Protein AF-0000000067832860 (afdb_homodimer)

Secondary structure (DSSP, 8-state):
----S---HHHHHHHHTTS-HHHHHHHHHHH-TTSEEEEEE-TTS-EEEEEEHHHHHHHHHHHHHHHHTT--TT-EEEEE--SSSHHHHHHHHHHHTT-EEEEEPPP-GGGHHHHHHHHHHHT--EEEE-TTTHHHHHHHTTTSTTTT-EEEEGGGSPPPPSS--TT-------TTSEEEEEEE--SSSS-EEEEEEHHHHHHHHHHHHHHHT--TT-EEEE-S-TTSHHIIIIIIIHHHHHT-EEEE--HHHHHH-HHHHHHHHHHTT-SEEEESHHHHHHHHHT--GGGGTT---TT--EEEE-SS---HHHHHHHHHHHGGGT--GGGEEEEEE-GGGSSEEEE--TTSPPPEEEEEHHHHHHH-B----SSGGGEEEEEP--EEPTT-EEEEE-TTT-PBPPTTB-EEEEEESTTS--EETT-HHHHHHHHSB--SS-TTS-BEEEEEEEEE-TTT--EEEEEEGGG-EEETTEEE-HHHHHHHHHHHHHTTT--TT--EEEEEEEETTEEEEEEEEE--HHHHHHHHHHHHHHHHHHHHHHHHHH----SEEEEE-TT-S-B-TTS-B-HHHHHHHHHTT-------TTTT-/----S---HHHHHHHHTTS-HHHHHHHHHHH-TTSEEEEEE-TTS-EEEEEEHHHHHHHHHHHHHHHHTT--TT-EEEEE--SSSHHHHHHHHHHHTT-EEEEEPPP-GGGHHHHHHHHHHHT--EEEE-TTTHHHHHHHHTTSTTTT-EEEEGGGSPPPPSS--TT-------TTSEEEEEEE--SSSS-EEEEEEHHHHHHHHHHHHHHHT--TT-EEEE-S-TTSHHIIIIIIIHHHHHT-EEEE--HHHHHH-HHHHHHHHHHTT-SEEEESHHHHHHHHHT--GGGGTT---TT--EEEE-SS---HHHHHHHHHHHGGGT--GGGEEEEEE-GGGSSEEEE--TTSPPPEEEEEHHHHHHH-B----SSGGGEEEEEP--EEPTT-EEEEE-TTT-PBPPTTB-EEEEEESTTS--EETT-HHHHHHHHSB--SS-TTS-BEEEEEEEEE-TTT--EEEEEEGGG-EEETTEEE-HHHHHHHHHHHHHTTT--TT--EEEEEEEETTEEEEEEEEE--HHHHHHHHHHHHHHHHHHHHHHHHHHS---SEEEEE-TT-S-B-TTS-B-HHHHHHHHHTT-------TTTT-

InterPro domains:
  IPR000873 AMP-dependent synthetase/ligase domain [PF00501] (32-425)
  IPR020845 AMP-binding, conserved site [PS00455] (181-192)
  IPR025110 AMP-binding enzyme, C-terminal domain [PF23024] (471-589)
  IPR040097 Fatty acyl-AMP ligase /fatty acyl-CoA ligase [cd05931] (32-584)
  IPR042099 ANL, N-terminal domain [G3DSA:3.40.50.12780] (13-469)
  IPR045851 AMP-binding enzyme domain superfamily [G3DSA:3.30.300.30] (470-592)

Sequence (1194 aa):
MFAKSEMTDFELFSAAGSLPVHDVLAIRTWLTPDKTLFTFLDDEGEECNRLTYLDLWRRCRAVGASLAAVSDPGDRIMLFYPPGLDFISAFIGCLMVGRVAVPSNLPARRRVDRSVNIVTDCGAKVAMGPSDQVPEFRRSFEGTKAETLQWIATDTLPLEDGPPCLPEQPSSVDMGAVAYLQYTSGSTSNPKGVMITFGNVTTNCRMIRDTLRLNQDSTMVFWQPHHHDMGLICAVLLPVVIGNHTVLMTPATFVRQPMLWIQIISRYKAEVAGGPNFAFDMATERYAPAKMEGVDLSNWRLALNGSDIVRPSTLDRFAERFGPHGYRPETFLICYGMAEAVLFLSAGPVGKKPRYAAVDIEELEQHRRVQLPTDPSRSRLLVGCGEPSWEVEAIAVEPETRRKLPVGEVGEIWIHSATVGIGYWENPEESDRTFRAHTEEDAGKNYLRTGDLGFIHPEDRQVYICGRIKDLIISEGRNVHPEDIEYTISEALAARGESKTISSVVFNVEFNDRQLIVAAVEVDRSLKRALLEKGAEIERAIRQAVAADHGVTLHRLLFIPPSSMCKTTSGKVQRGLMRQIYVNGALSALEPVGAAAMFAKSEMTDFELFSAAGSLPVHDVLAIRTWLTPDKTLFTFLDDEGEECNRLTYLDLWRRCRAVGASLAAVSDPGDRIMLFYPPGLDFISAFIGCLMVGRVAVPSNLPARRRVDRSVNIVTDCGAKVAMGPSDQVPEFRRSFEGTKAETLQWIATDTLPLEDGPPCLPEQPSSVDMGAVAYLQYTSGSTSNPKGVMITFGNVTTNCRMIRDTLRLNQDSTMVFWQPHHHDMGLICAVLLPVVIGNHTVLMTPATFVRQPMLWIQIISRYKAEVAGGPNFAFDMATERYAPAKMEGVDLSNWRLALNGSDIVRPSTLDRFAERFGPHGYRPETFLICYGMAEAVLFLSAGPVGKKPRYAAVDIEELEQHRRVQLPTDPSRSRLLVGCGEPSWEVEAIAVEPETRRKLPVGEVGEIWIHSATVGIGYWENPEESDRTFRAHTEEDAGKNYLRTGDLGFIHPEDRQVYICGRIKDLIISEGRNVHPEDIEYTISEALAARGESKTISSVVFNVEFNDRQLIVAAVEVDRSLKRALLEKGAEIERAIRQAVAADHGVTLHRLLFIPPSSMCKTTSGKVQRGLMRQIYVNGALSALEPVGAAA

Structure (mmCIF, N/CA/C/O backbone):
data_AF-0000000067832860-model_v1
#
loop_
_entity.id
_entity.type
_entity.pdbx_description
1 polymer 'Fatty-acid--CoA ligase (Acyl-CoA synthetase)'
#
loop_
_atom_site.group_PDB
_atom_site.id
_atom_site.type_symbol
_atom_site.label_atom_id
_atom_site.label_alt_id
_atom_site.label_comp_id
_atom_site.label_asym_id
_atom_site.label_entity_id
_atom_site.label_seq_id
_atom_site.pdbx_PDB_ins_code
_atom_site.Cartn_x
_atom_site.Cartn_y
_atom_site.Cartn_z
_atom_site.occupancy
_atom_site.B_iso_or_equiv
_atom_site.auth_seq_id
_atom_site.auth_comp_id
_atom_site.auth_asym_id
_atom_site.auth_atom_id
_atom_site.pdbx_PDB_model_num
ATOM 1 N N . MET A 1 1 ? -17.109 1.405 4.82 1 46.06 1 MET A N 1
ATOM 2 C CA . MET A 1 1 ? -16.797 2.004 3.525 1 46.06 1 MET A CA 1
ATOM 3 C C . MET A 1 1 ? -16.484 3.488 3.672 1 46.06 1 MET A C 1
ATOM 5 O O . MET A 1 1 ? -16.812 4.098 4.691 1 46.06 1 MET A O 1
ATOM 9 N N . PHE A 1 2 ? -15.789 4.031 2.676 1 58.44 2 PHE A N 1
ATOM 10 C CA . PHE A 1 2 ? -15.023 5.273 2.732 1 58.44 2 PHE A CA 1
ATOM 11 C C . PHE A 1 2 ? -15.945 6.484 2.652 1 58.44 2 PHE A C 1
ATOM 13 O O . PHE A 1 2 ? -16.953 6.461 1.934 1 58.44 2 PHE A O 1
ATOM 20 N N . ALA A 1 3 ? -16.109 7.113 3.641 1 67.19 3 ALA A N 1
ATOM 21 C CA . ALA A 1 3 ? -16.875 8.359 3.674 1 67.19 3 ALA A CA 1
ATOM 22 C C . ALA A 1 3 ? -16.328 9.375 2.686 1 67.19 3 ALA A C 1
ATOM 24 O O . ALA A 1 3 ? -15.875 10.453 3.084 1 67.19 3 ALA A O 1
ATOM 25 N N . LYS A 1 4 ? -16.219 8.867 1.392 1 82.12 4 LYS A N 1
ATOM 26 C CA . LYS A 1 4 ? -15.711 9.773 0.368 1 82.12 4 LYS A CA 1
ATOM 27 C C . LYS A 1 4 ? -16.719 9.953 -0.766 1 82.12 4 LYS A C 1
ATOM 29 O O . LYS A 1 4 ? -17.422 9.008 -1.123 1 82.12 4 LYS A O 1
ATOM 34 N N . SER A 1 5 ? -16.828 11.094 -1.296 1 83 5 SER A N 1
ATOM 35 C CA . SER A 1 5 ? -17.672 11.359 -2.457 1 83 5 SER A CA 1
ATOM 36 C C . SER A 1 5 ? -16.953 11.016 -3.756 1 83 5 SER A C 1
ATOM 38 O O . SER A 1 5 ? -17.594 10.773 -4.781 1 83 5 SER A O 1
ATOM 40 N N . GLU A 1 6 ? -15.633 11.055 -3.697 1 84.38 6 GLU A N 1
ATOM 41 C CA . GLU A 1 6 ? -14.812 10.727 -4.852 1 84.38 6 GLU A CA 1
ATOM 42 C C . GLU A 1 6 ? -13.461 10.148 -4.426 1 84.38 6 GLU A C 1
ATOM 44 O O . GLU A 1 6 ? -13 10.406 -3.311 1 84.38 6 GLU A O 1
ATOM 49 N N . MET A 1 7 ? -12.93 9.32 -5.297 1 89.81 7 MET A N 1
ATOM 50 C CA . MET A 1 7 ? -11.609 8.742 -5.066 1 89.81 7 MET A CA 1
ATOM 51 C C . MET A 1 7 ? -10.688 9.016 -6.246 1 89.81 7 MET A C 1
ATOM 53 O O . MET A 1 7 ? -11.078 8.852 -7.402 1 89.81 7 MET A O 1
ATOM 57 N N . THR A 1 8 ? -9.461 9.531 -5.969 1 93.12 8 THR A N 1
ATOM 58 C CA . THR A 1 8 ? -8.484 9.695 -7.039 1 93.12 8 THR A CA 1
ATOM 59 C C . THR A 1 8 ? -7.98 8.336 -7.523 1 93.12 8 THR A C 1
ATOM 61 O O . THR A 1 8 ? -8.164 7.32 -6.848 1 93.12 8 THR A O 1
ATOM 64 N N . ASP A 1 9 ? -7.402 8.328 -8.719 1 94.12 9 ASP A N 1
ATOM 65 C CA . ASP A 1 9 ? -6.832 7.086 -9.234 1 94.12 9 ASP A CA 1
ATOM 66 C C . ASP A 1 9 ? -5.691 6.59 -8.344 1 94.12 9 ASP A C 1
ATOM 68 O O . ASP A 1 9 ? -5.461 5.387 -8.234 1 94.12 9 ASP A O 1
ATOM 72 N N . PHE A 1 10 ? -4.938 7.551 -7.633 1 96.12 10 PHE A N 1
ATOM 73 C CA . PHE A 1 10 ? -3.879 7.164 -6.707 1 96.12 10 PHE A CA 1
ATOM 74 C C . PHE A 1 10 ? -4.461 6.496 -5.465 1 96.12 10 PHE A C 1
ATOM 76 O O . PHE A 1 10 ? -3.939 5.48 -5 1 96.12 10 PHE A O 1
ATOM 83 N N . GLU A 1 11 ? -5.555 7.086 -4.926 1 95.19 11 GLU A N 1
ATOM 84 C CA . GLU A 1 11 ? -6.23 6.488 -3.775 1 95.19 11 GLU A CA 1
ATOM 85 C C . GLU A 1 11 ? -6.734 5.086 -4.098 1 95.19 11 GLU A C 1
ATOM 87 O O . GLU A 1 11 ? -6.559 4.16 -3.305 1 95.19 11 GLU A O 1
ATOM 92 N N . LEU A 1 12 ? -7.383 4.992 -5.258 1 94.88 12 LEU A N 1
ATOM 93 C CA . LEU A 1 12 ? -7.906 3.695 -5.68 1 94.88 12 LEU A CA 1
ATOM 94 C C . LEU A 1 12 ? -6.781 2.676 -5.828 1 94.88 12 LEU A C 1
ATOM 96 O O . LEU A 1 12 ? -6.934 1.518 -5.438 1 94.88 12 LEU A O 1
ATOM 100 N N . PHE A 1 13 ? -5.66 3.049 -6.41 1 96.88 13 PHE A N 1
ATOM 101 C CA . PHE A 1 13 ? -4.504 2.18 -6.59 1 96.88 13 PHE A CA 1
ATOM 102 C C . PHE A 1 13 ? -4.008 1.654 -5.25 1 96.88 13 PHE A C 1
ATOM 104 O O . PHE A 1 13 ? -3.789 0.451 -5.09 1 96.88 13 PHE A O 1
ATOM 111 N N . SER A 1 14 ? -3.818 2.57 -4.289 1 96.88 14 SER A N 1
ATOM 112 C CA . SER A 1 14 ? -3.336 2.182 -2.969 1 96.88 14 SER A CA 1
ATOM 113 C C . SER A 1 14 ? -4.359 1.319 -2.238 1 96.88 14 SER A C 1
ATOM 115 O O . SER A 1 14 ? -4 0.326 -1.602 1 96.88 14 SER A O 1
ATOM 117 N N . ALA A 1 15 ? -5.652 1.646 -2.314 1 94.62 15 ALA A N 1
ATOM 118 C CA . ALA A 1 15 ? -6.711 0.883 -1.654 1 94.62 15 ALA A CA 1
ATOM 119 C C . ALA A 1 15 ? -6.789 -0.537 -2.207 1 94.62 15 ALA A C 1
ATOM 121 O O . ALA A 1 15 ? -6.863 -1.504 -1.444 1 94.62 15 ALA A O 1
ATOM 122 N N . ALA A 1 16 ? -6.703 -0.641 -3.512 1 95.62 16 ALA A N 1
ATOM 123 C CA . ALA A 1 16 ? -6.82 -1.938 -4.172 1 95.62 16 ALA A CA 1
ATOM 124 C C . ALA A 1 16 ? -5.641 -2.84 -3.826 1 95.62 16 ALA A C 1
ATOM 126 O O . ALA A 1 16 ? -5.75 -4.066 -3.881 1 95.62 16 ALA A O 1
ATOM 127 N N . GLY A 1 17 ? -4.531 -2.281 -3.492 1 96.06 17 GLY A N 1
ATOM 128 C CA . GLY A 1 17 ? -3.352 -3.059 -3.139 1 96.06 17 GLY A CA 1
ATOM 129 C C . GLY A 1 17 ? -3.264 -3.369 -1.657 1 96.06 17 GLY A C 1
ATOM 130 O O . GLY A 1 17 ? -2.369 -4.098 -1.222 1 96.06 17 GLY A O 1
ATOM 131 N N . SER A 1 18 ? -4.234 -2.842 -0.868 1 95.25 18 SER A N 1
ATOM 132 C CA . SER A 1 18 ? -4.086 -2.986 0.577 1 95.25 18 SER A CA 1
ATOM 133 C C . SER A 1 18 ? -5.332 -3.604 1.201 1 95.25 18 SER A C 1
ATOM 135 O O . SER A 1 18 ? -5.277 -4.133 2.314 1 95.25 18 SER A O 1
ATOM 137 N N . LEU A 1 19 ? -6.492 -3.592 0.565 1 94.38 19 LEU A N 1
ATOM 138 C CA . LEU A 1 19 ? -7.754 -4.078 1.111 1 94.38 19 LEU A CA 1
ATOM 139 C C . LEU A 1 19 ? -8.047 -5.488 0.621 1 94.38 19 LEU A C 1
ATOM 141 O O . LEU A 1 19 ? -7.531 -5.914 -0.414 1 94.38 19 LEU A O 1
ATOM 145 N N . PRO A 1 20 ? -8.852 -6.238 1.404 1 95.56 20 PRO A N 1
ATOM 146 C CA . PRO A 1 20 ? -9.281 -7.547 0.897 1 95.56 20 PRO A CA 1
ATOM 147 C C . PRO A 1 20 ? -10.086 -7.438 -0.392 1 95.56 20 PRO A C 1
ATOM 149 O O . PRO A 1 20 ? -10.773 -6.438 -0.612 1 95.56 20 PRO A O 1
ATOM 152 N N . VAL A 1 21 ? -10.086 -8.43 -1.15 1 96.19 21 VAL A N 1
ATOM 153 C CA . VAL A 1 21 ? -10.617 -8.445 -2.51 1 96.19 21 VAL A CA 1
ATOM 154 C C . VAL A 1 21 ? -12.086 -8.039 -2.498 1 96.19 21 VAL A C 1
ATOM 156 O O . VAL A 1 21 ? -12.555 -7.352 -3.408 1 96.19 21 VAL A O 1
ATOM 159 N N . HIS A 1 22 ? -12.906 -8.5 -1.493 1 94.62 22 HIS A N 1
ATOM 160 C CA . HIS A 1 22 ? -14.328 -8.188 -1.476 1 94.62 22 HIS A CA 1
ATOM 161 C C . HIS A 1 22 ? -14.57 -6.711 -1.188 1 94.62 22 HIS A C 1
ATOM 163 O O . HIS A 1 22 ? -15.57 -6.141 -1.639 1 94.62 22 HIS A O 1
ATOM 169 N N . ASP A 1 23 ? -13.664 -6.051 -0.435 1 93.56 23 ASP A N 1
ATOM 170 C CA . ASP A 1 23 ? -13.766 -4.609 -0.237 1 93.56 23 ASP A CA 1
ATOM 171 C C . ASP A 1 23 ? -13.422 -3.852 -1.516 1 93.56 23 ASP A C 1
ATOM 173 O O . ASP A 1 23 ? -14.016 -2.812 -1.81 1 93.56 23 ASP A O 1
ATOM 177 N N . VAL A 1 24 ? -12.445 -4.355 -2.242 1 95.06 24 VAL A N 1
ATOM 178 C CA . VAL A 1 24 ? -12.094 -3.756 -3.525 1 95.06 24 VAL A CA 1
ATOM 179 C C . VAL A 1 24 ? -13.273 -3.871 -4.484 1 95.06 24 VAL A C 1
ATOM 181 O O . VAL A 1 24 ? -13.586 -2.93 -5.219 1 95.06 24 VAL A O 1
ATOM 184 N N . LEU A 1 25 ? -13.914 -5.051 -4.484 1 95.12 25 LEU A N 1
ATOM 185 C CA . LEU A 1 25 ? -15.109 -5.227 -5.305 1 95.12 25 LEU A CA 1
ATOM 186 C C . LEU A 1 25 ? -16.172 -4.184 -4.957 1 95.12 25 LEU A C 1
ATOM 188 O O . LEU A 1 25 ? -16.797 -3.617 -5.852 1 95.12 25 LEU A O 1
ATOM 192 N N . ALA A 1 26 ? -16.359 -3.961 -3.682 1 92.44 26 ALA A N 1
ATOM 193 C CA . ALA A 1 26 ? -17.328 -2.959 -3.242 1 92.44 26 ALA A CA 1
ATOM 194 C C . ALA A 1 26 ? -16.984 -1.584 -3.812 1 92.44 26 ALA A C 1
ATOM 196 O O . ALA A 1 26 ? -17.859 -0.88 -4.312 1 92.44 26 ALA A O 1
ATOM 197 N N . ILE A 1 27 ? -15.703 -1.188 -3.76 1 91.19 27 ILE A N 1
ATOM 198 C CA . ILE A 1 27 ? -15.258 0.107 -4.262 1 91.19 27 ILE A CA 1
ATOM 199 C C . ILE A 1 27 ? -15.492 0.186 -5.77 1 91.19 27 ILE A C 1
ATOM 201 O O . ILE A 1 27 ? -16.031 1.175 -6.27 1 91.19 27 ILE A O 1
ATOM 205 N N . ARG A 1 28 ? -15.109 -0.879 -6.461 1 92.75 28 ARG A N 1
ATOM 206 C CA . ARG A 1 28 ? -15.25 -0.904 -7.91 1 92.75 28 ARG A CA 1
ATOM 207 C C . ARG A 1 28 ? -16.719 -0.854 -8.312 1 92.75 28 ARG A C 1
ATOM 209 O O . ARG A 1 28 ? -17.078 -0.212 -9.305 1 92.75 28 ARG A O 1
ATOM 216 N N . THR A 1 29 ? -17.531 -1.56 -7.582 1 92.88 29 THR A N 1
ATOM 217 C CA . THR A 1 29 ? -18.969 -1.549 -7.848 1 92.88 29 THR A CA 1
ATOM 218 C C . THR A 1 29 ? -19.547 -0.146 -7.668 1 92.88 29 THR A C 1
ATOM 220 O O . THR A 1 29 ? -20.391 0.294 -8.461 1 92.88 29 THR A O 1
ATOM 223 N N . TRP A 1 30 ? -19.062 0.507 -6.668 1 88.5 30 TRP A N 1
ATOM 224 C CA . TRP A 1 30 ? -19.516 1.873 -6.41 1 88.5 30 TRP A CA 1
ATOM 225 C C . TRP A 1 30 ? -19.078 2.811 -7.531 1 88.5 30 TRP A C 1
ATOM 227 O O . TRP A 1 30 ? -19.844 3.678 -7.957 1 88.5 30 TRP A O 1
ATOM 237 N N . LEU A 1 31 ? -17.906 2.627 -8.062 1 88.06 31 LEU A N 1
ATOM 238 C CA . LEU A 1 31 ? -17.328 3.539 -9.039 1 88.06 31 LEU A CA 1
ATOM 239 C C . LEU A 1 31 ? -17.844 3.232 -10.445 1 88.06 31 LEU A C 1
ATOM 241 O O . LEU A 1 31 ? -18.125 4.148 -11.219 1 88.06 31 LEU A O 1
ATOM 245 N N . THR A 1 32 ? -17.875 1.937 -10.781 1 90.94 32 THR A N 1
ATOM 246 C CA . THR A 1 32 ? -18.219 1.534 -12.141 1 90.94 32 THR A CA 1
ATOM 247 C C . THR A 1 32 ? -19.109 0.295 -12.133 1 90.94 32 THR A C 1
ATOM 249 O O . THR A 1 32 ? -18.734 -0.746 -12.68 1 90.94 32 THR A O 1
ATOM 252 N N . PRO A 1 33 ? -20.281 0.422 -11.641 1 93.06 33 PRO A N 1
ATOM 253 C CA . PRO A 1 33 ? -21.172 -0.735 -11.453 1 93.06 33 PRO A CA 1
ATOM 254 C C . PRO A 1 33 ? -21.469 -1.461 -12.758 1 93.06 33 PRO A C 1
ATOM 256 O O . PRO A 1 33 ? -21.562 -2.691 -12.781 1 93.06 33 PRO A O 1
ATOM 259 N N . ASP A 1 34 ? -21.531 -0.773 -13.945 1 95.75 34 ASP A N 1
ATOM 260 C CA . ASP A 1 34 ? -22.016 -1.36 -15.188 1 95.75 34 ASP A CA 1
ATOM 261 C C . ASP A 1 34 ? -20.859 -1.831 -16.078 1 95.75 34 ASP A C 1
ATOM 263 O O . ASP A 1 34 ? -21.078 -2.42 -17.125 1 95.75 34 ASP A O 1
ATOM 267 N N . LYS A 1 35 ? -19.641 -1.561 -15.656 1 96.88 35 LYS A N 1
ATOM 268 C CA . LYS A 1 35 ? -18.484 -2.031 -16.406 1 96.88 35 LYS A CA 1
ATOM 269 C C . LYS A 1 35 ? -18.391 -3.555 -16.391 1 96.88 35 LYS A C 1
ATOM 271 O O . LYS A 1 35 ? -18.609 -4.176 -15.344 1 96.88 35 LYS A O 1
ATOM 276 N N . THR A 1 36 ? -18.156 -4.199 -17.547 1 98.19 36 THR A N 1
ATOM 277 C CA . THR A 1 36 ? -17.984 -5.648 -17.625 1 98.19 36 THR A CA 1
ATOM 278 C C . THR A 1 36 ? -16.672 -6.078 -17 1 98.19 36 THR A C 1
ATOM 280 O O . THR A 1 36 ? -15.609 -5.574 -17.359 1 98.19 36 THR A O 1
ATOM 283 N N . LEU A 1 37 ? -16.75 -6.988 -16.094 1 98.19 37 LEU A N 1
ATOM 284 C CA . LEU A 1 37 ? -15.578 -7.523 -15.414 1 98.19 37 LEU A CA 1
ATOM 285 C C . LEU A 1 37 ? -15.148 -8.852 -16.047 1 98.19 37 LEU A C 1
ATOM 287 O O . LEU A 1 37 ? -13.969 -9.047 -16.344 1 98.19 37 LEU A O 1
ATOM 291 N N . PHE A 1 38 ? -16.156 -9.719 -16.266 1 98.69 38 PHE A N 1
ATOM 292 C CA . PHE A 1 38 ? -15.859 -11.031 -16.812 1 98.69 38 PHE A CA 1
ATOM 293 C C . PHE A 1 38 ? -16.734 -11.328 -18.031 1 98.69 38 PHE A C 1
ATOM 295 O O . PHE A 1 38 ? -17.922 -10.984 -18.047 1 98.69 38 PHE A O 1
ATOM 302 N N . THR A 1 39 ? -16.188 -11.891 -19.031 1 98.69 39 THR A N 1
ATOM 303 C CA . THR A 1 39 ? -16.875 -12.523 -20.141 1 98.69 39 THR A CA 1
ATOM 304 C C . THR A 1 39 ? -16.5 -14.008 -20.234 1 98.69 39 THR A C 1
ATOM 306 O O . THR A 1 39 ? -15.328 -14.367 -20.125 1 98.69 39 THR A O 1
ATOM 309 N N . PHE A 1 40 ? -17.484 -14.852 -20.328 1 98.56 40 PHE A N 1
ATOM 310 C CA . PHE A 1 40 ? -17.25 -16.281 -20.469 1 98.56 40 PHE A CA 1
ATOM 311 C C . PHE A 1 40 ? -17.625 -16.766 -21.859 1 98.56 40 PHE A C 1
ATOM 313 O O . PHE A 1 40 ? -18.703 -16.438 -22.375 1 98.56 40 PHE A O 1
ATOM 320 N N . LEU A 1 41 ? -16.734 -17.484 -22.484 1 98.62 41 LEU A N 1
ATOM 321 C CA . LEU A 1 41 ? -16.938 -17.984 -23.844 1 98.62 41 LEU A CA 1
ATOM 322 C C . LEU A 1 41 ? -17.328 -19.453 -23.828 1 98.62 41 LEU A C 1
ATOM 324 O O . LEU A 1 41 ? -16.859 -20.219 -22.984 1 98.62 41 LEU A O 1
ATOM 328 N N . ASP A 1 42 ? -18.125 -19.891 -24.781 1 97.44 42 ASP A N 1
ATOM 329 C CA . ASP A 1 42 ? -18.484 -21.297 -24.922 1 97.44 42 ASP A CA 1
ATOM 330 C C . ASP A 1 42 ? -17.438 -22.062 -25.734 1 97.44 42 ASP A C 1
ATOM 332 O O . ASP A 1 42 ? -16.344 -21.531 -26 1 97.44 42 ASP A O 1
ATOM 336 N N . ASP A 1 43 ? -17.688 -23.312 -26.078 1 96.06 43 ASP A N 1
ATOM 337 C CA . ASP A 1 43 ? -16.719 -24.203 -26.703 1 96.06 43 ASP A CA 1
ATOM 338 C C . ASP A 1 43 ? -16.391 -23.734 -28.125 1 96.06 43 ASP A C 1
ATOM 340 O O . ASP A 1 43 ? -15.406 -24.172 -28.719 1 96.06 43 ASP A O 1
ATOM 344 N N . GLU A 1 44 ? -17.266 -22.844 -28.688 1 95.88 44 GLU A N 1
ATOM 345 C CA . GLU A 1 44 ? -17.031 -22.328 -30.031 1 95.88 44 GLU A CA 1
ATOM 346 C C . GLU A 1 44 ? -16.375 -20.953 -29.984 1 95.88 44 GLU A C 1
ATOM 348 O O . GLU A 1 44 ? -16.094 -20.359 -31.016 1 95.88 44 GLU A O 1
ATOM 353 N N . GLY A 1 45 ? -16.094 -20.453 -28.828 1 96.69 45 GLY A N 1
ATOM 354 C CA . GLY A 1 45 ? -15.445 -19.172 -28.672 1 96.69 45 GLY A CA 1
ATOM 355 C C . GLY A 1 45 ? -16.422 -18 -28.672 1 96.69 45 GLY A C 1
ATOM 356 O O . GLY A 1 45 ? -16.016 -16.844 -28.797 1 96.69 45 GLY A O 1
ATOM 357 N N . GLU A 1 46 ? -17.672 -18.297 -28.516 1 97.94 46 GLU A N 1
ATOM 358 C CA . GLU A 1 46 ? -18.688 -17.234 -28.484 1 97.94 46 GLU A CA 1
ATOM 359 C C . GLU A 1 46 ? -19.078 -16.891 -27.062 1 97.94 46 GLU A C 1
ATOM 361 O O . GLU A 1 46 ? -19.141 -17.766 -26.188 1 97.94 46 GLU A O 1
ATOM 366 N N . GLU A 1 47 ? -19.359 -15.609 -26.859 1 97.88 47 GLU A N 1
ATOM 367 C CA . GLU A 1 47 ? -19.781 -15.156 -25.531 1 97.88 47 GLU A CA 1
ATOM 368 C C . GLU A 1 47 ? -21.078 -15.828 -25.109 1 97.88 47 GLU A C 1
ATOM 370 O O . GLU A 1 47 ? -22.062 -15.789 -25.844 1 97.88 47 GLU A O 1
ATOM 375 N N . CYS A 1 48 ? -21.109 -16.438 -23.938 1 97.12 48 CYS A N 1
ATOM 376 C CA . CYS A 1 48 ? -22.328 -17.094 -23.484 1 97.12 48 CYS A CA 1
ATOM 377 C C . CYS A 1 48 ? -22.75 -16.547 -22.109 1 97.12 48 CYS A C 1
ATOM 379 O O . CYS A 1 48 ? -23.875 -16.766 -21.688 1 97.12 48 CYS A O 1
ATOM 381 N N . ASN A 1 49 ? -21.922 -15.875 -21.438 1 96.69 49 ASN A N 1
ATOM 382 C CA . ASN A 1 49 ? -22.234 -15.258 -20.156 1 96.69 49 ASN A CA 1
ATOM 383 C C . ASN A 1 49 ? -21.344 -14.055 -19.875 1 96.69 49 ASN A C 1
ATOM 385 O O . ASN A 1 49 ? -20.281 -13.914 -20.484 1 96.69 49 ASN A O 1
ATOM 389 N N . ARG A 1 50 ? -21.766 -13.203 -19.047 1 97.5 50 ARG A N 1
ATOM 390 C CA . ARG A 1 50 ? -21.016 -12 -18.672 1 97.5 50 ARG A CA 1
ATOM 391 C C . ARG A 1 50 ? -21.375 -11.547 -17.25 1 97.5 50 ARG A C 1
ATOM 393 O O . ARG A 1 50 ? -22.484 -11.789 -16.797 1 97.5 50 ARG A O 1
ATOM 400 N N . LEU A 1 51 ? -20.469 -10.875 -16.531 1 97.38 51 LEU A N 1
ATOM 401 C CA . LEU A 1 51 ? -20.672 -10.289 -15.219 1 97.38 51 LEU A CA 1
ATOM 402 C C . LEU A 1 51 ? -20.141 -8.859 -15.172 1 97.38 51 LEU A C 1
ATOM 404 O O . LEU A 1 51 ? -18.984 -8.609 -15.492 1 97.38 51 LEU A O 1
ATOM 408 N N . THR A 1 52 ? -21.031 -7.922 -14.867 1 97.44 52 THR A N 1
ATOM 409 C CA . THR A 1 52 ? -20.594 -6.59 -14.484 1 97.44 52 THR A CA 1
ATOM 410 C C . THR A 1 52 ? -20.188 -6.559 -13.016 1 97.44 52 THR A C 1
ATOM 412 O O . THR A 1 52 ? -20.406 -7.527 -12.281 1 97.44 52 THR A O 1
ATOM 415 N N . TYR A 1 53 ? -19.594 -5.504 -12.562 1 96.19 53 TYR A N 1
ATOM 416 C CA . TYR A 1 53 ? -19.266 -5.359 -11.148 1 96.19 53 TYR A CA 1
ATOM 417 C C . TYR A 1 53 ? -20.516 -5.426 -10.281 1 96.19 53 TYR A C 1
ATOM 419 O O . TYR A 1 53 ? -20.516 -6.078 -9.234 1 96.19 53 TYR A O 1
ATOM 427 N N . LEU A 1 54 ? -21.547 -4.793 -10.711 1 95.56 54 LEU A N 1
ATOM 428 C CA . LEU A 1 54 ? -22.781 -4.801 -9.953 1 95.56 54 LEU A CA 1
ATOM 429 C C . LEU A 1 54 ? -23.375 -6.207 -9.898 1 95.56 54 LEU A C 1
ATOM 431 O O . LEU A 1 54 ? -23.844 -6.645 -8.844 1 95.56 54 LEU A O 1
ATOM 435 N N . ASP A 1 55 ? -23.344 -6.91 -11.086 1 95.94 55 ASP A N 1
ATOM 436 C CA . ASP A 1 55 ? -23.828 -8.281 -11.109 1 95.94 55 ASP A CA 1
ATOM 437 C C . ASP A 1 55 ? -23.078 -9.148 -10.094 1 95.94 55 ASP A C 1
ATOM 439 O O . ASP A 1 55 ? -23.703 -9.875 -9.312 1 95.94 55 ASP A O 1
ATOM 443 N N . LEU A 1 56 ? -21.797 -9.07 -10.141 1 96.81 56 LEU A N 1
ATOM 444 C CA . LEU A 1 56 ? -20.984 -9.891 -9.25 1 96.81 56 LEU A CA 1
ATOM 445 C C . LEU A 1 56 ? -21.25 -9.531 -7.789 1 96.81 56 LEU A C 1
ATOM 447 O O . LEU A 1 56 ? -21.406 -10.414 -6.945 1 96.81 56 LEU A O 1
ATOM 451 N N . TRP A 1 57 ? -21.328 -8.234 -7.508 1 94.94 57 TRP A N 1
ATOM 452 C CA . TRP A 1 57 ? -21.578 -7.758 -6.152 1 94.94 57 TRP A CA 1
ATOM 453 C C . TRP A 1 57 ? -22.875 -8.328 -5.605 1 94.94 57 TRP A C 1
ATOM 455 O O . TRP A 1 57 ? -22.906 -8.883 -4.504 1 94.94 57 TRP A O 1
ATOM 465 N N . ARG A 1 58 ? -23.938 -8.258 -6.391 1 95.44 58 ARG A N 1
ATOM 466 C CA . ARG A 1 58 ? -25.25 -8.734 -5.969 1 95.44 58 ARG A CA 1
ATOM 467 C C . ARG A 1 58 ? -25.25 -10.234 -5.73 1 95.44 58 ARG A C 1
ATOM 469 O O . ARG A 1 58 ? -25.828 -10.719 -4.762 1 95.44 58 ARG A O 1
ATOM 476 N N . ARG A 1 59 ? -24.594 -10.969 -6.582 1 96.31 59 ARG A N 1
ATOM 477 C CA . ARG A 1 59 ? -24.516 -12.422 -6.449 1 96.31 59 ARG A CA 1
ATOM 478 C C . ARG A 1 59 ? -23.719 -12.812 -5.219 1 96.31 59 ARG A C 1
ATOM 480 O O . ARG A 1 59 ? -24.078 -13.75 -4.508 1 96.31 59 ARG A O 1
ATOM 487 N N . CYS A 1 60 ? -22.578 -12.125 -4.988 1 95.88 60 CYS A N 1
ATOM 488 C CA . CYS A 1 60 ? -21.766 -12.391 -3.814 1 95.88 60 CYS A CA 1
ATOM 489 C C . CYS A 1 60 ? -22.547 -12.148 -2.531 1 95.88 60 CYS A C 1
ATOM 491 O O . CYS A 1 60 ? -22.469 -12.938 -1.587 1 95.88 60 CYS A O 1
ATOM 493 N N . ARG A 1 61 ? -23.297 -11.07 -2.537 1 93.94 61 ARG A N 1
ATOM 494 C CA . ARG A 1 61 ? -24.109 -10.75 -1.367 1 93.94 61 ARG A CA 1
ATOM 495 C C . ARG A 1 61 ? -25.156 -11.828 -1.113 1 93.94 61 ARG A C 1
ATOM 497 O O . ARG A 1 61 ? -25.453 -12.156 0.037 1 93.94 61 ARG A O 1
ATOM 504 N N . ALA A 1 62 ? -25.734 -12.305 -2.178 1 95.19 62 ALA A N 1
ATOM 505 C CA . ALA A 1 62 ? -26.719 -13.375 -2.057 1 95.19 62 ALA A CA 1
ATOM 506 C C . ALA A 1 62 ? -26.094 -14.625 -1.44 1 95.19 62 ALA A C 1
ATOM 508 O O . ALA A 1 62 ? -26.703 -15.266 -0.576 1 95.19 62 ALA A O 1
ATOM 509 N N . VAL A 1 63 ? -24.938 -14.93 -1.901 1 96.31 63 VAL A N 1
ATOM 510 C CA . VAL A 1 63 ? -24.203 -16.078 -1.344 1 96.31 63 VAL A CA 1
ATOM 511 C C . VAL A 1 63 ? -23.938 -15.836 0.142 1 96.31 63 VAL A C 1
ATOM 513 O O . VAL A 1 63 ? -24.188 -16.719 0.97 1 96.31 63 VAL A O 1
ATOM 516 N N . GLY A 1 64 ? -23.391 -14.648 0.484 1 94.38 64 GLY A N 1
ATOM 517 C CA . GLY A 1 64 ? -23.125 -14.32 1.874 1 94.38 64 GLY A CA 1
ATOM 518 C C . GLY A 1 64 ? -24.344 -14.438 2.762 1 94.38 64 GLY A C 1
ATOM 519 O O . GLY A 1 64 ? -24.266 -14.977 3.865 1 94.38 64 GLY A O 1
ATOM 520 N N . ALA A 1 65 ? -25.469 -13.977 2.254 1 93.38 65 ALA A N 1
ATOM 521 C CA . ALA A 1 65 ? -26.719 -14.023 3.008 1 93.38 65 ALA A CA 1
ATOM 522 C C . ALA A 1 65 ? -27.156 -15.469 3.246 1 93.38 65 ALA A C 1
ATOM 524 O O . ALA A 1 65 ? -27.656 -15.805 4.328 1 93.38 65 ALA A O 1
ATOM 525 N N . SER A 1 66 ? -26.984 -16.266 2.264 1 95.5 66 SER A N 1
ATOM 526 C CA . SER A 1 66 ? -27.375 -17.656 2.379 1 95.5 66 SER A CA 1
ATOM 527 C C . SER A 1 66 ? -26.5 -18.391 3.4 1 95.5 66 SER A C 1
ATOM 529 O O . SER A 1 66 ? -26.969 -19.312 4.078 1 95.5 66 SER A O 1
ATOM 531 N N . LEU A 1 67 ? -25.281 -18.047 3.527 1 96.25 67 LEU A N 1
ATOM 532 C CA . LEU A 1 67 ? -24.328 -18.703 4.426 1 96.25 67 LEU A CA 1
ATOM 533 C C . LEU A 1 67 ? -24.578 -18.281 5.871 1 96.25 67 LEU A C 1
ATOM 535 O O . LEU A 1 67 ? -24.281 -19.031 6.797 1 96.25 67 LEU A O 1
ATOM 539 N N . ALA A 1 68 ? -25.047 -17.062 6.039 1 90.31 68 ALA A N 1
ATOM 540 C CA . ALA A 1 68 ? -25.266 -16.531 7.383 1 90.31 68 ALA A CA 1
ATOM 541 C C . ALA A 1 68 ? -26.203 -17.422 8.188 1 90.31 68 ALA A C 1
ATOM 543 O O . ALA A 1 68 ? -26.062 -17.547 9.406 1 90.31 68 ALA A O 1
ATOM 544 N N . ALA A 1 69 ? -27.031 -18.156 7.531 1 87.75 69 ALA A N 1
ATOM 545 C CA . ALA A 1 69 ? -28.047 -18.969 8.18 1 87.75 69 ALA A CA 1
ATOM 546 C C . ALA A 1 69 ? -27.516 -20.344 8.539 1 87.75 69 ALA A C 1
ATOM 548 O O . ALA A 1 69 ? -28.031 -21.016 9.438 1 87.75 69 ALA A O 1
ATOM 549 N N . VAL A 1 70 ? -26.469 -20.734 7.965 1 95.81 70 VAL A N 1
ATOM 550 C CA . VAL A 1 70 ? -26.141 -22.156 8.062 1 95.81 70 VAL A CA 1
ATOM 551 C C . VAL A 1 70 ? -24.688 -22.328 8.484 1 95.81 70 VAL A C 1
ATOM 553 O O . VAL A 1 70 ? -24.219 -23.453 8.672 1 95.81 70 VAL A O 1
ATOM 556 N N . SER A 1 71 ? -23.938 -21.266 8.656 1 97.25 71 SER A N 1
ATOM 557 C CA . SER A 1 71 ? -22.531 -21.359 9 1 97.25 71 SER A CA 1
ATOM 558 C C . SER A 1 71 ? -22.062 -20.156 9.805 1 97.25 71 SER A C 1
ATOM 560 O O . SER A 1 71 ? -22.766 -19.141 9.859 1 97.25 71 SER A O 1
ATOM 562 N N . ASP A 1 72 ? -20.984 -20.234 10.461 1 96.31 72 ASP A N 1
ATOM 563 C CA . ASP A 1 72 ? -20.359 -19.172 11.242 1 96.31 72 ASP A CA 1
ATOM 564 C C . ASP A 1 72 ? -19.031 -18.719 10.602 1 96.31 72 ASP A C 1
ATOM 566 O O . ASP A 1 72 ? -18.438 -19.453 9.812 1 96.31 72 ASP A O 1
ATOM 570 N N . PRO A 1 73 ? -18.609 -17.453 10.891 1 94.56 73 PRO A N 1
ATOM 571 C CA . PRO A 1 73 ? -17.281 -17.047 10.422 1 94.56 73 PRO A CA 1
ATOM 572 C C . PRO A 1 73 ? -16.188 -18.047 10.789 1 94.56 73 PRO A C 1
ATOM 574 O O . PRO A 1 73 ? -16.172 -18.562 11.914 1 94.56 73 PRO A O 1
ATOM 577 N N . GLY A 1 74 ? -15.352 -18.359 9.836 1 96.44 74 GLY A N 1
ATOM 578 C CA . GLY A 1 74 ? -14.297 -19.328 10.07 1 96.44 74 GLY A CA 1
ATOM 579 C C . GLY A 1 74 ? -14.648 -20.734 9.594 1 96.44 74 GLY A C 1
ATOM 580 O O . GLY A 1 74 ? -13.773 -21.578 9.438 1 96.44 74 GLY A O 1
ATOM 581 N N . ASP A 1 75 ? -15.961 -21 9.383 1 98.31 75 ASP A N 1
ATOM 582 C CA . ASP A 1 75 ? -16.359 -22.297 8.859 1 98.31 75 ASP A CA 1
ATOM 583 C C . ASP A 1 75 ? -15.867 -22.484 7.422 1 98.31 75 ASP A C 1
ATOM 585 O O . ASP A 1 75 ? -15.812 -21.531 6.652 1 98.31 75 ASP A O 1
ATOM 589 N N . ARG A 1 76 ? -15.477 -23.719 7.078 1 98.56 76 ARG A N 1
ATOM 590 C CA . ARG A 1 76 ? -15.031 -24.062 5.734 1 98.56 76 ARG A CA 1
ATOM 591 C C . ARG A 1 76 ? -16.219 -24.391 4.828 1 98.56 76 ARG A C 1
ATOM 593 O O . ARG A 1 76 ? -17.109 -25.156 5.215 1 98.56 76 ARG A O 1
ATOM 600 N N . ILE A 1 77 ? -16.234 -23.844 3.65 1 98.81 77 ILE A N 1
ATOM 601 C CA . ILE A 1 77 ? -17.266 -24.078 2.658 1 98.81 77 ILE A CA 1
ATOM 602 C C . ILE A 1 77 ? -16.672 -24.719 1.417 1 98.81 77 ILE A C 1
ATOM 604 O O . ILE A 1 77 ? -15.812 -24.141 0.752 1 98.81 77 ILE A O 1
ATOM 608 N N . MET A 1 78 ? -17.109 -25.938 1.055 1 98.44 78 MET A N 1
ATOM 609 C CA . MET A 1 78 ? -16.641 -26.594 -0.158 1 98.44 78 MET A CA 1
ATOM 610 C C . MET A 1 78 ? -17.266 -25.969 -1.399 1 98.44 78 MET A C 1
ATOM 612 O O . MET A 1 78 ? -18.469 -25.703 -1.436 1 98.44 78 MET A O 1
ATOM 616 N N . LEU A 1 79 ? -16.5 -25.703 -2.381 1 98.5 79 LEU A N 1
ATOM 617 C CA . LEU A 1 79 ? -16.984 -25.156 -3.643 1 98.5 79 LEU A CA 1
ATOM 618 C C . LEU A 1 79 ? -16.781 -26.156 -4.781 1 98.5 79 LEU A C 1
ATOM 620 O O . LEU A 1 79 ? -15.641 -26.391 -5.207 1 98.5 79 LEU A O 1
ATOM 624 N N . PHE A 1 80 ? -17.828 -26.734 -5.215 1 97.06 80 PHE A N 1
ATOM 625 C CA . PHE A 1 80 ? -17.828 -27.641 -6.359 1 97.06 80 PHE A CA 1
ATOM 626 C C . PHE A 1 80 ? -18.516 -27 -7.559 1 97.06 80 PHE A C 1
ATOM 628 O O . PHE A 1 80 ? -19.734 -26.969 -7.637 1 97.06 80 PHE A O 1
ATOM 635 N N . TYR A 1 81 ? -17.688 -26.516 -8.508 1 97.12 81 TYR A N 1
ATOM 636 C CA . TYR A 1 81 ? -18.234 -25.828 -9.664 1 97.12 81 TYR A CA 1
ATOM 637 C C . TYR A 1 81 ? -17.531 -26.266 -10.945 1 97.12 81 TYR A C 1
ATOM 639 O O . TYR A 1 81 ? -16.312 -26.453 -10.953 1 97.12 81 TYR A O 1
ATOM 647 N N . PRO A 1 82 ? -18.281 -26.453 -12.031 1 94.44 82 PRO A N 1
ATOM 648 C CA . PRO A 1 82 ? -17.625 -26.5 -13.336 1 94.44 82 PRO A CA 1
ATOM 649 C C . PRO A 1 82 ? -17.047 -25.141 -13.75 1 94.44 82 PRO A C 1
ATOM 651 O O . PRO A 1 82 ? -17.344 -24.125 -13.117 1 94.44 82 PRO A O 1
ATOM 654 N N . PRO A 1 83 ? -16.172 -25.156 -14.789 1 92.56 83 PRO A N 1
ATOM 655 C CA . PRO A 1 83 ? -15.695 -23.859 -15.273 1 92.56 83 PRO A CA 1
ATOM 656 C C . PRO A 1 83 ? -16.828 -22.906 -15.625 1 92.56 83 PRO A C 1
ATOM 658 O O . PRO A 1 83 ? -17.828 -23.328 -16.203 1 92.56 83 PRO A O 1
ATOM 661 N N . GLY A 1 84 ? -16.734 -21.688 -15.258 1 92 84 GLY A N 1
ATOM 662 C CA . GLY A 1 84 ? -17.781 -20.688 -15.469 1 92 84 GLY A CA 1
ATOM 663 C C . GLY A 1 84 ? -17.734 -19.562 -14.445 1 92 84 GLY A C 1
ATOM 664 O O . GLY A 1 84 ? -16.781 -19.438 -13.688 1 92 84 GLY A O 1
ATOM 665 N N . LEU A 1 85 ? -18.797 -18.734 -14.469 1 95.69 85 LEU A N 1
ATOM 666 C CA . LEU A 1 85 ? -18.75 -17.5 -13.695 1 95.69 85 LEU A CA 1
ATOM 667 C C . LEU A 1 85 ? -19.359 -17.703 -12.305 1 95.69 85 LEU A C 1
ATOM 669 O O . LEU A 1 85 ? -19.125 -16.906 -11.398 1 95.69 85 LEU A O 1
ATOM 673 N N . ASP A 1 86 ? -20.094 -18.812 -12.055 1 96.12 86 ASP A N 1
ATOM 674 C CA . ASP A 1 86 ? -20.766 -19.062 -10.789 1 96.12 86 ASP A CA 1
ATOM 675 C C . ASP A 1 86 ? -19.766 -19.25 -9.656 1 96.12 86 ASP A C 1
ATOM 677 O O . ASP A 1 86 ? -20 -18.828 -8.523 1 96.12 86 ASP A O 1
ATOM 681 N N . PHE A 1 87 ? -18.719 -19.891 -9.914 1 97.69 87 PHE A N 1
ATOM 682 C CA . PHE A 1 87 ? -17.672 -20.125 -8.922 1 97.69 87 PHE A CA 1
ATOM 683 C C . PHE A 1 87 ? -17.203 -18.812 -8.312 1 97.69 87 PHE A C 1
ATOM 685 O O . PHE A 1 87 ? -16.984 -18.719 -7.102 1 97.69 87 PHE A O 1
ATOM 692 N N . ILE A 1 88 ? -17.078 -17.766 -9.164 1 98.44 88 ILE A N 1
ATOM 693 C CA . ILE A 1 88 ? -16.5 -16.484 -8.773 1 98.44 88 ILE A CA 1
ATOM 694 C C . ILE A 1 88 ? -17.359 -15.844 -7.684 1 98.44 88 ILE A C 1
ATOM 696 O O . ILE A 1 88 ? -16.844 -15.406 -6.652 1 98.44 88 ILE A O 1
ATOM 700 N N . SER A 1 89 ? -18.703 -15.875 -7.859 1 97.25 89 SER A N 1
ATOM 701 C CA . SER A 1 89 ? -19.625 -15.297 -6.883 1 97.25 89 SER A CA 1
ATOM 702 C C . SER A 1 89 ? -19.609 -16.078 -5.578 1 97.25 89 SER A C 1
ATOM 704 O O . SER A 1 89 ? -19.672 -15.5 -4.496 1 97.25 89 SER A O 1
ATOM 706 N N . ALA A 1 90 ? -19.484 -17.375 -5.742 1 98.31 90 ALA A N 1
ATOM 707 C CA . ALA A 1 90 ? -19.469 -18.234 -4.551 1 98.31 90 ALA A CA 1
ATOM 708 C C . ALA A 1 90 ? -18.219 -18 -3.725 1 98.31 90 ALA A C 1
ATOM 710 O O . ALA A 1 90 ? -18.281 -17.859 -2.5 1 98.31 90 ALA A O 1
ATOM 711 N N . PHE A 1 91 ? -17.109 -17.984 -4.367 1 98.5 91 PHE A N 1
ATOM 712 C CA . PHE A 1 91 ? -15.828 -17.812 -3.699 1 98.5 91 PHE A CA 1
ATOM 713 C C . PHE A 1 91 ? -15.773 -16.469 -2.971 1 98.5 91 PHE A C 1
ATOM 715 O O . PHE A 1 91 ? -15.531 -16.438 -1.763 1 98.5 91 PHE A O 1
ATOM 722 N N . ILE A 1 92 ? -16.062 -15.367 -3.662 1 97.75 92 ILE A N 1
ATOM 723 C CA . ILE A 1 92 ? -15.961 -14.031 -3.088 1 97.75 92 ILE A CA 1
ATOM 724 C C . ILE A 1 92 ? -17.078 -13.828 -2.059 1 97.75 92 ILE A C 1
ATOM 726 O O . ILE A 1 92 ? -16.859 -13.172 -1.037 1 97.75 92 ILE A O 1
ATOM 730 N N . GLY A 1 93 ? -18.25 -14.453 -2.301 1 96.44 93 GLY A N 1
ATOM 731 C CA . GLY A 1 93 ? -19.312 -14.406 -1.315 1 96.44 93 GLY A CA 1
ATOM 732 C C . GLY A 1 93 ? -18.922 -15.008 0.02 1 96.44 93 GLY A C 1
ATOM 733 O O . GLY A 1 93 ? -19.281 -14.484 1.075 1 96.44 93 GLY A O 1
ATOM 734 N N . CYS A 1 94 ? -18.172 -16.109 -0.019 1 97.75 94 CYS A N 1
ATOM 735 C CA . CYS A 1 94 ? -17.641 -16.703 1.201 1 97.75 94 CYS A CA 1
ATOM 736 C C . CYS A 1 94 ? -16.734 -15.727 1.938 1 97.75 94 CYS A C 1
ATOM 738 O O . CYS A 1 94 ? -16.875 -15.531 3.145 1 97.75 94 CYS A O 1
ATOM 740 N N . LEU A 1 95 ? -15.852 -15.109 1.209 1 96.88 95 LEU A N 1
ATOM 741 C CA . LEU A 1 95 ? -14.898 -14.172 1.794 1 96.88 95 LEU A CA 1
ATOM 742 C C . LEU A 1 95 ? -15.617 -12.992 2.443 1 96.88 95 LEU A C 1
ATOM 744 O O . LEU A 1 95 ? -15.227 -12.539 3.521 1 96.88 95 LEU A O 1
ATOM 748 N N . MET A 1 96 ? -16.688 -12.539 1.82 1 92.81 96 MET A N 1
ATOM 749 C CA . MET A 1 96 ? -17.422 -11.367 2.273 1 92.81 96 MET A CA 1
ATOM 750 C C . MET A 1 96 ? -17.969 -11.57 3.684 1 92.81 96 MET A C 1
ATOM 752 O O . MET A 1 96 ? -18.078 -10.617 4.457 1 92.81 96 MET A O 1
ATOM 756 N N . VAL A 1 97 ? -18.234 -12.781 4.008 1 93.88 97 VAL A N 1
ATOM 757 C CA . VAL A 1 97 ? -18.875 -13.023 5.293 1 93.88 97 VAL A CA 1
ATOM 758 C C . VAL A 1 97 ? -17.922 -13.789 6.211 1 93.88 97 VAL A C 1
ATOM 760 O O . VAL A 1 97 ? -18.344 -14.352 7.219 1 93.88 97 VAL A O 1
ATOM 763 N N . GLY A 1 98 ? -16.641 -13.859 5.848 1 95.12 98 GLY A N 1
ATOM 764 C CA . GLY A 1 98 ? -15.602 -14.391 6.711 1 95.12 98 GLY A CA 1
ATOM 765 C C . GLY A 1 98 ? -15.578 -15.914 6.762 1 95.12 98 GLY A C 1
ATOM 766 O O . GLY A 1 98 ? -15.094 -16.5 7.727 1 95.12 98 GLY A O 1
ATOM 767 N N . ARG A 1 99 ? -16.266 -16.578 5.824 1 97.75 99 ARG A N 1
ATOM 768 C CA . ARG A 1 99 ? -16.141 -18.016 5.715 1 97.75 99 ARG A CA 1
ATOM 769 C C . ARG A 1 99 ? -14.883 -18.422 4.953 1 97.75 99 ARG A C 1
ATOM 771 O O . ARG A 1 99 ? -14.375 -17.641 4.148 1 97.75 99 ARG A O 1
ATOM 778 N N . VAL A 1 100 ? -14.344 -19.547 5.238 1 98.62 100 VAL A N 1
ATOM 779 C CA . VAL A 1 100 ? -13.141 -20.047 4.586 1 98.62 100 VAL A CA 1
ATOM 780 C C . VAL A 1 100 ? -13.516 -20.844 3.342 1 98.62 100 VAL A C 1
ATOM 782 O O . VAL A 1 100 ? -14.086 -21.938 3.445 1 98.62 100 VAL A O 1
ATOM 785 N N . ALA A 1 101 ? -13.242 -20.312 2.168 1 98.81 101 ALA A N 1
ATOM 786 C CA . ALA A 1 101 ? -13.57 -21 0.918 1 98.81 101 ALA A CA 1
ATOM 787 C C . ALA A 1 101 ? -12.602 -22.156 0.661 1 98.81 101 ALA A C 1
ATOM 789 O O . ALA A 1 101 ? -11.406 -22.047 0.924 1 98.81 101 ALA A O 1
ATOM 790 N N . VAL A 1 102 ? -13.117 -23.266 0.119 1 98.5 102 VAL A N 1
ATOM 791 C CA . VAL A 1 102 ? -12.305 -24.422 -0.245 1 98.5 102 VAL A CA 1
ATOM 792 C C . VAL A 1 102 ? -12.609 -24.844 -1.685 1 98.5 102 VAL A C 1
ATOM 794 O O . VAL A 1 102 ? -13.414 -25.734 -1.925 1 98.5 102 VAL A O 1
ATOM 797 N N . PRO A 1 103 ? -11.922 -24.234 -2.629 1 97.19 103 PRO A N 1
ATOM 798 C CA . PRO A 1 103 ? -12.102 -24.641 -4.023 1 97.19 103 PRO A CA 1
ATOM 799 C C . PRO A 1 103 ? -11.672 -26.078 -4.273 1 97.19 103 PRO A C 1
ATOM 801 O O . PRO A 1 103 ? -10.633 -26.516 -3.773 1 97.19 103 PRO A O 1
ATOM 804 N N . SER A 1 104 ? -12.477 -26.797 -5.012 1 92.81 104 SER A N 1
ATOM 805 C CA . SER A 1 104 ? -12.172 -28.203 -5.258 1 92.81 104 SER A CA 1
ATOM 806 C C . SER A 1 104 ? -12.609 -28.625 -6.656 1 92.81 104 SER A C 1
ATOM 808 O O . SER A 1 104 ? -13.516 -28.031 -7.238 1 92.81 104 SER A O 1
ATOM 810 N N . ASN A 1 105 ? -11.883 -29.625 -7.145 1 89.44 105 ASN A N 1
ATOM 811 C CA . ASN A 1 105 ? -12.344 -30.25 -8.375 1 89.44 105 ASN A CA 1
ATOM 812 C C . ASN A 1 105 ? -13.688 -30.938 -8.188 1 89.44 105 ASN A C 1
ATOM 814 O O . ASN A 1 105 ? -14.094 -31.219 -7.059 1 89.44 105 ASN A O 1
ATOM 818 N N . LEU A 1 106 ? -14.359 -31.234 -9.305 1 91.19 106 LEU A N 1
ATOM 819 C CA . LEU A 1 106 ? -15.688 -31.828 -9.242 1 91.19 106 LEU A CA 1
ATOM 820 C C . LEU A 1 106 ? -15.617 -33.281 -8.781 1 91.19 106 LEU A C 1
ATOM 822 O O . LEU A 1 106 ? -14.711 -34.031 -9.172 1 91.19 106 LEU A O 1
ATOM 826 N N . PRO A 1 107 ? -16.516 -33.594 -7.855 1 87.56 107 PRO A N 1
ATOM 827 C CA . PRO A 1 107 ? -16.594 -35 -7.457 1 87.56 107 PRO A CA 1
ATOM 828 C C . PRO A 1 107 ? -17.203 -35.875 -8.539 1 87.56 107 PRO A C 1
ATOM 830 O O . PRO A 1 107 ? -18.125 -35.438 -9.242 1 87.56 107 PRO A O 1
ATOM 833 N N . ALA A 1 108 ? -16.531 -36.938 -8.82 1 77.38 108 ALA A N 1
ATOM 834 C CA . ALA A 1 108 ? -17.094 -37.969 -9.664 1 77.38 108 ALA A CA 1
ATOM 835 C C . ALA A 1 108 ? -17.047 -39.344 -8.961 1 77.38 108 ALA A C 1
ATOM 837 O O . ALA A 1 108 ? -16.203 -39.562 -8.102 1 77.38 108 ALA A O 1
ATOM 838 N N . ARG A 1 109 ? -18.016 -40.094 -9.281 1 61.72 109 ARG A N 1
ATOM 839 C CA . ARG A 1 109 ? -18.172 -41.375 -8.586 1 61.72 109 ARG A CA 1
ATOM 840 C C . ARG A 1 109 ? -16.859 -42.156 -8.594 1 61.72 109 ARG A C 1
ATOM 842 O O . ARG A 1 109 ? -16.469 -42.75 -7.586 1 61.72 109 ARG A O 1
ATOM 849 N N . ARG A 1 110 ? -16.188 -42.094 -9.672 1 59.56 110 ARG A N 1
ATOM 850 C CA . ARG A 1 110 ? -14.984 -42.906 -9.797 1 59.56 110 ARG A CA 1
ATOM 851 C C . ARG A 1 110 ? -13.797 -42.219 -9.125 1 59.56 110 ARG A C 1
ATOM 853 O O . ARG A 1 110 ? -12.766 -42.844 -8.875 1 59.56 110 ARG A O 1
ATOM 860 N N . ARG A 1 111 ? -13.938 -41 -8.719 1 72.75 111 ARG A N 1
ATOM 861 C CA . ARG A 1 111 ? -12.812 -40.25 -8.164 1 72.75 111 ARG A CA 1
ATOM 862 C C . ARG A 1 111 ? -13.25 -39.375 -6.988 1 72.75 111 ARG A C 1
ATOM 864 O O . ARG A 1 111 ? -12.781 -38.25 -6.828 1 72.75 111 ARG A O 1
ATOM 871 N N . VAL A 1 112 ? -14.164 -39.969 -6.207 1 85 112 VAL A N 1
ATOM 872 C CA . VAL A 1 112 ? -14.773 -39.156 -5.152 1 85 112 VAL A CA 1
ATOM 873 C C . VAL A 1 112 ? -13.875 -39.188 -3.916 1 85 112 VAL A C 1
ATOM 875 O O . VAL A 1 112 ? -13.977 -38.281 -3.062 1 85 112 VAL A O 1
ATOM 878 N N . ASP A 1 113 ? -12.938 -40.094 -3.838 1 83.31 113 ASP A N 1
ATOM 879 C CA . ASP A 1 113 ? -12.109 -40.312 -2.652 1 83.31 113 ASP A CA 1
ATOM 880 C C . ASP A 1 113 ? -11.305 -39.062 -2.328 1 83.31 113 ASP A C 1
ATOM 882 O O . ASP A 1 113 ? -11.188 -38.656 -1.163 1 83.31 113 ASP A O 1
ATOM 886 N N . ARG A 1 114 ? -10.797 -38.5 -3.344 1 84.25 114 ARG A N 1
ATOM 887 C CA . ARG A 1 114 ? -10.016 -37.281 -3.125 1 84.25 114 ARG A CA 1
ATOM 888 C C . ARG A 1 114 ? -10.867 -36.188 -2.49 1 84.25 114 ARG A C 1
ATOM 890 O O . ARG A 1 114 ? -10.438 -35.531 -1.541 1 84.25 114 ARG A O 1
ATOM 897 N N . SER A 1 115 ? -12.055 -36.031 -2.99 1 91.25 115 SER A N 1
ATOM 898 C CA . SER A 1 115 ? -12.961 -35 -2.457 1 91.25 115 SER A CA 1
ATOM 899 C C . SER A 1 115 ? -13.359 -35.312 -1.019 1 91.25 115 SER A C 1
ATOM 901 O O . SER A 1 115 ? -13.453 -34.438 -0.181 1 91.25 115 SER A O 1
ATOM 903 N N . VAL A 1 116 ? -13.594 -36.625 -0.761 1 92.81 116 VAL A N 1
ATOM 904 C CA . VAL A 1 116 ? -13.961 -37.031 0.583 1 92.81 116 VAL A CA 1
ATOM 905 C C . VAL A 1 116 ? -12.828 -36.719 1.558 1 92.81 116 VAL A C 1
ATOM 907 O O . VAL A 1 116 ? -13.07 -36.25 2.67 1 92.81 116 VAL A O 1
ATOM 910 N N . ASN A 1 117 ? -11.617 -37 1.098 1 90.5 117 ASN A N 1
ATOM 911 C CA . ASN A 1 117 ? -10.453 -36.719 1.941 1 90.5 117 ASN A CA 1
ATOM 912 C C . ASN A 1 117 ? -10.328 -35.25 2.264 1 90.5 117 ASN A C 1
ATOM 914 O O . ASN A 1 117 ? -9.984 -34.875 3.389 1 90.5 117 ASN A O 1
ATOM 918 N N . ILE A 1 118 ? -10.586 -34.375 1.326 1 93.81 118 ILE A N 1
ATOM 919 C CA . ILE A 1 118 ? -10.5 -32.938 1.524 1 93.81 118 ILE A CA 1
ATOM 920 C C . ILE A 1 118 ? -11.586 -32.5 2.502 1 93.81 118 ILE A C 1
ATOM 922 O O . ILE A 1 118 ? -11.305 -31.766 3.453 1 93.81 118 ILE A O 1
ATOM 926 N N . VAL A 1 119 ? -12.812 -32.938 2.332 1 96.06 119 VAL A N 1
ATOM 927 C CA . VAL A 1 119 ? -13.938 -32.594 3.188 1 96.06 119 VAL A CA 1
ATOM 928 C C . VAL A 1 119 ? -13.648 -33.031 4.625 1 96.06 119 VAL A C 1
ATOM 930 O O . VAL A 1 119 ? -13.883 -32.25 5.566 1 96.06 119 VAL A O 1
ATOM 933 N N . THR A 1 120 ? -13.133 -34.219 4.746 1 94.81 120 THR A N 1
ATOM 934 C CA . THR A 1 120 ? -12.844 -34.75 6.07 1 94.81 120 THR A CA 1
ATOM 935 C C . THR A 1 120 ? -11.711 -34 6.734 1 94.81 120 THR A C 1
ATOM 937 O O . THR A 1 120 ? -11.781 -33.688 7.926 1 94.81 120 THR A O 1
ATOM 940 N N . ASP A 1 121 ? -10.727 -33.719 5.961 1 94.62 121 ASP A N 1
ATOM 941 C CA . ASP A 1 121 ? -9.57 -33.031 6.5 1 94.62 121 ASP A CA 1
ATOM 942 C C . ASP A 1 121 ? -9.945 -31.625 6.984 1 94.62 121 ASP A C 1
ATOM 944 O O . ASP A 1 121 ? -9.562 -31.219 8.086 1 94.62 121 ASP A O 1
ATOM 948 N N . CYS A 1 122 ? -10.711 -30.859 6.199 1 97.06 122 CYS A N 1
ATOM 949 C CA . CYS A 1 122 ? -10.992 -29.469 6.547 1 97.06 122 CYS A CA 1
ATOM 950 C C . CYS A 1 122 ? -12.219 -29.375 7.449 1 97.06 122 CYS A C 1
ATOM 952 O O . CYS A 1 122 ? -12.477 -28.312 8.039 1 97.06 122 CYS A O 1
ATOM 954 N N . GLY A 1 123 ? -12.953 -30.422 7.543 1 97.38 123 GLY A N 1
ATOM 955 C CA . GLY A 1 123 ? -14.094 -30.453 8.438 1 97.38 123 GLY A CA 1
ATOM 956 C C . GLY A 1 123 ? -15.273 -29.641 7.922 1 97.38 123 GLY A C 1
ATOM 957 O O . GLY A 1 123 ? -16.062 -29.109 8.703 1 97.38 123 GLY A O 1
ATOM 958 N N . ALA A 1 124 ? -15.414 -29.516 6.637 1 98 124 ALA A N 1
ATOM 959 C CA . ALA A 1 124 ? -16.5 -28.75 6.043 1 98 124 ALA A CA 1
ATOM 960 C C . ALA A 1 124 ? -17.844 -29.453 6.266 1 98 124 ALA A C 1
ATOM 962 O O . ALA A 1 124 ? -17.938 -30.672 6.188 1 98 124 ALA A O 1
ATOM 963 N N . LYS A 1 125 ? -18.859 -28.625 6.496 1 97.75 125 LYS A N 1
ATOM 964 C CA . LYS A 1 125 ? -20.203 -29.156 6.688 1 97.75 125 LYS A CA 1
ATOM 965 C C . LYS A 1 125 ? -21.156 -28.641 5.602 1 97.75 125 LYS A C 1
ATOM 967 O O . LYS A 1 125 ? -22.266 -29.141 5.445 1 97.75 125 LYS A O 1
ATOM 972 N N . VAL A 1 126 ? -20.734 -27.656 4.898 1 98.31 126 VAL A N 1
ATOM 973 C CA . VAL A 1 126 ? -21.547 -27.031 3.857 1 98.31 126 VAL A CA 1
ATOM 974 C C . VAL A 1 126 ? -20.797 -27.062 2.527 1 98.31 126 VAL A C 1
ATOM 976 O O . VAL A 1 126 ? -19.578 -26.922 2.492 1 98.31 126 VAL A O 1
ATOM 979 N N . ALA A 1 127 ? -21.484 -27.359 1.449 1 98.25 127 ALA A N 1
ATOM 980 C CA . ALA A 1 127 ? -20.953 -27.344 0.089 1 98.25 127 ALA A CA 1
ATOM 981 C C . ALA A 1 127 ? -21.875 -26.547 -0.84 1 98.25 127 ALA A C 1
ATOM 983 O O . ALA A 1 127 ? -23.078 -26.453 -0.607 1 98.25 127 ALA A O 1
ATOM 984 N N . MET A 1 128 ? -21.281 -25.938 -1.832 1 98.19 128 MET A N 1
ATOM 985 C CA . MET A 1 128 ? -22.031 -25.156 -2.812 1 98.19 128 MET A CA 1
ATOM 986 C C . MET A 1 128 ? -21.781 -25.672 -4.227 1 98.19 128 MET A C 1
ATOM 988 O O . MET A 1 128 ? -20.719 -26.234 -4.508 1 98.19 128 MET A O 1
ATOM 992 N N . GLY A 1 129 ? -22.688 -25.469 -5.109 1 97.5 129 GLY A N 1
ATOM 993 C CA . GLY A 1 129 ? -22.625 -25.812 -6.523 1 97.5 129 GLY A CA 1
ATOM 994 C C . GLY A 1 129 ? -23.844 -25.359 -7.297 1 97.5 129 GLY A C 1
ATOM 995 O O . GLY A 1 129 ? -24.766 -24.75 -6.727 1 97.5 129 GLY A O 1
ATOM 996 N N . PRO A 1 130 ? -23.781 -25.5 -8.57 1 96.94 130 PRO A N 1
ATOM 997 C CA . PRO A 1 130 ? -24.969 -25.156 -9.367 1 96.94 130 PRO A CA 1
ATOM 998 C C . PRO A 1 130 ? -26.125 -26.125 -9.141 1 96.94 130 PRO A C 1
ATOM 1000 O O . PRO A 1 130 ? -25.906 -27.328 -8.984 1 96.94 130 PRO A O 1
ATOM 1003 N N . SER A 1 131 ? -27.359 -25.625 -9.234 1 96.94 131 SER A N 1
ATOM 1004 C CA . SER A 1 131 ? -28.562 -26.375 -8.898 1 96.94 131 SER A CA 1
ATOM 1005 C C . SER A 1 131 ? -28.672 -27.625 -9.766 1 96.94 131 SER A C 1
ATOM 1007 O O . SER A 1 131 ? -29.125 -28.672 -9.297 1 96.94 131 SER A O 1
ATOM 1009 N N . ASP A 1 132 ? -28.266 -27.547 -10.969 1 95.81 132 ASP A N 1
ATOM 1010 C CA . ASP A 1 132 ? -28.453 -28.641 -11.906 1 95.81 132 ASP A CA 1
ATOM 1011 C C . ASP A 1 132 ? -27.469 -29.781 -11.641 1 95.81 132 ASP A C 1
ATOM 1013 O O . ASP A 1 132 ? -27.672 -30.906 -12.086 1 95.81 132 ASP A O 1
ATOM 1017 N N . GLN A 1 133 ? -26.422 -29.547 -10.844 1 95.75 133 GLN A N 1
ATOM 1018 C CA . GLN A 1 133 ? -25.391 -30.562 -10.641 1 95.75 133 GLN A CA 1
ATOM 1019 C C . GLN A 1 133 ? -25.359 -31.047 -9.195 1 95.75 133 GLN A C 1
ATOM 1021 O O . GLN A 1 133 ? -24.797 -32.094 -8.898 1 95.75 133 GLN A O 1
ATOM 1026 N N . VAL A 1 134 ? -25.891 -30.328 -8.305 1 95.94 134 VAL A N 1
ATOM 1027 C CA . VAL A 1 134 ? -25.844 -30.578 -6.875 1 95.94 134 VAL A CA 1
ATOM 1028 C C . VAL A 1 134 ? -26.375 -31.984 -6.582 1 95.94 134 VAL A C 1
ATOM 1030 O O . VAL A 1 134 ? -25.781 -32.719 -5.793 1 95.94 134 VAL A O 1
ATOM 1033 N N . PRO A 1 135 ? -27.547 -32.469 -7.262 1 95.12 135 PRO A N 1
ATOM 1034 C CA . PRO A 1 135 ? -28.031 -33.812 -6.98 1 95.12 135 PRO A CA 1
ATOM 1035 C C . PRO A 1 135 ? -27 -34.906 -7.312 1 95.12 135 PRO A C 1
ATOM 1037 O O . PRO A 1 135 ? -26.828 -35.844 -6.551 1 95.12 135 PRO A O 1
ATOM 1040 N N . GLU A 1 136 ? -26.281 -34.688 -8.375 1 94.31 136 GLU A N 1
ATOM 1041 C CA . GLU A 1 136 ? -25.25 -35.656 -8.758 1 94.31 136 GLU A CA 1
ATOM 1042 C C . GLU A 1 136 ? -24.078 -35.625 -7.793 1 94.31 136 GLU A C 1
ATOM 1044 O O . GLU A 1 136 ? -23.531 -36.656 -7.441 1 94.31 136 GLU A O 1
ATOM 1049 N N . PHE A 1 137 ? -23.672 -34.406 -7.395 1 95.19 137 PHE A N 1
ATOM 1050 C CA . PHE A 1 137 ? -22.594 -34.281 -6.426 1 95.19 137 PHE A CA 1
ATOM 1051 C C . PHE A 1 137 ? -22.969 -34.969 -5.109 1 95.19 137 PHE A C 1
ATOM 1053 O O . PHE A 1 137 ? -22.156 -35.719 -4.555 1 95.19 137 PHE A O 1
ATOM 1060 N N . ARG A 1 138 ? -24.156 -34.688 -4.684 1 94.38 138 ARG A N 1
ATOM 1061 C CA . ARG A 1 138 ? -24.641 -35.281 -3.441 1 94.38 138 ARG A CA 1
ATOM 1062 C C . ARG A 1 138 ? -24.594 -36.812 -3.504 1 94.38 138 ARG A C 1
ATOM 1064 O O . ARG A 1 138 ? -24.172 -37.469 -2.551 1 94.38 138 ARG A O 1
ATOM 1071 N N . ARG A 1 139 ? -25 -37.344 -4.57 1 93.88 139 ARG A N 1
ATOM 1072 C CA . ARG A 1 139 ? -25.016 -38.781 -4.77 1 93.88 139 ARG A CA 1
ATOM 1073 C C . ARG A 1 139 ? -23.609 -39.375 -4.707 1 93.88 139 ARG A C 1
ATOM 1075 O O . ARG A 1 139 ? -23.406 -40.469 -4.215 1 93.88 139 ARG A O 1
ATOM 1082 N N . SER A 1 140 ? -22.672 -38.625 -5.258 1 93.38 140 SER A N 1
ATOM 1083 C CA . SER A 1 140 ? -21.297 -39.094 -5.285 1 93.38 140 SER A CA 1
ATOM 1084 C C . SER A 1 140 ? -20.734 -39.25 -3.875 1 93.38 140 SER A C 1
ATOM 1086 O O . SER A 1 140 ? -19.812 -40.031 -3.656 1 93.38 140 SER A O 1
ATOM 1088 N N . PHE A 1 141 ? -21.281 -38.562 -2.887 1 94.69 141 PHE A N 1
ATOM 1089 C CA . PHE A 1 141 ? -20.766 -38.594 -1.524 1 94.69 141 PHE A CA 1
ATOM 1090 C C . PHE A 1 141 ? -21.547 -39.594 -0.673 1 94.69 141 PHE A C 1
ATOM 1092 O O . PHE A 1 141 ? -21.203 -39.844 0.482 1 94.69 141 PHE A O 1
ATOM 1099 N N . GLU A 1 142 ? -22.641 -40.188 -1.24 1 93.5 142 GLU A N 1
ATOM 1100 C CA . GLU A 1 142 ? -23.453 -41.125 -0.478 1 93.5 142 GLU A CA 1
ATOM 1101 C C . GLU A 1 142 ? -22.625 -42.312 -0.018 1 93.5 142 GLU A C 1
ATOM 1103 O O . GLU A 1 142 ? -21.906 -42.906 -0.813 1 93.5 142 GLU A O 1
ATOM 1108 N N . GLY A 1 143 ? -22.719 -42.625 1.248 1 93 143 GLY A N 1
ATOM 1109 C CA . GLY A 1 143 ? -22 -43.781 1.795 1 93 143 GLY A CA 1
ATOM 1110 C C . GLY A 1 143 ? -20.594 -43.469 2.2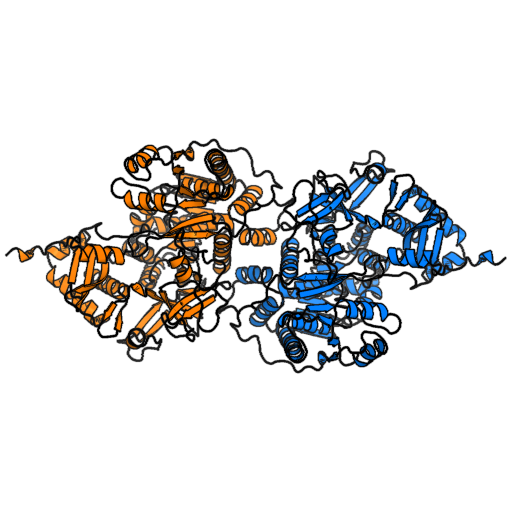38 1 93 143 GLY A C 1
ATOM 1111 O O . GLY A 1 143 ? -19.875 -44.344 2.727 1 93 143 GLY A O 1
ATOM 1112 N N . THR A 1 144 ? -20.203 -42.219 1.97 1 93.94 144 THR A N 1
ATOM 1113 C CA . THR A 1 144 ? -18.875 -41.844 2.383 1 93.94 144 THR A CA 1
ATOM 1114 C C . THR A 1 144 ? -18.922 -41.031 3.689 1 93.94 144 THR A C 1
ATOM 1116 O O . THR A 1 144 ? -20 -40.812 4.234 1 93.94 144 THR A O 1
ATOM 1119 N N . LYS A 1 145 ? -17.797 -40.625 4.215 1 93.12 145 LYS A N 1
ATOM 1120 C CA . LYS A 1 145 ? -17.688 -39.812 5.43 1 93.12 145 LYS A CA 1
ATOM 1121 C C . LYS A 1 145 ? -18.234 -38.406 5.207 1 93.12 145 LYS A C 1
ATOM 1123 O O . LYS A 1 145 ? -18.484 -37.688 6.168 1 93.12 145 LYS A O 1
ATOM 1128 N N . ALA A 1 146 ? -18.484 -38.062 3.965 1 93.81 146 ALA A N 1
ATOM 1129 C CA . ALA A 1 146 ? -18.922 -36.719 3.635 1 93.81 146 ALA A CA 1
ATOM 1130 C C . ALA A 1 146 ? -20.391 -36.688 3.207 1 93.81 146 ALA A C 1
ATOM 1132 O O . ALA A 1 146 ? -20.844 -35.719 2.574 1 93.81 146 ALA A O 1
ATOM 1133 N N . GLU A 1 147 ? -21.078 -37.688 3.525 1 94 147 GLU A N 1
ATOM 1134 C CA . GLU A 1 147 ? -22.453 -37.844 3.059 1 94 147 GLU A CA 1
ATOM 1135 C C . GLU A 1 147 ? -23.375 -36.812 3.697 1 94 147 GLU A C 1
ATOM 1137 O O . GLU A 1 147 ? -24.438 -36.5 3.166 1 94 147 GLU A O 1
ATOM 1142 N N . THR A 1 148 ? -23.016 -36.156 4.828 1 94 148 THR A N 1
ATOM 1143 C CA . THR A 1 148 ? -23.891 -35.281 5.586 1 94 148 THR A CA 1
ATOM 1144 C C . THR A 1 148 ? -23.703 -33.844 5.141 1 94 148 THR A C 1
ATOM 1146 O O . THR A 1 148 ? -24.25 -32.906 5.758 1 94 148 THR A O 1
ATOM 1149 N N . LEU A 1 149 ? -22.938 -33.594 4.105 1 95.75 149 LEU A N 1
ATOM 1150 C CA . LEU A 1 149 ? -22.75 -32.25 3.6 1 95.75 149 LEU A CA 1
ATOM 1151 C C . LEU A 1 149 ? -24.078 -31.578 3.283 1 95.75 149 LEU A C 1
ATOM 1153 O O . LEU A 1 149 ? -24.938 -32.188 2.619 1 95.75 149 LEU A O 1
ATOM 1157 N N . GLN A 1 150 ? -24.281 -30.391 3.834 1 97.19 150 GLN A N 1
ATOM 1158 C CA . GLN A 1 150 ? -25.422 -29.562 3.422 1 97.19 150 GLN A CA 1
ATOM 1159 C C . GLN A 1 150 ? -25.109 -28.812 2.135 1 97.19 150 GLN A C 1
ATOM 1161 O O . GLN A 1 150 ? -24.047 -28.188 2.014 1 97.19 150 GLN A O 1
ATOM 1166 N N . TRP A 1 151 ? -26.016 -28.859 1.194 1 97.25 151 TRP A N 1
ATOM 1167 C CA . TRP A 1 151 ? -25.75 -28.297 -0.127 1 97.25 151 TRP A CA 1
ATOM 1168 C C . TRP A 1 151 ? -26.562 -27.031 -0.361 1 97.25 151 TRP A C 1
ATOM 1170 O O . TRP A 1 151 ? -27.734 -26.953 0.004 1 97.25 151 TRP A O 1
ATOM 1180 N N . ILE A 1 152 ? -25.938 -26.016 -0.882 1 96.94 152 ILE A N 1
ATOM 1181 C CA . ILE A 1 152 ? -26.562 -24.766 -1.302 1 96.94 152 ILE A CA 1
ATOM 1182 C C . ILE A 1 152 ? -26.406 -24.594 -2.809 1 96.94 152 ILE A C 1
ATOM 1184 O O . ILE A 1 152 ? -25.281 -24.609 -3.324 1 96.94 152 ILE A O 1
ATOM 1188 N N . ALA A 1 153 ? -27.484 -24.422 -3.521 1 97 153 ALA A N 1
ATOM 1189 C CA . ALA A 1 153 ? -27.453 -24.078 -4.941 1 97 153 ALA A CA 1
ATOM 1190 C C . ALA A 1 153 ? -27.391 -22.578 -5.148 1 97 153 ALA A C 1
ATOM 1192 O O . ALA A 1 153 ? -28.406 -21.875 -5.012 1 97 153 ALA A O 1
ATOM 1193 N N . THR A 1 154 ? -26.25 -22.125 -5.633 1 95.06 154 THR A N 1
ATOM 1194 C CA . THR A 1 154 ? -26.016 -20.688 -5.594 1 95.06 154 THR A CA 1
ATOM 1195 C C . THR A 1 154 ? -26.781 -19.984 -6.711 1 95.06 154 THR A C 1
ATOM 1197 O O . THR A 1 154 ? -27.109 -18.812 -6.586 1 95.06 154 THR A O 1
ATOM 1200 N N . ASP A 1 155 ? -27.016 -20.656 -7.871 1 93.69 155 ASP A N 1
ATOM 1201 C CA . ASP A 1 155 ? -27.672 -20.031 -9.023 1 93.69 155 ASP A CA 1
ATOM 1202 C C . ASP A 1 155 ? -29.156 -19.844 -8.766 1 93.69 155 ASP A C 1
ATOM 1204 O O . ASP A 1 155 ? -29.859 -19.219 -9.57 1 93.69 155 ASP A O 1
ATOM 1208 N N . THR A 1 156 ? -29.672 -20.328 -7.617 1 94 156 THR A N 1
ATOM 1209 C CA . THR A 1 156 ? -31.094 -20.203 -7.297 1 94 156 THR A CA 1
ATOM 1210 C C . THR A 1 156 ? -31.297 -19.156 -6.207 1 94 156 THR A C 1
ATOM 1212 O O . THR A 1 156 ? -32.438 -18.844 -5.844 1 94 156 THR A O 1
ATOM 1215 N N . LEU A 1 157 ? -30.25 -18.641 -5.734 1 94 157 LEU A N 1
ATOM 1216 C CA . LEU A 1 157 ? -30.359 -17.672 -4.652 1 94 157 LEU A CA 1
ATOM 1217 C C . LEU A 1 157 ? -30.938 -16.359 -5.164 1 94 157 LEU A C 1
ATOM 1219 O O . LEU A 1 157 ? -30.594 -15.906 -6.258 1 94 157 LEU A O 1
ATOM 1223 N N . PRO A 1 158 ? -31.844 -15.734 -4.402 1 90.06 158 PRO A N 1
ATOM 1224 C CA . PRO A 1 158 ? -32.344 -14.414 -4.789 1 90.06 158 PRO A CA 1
ATOM 1225 C C . PRO A 1 158 ? -31.266 -13.336 -4.727 1 90.06 158 PRO A C 1
ATOM 1227 O O . PRO A 1 158 ? -30.531 -13.25 -3.742 1 90.06 158 PRO A O 1
ATOM 1230 N N . LEU A 1 159 ? -31.234 -12.586 -5.801 1 87.06 159 LEU A N 1
ATOM 1231 C CA . LEU A 1 159 ? -30.234 -11.523 -5.855 1 87.06 159 LEU A CA 1
ATOM 1232 C C . LEU A 1 159 ? -30.578 -10.406 -4.879 1 87.06 159 LEU A C 1
ATOM 1234 O O . LEU A 1 159 ? -31.75 -10.07 -4.703 1 87.06 159 LEU A O 1
ATOM 1238 N N . GLU A 1 160 ? -29.594 -9.969 -4.207 1 77.81 160 GLU A N 1
ATOM 1239 C CA . GLU A 1 160 ? -29.781 -8.828 -3.305 1 77.81 160 GLU A CA 1
ATOM 1240 C C . GLU A 1 160 ? -29.844 -7.516 -4.078 1 77.81 160 GLU A C 1
ATOM 1242 O O . GLU A 1 160 ? -29.234 -7.391 -5.148 1 77.81 160 GLU A O 1
ATOM 1247 N N . ASP A 1 161 ? -30.672 -6.598 -3.529 1 73.31 161 ASP A N 1
ATOM 1248 C CA . ASP A 1 161 ? -30.891 -5.352 -4.262 1 73.31 161 ASP A CA 1
ATOM 1249 C C . ASP A 1 161 ? -29.797 -4.336 -3.955 1 73.31 161 ASP A C 1
ATOM 1251 O O . ASP A 1 161 ? -29.281 -4.289 -2.836 1 73.31 161 ASP A O 1
ATOM 1255 N N . GLY A 1 162 ? -29.484 -3.586 -5.016 1 71.5 162 GLY A N 1
ATOM 1256 C CA . GLY A 1 162 ? -28.859 -2.271 -4.992 1 71.5 162 GLY A CA 1
ATOM 1257 C C . GLY A 1 162 ? -27.359 -2.324 -4.805 1 71.5 162 GLY A C 1
ATOM 1258 O O . GLY A 1 162 ? -26.797 -3.389 -4.535 1 71.5 162 GLY A O 1
ATOM 1259 N N . PRO A 1 163 ? -26.609 -1.271 -5.27 1 72.94 163 PRO A N 1
ATOM 1260 C CA . PRO A 1 163 ? -25.188 -1.069 -5.043 1 72.94 163 PRO A CA 1
ATOM 1261 C C . PRO A 1 163 ? -24.828 -0.911 -3.566 1 72.94 163 PRO A C 1
ATOM 1263 O O . PRO A 1 163 ? -25.719 -0.745 -2.73 1 72.94 163 PRO A O 1
ATOM 1266 N N . PRO A 1 164 ? -23.609 -1.337 -3.381 1 70.25 164 PRO A N 1
ATOM 1267 C CA . PRO A 1 164 ? -23.219 -1.117 -1.988 1 70.25 164 PRO A CA 1
ATOM 1268 C C . PRO A 1 16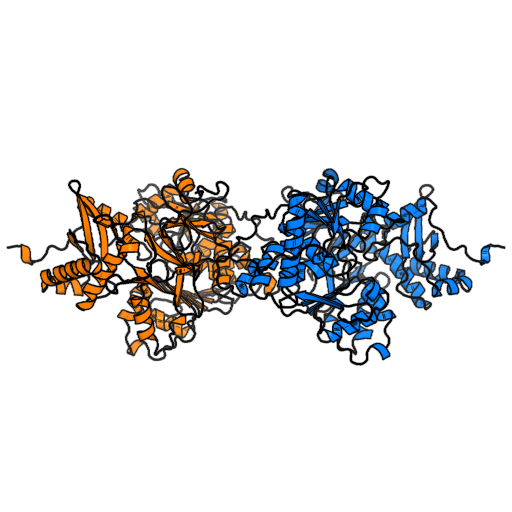4 ? -23.578 0.279 -1.485 1 70.25 164 PRO A C 1
ATOM 1270 O O . PRO A 1 164 ? -23.547 1.244 -2.252 1 70.25 164 PRO A O 1
ATOM 1273 N N . CYS A 1 165 ? -24.484 0.268 -0.48 1 59.75 165 CYS A N 1
ATOM 1274 C CA . CYS A 1 165 ? -24.766 1.568 0.119 1 59.75 165 CYS A CA 1
ATOM 1275 C C . CYS A 1 165 ? -23.5 2.168 0.727 1 59.75 165 CYS A C 1
ATOM 1277 O O . CYS A 1 165 ? -22.781 1.495 1.468 1 59.75 165 CYS A O 1
ATOM 1279 N N . LEU A 1 166 ? -22.969 3.018 0.022 1 53.38 166 LEU A N 1
ATOM 1280 C CA . LEU A 1 166 ? -21.891 3.805 0.629 1 53.38 166 LEU A CA 1
ATOM 1281 C C . LEU A 1 166 ? -22.266 4.211 2.053 1 53.38 166 LEU A C 1
ATOM 1283 O O . LEU A 1 166 ? -23.453 4.336 2.381 1 53.38 166 LEU A O 1
ATOM 1287 N N . PRO A 1 167 ? -21.359 4.52 3.141 1 47.97 167 PRO A N 1
ATOM 1288 C CA . PRO A 1 167 ? -20.047 4.348 3.762 1 47.97 167 PRO A CA 1
ATOM 1289 C C . PRO A 1 167 ? -19.906 3.025 4.512 1 47.97 167 PRO A C 1
ATOM 1291 O O . PRO A 1 167 ? -19.938 3.006 5.746 1 47.97 167 PRO A O 1
ATOM 1294 N N . GLU A 1 168 ? -20.484 1.991 3.895 1 52.12 168 GLU A N 1
ATOM 1295 C CA . GLU A 1 168 ? -20.172 0.896 4.805 1 52.12 168 GLU A CA 1
ATOM 1296 C C . GLU A 1 168 ? -18.656 0.719 4.949 1 52.12 168 GLU A C 1
ATOM 1298 O O . GLU A 1 168 ? -17.906 0.908 3.988 1 52.12 168 GLU A O 1
ATOM 1303 N N . GLN A 1 169 ? -18.047 1.02 6.156 1 53.38 169 GLN A N 1
ATOM 1304 C CA . GLN A 1 169 ? -16.656 0.835 6.555 1 53.38 169 GLN A CA 1
ATOM 1305 C C . GLN A 1 169 ? -16.094 -0.464 5.988 1 53.38 169 GLN A C 1
ATOM 1307 O O . GLN A 1 169 ? -16.828 -1.436 5.797 1 53.38 169 GLN A O 1
ATOM 1312 N N . PRO A 1 170 ? -14.875 -0.243 5.371 1 55.62 170 PRO A N 1
ATOM 1313 C CA . PRO A 1 170 ? -14.227 -1.517 5.062 1 55.62 170 PRO A CA 1
ATOM 1314 C C . PRO A 1 170 ? -14.445 -2.57 6.145 1 55.62 170 PRO A C 1
ATOM 1316 O O . PRO A 1 170 ? -14.625 -2.23 7.316 1 55.62 170 PRO A O 1
ATOM 1319 N N . SER A 1 171 ? -14.633 -3.746 5.617 1 60.5 171 SER A N 1
ATOM 1320 C CA . SER A 1 171 ? -14.852 -4.871 6.52 1 60.5 171 SER A CA 1
ATOM 1321 C C . SER A 1 171 ? -13.781 -4.926 7.602 1 60.5 171 SER A C 1
ATOM 1323 O O . SER A 1 171 ? -12.633 -4.527 7.371 1 60.5 171 SER A O 1
ATOM 1325 N N . SER A 1 172 ? -14.055 -4.918 8.742 1 68.31 172 SER A N 1
ATOM 1326 C CA . SER A 1 172 ? -13.203 -5.133 9.906 1 68.31 172 SER A CA 1
ATOM 1327 C C . SER A 1 172 ? -12.531 -6.504 9.859 1 68.31 172 SER A C 1
ATOM 1329 O O . SER A 1 172 ? -12.289 -7.117 10.898 1 68.31 172 SER A O 1
ATOM 1331 N N . VAL A 1 173 ? -12.289 -6.875 8.562 1 82.12 173 VAL A N 1
ATOM 1332 C CA . VAL A 1 173 ? -11.758 -8.234 8.484 1 82.12 173 VAL A CA 1
ATOM 1333 C C . VAL A 1 173 ? -10.312 -8.25 8.984 1 82.12 173 VAL A C 1
ATOM 1335 O O . VAL A 1 173 ? -9.531 -7.348 8.68 1 82.12 173 VAL A O 1
ATOM 1338 N N . ASP A 1 174 ? -10.031 -9.211 9.781 1 90.94 174 ASP A N 1
ATOM 1339 C CA . ASP A 1 174 ? -8.664 -9.484 10.195 1 90.94 174 ASP A CA 1
ATOM 1340 C C . ASP A 1 174 ? -7.828 -10 9.031 1 90.94 174 ASP A C 1
ATOM 1342 O O . ASP A 1 174 ? -8.055 -11.109 8.531 1 90.94 174 ASP A O 1
ATOM 1346 N N . MET A 1 175 ? -6.895 -9.211 8.555 1 95.19 175 MET A N 1
ATOM 1347 C CA . MET A 1 175 ? -6.066 -9.57 7.406 1 95.19 175 MET A CA 1
ATOM 1348 C C . MET A 1 175 ? -5.273 -10.844 7.684 1 95.19 175 MET A C 1
ATOM 1350 O O . MET A 1 175 ? -4.777 -11.484 6.754 1 95.19 175 MET A O 1
ATOM 1354 N N . GLY A 1 176 ? -5.137 -11.203 8.961 1 96.69 176 GLY A N 1
ATOM 1355 C CA . GLY A 1 176 ? -4.434 -12.422 9.344 1 96.69 176 GLY A CA 1
ATOM 1356 C C . GLY A 1 176 ? -5.336 -13.641 9.383 1 96.69 176 GLY A C 1
ATOM 1357 O O . GLY A 1 176 ? -4.859 -14.766 9.555 1 96.69 176 GLY A O 1
ATOM 1358 N N . ALA A 1 177 ? -6.66 -13.43 9.148 1 97.44 177 ALA A N 1
ATOM 1359 C CA . ALA A 1 177 ? -7.598 -14.555 9.141 1 97.44 177 ALA A CA 1
ATOM 1360 C C . ALA A 1 177 ? -7.496 -15.344 7.844 1 97.44 177 ALA A C 1
ATOM 1362 O O . ALA A 1 177 ? -7.207 -14.781 6.785 1 97.44 177 ALA A O 1
ATOM 1363 N N . VAL A 1 178 ? -7.742 -16.641 7.914 1 98.5 178 VAL A N 1
ATOM 1364 C CA . VAL A 1 178 ? -7.68 -17.516 6.742 1 98.5 178 VAL A CA 1
ATOM 1365 C C . VAL A 1 178 ? -8.828 -17.188 5.797 1 98.5 178 VAL A C 1
ATOM 1367 O O . VAL A 1 178 ? -9.992 -17.156 6.207 1 98.5 178 VAL A O 1
ATOM 1370 N N . ALA A 1 179 ? -8.531 -16.859 4.594 1 98.5 179 ALA A N 1
ATOM 1371 C CA . ALA A 1 179 ? -9.516 -16.562 3.564 1 98.5 179 ALA A CA 1
ATOM 1372 C C . ALA A 1 179 ? -9.984 -17.828 2.855 1 98.5 179 ALA A C 1
ATOM 1374 O O . ALA A 1 179 ? -11.172 -18.016 2.604 1 98.5 179 ALA A O 1
ATOM 1375 N N . TYR A 1 180 ? -9.023 -18.688 2.545 1 98.69 180 TYR A N 1
ATOM 1376 C CA . TYR A 1 180 ? -9.359 -19.922 1.856 1 98.69 180 TYR A CA 1
ATOM 1377 C C . TYR A 1 180 ? -8.281 -20.969 2.068 1 98.69 180 TYR A C 1
ATOM 1379 O O . TYR A 1 180 ? -7.168 -20.656 2.492 1 98.69 180 TYR A O 1
ATOM 1387 N N . LEU A 1 181 ? -8.648 -22.234 1.856 1 98.5 181 LEU A N 1
ATOM 1388 C CA . LEU A 1 181 ? -7.723 -23.359 1.834 1 98.5 181 LEU A CA 1
ATOM 1389 C C . LEU A 1 181 ? -7.453 -23.812 0.403 1 98.5 181 LEU A C 1
ATOM 1391 O O . LEU A 1 181 ? -8.391 -24.109 -0.345 1 98.5 181 LEU A O 1
ATOM 1395 N N . GLN A 1 182 ? -6.215 -23.797 0.024 1 96.81 182 GLN A N 1
ATOM 1396 C CA . GLN A 1 182 ? -5.793 -24.297 -1.28 1 96.81 182 GLN A CA 1
ATOM 1397 C C . GLN A 1 182 ? -5.203 -25.703 -1.165 1 96.81 182 GLN A C 1
ATOM 1399 O O . GLN A 1 182 ? -4.055 -25.859 -0.745 1 96.81 182 GLN A O 1
ATOM 1404 N N . TYR A 1 183 ? -5.984 -26.656 -1.538 1 93.06 183 TYR A N 1
ATOM 1405 C CA . TYR A 1 183 ? -5.477 -28.031 -1.454 1 93.06 183 TYR A CA 1
ATOM 1406 C 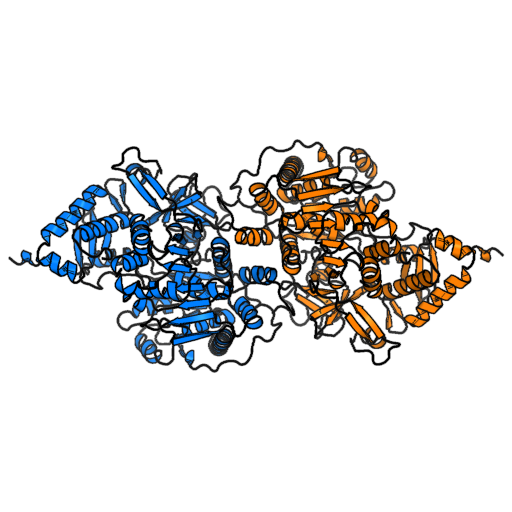C . TYR A 1 183 ? -4.582 -28.344 -2.643 1 93.06 183 TYR A C 1
ATOM 1408 O O . TYR A 1 183 ? -4.949 -28.094 -3.793 1 93.06 183 TYR A O 1
ATOM 1416 N N . THR A 1 184 ? -3.396 -28.766 -2.379 1 82.56 184 THR A N 1
ATOM 1417 C CA . THR A 1 184 ? -2.4 -29.078 -3.396 1 82.56 184 THR A CA 1
ATOM 1418 C C . THR A 1 184 ? -2.197 -30.594 -3.502 1 82.56 184 THR A C 1
ATOM 1420 O O . THR A 1 184 ? -2.402 -31.328 -2.529 1 82.56 184 THR A O 1
ATOM 1423 N N . SER A 1 185 ? -2.127 -31.078 -4.773 1 66.06 185 SER A N 1
ATOM 1424 C CA . SER A 1 185 ? -1.941 -32.5 -5.008 1 66.06 185 SER A CA 1
ATOM 1425 C C . SER A 1 185 ? -0.5 -32.906 -4.742 1 66.06 185 SER A C 1
ATOM 1427 O O . SER A 1 185 ? 0.401 -32.594 -5.516 1 66.06 185 SER A O 1
ATOM 1429 N N . GLY A 1 186 ? 0.036 -32.656 -3.578 1 54.97 186 GLY A N 1
ATOM 1430 C CA . GLY A 1 186 ? 1.413 -33.062 -3.354 1 54.97 186 GLY A CA 1
ATOM 1431 C C . GLY A 1 186 ? 1.73 -34.438 -3.914 1 54.97 186 GLY A C 1
ATOM 1432 O O . GLY A 1 186 ? 0.879 -35.062 -4.547 1 54.97 186 GLY A O 1
ATOM 1433 N N . SER A 1 187 ? 3.062 -34.781 -4.113 1 48.59 187 SER A N 1
ATOM 1434 C CA . SER A 1 187 ? 3.623 -36.031 -4.602 1 48.59 187 SER A CA 1
ATOM 1435 C C . SER A 1 187 ? 3.039 -37.219 -3.855 1 48.59 187 SER A C 1
ATOM 1437 O O . SER A 1 187 ? 3.051 -38.344 -4.363 1 48.59 187 SER A O 1
ATOM 1439 N N . THR A 1 188 ? 2.59 -36.844 -2.658 1 51.16 188 THR A N 1
ATOM 1440 C CA . THR A 1 188 ? 2.068 -37.969 -1.859 1 51.16 188 THR A CA 1
ATOM 1441 C C . THR A 1 188 ? 0.544 -38 -1.906 1 51.16 188 THR A C 1
ATOM 1443 O O . THR A 1 188 ? -0.084 -37.062 -2.445 1 51.16 188 THR A O 1
ATOM 1446 N N . SER A 1 189 ? -0.112 -39.031 -1.422 1 57.12 189 SER A N 1
ATOM 1447 C CA . SER A 1 189 ? -1.507 -39.438 -1.586 1 57.12 189 SER A CA 1
ATOM 1448 C C . SER A 1 189 ? -2.443 -38.438 -0.881 1 57.12 189 SER A C 1
ATOM 1450 O O . SER A 1 189 ? -3.551 -38.188 -1.357 1 57.12 189 SER A O 1
ATOM 1452 N N . ASN A 1 190 ? -2.025 -37.719 0.126 1 71.19 190 ASN A N 1
ATOM 1453 C CA . ASN A 1 190 ? -3.092 -36.969 0.777 1 71.19 190 ASN A CA 1
ATOM 1454 C C . ASN A 1 190 ? -2.941 -35.469 0.542 1 71.19 190 ASN A C 1
ATOM 1456 O O . ASN A 1 190 ? -1.916 -34.875 0.889 1 71.19 190 ASN A O 1
ATOM 1460 N N . PRO A 1 191 ? -3.869 -34.875 -0.06 1 81.5 191 PRO A N 1
ATOM 1461 C CA . PRO A 1 191 ? -3.805 -33.438 -0.322 1 81.5 191 PRO A CA 1
ATOM 1462 C C . PRO A 1 191 ? -3.67 -32.625 0.955 1 81.5 191 PRO A C 1
ATOM 1464 O O . PRO A 1 191 ? -4.195 -33 2.002 1 81.5 191 PRO A O 1
ATOM 1467 N N . LYS A 1 192 ? -2.803 -31.609 1.006 1 90.75 192 LYS A N 1
ATOM 1468 C CA . LYS A 1 192 ? -2.635 -30.672 2.107 1 90.75 192 LYS A CA 1
ATOM 1469 C C . LYS A 1 192 ? -3.264 -29.328 1.776 1 90.75 192 LYS A C 1
ATOM 1471 O O . LYS A 1 192 ? -3.105 -28.812 0.665 1 90.75 192 LYS A O 1
ATOM 1476 N N . GLY A 1 193 ? -4.051 -28.828 2.74 1 96.62 193 GLY A N 1
ATOM 1477 C CA . GLY A 1 193 ? -4.684 -27.531 2.537 1 96.62 193 GLY A CA 1
ATOM 1478 C C . GLY A 1 193 ? -3.824 -26.375 3.006 1 96.62 193 GLY A C 1
ATOM 1479 O O . GLY A 1 193 ? -3.688 -26.141 4.211 1 96.62 193 GLY A O 1
ATOM 1480 N N . VAL A 1 194 ? -3.266 -25.625 2.115 1 98.06 194 VAL A N 1
ATOM 1481 C CA . VAL A 1 194 ? -2.486 -24.438 2.469 1 98.06 194 VAL A CA 1
ATOM 1482 C C . VAL A 1 194 ? -3.412 -23.359 3.027 1 98.06 194 VAL A C 1
ATOM 1484 O O . VAL A 1 194 ? -4.418 -23.016 2.406 1 98.06 194 VAL A O 1
ATOM 1487 N N . MET A 1 195 ? -3.123 -22.859 4.211 1 98.75 195 MET A N 1
ATOM 1488 C CA . MET A 1 195 ? -3.9 -21.781 4.82 1 98.75 195 MET A CA 1
ATOM 1489 C C . MET A 1 195 ? -3.463 -20.422 4.281 1 98.75 195 MET A C 1
ATOM 1491 O O . MET A 1 195 ? -2.385 -19.938 4.621 1 98.75 195 MET A O 1
ATOM 1495 N N . ILE A 1 196 ? -4.301 -19.844 3.412 1 98.75 196 ILE A N 1
ATOM 1496 C CA . ILE A 1 196 ? -4.016 -18.547 2.822 1 98.75 196 ILE A CA 1
ATOM 1497 C C . ILE A 1 196 ? -4.883 -17.469 3.484 1 98.75 196 ILE A C 1
ATOM 1499 O O . ILE A 1 196 ? -6.109 -17.594 3.518 1 98.75 196 ILE A O 1
ATOM 1503 N N . THR A 1 197 ? -4.281 -16.484 4.027 1 98.69 197 THR A N 1
ATOM 1504 C CA . THR A 1 197 ? -5.008 -15.43 4.727 1 98.69 197 THR A CA 1
ATOM 1505 C C . THR A 1 197 ? -5.441 -14.336 3.754 1 98.69 197 THR A C 1
ATOM 1507 O O . THR A 1 197 ? -5.02 -14.32 2.596 1 98.69 197 THR A O 1
ATOM 1510 N N . PHE A 1 198 ? -6.332 -13.43 4.23 1 98.06 198 PHE A N 1
ATOM 1511 C CA . PHE A 1 198 ? -6.719 -12.258 3.453 1 98.06 198 PHE A CA 1
ATOM 1512 C C . PHE A 1 198 ? -5.5 -11.414 3.1 1 98.06 198 PHE A C 1
ATOM 1514 O O . PHE A 1 198 ? -5.371 -10.938 1.969 1 98.06 198 PHE A O 1
ATOM 1521 N N . GLY A 1 199 ? -4.602 -11.297 4.074 1 98.06 199 GLY A N 1
ATOM 1522 C CA . GLY A 1 199 ? -3.396 -10.516 3.855 1 98.06 199 GLY A CA 1
ATOM 1523 C C . GLY A 1 199 ? -2.477 -11.117 2.812 1 98.06 199 GLY A C 1
ATOM 1524 O O . GLY A 1 199 ? -1.866 -10.398 2.021 1 98.06 199 GLY A O 1
ATOM 1525 N N . ASN A 1 200 ? -2.369 -12.461 2.771 1 98.56 200 ASN A N 1
ATOM 1526 C CA . ASN A 1 200 ? -1.541 -13.133 1.775 1 98.56 200 ASN A CA 1
ATOM 1527 C C . ASN A 1 200 ? -2.023 -12.844 0.357 1 98.56 200 ASN A C 1
ATOM 1529 O O . ASN A 1 200 ? -1.226 -12.492 -0.514 1 98.56 200 ASN A O 1
ATOM 1533 N N . VAL A 1 201 ? -3.301 -12.961 0.16 1 98.25 201 VAL A N 1
ATOM 1534 C CA . VAL A 1 201 ? -3.895 -12.789 -1.162 1 98.25 201 VAL A CA 1
ATOM 1535 C C . VAL A 1 201 ? -3.756 -11.336 -1.61 1 98.25 201 VAL A C 1
ATOM 1537 O O . VAL A 1 201 ? -3.396 -11.07 -2.76 1 98.25 201 VAL A O 1
ATOM 1540 N N . THR A 1 202 ? -4.035 -10.461 -0.705 1 98 202 THR A N 1
ATOM 1541 C CA . THR A 1 202 ? -3.93 -9.039 -1.007 1 98 202 THR A CA 1
ATOM 1542 C C . THR A 1 202 ? -2.508 -8.68 -1.436 1 98 202 THR A C 1
ATOM 1544 O O . THR A 1 202 ? -2.311 -8.008 -2.447 1 98 202 THR A O 1
ATOM 1547 N N . THR A 1 203 ? -1.564 -9.133 -0.692 1 98.19 203 THR A N 1
ATOM 1548 C CA . THR A 1 203 ? -0.159 -8.883 -0.988 1 98.19 203 THR A CA 1
ATOM 1549 C C . THR A 1 203 ? 0.215 -9.438 -2.359 1 98.19 203 THR A C 1
ATOM 1551 O O . THR A 1 203 ? 0.822 -8.742 -3.174 1 98.19 203 THR A O 1
ATOM 1554 N N . ASN A 1 204 ? -0.16 -10.633 -2.613 1 98.75 204 ASN A N 1
ATOM 1555 C CA . ASN A 1 204 ? 0.248 -11.281 -3.854 1 98.75 204 ASN A CA 1
ATOM 1556 C C . ASN A 1 204 ? -0.389 -10.617 -5.07 1 98.75 204 ASN A C 1
ATOM 1558 O O . ASN A 1 204 ? 0.267 -10.43 -6.098 1 98.75 204 ASN A O 1
ATOM 1562 N N . CYS A 1 205 ? -1.686 -10.305 -4.992 1 98.69 205 CYS A N 1
ATOM 1563 C CA . CYS A 1 205 ? -2.34 -9.594 -6.086 1 98.69 205 CYS A CA 1
ATOM 1564 C C . CYS A 1 205 ? -1.652 -8.266 -6.367 1 98.69 205 CYS A C 1
ATOM 1566 O O . CYS A 1 205 ? -1.445 -7.898 -7.523 1 98.69 205 CYS A O 1
ATOM 1568 N N . ARG A 1 206 ? -1.293 -7.566 -5.297 1 98.38 206 ARG A N 1
ATOM 1569 C CA . ARG A 1 206 ? -0.563 -6.312 -5.457 1 98.38 206 ARG A CA 1
ATOM 1570 C C . ARG A 1 206 ? 0.782 -6.547 -6.137 1 98.38 206 ARG A C 1
ATOM 1572 O O . ARG A 1 206 ? 1.166 -5.797 -7.039 1 98.38 206 ARG A O 1
ATOM 1579 N N . MET A 1 207 ? 1.522 -7.566 -5.703 1 97.94 207 MET A N 1
ATOM 1580 C CA . MET A 1 207 ? 2.814 -7.898 -6.297 1 97.94 207 MET A CA 1
ATOM 1581 C C . MET A 1 207 ? 2.682 -8.125 -7.797 1 97.94 207 MET A C 1
ATOM 1583 O O . MET A 1 207 ? 3.475 -7.598 -8.578 1 97.94 207 MET A O 1
ATOM 1587 N N . ILE A 1 208 ? 1.677 -8.891 -8.211 1 98.62 208 ILE A N 1
ATOM 1588 C CA . ILE A 1 208 ? 1.479 -9.203 -9.617 1 98.62 208 ILE A CA 1
ATOM 1589 C C . ILE A 1 208 ? 1.146 -7.926 -10.391 1 98.62 208 ILE A C 1
ATOM 1591 O O . ILE A 1 208 ? 1.759 -7.637 -11.422 1 98.62 208 ILE A O 1
ATOM 1595 N N . ARG A 1 209 ? 0.169 -7.164 -9.875 1 98.5 209 ARG A N 1
ATOM 1596 C CA . ARG A 1 209 ? -0.232 -5.906 -10.5 1 98.5 209 ARG A CA 1
ATOM 1597 C C . ARG A 1 209 ? 0.977 -5.012 -10.758 1 98.5 209 ARG A C 1
ATOM 1599 O O . ARG A 1 209 ? 1.153 -4.496 -11.867 1 98.5 209 ARG A O 1
ATOM 1606 N N . ASP A 1 210 ? 1.777 -4.887 -9.703 1 97.88 210 ASP A N 1
ATOM 1607 C CA . ASP A 1 210 ? 2.885 -3.936 -9.742 1 97.88 210 ASP A CA 1
ATOM 1608 C C . ASP A 1 210 ? 3.996 -4.43 -10.664 1 97.88 210 ASP A C 1
ATOM 1610 O O . ASP A 1 210 ? 4.516 -3.666 -11.484 1 97.88 210 ASP A O 1
ATOM 1614 N N . THR A 1 211 ? 4.352 -5.68 -10.555 1 97.12 211 THR A N 1
ATOM 1615 C CA . THR A 1 211 ? 5.457 -6.238 -11.32 1 97.12 211 THR A CA 1
ATOM 1616 C C . THR A 1 211 ? 5.129 -6.258 -12.812 1 97.12 211 THR A C 1
ATOM 1618 O O . THR A 1 211 ? 5.996 -5.996 -13.648 1 97.12 211 THR A O 1
ATOM 1621 N N . LEU A 1 212 ? 3.863 -6.535 -13.141 1 97.81 212 LEU A N 1
ATOM 1622 C CA . LEU A 1 212 ? 3.473 -6.703 -14.539 1 97.81 212 LEU A CA 1
ATOM 1623 C C . LEU A 1 212 ? 2.893 -5.406 -15.094 1 97.81 212 LEU A C 1
ATOM 1625 O O . LEU A 1 212 ? 2.521 -5.344 -16.266 1 97.81 212 LEU A O 1
ATOM 1629 N N . ARG A 1 213 ? 2.793 -4.375 -14.32 1 96.75 213 ARG A N 1
ATOM 1630 C CA . ARG A 1 213 ? 2.275 -3.07 -14.711 1 96.75 213 ARG A CA 1
ATOM 1631 C C . ARG A 1 213 ? 0.87 -3.189 -15.289 1 96.75 213 ARG A C 1
ATOM 1633 O O . ARG A 1 213 ? 0.604 -2.699 -16.391 1 96.75 213 ARG A O 1
ATOM 1640 N N . LEU A 1 214 ? 0.053 -3.875 -14.57 1 97.94 214 LEU A N 1
ATOM 1641 C CA . LEU A 1 214 ? -1.321 -4.07 -15.016 1 97.94 214 LEU A CA 1
ATOM 1642 C C . LEU A 1 214 ? -2.229 -2.965 -14.484 1 97.94 214 LEU A C 1
ATOM 1644 O O . LEU A 1 214 ? -2.01 -2.449 -13.391 1 97.94 214 LEU A O 1
ATOM 1648 N N . ASN A 1 215 ? -3.201 -2.615 -15.258 1 96.44 215 ASN A N 1
ATOM 1649 C CA . ASN A 1 215 ? -4.16 -1.589 -14.859 1 96.44 215 ASN A CA 1
ATOM 1650 C C . ASN A 1 215 ? -5.547 -1.868 -15.43 1 96.44 215 ASN A C 1
ATOM 1652 O O . ASN A 1 215 ? -5.789 -2.938 -15.992 1 96.44 215 ASN A O 1
ATOM 1656 N N . GLN A 1 216 ? -6.496 -0.994 -15.242 1 95.62 216 GLN A N 1
ATOM 1657 C CA . GLN A 1 216 ? -7.906 -1.206 -15.555 1 95.62 216 GLN A CA 1
ATOM 1658 C C . GLN A 1 216 ? -8.125 -1.328 -17.062 1 95.62 216 GLN A C 1
ATOM 1660 O O . GLN A 1 216 ? -9.172 -1.812 -17.5 1 95.62 216 GLN A O 1
ATOM 1665 N N . ASP A 1 217 ? -7.152 -0.926 -17.859 1 96 217 ASP A N 1
ATOM 1666 C CA . ASP A 1 217 ? -7.281 -0.984 -19.312 1 96 217 ASP A CA 1
ATOM 1667 C C . ASP A 1 217 ? -6.742 -2.303 -19.859 1 96 217 ASP A C 1
ATOM 1669 O O . ASP A 1 217 ? -6.945 -2.625 -21.031 1 96 217 ASP A O 1
ATOM 1673 N N . SER A 1 218 ? -6.082 -3.051 -19 1 97.19 218 SER A N 1
ATOM 1674 C CA . SER A 1 218 ? -5.543 -4.34 -19.422 1 97.19 218 SER A CA 1
ATOM 1675 C C . SER A 1 218 ? -6.656 -5.336 -19.719 1 97.19 218 SER A C 1
ATOM 1677 O O . SER A 1 218 ? -7.664 -5.379 -19.016 1 97.19 218 SER A O 1
ATOM 1679 N N . THR A 1 219 ? -6.531 -6.051 -20.797 1 98.38 219 THR A N 1
ATOM 1680 C CA . THR A 1 219 ? -7.441 -7.148 -21.109 1 98.38 219 THR A CA 1
ATOM 1681 C C . THR A 1 219 ? -6.742 -8.492 -20.953 1 98.38 219 THR A C 1
ATOM 1683 O O . THR A 1 219 ? -5.625 -8.68 -21.438 1 98.38 219 THR A O 1
ATOM 1686 N N . MET A 1 220 ? -7.457 -9.453 -20.359 1 98.75 220 MET A N 1
ATOM 1687 C CA . MET A 1 220 ? -6.84 -10.734 -20.047 1 98.75 220 MET A CA 1
ATOM 1688 C C . MET A 1 220 ? -7.68 -11.891 -20.594 1 98.75 220 MET A C 1
ATOM 1690 O O . MET A 1 220 ? -8.906 -11.781 -20.672 1 98.75 220 MET A O 1
ATOM 1694 N N . VAL A 1 221 ? -7.035 -12.93 -21 1 98.81 221 VAL A N 1
ATOM 1695 C CA . VAL A 1 221 ? -7.676 -14.172 -21.438 1 98.81 221 VAL A CA 1
ATOM 1696 C C . VAL A 1 221 ? -7.094 -15.352 -20.656 1 98.81 221 VAL A C 1
ATOM 1698 O O . VAL A 1 221 ? -5.887 -15.586 -20.688 1 98.81 221 VAL A O 1
ATOM 1701 N N . PHE A 1 222 ? -7.965 -16.094 -19.984 1 98.19 222 PHE A N 1
ATOM 1702 C CA . PHE A 1 222 ? -7.492 -17.234 -19.203 1 98.19 222 PHE A CA 1
ATOM 1703 C C . PHE A 1 222 ? -8.383 -18.453 -19.438 1 98.19 222 PHE A C 1
ATOM 1705 O O . PHE A 1 222 ? -9.547 -18.312 -19.828 1 98.19 222 PHE A O 1
ATOM 1712 N N . TRP A 1 223 ? -7.809 -19.625 -19.25 1 96.56 223 TRP A N 1
ATOM 1713 C CA . TRP A 1 223 ? -8.531 -20.891 -19.391 1 96.56 223 TRP A CA 1
ATOM 1714 C C . TRP A 1 223 ? -8.227 -21.828 -18.219 1 96.56 223 TRP A C 1
ATOM 1716 O O . TRP A 1 223 ? -8.828 -22.891 -18.109 1 96.56 223 TRP A O 1
ATOM 1726 N N . GLN A 1 224 ? -7.293 -21.406 -17.328 1 93.69 224 GLN A N 1
ATOM 1727 C CA . GLN A 1 224 ? -6.828 -22.266 -16.25 1 93.69 224 GLN A CA 1
ATOM 1728 C C . GLN A 1 224 ? -7.961 -22.594 -15.281 1 93.69 224 GLN A C 1
ATOM 1730 O O . GLN A 1 224 ? -8.836 -21.766 -15.039 1 93.69 224 GLN A O 1
ATOM 1735 N N . PRO A 1 225 ? -7.891 -23.781 -14.727 1 93.31 225 PRO A N 1
ATOM 1736 C CA . PRO A 1 225 ? -8.922 -24.141 -13.75 1 93.31 225 PRO A CA 1
ATOM 1737 C C . PRO A 1 225 ? -8.953 -23.203 -12.555 1 93.31 225 PRO A C 1
ATOM 1739 O O . PRO A 1 225 ? -7.902 -22.828 -12.016 1 93.31 225 PRO A O 1
ATOM 1742 N N . HIS A 1 226 ? -10.172 -22.859 -12.133 1 94.62 226 HIS A N 1
ATOM 1743 C CA . HIS A 1 226 ? -10.352 -21.891 -11.062 1 94.62 226 HIS A CA 1
ATOM 1744 C C . HIS A 1 226 ? -9.977 -22.469 -9.711 1 94.62 226 HIS A C 1
ATOM 1746 O O . HIS A 1 226 ? -9.789 -21.734 -8.742 1 94.62 226 HIS A O 1
ATOM 1752 N N . HIS A 1 227 ? -9.93 -23.812 -9.547 1 91.88 227 HIS A N 1
ATOM 1753 C CA . HIS A 1 227 ? -9.594 -24.406 -8.258 1 91.88 227 HIS A CA 1
ATOM 1754 C C . HIS A 1 227 ? -8.078 -24.562 -8.102 1 91.88 227 HIS A C 1
ATOM 1756 O O . HIS A 1 227 ? -7.605 -25 -7.051 1 91.88 227 HIS A O 1
ATOM 1762 N N . HIS A 1 228 ? -7.297 -24.219 -9.156 1 91.56 228 HIS A N 1
ATOM 1763 C CA . HIS A 1 228 ? -5.844 -24.094 -9.086 1 91.56 228 HIS A CA 1
ATOM 1764 C C . HIS A 1 228 ? -5.426 -22.641 -8.852 1 91.56 228 HIS A C 1
ATOM 1766 O O . HIS A 1 228 ? -6.145 -21.719 -9.234 1 91.56 228 HIS A O 1
ATOM 1772 N N . ASP A 1 229 ? -4.254 -22.531 -8.312 1 94 229 ASP A N 1
ATOM 1773 C CA . ASP A 1 229 ? -3.832 -21.219 -7.848 1 94 229 ASP A CA 1
ATOM 1774 C C . ASP A 1 229 ? -3.709 -20.234 -9.016 1 94 229 ASP A C 1
ATOM 1776 O O . ASP A 1 229 ? -4.109 -19.078 -8.906 1 94 229 ASP A O 1
ATOM 1780 N N . MET A 1 230 ? -3.203 -20.641 -10.164 1 94.19 230 MET A N 1
ATOM 1781 C CA . MET A 1 230 ? -3.053 -19.719 -11.281 1 94.19 230 MET A CA 1
ATOM 1782 C C . MET A 1 230 ? -4.41 -19.203 -11.75 1 94.19 230 MET A C 1
ATOM 1784 O O . MET A 1 230 ? -4.586 -18 -11.961 1 94.19 230 MET A O 1
ATOM 1788 N N . GLY A 1 231 ? -5.336 -20.125 -11.977 1 95.75 231 GLY A N 1
ATOM 1789 C CA . GLY A 1 231 ? -6.676 -19.703 -12.375 1 95.75 231 GLY A CA 1
ATOM 1790 C C . GLY A 1 231 ? -7.379 -18.875 -11.32 1 95.75 231 GLY A C 1
ATOM 1791 O O . GLY A 1 231 ? -8.023 -17.875 -11.633 1 95.75 231 GLY A O 1
ATOM 1792 N N . LEU A 1 232 ? -7.273 -19.281 -10.062 1 97.56 232 LEU A N 1
ATOM 1793 C CA . LEU A 1 232 ? -7.957 -18.594 -8.969 1 97.56 232 LEU A CA 1
ATOM 1794 C C . LEU A 1 232 ? -7.438 -17.172 -8.812 1 97.56 232 LEU A C 1
ATOM 1796 O O . LEU A 1 232 ? -8.227 -16.234 -8.688 1 97.56 232 LEU A O 1
ATOM 1800 N N . ILE A 1 233 ? -6.113 -17.031 -8.859 1 98.31 233 ILE A N 1
ATOM 1801 C CA . ILE A 1 233 ? -5.512 -15.734 -8.57 1 98.31 233 ILE A CA 1
ATOM 1802 C C . ILE A 1 233 ? -5.527 -14.859 -9.82 1 98.31 233 ILE A C 1
ATOM 1804 O O . ILE A 1 233 ? -6.066 -13.75 -9.805 1 98.31 233 ILE A O 1
ATOM 1808 N N . CYS A 1 234 ? -5.066 -15.328 -10.961 1 97.94 234 CYS A N 1
ATOM 1809 C CA . CYS A 1 234 ? -4.879 -14.508 -12.148 1 97.94 234 CYS A CA 1
ATOM 1810 C C . CYS A 1 234 ? -6.203 -14.281 -12.867 1 97.94 234 CYS A C 1
ATOM 1812 O O . CYS A 1 234 ? -6.434 -13.211 -13.43 1 97.94 234 CYS A O 1
ATOM 1814 N N . ALA A 1 235 ? -7.066 -15.273 -12.82 1 97.69 235 ALA A N 1
ATOM 1815 C CA . ALA A 1 235 ? -8.273 -15.188 -13.648 1 97.69 235 ALA A CA 1
ATOM 1816 C C . ALA A 1 235 ? -9.469 -14.719 -12.82 1 97.69 235 ALA A C 1
ATOM 1818 O O . ALA A 1 235 ? -10.445 -14.211 -13.375 1 97.69 235 ALA A O 1
ATOM 1819 N N . VAL A 1 236 ? -9.367 -14.891 -11.516 1 98.06 236 VAL A N 1
ATOM 1820 C CA . VAL A 1 236 ? -10.562 -14.633 -10.727 1 98.06 236 VAL A CA 1
ATOM 1821 C C . VAL A 1 236 ? -10.328 -13.438 -9.805 1 98.06 236 VAL A C 1
ATOM 1823 O O . VAL A 1 236 ? -11.023 -12.43 -9.891 1 98.06 236 VAL A O 1
ATOM 1826 N N . LEU A 1 237 ? -9.336 -13.445 -8.992 1 98.62 237 LEU A N 1
ATOM 1827 C CA . LEU A 1 237 ? -9.18 -12.461 -7.93 1 98.62 237 LEU A CA 1
ATOM 1828 C C . LEU A 1 237 ? -8.445 -11.227 -8.445 1 98.62 237 LEU A C 1
ATOM 1830 O O . LEU A 1 237 ? -8.828 -10.094 -8.125 1 98.62 237 LEU A O 1
ATOM 1834 N N . LEU A 1 238 ? -7.371 -11.414 -9.242 1 98.69 238 LEU A N 1
ATOM 1835 C CA . LEU A 1 238 ? -6.555 -10.312 -9.734 1 98.69 238 LEU A CA 1
ATOM 1836 C C . LEU A 1 238 ? -7.395 -9.336 -10.555 1 98.69 238 LEU A C 1
ATOM 1838 O O . LEU A 1 238 ? -7.25 -8.117 -10.422 1 98.69 238 LEU A O 1
ATOM 1842 N N . PRO A 1 239 ? -8.32 -9.789 -11.43 1 98.38 239 PRO A N 1
ATOM 1843 C CA . PRO A 1 239 ? -9.148 -8.859 -12.203 1 98.38 239 PRO A CA 1
ATOM 1844 C C . PRO A 1 239 ? -9.977 -7.926 -11.32 1 98.38 239 PRO A C 1
ATOM 1846 O O . PRO A 1 239 ? -10.141 -6.75 -11.648 1 98.38 239 PRO A O 1
ATOM 1849 N N . VAL A 1 240 ? -10.469 -8.453 -10.195 1 97.69 240 VAL A N 1
ATOM 1850 C CA . VAL A 1 240 ? -11.242 -7.629 -9.266 1 97.69 240 VAL A CA 1
ATOM 1851 C C . VAL A 1 240 ? -10.352 -6.523 -8.703 1 97.69 240 VAL A C 1
ATOM 1853 O O . VAL A 1 240 ? -10.773 -5.367 -8.609 1 97.69 240 VAL A O 1
ATOM 1856 N N . VAL A 1 241 ? -9.141 -6.828 -8.367 1 97.44 241 VAL A N 1
ATOM 1857 C CA . VAL A 1 241 ? -8.188 -5.902 -7.777 1 97.44 241 VAL A CA 1
ATOM 1858 C C . VAL A 1 241 ? -7.797 -4.836 -8.797 1 97.44 241 VAL A C 1
ATOM 1860 O O . VAL A 1 241 ? -7.773 -3.643 -8.484 1 97.44 241 VAL A O 1
ATOM 1863 N N . ILE A 1 242 ? -7.562 -5.25 -10.039 1 97.12 242 ILE A N 1
ATOM 1864 C CA . ILE A 1 242 ? -7.062 -4.371 -11.094 1 97.12 242 ILE A CA 1
ATOM 1865 C C . ILE A 1 242 ? -8.211 -3.541 -11.656 1 97.12 242 ILE A C 1
ATOM 1867 O O . ILE A 1 242 ? -8.008 -2.4 -12.086 1 97.12 242 ILE A O 1
ATOM 1871 N N . GLY A 1 243 ? -9.414 -4.117 -11.75 1 96.06 243 GLY A N 1
ATOM 1872 C CA . GLY A 1 243 ? -10.562 -3.461 -12.359 1 96.06 243 GLY A CA 1
ATOM 1873 C C . GLY A 1 243 ? -10.602 -3.615 -13.867 1 96.06 243 GLY A C 1
ATOM 1874 O O . GLY A 1 243 ? -11.172 -2.775 -14.57 1 96.06 243 GLY A O 1
ATOM 1875 N N . ASN A 1 244 ? -10.039 -4.605 -14.414 1 95.12 244 ASN A N 1
ATOM 1876 C CA . ASN A 1 244 ? -9.922 -4.805 -15.852 1 95.12 244 ASN A CA 1
ATOM 1877 C C . ASN A 1 244 ? -10.977 -5.789 -16.359 1 95.12 244 ASN A C 1
ATOM 1879 O O . ASN A 1 244 ? -11.758 -6.328 -15.586 1 95.12 244 ASN A O 1
ATOM 1883 N N . HIS A 1 245 ? -11.023 -5.914 -17.703 1 98 245 HIS A N 1
ATOM 1884 C CA . HIS A 1 245 ? -11.867 -6.906 -18.359 1 98 245 HIS A CA 1
ATOM 1885 C C . HIS A 1 245 ? -11.109 -8.219 -18.562 1 98 245 HIS A C 1
ATOM 1887 O O . HIS A 1 245 ? -9.992 -8.219 -19.094 1 98 245 HIS A O 1
ATOM 1893 N N . THR A 1 246 ? -11.727 -9.336 -18.172 1 98.69 246 THR A N 1
ATOM 1894 C CA . THR A 1 246 ? -11.109 -10.656 -18.312 1 98.69 246 THR A CA 1
ATOM 1895 C C . THR A 1 246 ? -12.047 -11.609 -19.047 1 98.69 246 THR A C 1
ATOM 1897 O O . THR A 1 246 ? -13.219 -11.742 -18.688 1 98.69 246 THR A O 1
ATOM 1900 N N . V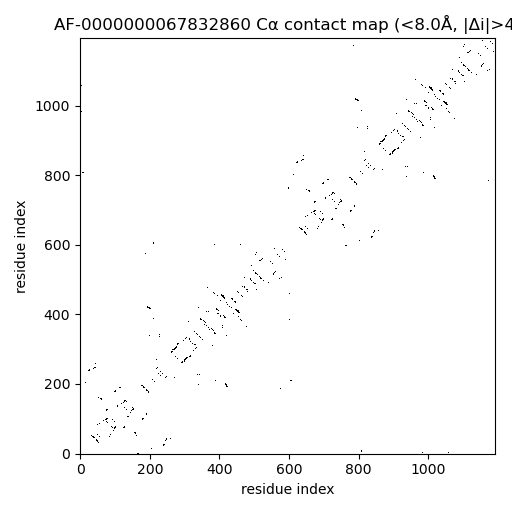AL A 1 247 ? -11.531 -12.219 -20.062 1 98.88 247 VAL A N 1
ATOM 1901 C CA . VAL A 1 247 ? -12.25 -13.203 -20.859 1 98.88 247 VAL A CA 1
ATOM 1902 C C . VAL A 1 247 ? -11.828 -14.609 -20.453 1 98.88 247 VAL A C 1
ATOM 1904 O O . VAL A 1 247 ? -10.641 -14.922 -20.406 1 98.88 247 VAL A O 1
ATOM 1907 N N . LEU A 1 248 ? -12.852 -15.445 -20.172 1 98.62 248 LEU A N 1
ATOM 1908 C CA . LEU A 1 248 ? -12.586 -16.797 -19.688 1 98.62 248 LEU A CA 1
ATOM 1909 C C . LEU A 1 248 ? -13.125 -17.844 -20.656 1 98.62 248 LEU A C 1
ATOM 1911 O O . LEU A 1 248 ? -14.195 -17.656 -21.234 1 98.62 248 LEU A O 1
ATOM 1915 N N . MET A 1 249 ? -12.398 -18.891 -20.828 1 97.5 249 MET A N 1
ATOM 1916 C CA . MET A 1 249 ? -12.836 -20.109 -21.516 1 97.5 249 MET A CA 1
ATOM 1917 C C . MET A 1 249 ? -12.5 -21.344 -20.688 1 97.5 249 MET A C 1
ATOM 1919 O O . MET A 1 249 ? -11.812 -21.25 -19.672 1 97.5 249 MET A O 1
ATOM 1923 N N . THR A 1 250 ? -12.953 -22.5 -21.062 1 95.81 250 THR A N 1
ATOM 1924 C CA . THR A 1 250 ? -12.758 -23.703 -20.234 1 95.81 250 THR A CA 1
ATOM 1925 C C . THR A 1 250 ? -11.422 -24.359 -20.562 1 95.81 250 THR A C 1
ATOM 1927 O O . THR A 1 250 ? -10.945 -24.297 -21.688 1 95.81 250 THR A O 1
ATOM 1930 N N . PRO A 1 251 ? -10.852 -25 -19.562 1 93.25 251 PRO A N 1
ATOM 1931 C CA . PRO A 1 251 ? -9.641 -25.781 -19.828 1 93.25 251 PRO A CA 1
ATOM 1932 C C . PRO A 1 251 ? -9.852 -26.828 -20.906 1 93.25 251 PRO A C 1
ATOM 1934 O O . PRO A 1 251 ? -8.977 -27.031 -21.766 1 93.25 251 PRO A O 1
ATOM 1937 N N . ALA A 1 252 ? -10.969 -27.438 -20.906 1 91 252 ALA A N 1
ATOM 1938 C CA . ALA A 1 252 ? -11.281 -28.469 -21.891 1 91 252 ALA A CA 1
ATOM 1939 C C . ALA A 1 252 ? -11.312 -27.906 -23.297 1 91 252 ALA A C 1
ATOM 1941 O O . ALA A 1 252 ? -10.828 -28.531 -24.25 1 91 252 ALA A O 1
ATOM 1942 N N . THR A 1 253 ? -11.922 -26.75 -23.406 1 94.31 253 THR A N 1
ATOM 1943 C CA . THR A 1 253 ? -11.969 -26.094 -24.703 1 94.31 253 THR A CA 1
ATOM 1944 C C . THR A 1 253 ? -10.562 -25.766 -25.203 1 94.31 253 THR A C 1
ATOM 1946 O O . THR A 1 253 ? -10.25 -25.984 -26.375 1 94.31 253 THR A O 1
ATOM 1949 N N . PHE A 1 254 ? -9.656 -25.328 -24.422 1 94.31 254 PHE A N 1
ATOM 1950 C CA . PHE A 1 254 ? -8.281 -25.031 -24.797 1 94.31 254 PHE A CA 1
ATOM 1951 C C . PHE A 1 254 ? -7.562 -26.281 -25.297 1 94.31 254 PHE A C 1
ATOM 1953 O O . PHE A 1 254 ? -6.926 -26.25 -26.344 1 94.31 254 PHE A O 1
ATOM 1960 N N . VAL A 1 255 ? -7.68 -27.328 -24.438 1 87.75 255 VAL A N 1
ATOM 1961 C CA . VAL A 1 255 ? -6.965 -28.562 -24.75 1 87.75 255 VAL A CA 1
ATOM 1962 C C . VAL A 1 255 ? -7.461 -29.109 -26.094 1 87.75 255 VAL A C 1
ATOM 1964 O O . VAL A 1 255 ? -6.668 -29.562 -26.906 1 87.75 255 VAL A O 1
ATOM 1967 N N . ARG A 1 256 ? -8.766 -28.953 -26.344 1 89.56 256 ARG A N 1
ATOM 1968 C CA . ARG A 1 256 ? -9.367 -29.484 -27.562 1 89.56 256 ARG A CA 1
ATOM 1969 C C . ARG A 1 256 ? -9.047 -28.578 -28.75 1 89.56 256 ARG A C 1
ATOM 1971 O O . ARG A 1 256 ? -8.875 -29.062 -29.875 1 89.56 256 ARG A O 1
ATOM 1978 N N . GLN A 1 257 ? -9.016 -27.312 -28.484 1 94.12 257 GLN A N 1
ATOM 1979 C CA . GLN A 1 257 ? -8.852 -26.344 -29.562 1 94.12 257 GLN A CA 1
ATOM 1980 C C . GLN A 1 257 ? -7.852 -25.25 -29.188 1 94.12 257 GLN A C 1
ATOM 1982 O O . GLN A 1 257 ? -8.219 -24.078 -29.094 1 94.12 257 GLN A O 1
ATOM 1987 N N . PRO A 1 258 ? -6.613 -25.578 -29.172 1 94.69 258 PRO A N 1
ATOM 1988 C CA . PRO A 1 258 ? -5.613 -24.594 -28.766 1 94.69 258 PRO A CA 1
ATOM 1989 C C . PRO A 1 258 ? -5.559 -23.391 -29.719 1 94.69 258 PRO A C 1
ATOM 1991 O O . PRO A 1 258 ? -5.227 -22.281 -29.281 1 94.69 258 PRO A O 1
ATOM 1994 N N . MET A 1 259 ? -5.906 -23.531 -30.969 1 96.5 259 MET A N 1
ATOM 1995 C CA . MET A 1 259 ? -5.883 -22.422 -31.922 1 96.5 259 MET A CA 1
ATOM 1996 C C . MET A 1 259 ? -7.004 -21.438 -31.625 1 96.5 259 MET A C 1
ATOM 1998 O O . MET A 1 259 ? -6.867 -20.234 -31.891 1 96.5 259 MET A O 1
ATOM 2002 N N . LEU A 1 260 ? -8.094 -21.953 -31.094 1 97.06 260 LEU A N 1
ATOM 2003 C CA . LEU A 1 260 ? -9.156 -21.047 -30.672 1 97.06 260 LEU A CA 1
ATOM 2004 C C . LEU A 1 260 ? -8.656 -20.078 -29.609 1 97.06 260 LEU A C 1
ATOM 2006 O O . LEU A 1 260 ? -9.062 -18.906 -29.594 1 97.06 260 LEU A O 1
ATOM 2010 N N . TRP A 1 261 ? -7.805 -20.547 -28.766 1 98.06 261 TRP A N 1
ATOM 2011 C CA . TRP A 1 261 ? -7.188 -19.719 -27.734 1 98.06 261 TRP A CA 1
ATOM 2012 C C . TRP A 1 261 ? -6.41 -18.562 -28.375 1 98.06 261 TRP A C 1
ATOM 2014 O O . TRP A 1 261 ? -6.547 -17.422 -27.953 1 98.06 261 TRP A O 1
ATOM 2024 N N . ILE A 1 262 ? -5.711 -18.828 -29.391 1 98.5 262 ILE A N 1
ATOM 2025 C CA . ILE A 1 262 ? -4.93 -17.828 -30.109 1 98.5 262 ILE A CA 1
ATOM 2026 C C . ILE A 1 262 ? -5.863 -16.812 -30.781 1 98.5 262 ILE A C 1
ATOM 2028 O O . ILE A 1 262 ? -5.629 -15.609 -30.719 1 98.5 262 ILE A O 1
ATOM 2032 N N . GLN A 1 263 ? -6.883 -17.328 -31.375 1 98.44 263 GLN A N 1
ATOM 2033 C CA . GLN A 1 263 ? -7.863 -16.469 -32.031 1 98.44 263 GLN A CA 1
ATOM 2034 C C . GLN A 1 263 ? -8.539 -15.539 -31.047 1 98.44 263 GLN A C 1
ATOM 2036 O O . GLN A 1 263 ? -8.789 -14.375 -31.359 1 98.44 263 GLN A O 1
ATOM 2041 N N . ILE A 1 264 ? -8.844 -16.016 -29.891 1 98.56 264 ILE A N 1
ATOM 2042 C CA . ILE A 1 264 ? -9.508 -15.234 -28.844 1 98.56 264 ILE A CA 1
ATOM 2043 C C . ILE A 1 264 ? -8.586 -14.125 -28.359 1 98.56 264 ILE A C 1
ATOM 2045 O O . ILE A 1 264 ? -9.023 -12.992 -28.141 1 98.56 264 ILE A O 1
ATOM 2049 N N . ILE A 1 265 ? -7.305 -14.43 -28.188 1 98.69 265 ILE A N 1
ATOM 2050 C CA . ILE A 1 265 ? -6.316 -13.438 -27.781 1 98.69 265 ILE A CA 1
ATOM 2051 C C . ILE A 1 265 ? -6.309 -12.281 -28.766 1 98.69 265 ILE A C 1
ATOM 2053 O O . ILE A 1 265 ? -6.285 -11.109 -28.375 1 98.69 265 ILE A O 1
ATOM 2057 N N . SER A 1 266 ? -6.355 -12.648 -30.016 1 98.69 266 SER A N 1
ATOM 2058 C CA . SER A 1 266 ? -6.387 -11.648 -31.062 1 98.69 266 SER A CA 1
ATOM 2059 C C . SER A 1 266 ? -7.695 -10.859 -31.047 1 98.69 266 SER A C 1
ATOM 2061 O O . SER A 1 266 ? -7.684 -9.633 -31.031 1 98.69 266 SER A O 1
ATOM 2063 N N . ARG A 1 267 ? -8.797 -11.547 -31.016 1 98.31 267 ARG A N 1
ATOM 2064 C CA . ARG A 1 267 ? -10.125 -10.953 -31.109 1 98.31 267 ARG A CA 1
ATOM 2065 C C . ARG A 1 267 ? -10.352 -9.938 -30 1 98.31 267 ARG A C 1
ATOM 2067 O O . ARG A 1 267 ? -10.914 -8.867 -30.234 1 98.31 267 ARG A O 1
ATOM 2074 N N . TYR A 1 268 ? -9.898 -10.219 -28.828 1 98.38 268 TYR A N 1
ATOM 2075 C CA . TYR A 1 268 ? -10.164 -9.367 -27.672 1 98.38 268 TYR A CA 1
ATOM 2076 C C . TYR A 1 268 ? -8.977 -8.445 -27.391 1 98.38 268 TYR A C 1
ATOM 2078 O O . TYR A 1 268 ? -8.961 -7.727 -26.391 1 98.38 268 TYR A O 1
ATOM 2086 N N . LYS A 1 269 ? -7.992 -8.531 -28.234 1 98.25 269 LYS A N 1
ATOM 2087 C CA . LYS A 1 269 ? -6.789 -7.719 -28.062 1 98.25 269 LYS A CA 1
ATOM 2088 C C . LYS A 1 269 ? -6.223 -7.875 -26.656 1 98.25 269 LYS A C 1
ATOM 2090 O O . LYS A 1 269 ? -5.977 -6.883 -25.969 1 98.25 269 LYS A O 1
ATOM 2095 N N . ALA A 1 270 ? -6.059 -9.156 -26.281 1 98.19 270 ALA A N 1
ATOM 2096 C CA . ALA A 1 270 ? -5.613 -9.461 -24.922 1 98.19 270 ALA A CA 1
ATOM 2097 C C . ALA A 1 270 ? -4.184 -8.977 -24.688 1 98.19 270 ALA A C 1
ATOM 2099 O O . ALA A 1 270 ? -3.316 -9.156 -25.547 1 98.19 270 ALA A O 1
ATOM 2100 N N . GLU A 1 271 ? -4 -8.32 -23.594 1 98.38 271 GLU A N 1
ATOM 2101 C CA . GLU A 1 271 ? -2.662 -7.93 -23.156 1 98.38 271 GLU A CA 1
ATOM 2102 C C . GLU A 1 271 ? -1.978 -9.062 -22.391 1 98.38 271 GLU A C 1
ATOM 2104 O O . GLU A 1 271 ? -0.756 -9.211 -22.453 1 98.38 271 GLU A O 1
ATOM 2109 N N . VAL A 1 272 ? -2.768 -9.828 -21.688 1 98.69 272 VAL A N 1
ATOM 2110 C CA . VAL A 1 272 ? -2.236 -10.891 -20.844 1 98.69 272 VAL A CA 1
ATOM 2111 C C . VAL A 1 272 ? -2.932 -12.211 -21.172 1 98.69 272 VAL A C 1
ATOM 2113 O O . VAL A 1 272 ? -4.164 -12.281 -21.203 1 98.69 272 VAL A O 1
ATOM 2116 N N . ALA A 1 273 ? -2.229 -13.172 -21.391 1 98.62 273 ALA A N 1
ATOM 2117 C CA . ALA A 1 273 ? -2.648 -14.562 -21.531 1 98.62 273 ALA A CA 1
ATOM 2118 C C . ALA A 1 273 ? -1.475 -15.516 -21.328 1 98.62 273 ALA A C 1
ATOM 2120 O O . ALA A 1 273 ? -0.316 -15.094 -21.328 1 98.62 273 ALA A O 1
ATOM 2121 N N . GLY A 1 274 ? -1.769 -16.703 -21.078 1 96.62 274 GLY A N 1
ATOM 2122 C CA . GLY A 1 274 ? -0.676 -17.641 -20.922 1 96.62 274 GLY A CA 1
ATOM 2123 C C . GLY A 1 274 ? -1.095 -18.938 -20.25 1 96.62 274 GLY A C 1
ATOM 2124 O O . GLY A 1 274 ? -2.248 -19.359 -20.359 1 96.62 274 GLY A O 1
ATOM 2125 N N . GLY A 1 275 ? -0.126 -19.594 -19.672 1 93.69 275 GLY A N 1
ATOM 2126 C CA . GLY A 1 275 ? -0.294 -20.891 -19.016 1 93.69 275 GLY A CA 1
ATOM 2127 C C . GLY A 1 275 ? 1.011 -21.641 -18.844 1 93.69 275 GLY A C 1
ATOM 2128 O O . GLY A 1 275 ? 2.09 -21.047 -18.891 1 93.69 275 GLY A O 1
ATOM 2129 N N . PRO A 1 276 ? 0.861 -22.859 -18.531 1 91.12 276 PRO A N 1
ATOM 2130 C CA . PRO A 1 276 ? 2.066 -23.688 -18.406 1 91.12 276 PRO A CA 1
ATOM 2131 C C . PRO A 1 276 ? 2.781 -23.875 -19.75 1 91.12 276 PRO A C 1
ATOM 2133 O O . PRO A 1 276 ? 2.203 -23.625 -20.797 1 91.12 276 PRO A O 1
ATOM 2136 N N . ASN A 1 277 ? 3.996 -24.312 -19.672 1 90.81 277 ASN A N 1
ATOM 2137 C CA . ASN A 1 277 ? 4.844 -24.5 -20.844 1 90.81 277 ASN A CA 1
ATOM 2138 C C . ASN A 1 277 ? 4.152 -25.344 -21.906 1 90.81 277 ASN A C 1
ATOM 2140 O O . ASN A 1 277 ? 4.262 -25.062 -23.109 1 90.81 277 ASN A O 1
ATOM 2144 N N . PHE A 1 278 ? 3.373 -26.328 -21.547 1 85.06 278 PHE A N 1
ATOM 2145 C CA . PHE A 1 278 ? 2.754 -27.234 -22.5 1 85.06 278 PHE A CA 1
ATOM 2146 C C . PHE A 1 278 ? 1.734 -26.516 -23.359 1 85.06 278 PHE A C 1
ATOM 2148 O O . PHE A 1 278 ? 1.468 -26.922 -24.5 1 85.06 278 PHE A O 1
ATOM 2155 N N . ALA A 1 279 ? 1.111 -25.438 -22.797 1 92.25 279 ALA A N 1
ATOM 2156 C CA . ALA A 1 279 ? 0.126 -24.688 -23.578 1 92.25 279 ALA A CA 1
ATOM 2157 C C . ALA A 1 279 ? 0.742 -24.125 -24.844 1 92.25 279 ALA A C 1
ATOM 2159 O O . ALA A 1 279 ? 0.112 -24.141 -25.906 1 92.25 279 ALA A O 1
ATOM 2160 N N . PHE A 1 280 ? 1.949 -23.703 -24.766 1 95.12 280 PHE A N 1
ATOM 2161 C CA . PHE A 1 280 ? 2.645 -23.125 -25.922 1 95.12 280 PHE A CA 1
ATOM 2162 C C . PHE A 1 280 ? 3.068 -24.219 -26.891 1 95.12 280 PHE A C 1
ATOM 2164 O O . PHE A 1 280 ? 2.998 -24.031 -28.109 1 95.12 280 PHE A O 1
ATOM 2171 N N . ASP A 1 281 ? 3.492 -25.344 -26.344 1 90.12 281 ASP A N 1
ATOM 2172 C CA . ASP A 1 281 ? 3.807 -26.484 -27.188 1 90.12 281 ASP A CA 1
ATOM 2173 C C . ASP A 1 281 ? 2.572 -26.953 -27.953 1 90.12 281 ASP A C 1
ATOM 2175 O O . ASP A 1 281 ? 2.645 -27.234 -29.156 1 90.12 281 ASP A O 1
ATOM 2179 N N . MET A 1 282 ? 1.48 -27.016 -27.25 1 90.06 282 MET A N 1
ATOM 2180 C CA . MET A 1 282 ? 0.236 -27.484 -27.844 1 90.06 282 MET A CA 1
ATOM 2181 C C . MET A 1 282 ? -0.226 -26.562 -28.969 1 90.06 282 MET A C 1
ATOM 2183 O O . MET A 1 282 ? -0.621 -27.016 -30.047 1 90.06 282 MET A O 1
ATOM 2187 N N . ALA A 1 283 ? -0.204 -25.312 -28.734 1 95.12 283 ALA A N 1
ATOM 2188 C CA . ALA A 1 283 ? -0.593 -24.344 -29.766 1 95.12 283 ALA A CA 1
ATOM 2189 C C . ALA A 1 283 ? 0.328 -24.422 -30.969 1 95.12 283 ALA A C 1
ATOM 2191 O O . ALA A 1 283 ? -0.133 -24.375 -32.125 1 95.12 283 ALA A O 1
ATOM 2192 N N . THR A 1 284 ? 1.612 -24.578 -30.75 1 94.75 284 THR A N 1
ATOM 2193 C CA . THR A 1 284 ? 2.59 -24.672 -31.828 1 94.75 284 THR A CA 1
ATOM 2194 C C . THR A 1 284 ? 2.338 -25.906 -32.656 1 94.75 284 THR A C 1
ATOM 2196 O O . THR A 1 284 ? 2.379 -25.844 -33.906 1 94.75 284 THR A O 1
ATOM 2199 N N . GLU A 1 285 ? 2.092 -27 -31.969 1 90 285 GLU A N 1
ATOM 2200 C CA . GLU A 1 285 ? 1.87 -28.266 -32.656 1 90 285 GLU A CA 1
ATOM 2201 C C . GLU A 1 285 ? 0.6 -28.234 -33.5 1 90 285 GLU A C 1
ATOM 2203 O O . GLU A 1 285 ? 0.538 -28.859 -34.562 1 90 285 GLU A O 1
ATOM 2208 N N . ARG A 1 286 ? -0.38 -27.531 -33.062 1 92 286 ARG A N 1
ATOM 2209 C CA . ARG A 1 286 ? -1.682 -27.531 -33.719 1 92 286 ARG A CA 1
ATOM 2210 C C . ARG A 1 286 ? -1.811 -26.359 -34.688 1 92 286 ARG A C 1
ATOM 2212 O O . ARG A 1 286 ? -2.885 -26.125 -35.25 1 92 286 ARG A O 1
ATOM 2219 N N . TYR A 1 287 ? -0.741 -25.688 -34.906 1 93.25 287 TYR A N 1
ATOM 2220 C CA . TYR A 1 287 ? -0.736 -24.531 -35.812 1 93.25 287 TYR A CA 1
ATOM 2221 C C . TYR A 1 287 ? -1.223 -24.938 -37.188 1 93.25 287 TYR A C 1
ATOM 2223 O O . TYR A 1 287 ? -0.777 -25.938 -37.75 1 93.25 287 TYR A O 1
ATOM 2231 N N . ALA A 1 288 ? -2.117 -24.156 -37.656 1 91.81 288 ALA A N 1
ATOM 2232 C CA . ALA A 1 288 ? -2.645 -24.312 -39 1 91.81 288 ALA A CA 1
ATOM 2233 C C . ALA A 1 288 ? -2.865 -22.953 -39.656 1 91.81 288 ALA A C 1
ATOM 2235 O O . ALA A 1 288 ? -3.65 -22.141 -39.188 1 91.81 288 ALA A O 1
ATOM 2236 N N . PRO A 1 289 ? -2.266 -22.75 -40.812 1 91.94 289 PRO A N 1
ATOM 2237 C CA . PRO A 1 289 ? -2.377 -21.453 -41.469 1 91.94 289 PRO A CA 1
ATOM 2238 C C . PRO A 1 289 ? -3.824 -21.031 -41.719 1 91.94 289 PRO A C 1
ATOM 2240 O O . PRO A 1 289 ? -4.16 -19.859 -41.594 1 91.94 289 PRO A O 1
ATOM 2243 N N . ALA A 1 290 ? -4.621 -21.984 -42.031 1 92.25 290 ALA A N 1
ATOM 2244 C CA . ALA A 1 290 ? -6.02 -21.672 -42.344 1 92.25 290 ALA A CA 1
ATOM 2245 C C . ALA A 1 290 ? -6.73 -21.094 -41.125 1 92.25 290 ALA A C 1
ATOM 2247 O O . ALA A 1 290 ? -7.641 -20.266 -41.25 1 92.25 290 ALA A O 1
ATOM 2248 N N . LYS A 1 291 ? -6.32 -21.391 -40 1 92.5 291 LYS A N 1
ATOM 2249 C CA . LYS A 1 291 ? -6.941 -20.938 -38.75 1 92.5 291 LYS A CA 1
ATOM 2250 C C . LYS A 1 291 ? -6.352 -19.594 -38.312 1 92.5 291 LYS A C 1
ATOM 2252 O O . LYS A 1 291 ? -6.844 -18.984 -37.344 1 92.5 291 LYS A O 1
ATOM 2257 N N . MET A 1 292 ? -5.379 -19.109 -39 1 95.06 292 MET A N 1
ATOM 2258 C CA . MET A 1 292 ? -4.633 -17.938 -38.562 1 95.06 292 MET A CA 1
ATOM 2259 C C . MET A 1 292 ? -4.93 -16.734 -39.406 1 95.06 292 MET A C 1
ATOM 2261 O O . MET A 1 292 ? -4.324 -15.672 -39.25 1 95.06 292 MET A O 1
ATOM 2265 N N . GLU A 1 293 ? -5.898 -16.953 -40.312 1 94.25 293 GLU A N 1
ATOM 2266 C CA . GLU A 1 293 ? -6.273 -15.828 -41.156 1 94.25 293 GLU A CA 1
ATOM 2267 C C . GLU A 1 293 ? -6.844 -14.68 -40.312 1 94.25 293 GLU A C 1
ATOM 2269 O O . GLU A 1 293 ? -7.758 -14.891 -39.531 1 94.25 293 GLU A O 1
ATOM 2274 N N . GLY A 1 294 ? -6.262 -13.492 -40.406 1 95.69 294 GLY A N 1
ATOM 2275 C CA . GLY A 1 294 ? -6.77 -12.312 -39.719 1 95.69 294 GLY A CA 1
ATOM 2276 C C . GLY A 1 294 ? -6.301 -12.195 -38.281 1 95.69 294 GLY A C 1
ATOM 2277 O O . GLY A 1 294 ? -6.613 -11.219 -37.594 1 95.69 294 GLY A O 1
ATOM 2278 N N . VAL A 1 295 ? -5.555 -13.156 -37.812 1 97.69 295 VAL A N 1
ATOM 2279 C CA . VAL A 1 295 ? -5.078 -13.156 -36.438 1 97.69 295 VAL A CA 1
ATOM 2280 C C . VAL A 1 295 ? -3.947 -12.148 -36.281 1 97.69 295 VAL A C 1
ATOM 2282 O O . VAL A 1 295 ? -3.016 -12.117 -37.094 1 97.69 295 VAL A O 1
ATOM 2285 N N . ASP A 1 296 ? -4.059 -11.234 -35.281 1 98.56 296 ASP A N 1
ATOM 2286 C CA . ASP A 1 296 ? -3.049 -10.242 -34.938 1 98.56 296 ASP A CA 1
ATOM 2287 C C . ASP A 1 296 ? -2.709 -10.32 -33.438 1 98.56 296 ASP A C 1
ATOM 2289 O O . ASP A 1 296 ? -3.533 -9.977 -32.594 1 98.56 296 ASP A O 1
ATOM 2293 N N . LEU A 1 297 ? -1.491 -10.664 -33.188 1 98.56 297 LEU A N 1
ATOM 2294 C CA . LEU A 1 297 ? -1.096 -10.891 -31.797 1 98.56 297 LEU A CA 1
ATOM 2295 C C . LEU A 1 297 ? -0.253 -9.727 -31.266 1 98.56 297 LEU A C 1
ATOM 2297 O O . LEU A 1 297 ? 0.392 -9.844 -30.234 1 98.56 297 LEU A O 1
ATOM 2301 N N . SER A 1 298 ? -0.291 -8.57 -31.922 1 98.19 298 SER A N 1
ATOM 2302 C CA . SER A 1 298 ? 0.575 -7.441 -31.594 1 98.19 298 SER A CA 1
ATOM 2303 C C . SER A 1 298 ? 0.163 -6.793 -30.281 1 98.19 298 SER A C 1
ATOM 2305 O O . SER A 1 298 ? 0.958 -6.094 -29.641 1 98.19 298 SER A O 1
ATOM 2307 N N . ASN A 1 299 ? -1.07 -7.031 -29.828 1 98 299 ASN A N 1
ATOM 2308 C CA . ASN A 1 299 ? -1.531 -6.473 -28.562 1 98 299 ASN A CA 1
ATOM 2309 C C . ASN A 1 299 ? -1.108 -7.34 -27.375 1 98 299 ASN A C 1
ATOM 2311 O O . ASN A 1 299 ? -1.191 -6.91 -26.219 1 98 299 ASN A O 1
ATOM 2315 N N . TRP A 1 300 ? -0.777 -8.602 -27.688 1 98.5 300 TRP A N 1
ATOM 2316 C CA . TRP A 1 300 ? -0.326 -9.508 -26.641 1 98.5 300 TRP A CA 1
ATOM 2317 C C . TRP A 1 300 ? 1.003 -9.047 -26.047 1 98.5 300 TRP A C 1
ATOM 2319 O O . TRP A 1 300 ? 2.045 -9.148 -26.703 1 98.5 300 TRP A O 1
ATOM 2329 N N . ARG A 1 301 ? 0.947 -8.562 -24.781 1 97.75 301 ARG A N 1
ATOM 2330 C CA . ARG A 1 301 ? 2.121 -7.965 -24.156 1 97.75 301 ARG A CA 1
ATOM 2331 C C . ARG A 1 301 ? 2.781 -8.938 -23.188 1 97.75 301 ARG A C 1
ATOM 2333 O O . ARG A 1 301 ? 4 -8.914 -23.016 1 97.75 301 ARG A O 1
ATOM 2340 N N . LEU A 1 302 ? 1.999 -9.75 -22.547 1 98.62 302 LEU A N 1
ATOM 2341 C CA . LEU A 1 302 ? 2.492 -10.641 -21.5 1 98.62 302 LEU A CA 1
ATOM 2342 C C . LEU A 1 302 ? 1.996 -12.07 -21.719 1 98.62 302 LEU A C 1
ATOM 2344 O O . LEU A 1 302 ? 0.87 -12.398 -21.359 1 98.62 302 LEU A O 1
ATOM 2348 N N . ALA A 1 303 ? 2.809 -12.867 -22.234 1 98.62 303 ALA A N 1
ATOM 2349 C CA . ALA A 1 303 ? 2.549 -14.305 -22.312 1 98.62 303 ALA A CA 1
ATOM 2350 C C . ALA A 1 303 ? 3.133 -15.039 -21.109 1 98.62 303 ALA A C 1
ATOM 2352 O O . ALA A 1 303 ? 4.273 -15.508 -21.156 1 98.62 303 ALA A O 1
ATOM 2353 N N . LEU A 1 304 ? 2.352 -15.203 -20.125 1 98.25 304 LEU A N 1
ATOM 2354 C CA . LEU A 1 304 ? 2.801 -15.844 -18.891 1 98.25 304 LEU A CA 1
ATOM 2355 C C . LEU A 1 304 ? 3.164 -17.297 -19.141 1 98.25 304 LEU A C 1
ATOM 2357 O O . LEU A 1 304 ? 2.402 -18.047 -19.766 1 98.25 304 LEU A O 1
ATOM 2361 N N . ASN A 1 305 ? 4.289 -17.672 -18.734 1 97.44 305 ASN A N 1
ATOM 2362 C CA . ASN A 1 305 ? 4.727 -19.062 -18.766 1 97.44 305 ASN A CA 1
ATOM 2363 C C . ASN A 1 305 ? 5.34 -19.5 -17.438 1 97.44 305 ASN A C 1
ATOM 2365 O O . ASN A 1 305 ? 6.422 -19.047 -17.078 1 97.44 305 ASN A O 1
ATOM 2369 N N . GLY A 1 306 ? 4.602 -20.25 -16.781 1 92.62 306 GLY A N 1
ATOM 2370 C CA . GLY A 1 306 ? 4.996 -20.766 -15.477 1 92.62 306 GLY A CA 1
ATOM 2371 C C . GLY A 1 306 ? 4.285 -22.047 -15.102 1 92.62 306 GLY A C 1
ATOM 2372 O O . GLY A 1 306 ? 3.789 -22.766 -15.977 1 92.62 306 GLY A O 1
ATOM 2373 N N . SER A 1 307 ? 4.379 -22.484 -13.867 1 81.69 307 SER A N 1
ATOM 2374 C CA . SER A 1 307 ? 3.699 -23.641 -13.32 1 81.69 307 SER A CA 1
ATOM 2375 C C . SER A 1 307 ? 4.418 -24.938 -13.703 1 81.69 307 SER A C 1
ATOM 2377 O O . SER A 1 307 ? 4.062 -26.016 -13.227 1 81.69 307 SER A O 1
ATOM 2379 N N . ASP A 1 308 ? 5.348 -24.844 -14.633 1 79.12 308 ASP A N 1
ATOM 2380 C CA . ASP A 1 308 ? 6.137 -25.969 -15.094 1 79.12 308 ASP A CA 1
ATOM 2381 C C . ASP A 1 308 ? 7.547 -25.531 -15.492 1 79.12 308 ASP A C 1
ATOM 2383 O O . ASP A 1 308 ? 7.855 -24.344 -15.492 1 79.12 308 ASP A O 1
ATOM 2387 N N . ILE A 1 309 ? 8.352 -26.578 -15.719 1 84.75 309 ILE A N 1
ATOM 2388 C CA . ILE A 1 309 ? 9.664 -26.234 -16.25 1 84.75 309 ILE A CA 1
ATOM 2389 C C . ILE A 1 309 ? 9.508 -25.609 -17.641 1 84.75 309 ILE A C 1
ATOM 2391 O O . ILE A 1 309 ? 8.852 -26.172 -18.516 1 84.75 309 ILE A O 1
ATOM 2395 N N . VAL A 1 310 ? 10.031 -24.453 -17.766 1 93.12 310 VAL A N 1
ATOM 2396 C CA . VAL A 1 310 ? 9.992 -23.75 -19.047 1 93.12 310 VAL A CA 1
ATOM 2397 C C . VAL A 1 310 ? 11.195 -24.156 -19.891 1 93.12 310 VAL A C 1
ATOM 2399 O O . VAL A 1 310 ? 12.336 -24.156 -19.422 1 93.12 310 VAL A O 1
ATOM 2402 N N . ARG A 1 311 ? 10.977 -24.516 -21.141 1 91.69 311 ARG A N 1
ATOM 2403 C CA . ARG A 1 311 ? 12.031 -24.984 -22.031 1 91.69 311 ARG A CA 1
ATOM 2404 C C . ARG A 1 311 ? 12.359 -23.938 -23.094 1 91.69 311 ARG A C 1
ATOM 2406 O O . ARG A 1 311 ? 11.453 -23.406 -23.75 1 91.69 311 ARG A O 1
ATOM 2413 N N . PRO A 1 312 ? 13.672 -23.703 -23.312 1 93.62 312 PRO A N 1
ATOM 2414 C CA . PRO A 1 312 ? 14.062 -22.75 -24.359 1 93.62 312 PRO A CA 1
ATOM 2415 C C . PRO A 1 312 ? 13.484 -23.109 -25.734 1 93.62 312 PRO A C 1
ATOM 2417 O O . PRO A 1 312 ? 13.047 -22.234 -26.469 1 93.62 312 PRO A O 1
ATOM 2420 N N . SER A 1 313 ? 13.477 -24.359 -26.047 1 91.56 313 SER A N 1
ATOM 2421 C CA . SER A 1 313 ? 13.008 -24.812 -27.359 1 91.56 313 SER A CA 1
ATOM 2422 C C . SER A 1 313 ? 11.531 -24.484 -27.562 1 91.56 313 SER A C 1
ATOM 2424 O O . SER A 1 313 ? 11.117 -24.125 -28.656 1 91.56 313 SER A O 1
ATOM 2426 N N . THR A 1 314 ? 10.703 -24.656 -26.469 1 93 314 THR A N 1
ATOM 2427 C CA . THR A 1 314 ? 9.289 -24.297 -26.531 1 93 314 THR A CA 1
ATOM 2428 C C . THR A 1 314 ? 9.125 -22.812 -26.875 1 93 314 THR A C 1
ATOM 2430 O O . THR A 1 314 ? 8.32 -22.453 -27.734 1 93 314 THR A O 1
ATOM 2433 N N . LEU A 1 315 ? 9.906 -21.984 -26.234 1 97.12 315 LEU A N 1
ATOM 2434 C CA . LEU A 1 315 ? 9.828 -20.531 -26.438 1 97.12 315 LEU A CA 1
ATOM 2435 C C . LEU A 1 315 ? 10.211 -20.172 -27.859 1 97.12 315 LEU A C 1
ATOM 2437 O O . LEU A 1 315 ? 9.523 -19.375 -28.516 1 97.12 315 LEU A O 1
ATOM 2441 N N . ASP A 1 316 ? 11.25 -20.781 -28.375 1 96.19 316 ASP A N 1
ATOM 2442 C CA . ASP A 1 316 ? 11.75 -20.484 -29.719 1 96.19 316 ASP A CA 1
ATOM 2443 C C . ASP A 1 316 ? 10.742 -20.922 -30.781 1 96.19 316 ASP A C 1
ATOM 2445 O O . ASP A 1 316 ? 10.422 -20.156 -31.703 1 96.19 316 ASP A O 1
ATOM 2449 N N . ARG A 1 317 ? 10.273 -22.141 -30.656 1 95.44 317 ARG A N 1
ATOM 2450 C CA . ARG A 1 317 ? 9.344 -22.672 -31.656 1 95.44 317 ARG A CA 1
ATOM 2451 C C . ARG A 1 317 ? 8.062 -21.844 -31.703 1 95.44 317 ARG A C 1
ATOM 2453 O O . ARG A 1 317 ? 7.531 -21.578 -32.781 1 95.44 317 ARG A O 1
ATOM 2460 N N . PHE A 1 318 ? 7.57 -21.453 -30.547 1 97.5 318 PHE A N 1
ATOM 2461 C CA . PHE A 1 318 ? 6.348 -20.672 -30.5 1 97.5 318 PHE A CA 1
ATOM 2462 C C . PHE A 1 318 ? 6.559 -19.312 -31.156 1 97.5 318 PHE A C 1
ATOM 2464 O O . PHE A 1 318 ? 5.742 -18.875 -31.969 1 97.5 318 PHE A O 1
ATOM 2471 N N . ALA A 1 319 ? 7.613 -18.641 -30.766 1 97.81 319 ALA A N 1
ATOM 2472 C CA . ALA A 1 319 ? 7.914 -17.312 -31.312 1 97.81 319 ALA A CA 1
ATOM 2473 C C . ALA A 1 319 ? 8.07 -17.375 -32.844 1 97.81 319 ALA A C 1
ATOM 2475 O O . ALA A 1 319 ? 7.625 -16.484 -33.562 1 97.81 319 ALA A O 1
ATOM 2476 N N . GLU A 1 320 ? 8.703 -18.406 -33.312 1 96.75 320 GLU A N 1
ATOM 2477 C CA . GLU A 1 320 ? 8.906 -18.578 -34.75 1 96.75 320 GLU A CA 1
ATOM 2478 C C . GLU A 1 320 ? 7.582 -18.797 -35.469 1 96.75 320 GLU A C 1
ATOM 2480 O O . GLU A 1 320 ? 7.332 -18.172 -36.5 1 96.75 320 GLU A O 1
ATOM 2485 N N . ARG A 1 321 ? 6.793 -19.656 -34.906 1 96.12 321 ARG A N 1
ATOM 2486 C CA . ARG A 1 321 ? 5.547 -20.047 -35.562 1 96.12 321 ARG A CA 1
ATOM 2487 C C . ARG A 1 321 ? 4.555 -18.891 -35.562 1 96.12 321 ARG A C 1
ATOM 2489 O O . ARG A 1 321 ? 3.828 -18.719 -36.562 1 96.12 321 ARG A O 1
ATOM 2496 N N . PHE A 1 322 ? 4.496 -18.078 -34.594 1 98.19 322 PHE A N 1
ATOM 2497 C CA . PHE A 1 322 ? 3.443 -17.078 -34.469 1 98.19 322 PHE A CA 1
ATOM 2498 C C . PHE A 1 322 ? 3.99 -15.68 -34.719 1 98.19 322 PHE A C 1
ATOM 2500 O O . PHE A 1 322 ? 3.24 -14.703 -34.688 1 98.19 322 PHE A O 1
ATOM 2507 N N . GLY A 1 323 ? 5.273 -15.547 -34.938 1 97.5 323 GLY A N 1
ATOM 2508 C CA . GLY A 1 323 ? 5.914 -14.289 -35.281 1 97.5 323 GLY A CA 1
ATOM 2509 C C . GLY A 1 323 ? 5.23 -13.562 -36.438 1 97.5 323 GLY A C 1
ATOM 2510 O O . GLY A 1 323 ? 4.996 -12.352 -36.344 1 97.5 323 GLY A O 1
ATOM 2511 N N . PRO A 1 324 ? 4.941 -14.289 -37.469 1 97.25 324 PRO A N 1
ATOM 2512 C CA . PRO A 1 324 ? 4.301 -13.664 -38.625 1 97.25 324 PRO A CA 1
ATOM 2513 C C . PRO A 1 324 ? 2.945 -13.047 -38.312 1 97.25 324 PRO A C 1
ATOM 2515 O O . PRO A 1 324 ? 2.422 -12.242 -39.062 1 97.25 324 PRO A O 1
ATOM 2518 N N . HIS A 1 325 ? 2.445 -13.438 -37.219 1 97.94 325 HIS A N 1
ATOM 2519 C CA . HIS A 1 325 ? 1.136 -12.93 -36.812 1 97.94 325 HIS A CA 1
ATOM 2520 C C . HIS A 1 325 ? 1.263 -11.852 -35.75 1 97.94 325 HIS A C 1
ATOM 2522 O O . HIS A 1 325 ? 0.291 -11.539 -35.062 1 97.94 325 HIS A O 1
ATOM 2528 N N . GLY A 1 326 ? 2.451 -11.344 -35.531 1 98 326 GLY A N 1
ATOM 2529 C CA . GLY A 1 326 ? 2.639 -10.195 -34.656 1 98 326 GLY A CA 1
ATOM 2530 C C . GLY A 1 326 ? 3.18 -10.578 -33.281 1 98 326 GLY A C 1
ATOM 2531 O O . GLY A 1 326 ? 3.412 -9.711 -32.438 1 98 326 GLY A O 1
ATOM 2532 N N . TYR A 1 327 ? 3.336 -11.867 -33.031 1 98.06 327 TYR A N 1
ATOM 2533 C CA . TYR A 1 327 ? 3.906 -12.273 -31.75 1 98.06 327 TYR A CA 1
ATOM 2534 C C . TYR A 1 327 ? 5.387 -11.922 -31.672 1 98.06 327 TYR A C 1
ATOM 2536 O O . TYR A 1 327 ? 6.129 -12.133 -32.625 1 98.06 327 TYR A O 1
ATOM 2544 N N . ARG A 1 328 ? 5.801 -11.406 -30.531 1 97.56 328 ARG A N 1
ATOM 2545 C CA . ARG A 1 328 ? 7.203 -11.055 -30.297 1 97.56 328 ARG A CA 1
ATOM 2546 C C . ARG A 1 328 ? 7.805 -11.891 -29.172 1 97.56 328 ARG A C 1
ATOM 2548 O O . ARG A 1 328 ? 7.145 -12.141 -28.172 1 97.56 328 ARG A O 1
ATOM 2555 N N . PRO A 1 329 ? 9.023 -12.273 -29.328 1 96.88 329 PRO A N 1
ATOM 2556 C CA . PRO A 1 329 ? 9.664 -13.055 -28.266 1 96.88 329 PRO A CA 1
ATOM 2557 C C . PRO A 1 329 ? 9.648 -12.336 -26.922 1 96.88 329 PRO A C 1
ATOM 2559 O O . PRO A 1 329 ? 9.609 -12.984 -25.875 1 96.88 329 PRO A O 1
ATOM 2562 N N . GLU A 1 330 ? 9.672 -11 -26.969 1 97.44 330 GLU A N 1
ATOM 2563 C CA . GLU A 1 330 ? 9.664 -10.18 -25.75 1 97.44 330 GLU A CA 1
ATOM 2564 C C . GLU A 1 330 ? 8.328 -10.289 -25.016 1 97.44 330 GLU A C 1
ATOM 2566 O O . GLU A 1 330 ? 8.211 -9.867 -23.875 1 97.44 330 GLU A O 1
ATOM 2571 N N . THR A 1 331 ? 7.352 -10.93 -25.688 1 98.06 331 THR A N 1
ATOM 2572 C CA . THR A 1 331 ? 6.016 -11.086 -25.109 1 98.06 331 THR A CA 1
ATOM 2573 C C . THR A 1 331 ? 6.023 -12.133 -24 1 98.06 331 THR A C 1
ATOM 2575 O O . THR A 1 331 ? 5.219 -12.062 -23.062 1 98.06 331 THR A O 1
ATOM 2578 N N . PHE A 1 332 ? 6.977 -13.07 -24.094 1 98.25 332 PHE A N 1
ATOM 2579 C CA . PHE A 1 332 ? 7.055 -14.094 -23.062 1 98.25 332 PHE A CA 1
ATOM 2580 C C . PHE A 1 332 ? 7.395 -13.484 -21.703 1 98.25 332 PHE A C 1
ATOM 2582 O O . PHE A 1 332 ? 8.289 -12.648 -21.609 1 98.25 332 PHE A O 1
ATOM 2589 N N . LEU A 1 333 ? 6.711 -13.852 -20.75 1 98.12 333 LEU A N 1
ATOM 2590 C CA . LEU A 1 333 ? 6.996 -13.523 -19.359 1 98.12 333 LEU A CA 1
ATOM 2591 C C . LEU A 1 333 ? 7.105 -14.781 -18.516 1 98.12 333 LEU A C 1
ATOM 2593 O O . LEU A 1 333 ? 6.094 -15.32 -18.047 1 98.12 333 LEU A O 1
ATOM 2597 N N . ILE A 1 334 ? 8.297 -15.164 -18.234 1 98 334 ILE A N 1
ATOM 2598 C CA . ILE A 1 334 ? 8.539 -16.344 -17.422 1 98 334 ILE A CA 1
ATOM 2599 C C . ILE A 1 334 ? 8.344 -16 -15.945 1 98 334 ILE A C 1
ATOM 2601 O O . ILE A 1 334 ? 8.781 -14.945 -15.484 1 98 334 ILE A O 1
ATOM 2605 N N . CYS A 1 335 ? 7.609 -16.859 -15.273 1 97.69 335 CYS A N 1
ATOM 2606 C CA . CYS A 1 335 ? 7.305 -16.578 -13.875 1 97.69 335 CYS A CA 1
ATOM 2607 C C . CYS A 1 335 ? 7.41 -17.828 -13.023 1 97.69 335 CYS A C 1
ATOM 2609 O O . CYS A 1 335 ? 7.383 -18.953 -13.555 1 97.69 335 CYS A O 1
ATOM 2611 N N . TYR A 1 336 ? 7.605 -17.656 -11.742 1 97 336 TYR A N 1
ATOM 2612 C CA . TYR A 1 336 ? 7.73 -18.703 -10.734 1 97 336 TYR A CA 1
ATOM 2613 C C . TYR A 1 336 ? 6.828 -18.422 -9.547 1 97 336 TYR A C 1
ATOM 2615 O O . TYR A 1 336 ? 6.691 -17.266 -9.117 1 97 336 TYR A O 1
ATOM 2623 N N . GLY A 1 337 ? 6.195 -19.391 -9.117 1 96.31 337 GLY A N 1
ATOM 2624 C CA . GLY A 1 337 ? 5.316 -19.281 -7.965 1 96.31 337 GLY A CA 1
ATOM 2625 C C . GLY A 1 337 ? 4.828 -20.641 -7.469 1 96.31 337 GLY A C 1
ATOM 2626 O O . GLY A 1 337 ? 5.23 -21.672 -7.988 1 96.31 337 GLY A O 1
ATOM 2627 N N . MET A 1 338 ? 4.059 -20.625 -6.441 1 95.25 338 MET A N 1
ATOM 2628 C CA . MET A 1 338 ? 3.547 -21.844 -5.82 1 95.25 338 MET A CA 1
ATOM 2629 C C . MET A 1 338 ? 2.35 -21.531 -4.926 1 95.25 338 MET A C 1
ATOM 2631 O O . MET A 1 338 ? 2.129 -20.375 -4.551 1 95.25 338 MET A O 1
ATOM 2635 N N . ALA A 1 339 ? 1.621 -22.516 -4.582 1 94.75 339 ALA A N 1
ATOM 2636 C CA . ALA A 1 339 ? 0.398 -22.375 -3.795 1 94.75 339 ALA A CA 1
ATOM 2637 C C . ALA A 1 339 ? 0.712 -21.938 -2.371 1 94.75 339 ALA A C 1
ATOM 2639 O O . ALA A 1 339 ? -0.063 -21.188 -1.763 1 94.75 339 ALA A O 1
ATOM 2640 N N . GLU A 1 340 ? 1.876 -22.359 -1.829 1 97.44 340 GLU A N 1
ATOM 2641 C CA . GLU A 1 340 ? 2.254 -22.062 -0.449 1 97.44 340 GLU A CA 1
ATOM 2642 C C . GLU A 1 340 ? 2.508 -20.578 -0.25 1 97.44 340 GLU A C 1
ATOM 2644 O O . GLU A 1 340 ? 2.57 -20.094 0.885 1 97.44 340 GLU A O 1
ATOM 2649 N N . ALA A 1 341 ? 2.668 -19.859 -1.355 1 98.19 341 ALA A N 1
ATOM 2650 C CA . ALA A 1 341 ? 2.818 -18.406 -1.334 1 98.19 341 ALA A CA 1
ATOM 2651 C C . ALA A 1 341 ? 1.759 -17.734 -2.203 1 98.19 341 ALA A C 1
ATOM 2653 O O . ALA A 1 341 ? 2.045 -16.75 -2.889 1 98.19 341 ALA A O 1
ATOM 2654 N N . VAL A 1 342 ? 0.587 -18.297 -2.201 1 98.38 342 VAL A N 1
ATOM 2655 C CA . VAL A 1 342 ? -0.563 -17.828 -2.969 1 98.38 342 VAL A CA 1
ATOM 2656 C C . VAL A 1 342 ? -0.368 -18.156 -4.445 1 98.38 342 VAL A C 1
ATOM 2658 O O . VAL A 1 342 ? -1.146 -18.922 -5.027 1 98.38 342 VAL A O 1
ATOM 2661 N N . LEU A 1 343 ? 0.681 -17.578 -5.082 1 97.69 343 LEU A N 1
ATOM 2662 C CA . LEU A 1 343 ? 0.958 -17.875 -6.484 1 97.69 343 LEU A CA 1
ATOM 2663 C C . LEU A 1 343 ? 2.303 -17.281 -6.906 1 97.69 343 LEU A C 1
ATOM 2665 O O . LEU A 1 343 ? 3.275 -18.031 -7.078 1 97.69 343 LEU A O 1
ATOM 2669 N N . PHE A 1 344 ? 2.506 -16.016 -6.93 1 97.94 344 PHE A N 1
ATOM 2670 C CA . PHE A 1 344 ? 3.562 -15.289 -7.613 1 97.94 344 PHE A CA 1
ATOM 2671 C C . PHE A 1 344 ? 4.734 -15.023 -6.676 1 97.94 344 PHE A C 1
ATOM 2673 O O . PHE A 1 344 ? 4.547 -14.539 -5.559 1 97.94 344 PHE A O 1
ATOM 2680 N N . LEU A 1 345 ? 5.906 -15.297 -7.121 1 97.56 345 LEU A N 1
ATOM 2681 C CA . LEU A 1 345 ? 7.121 -14.984 -6.379 1 97.56 345 LEU A CA 1
ATOM 2682 C C . LEU A 1 345 ? 8.078 -14.156 -7.223 1 97.56 345 LEU A C 1
ATOM 2684 O O . LEU A 1 345 ? 8.641 -13.172 -6.746 1 97.56 345 LEU A O 1
ATOM 2688 N N . SER A 1 346 ? 8.266 -14.539 -8.516 1 96.88 346 SER A N 1
ATOM 2689 C CA . SER A 1 346 ? 9.195 -13.844 -9.398 1 96.88 346 SER A CA 1
ATOM 2690 C C . SER A 1 346 ? 8.711 -13.867 -10.844 1 96.88 346 SER A C 1
ATOM 2692 O O . SER A 1 346 ? 7.949 -14.758 -11.234 1 96.88 346 SER A O 1
ATOM 2694 N N . ALA A 1 347 ? 9.094 -12.891 -11.633 1 97.12 347 ALA A N 1
ATOM 2695 C CA . ALA A 1 347 ? 8.75 -12.836 -13.055 1 97.12 347 ALA A CA 1
ATOM 2696 C C . ALA A 1 347 ? 9.641 -11.852 -13.797 1 97.12 347 ALA A C 1
ATOM 2698 O O . ALA A 1 347 ? 10.312 -11.016 -13.18 1 97.12 347 ALA A O 1
ATOM 2699 N N . GLY A 1 348 ? 9.602 -11.938 -15.133 1 91.62 348 GLY A N 1
ATOM 2700 C CA . GLY A 1 348 ? 10.18 -10.914 -15.992 1 91.62 348 GLY A CA 1
ATOM 2701 C C . GLY A 1 348 ? 11.57 -11.258 -16.484 1 91.62 348 GLY A C 1
ATOM 2702 O O . GLY A 1 348 ? 12.008 -12.406 -16.391 1 91.62 348 GLY A O 1
ATOM 2703 N N . PRO A 1 349 ? 12.117 -10.406 -17.109 1 90.44 349 PRO A N 1
ATOM 2704 C CA . PRO A 1 349 ? 11.734 -8.992 -17.188 1 90.44 349 PRO A CA 1
ATOM 2705 C C . PRO A 1 349 ? 10.617 -8.742 -18.203 1 90.44 349 PRO A C 1
ATOM 2707 O O . PRO A 1 349 ? 10.547 -9.406 -19.234 1 90.44 349 PRO A O 1
ATOM 2710 N N . VAL A 1 350 ? 9.758 -7.715 -17.875 1 93.88 350 VAL A N 1
ATOM 2711 C CA . VAL A 1 350 ? 8.641 -7.352 -18.75 1 93.88 350 VAL A CA 1
ATOM 2712 C C . VAL A 1 350 ? 9.164 -6.625 -19.984 1 93.88 350 VAL A C 1
ATOM 2714 O O . VAL A 1 350 ? 9.992 -5.715 -19.875 1 93.88 350 VAL A O 1
ATOM 2717 N N . GLY A 1 351 ? 8.727 -6.992 -21.141 1 94.19 351 GLY A N 1
ATOM 2718 C CA . GLY A 1 351 ? 9.047 -6.305 -22.375 1 94.19 351 GLY A CA 1
ATOM 2719 C C . GLY A 1 351 ? 10.43 -6.645 -22.906 1 94.19 351 GLY A C 1
ATOM 2720 O O . GLY A 1 351 ? 10.906 -6.02 -23.859 1 94.19 351 GLY A O 1
ATOM 2721 N N . LYS A 1 352 ? 11.086 -7.574 -22.281 1 95.19 352 LYS A N 1
ATOM 2722 C CA . LYS A 1 352 ? 12.391 -8.055 -22.734 1 95.19 352 LYS A CA 1
ATOM 2723 C C . LYS A 1 352 ? 12.359 -9.562 -22.984 1 95.19 352 LYS A C 1
ATOM 2725 O O . LYS A 1 352 ? 11.469 -10.266 -22.5 1 95.19 352 LYS A O 1
ATOM 2730 N N . LYS A 1 353 ? 13.297 -10 -23.75 1 96.38 353 LYS A N 1
ATOM 2731 C CA . LYS A 1 353 ? 13.406 -11.438 -24.016 1 96.38 353 LYS A CA 1
ATOM 2732 C C . LYS A 1 353 ? 13.703 -12.211 -22.734 1 96.38 353 LYS A C 1
ATOM 2734 O O . LYS A 1 353 ? 14.344 -11.688 -21.828 1 96.38 353 LYS A O 1
ATOM 2739 N N . PRO A 1 354 ? 13.227 -13.453 -22.656 1 96.88 354 PRO A N 1
ATOM 2740 C CA . PRO A 1 354 ? 13.594 -14.289 -21.5 1 96.88 354 PRO A CA 1
ATOM 2741 C C . PRO A 1 354 ? 15.102 -14.391 -21.312 1 96.88 354 PRO A C 1
ATOM 2743 O O . PRO A 1 354 ? 15.859 -14.359 -22.281 1 96.88 354 PRO A O 1
ATOM 2746 N N . ARG A 1 355 ? 15.484 -14.492 -20.062 1 96.12 355 ARG A N 1
ATOM 2747 C CA . ARG A 1 355 ? 16.891 -14.656 -19.719 1 96.12 355 ARG A CA 1
ATOM 2748 C C . ARG A 1 355 ? 17.266 -16.141 -19.641 1 96.12 355 ARG A C 1
ATOM 2750 O O . ARG A 1 355 ? 16.438 -16.969 -19.25 1 96.12 355 ARG A O 1
ATOM 2757 N N . TYR A 1 356 ? 18.531 -16.422 -20.031 1 95.44 356 TYR A N 1
ATOM 2758 C CA . TYR A 1 356 ? 19.047 -17.781 -20.016 1 95.44 356 TYR A CA 1
ATOM 2759 C C . TYR A 1 356 ? 20.391 -17.859 -19.312 1 95.44 356 TYR A C 1
ATOM 2761 O O . TYR A 1 356 ? 21.156 -16.891 -19.297 1 95.44 356 TYR A O 1
ATOM 2769 N N . ALA A 1 357 ? 20.625 -18.922 -18.688 1 94.31 357 ALA A N 1
ATOM 2770 C CA . ALA A 1 357 ? 21.938 -19.234 -18.141 1 94.31 357 ALA A CA 1
ATOM 2771 C C . ALA A 1 357 ? 22.484 -20.547 -18.719 1 94.31 357 ALA A C 1
ATOM 2773 O O . ALA A 1 357 ? 21.859 -21.594 -18.594 1 94.31 357 ALA A O 1
ATOM 2774 N N . ALA A 1 358 ? 23.641 -20.438 -19.391 1 93.06 358 ALA A N 1
ATOM 2775 C CA . ALA A 1 358 ? 24.359 -21.641 -19.812 1 93.06 358 ALA A CA 1
ATOM 2776 C C . ALA A 1 358 ? 25.141 -22.234 -18.656 1 93.06 358 ALA A C 1
ATOM 2778 O O . ALA A 1 358 ? 25.938 -21.547 -18.016 1 93.06 358 ALA A O 1
ATOM 2779 N N . VAL A 1 359 ? 24.906 -23.484 -18.438 1 90.56 359 VAL A N 1
ATOM 2780 C CA . VAL A 1 359 ? 25.578 -24.109 -17.297 1 90.56 359 VAL A CA 1
ATOM 2781 C C . VAL A 1 359 ? 26.25 -25.406 -17.734 1 90.56 359 VAL A C 1
ATOM 2783 O O . VAL A 1 359 ? 25.812 -26.047 -18.703 1 90.56 359 VAL A O 1
ATOM 2786 N N . ASP A 1 360 ? 27.391 -25.672 -17.047 1 89.06 360 ASP A N 1
ATOM 2787 C CA . ASP A 1 360 ? 28.016 -26.984 -17.188 1 89.06 360 ASP A CA 1
ATOM 2788 C C . ASP A 1 360 ? 27.25 -28.047 -16.406 1 89.06 360 ASP A C 1
ATOM 2790 O O . ASP A 1 360 ? 27.203 -28.016 -15.18 1 89.06 360 ASP A O 1
ATOM 2794 N N . ILE A 1 361 ? 26.688 -29.031 -17.094 1 84 361 ILE A N 1
ATOM 2795 C CA . ILE A 1 361 ? 25.75 -29.984 -16.5 1 84 361 ILE A CA 1
ATOM 2796 C C . ILE A 1 361 ? 26.484 -30.844 -15.469 1 84 361 ILE A C 1
ATOM 2798 O O . ILE A 1 361 ? 25.906 -31.219 -14.445 1 84 361 ILE A O 1
ATOM 2802 N N . GLU A 1 362 ? 27.688 -31.219 -15.719 1 81.75 362 GLU A N 1
ATOM 2803 C CA . GLU A 1 362 ? 28.453 -32.031 -14.789 1 81.75 362 GLU A CA 1
ATOM 2804 C C . GLU A 1 362 ? 28.719 -31.297 -13.484 1 81.75 362 GLU A C 1
ATOM 2806 O O . GLU A 1 362 ? 28.562 -31.859 -12.398 1 81.75 362 GLU A O 1
ATOM 2811 N N . GLU A 1 363 ? 29.094 -30.094 -13.656 1 84.69 363 GLU A N 1
ATOM 2812 C CA . GLU A 1 363 ? 29.328 -29.266 -12.477 1 84.69 363 GLU A CA 1
ATOM 2813 C C . GLU A 1 363 ? 28.047 -29.047 -11.672 1 84.69 363 GLU A C 1
ATOM 2815 O O . GLU A 1 363 ? 28.078 -29.078 -10.445 1 84.69 363 GLU A O 1
ATOM 2820 N N . LEU A 1 364 ? 27 -28.844 -12.344 1 85.38 364 LEU A N 1
ATOM 2821 C CA . LEU A 1 364 ? 25.703 -28.609 -11.695 1 85.38 364 LEU A CA 1
ATOM 2822 C C . LEU A 1 364 ? 25.219 -29.859 -10.984 1 85.38 364 LEU A C 1
ATOM 2824 O O . LEU A 1 364 ? 24.812 -29.797 -9.82 1 85.38 364 LEU A O 1
ATOM 2828 N N . GLU A 1 365 ? 25.266 -30.969 -11.641 1 84.12 365 GLU A N 1
ATOM 2829 C CA . GLU A 1 365 ? 24.656 -32.188 -11.133 1 84.12 365 GLU A CA 1
ATOM 2830 C C . GLU A 1 365 ? 25.547 -32.844 -10.086 1 84.12 365 GLU A C 1
ATOM 2832 O O . GLU A 1 365 ? 25.047 -33.5 -9.156 1 84.12 365 GLU A O 1
ATOM 2837 N N . GLN A 1 366 ? 26.828 -32.656 -10.211 1 80.94 366 GLN A N 1
ATOM 2838 C CA . GLN A 1 366 ? 27.75 -33.344 -9.312 1 80.94 366 GLN A CA 1
ATOM 2839 C C . GLN A 1 366 ? 28.156 -32.438 -8.148 1 80.94 366 GLN A C 1
ATOM 2841 O O . GLN A 1 366 ? 28.312 -32.906 -7.023 1 80.94 366 GLN A O 1
ATOM 2846 N N . HIS A 1 367 ? 28.281 -31.172 -8.422 1 79.69 367 HIS A N 1
ATOM 2847 C CA . HIS A 1 367 ? 28.891 -30.297 -7.422 1 79.69 367 HIS A CA 1
ATOM 2848 C C . HIS A 1 367 ? 27.938 -29.172 -7.02 1 79.69 367 HIS A C 1
ATOM 2850 O O . HIS A 1 367 ? 28.281 -28.344 -6.18 1 79.69 367 HIS A O 1
ATOM 2856 N N . ARG A 1 368 ? 26.766 -29.156 -7.531 1 82.25 368 ARG A N 1
ATOM 2857 C CA . ARG A 1 368 ? 25.797 -28.109 -7.246 1 82.25 368 ARG A CA 1
ATOM 2858 C C . ARG A 1 368 ? 26.406 -26.734 -7.449 1 82.25 368 ARG A C 1
ATOM 2860 O O . ARG A 1 368 ? 26.203 -25.828 -6.633 1 82.25 368 ARG A O 1
ATOM 2867 N N . ARG A 1 369 ? 27.219 -26.609 -8.461 1 83.19 369 ARG A N 1
ATOM 2868 C CA . ARG A 1 369 ? 27.875 -25.344 -8.789 1 83.19 369 ARG A CA 1
ATOM 2869 C C . ARG A 1 369 ? 27.453 -24.859 -10.172 1 83.19 369 ARG A C 1
ATOM 2871 O O . ARG A 1 369 ? 27.328 -25.656 -11.109 1 83.19 369 ARG A O 1
ATOM 2878 N N . VAL A 1 370 ? 27.203 -23.625 -10.203 1 87.56 370 VAL A N 1
ATOM 2879 C CA . VAL A 1 370 ? 26.859 -23 -11.477 1 87.56 370 VAL A CA 1
ATOM 2880 C C . VAL A 1 370 ? 28.109 -22.453 -12.141 1 87.56 370 VAL A C 1
ATOM 2882 O O . VAL A 1 370 ? 28.703 -21.484 -11.656 1 87.56 370 VAL A O 1
ATOM 2885 N N . GLN A 1 371 ? 28.531 -23.078 -13.195 1 86.75 371 GLN A N 1
ATOM 2886 C CA . GLN A 1 371 ? 29.703 -22.656 -13.953 1 86.75 371 GLN A CA 1
ATOM 2887 C C . GLN A 1 371 ? 29.422 -22.656 -15.453 1 86.75 371 GLN A C 1
ATOM 2889 O O . GLN A 1 371 ? 28.625 -23.469 -15.938 1 86.75 371 GLN A O 1
ATOM 2894 N N . LEU A 1 372 ? 30.016 -21.75 -16.062 1 87.5 372 LEU A N 1
ATOM 2895 C CA . LEU A 1 372 ? 29.938 -21.734 -17.516 1 87.5 372 LEU A CA 1
ATOM 2896 C C . LEU A 1 372 ? 30.562 -23 -18.109 1 87.5 372 LEU A C 1
ATOM 2898 O O . LEU A 1 372 ? 31.609 -23.453 -17.656 1 87.5 372 LEU A O 1
ATOM 2902 N N . PRO A 1 373 ? 29.875 -23.516 -19.062 1 88.69 373 PRO A N 1
ATOM 2903 C CA . PRO A 1 373 ? 30.422 -24.719 -19.688 1 88.69 373 PRO A CA 1
ATOM 2904 C C . PRO A 1 373 ? 31.703 -24.453 -20.484 1 88.69 373 PRO A C 1
ATOM 2906 O O . PRO A 1 373 ? 31.797 -23.422 -21.172 1 88.69 373 PRO A O 1
ATOM 2909 N N . THR A 1 374 ? 32.688 -25.234 -20.312 1 86.88 374 THR A N 1
ATOM 2910 C CA . THR A 1 374 ? 33.906 -25.156 -21.094 1 86.88 374 THR A CA 1
ATOM 2911 C C . THR A 1 374 ? 33.844 -26.078 -22.312 1 86.88 374 THR A C 1
ATOM 2913 O O . THR A 1 374 ? 34.625 -25.922 -23.266 1 86.88 374 THR A O 1
ATOM 2916 N N . ASP A 1 375 ? 32.969 -27.078 -22.297 1 87.81 375 ASP A N 1
ATOM 2917 C CA . ASP A 1 375 ? 32.688 -28.047 -23.344 1 87.81 375 ASP A CA 1
ATOM 2918 C C . ASP A 1 375 ? 31.25 -27.969 -23.797 1 87.81 375 ASP A C 1
ATOM 2920 O O . ASP A 1 375 ? 30.328 -28.172 -23 1 87.81 375 ASP A O 1
ATOM 2924 N N . PRO A 1 376 ? 31.094 -27.734 -25.062 1 83.75 376 PRO A N 1
ATOM 2925 C CA . PRO A 1 376 ? 29.734 -27.609 -25.578 1 83.75 376 PRO A CA 1
ATOM 2926 C C . PRO A 1 376 ? 28.891 -28.859 -25.328 1 83.75 376 PRO A C 1
ATOM 2928 O O . PRO A 1 376 ? 27.672 -28.781 -25.203 1 83.75 376 PRO A O 1
ATOM 2931 N N . SER A 1 377 ? 29.531 -29.969 -25.266 1 81.19 377 SER A N 1
ATOM 2932 C CA . SER A 1 377 ? 28.812 -31.219 -25.062 1 81.19 377 SER A CA 1
ATOM 2933 C C . SER A 1 377 ? 28.234 -31.328 -23.656 1 81.19 377 SER A C 1
ATOM 2935 O O . SER A 1 377 ? 27.328 -32.125 -23.406 1 81.19 377 SER A O 1
ATOM 2937 N N . ARG A 1 378 ? 28.641 -30.484 -22.797 1 82.75 378 ARG A N 1
ATOM 2938 C CA . ARG A 1 378 ? 28.172 -30.484 -21.406 1 82.75 378 ARG A CA 1
ATOM 2939 C C . ARG A 1 378 ? 27.328 -29.25 -21.109 1 82.75 378 ARG A C 1
ATOM 2941 O O . ARG A 1 378 ? 27.062 -28.938 -19.953 1 82.75 378 ARG A O 1
ATOM 2948 N N . SER A 1 379 ? 26.984 -28.625 -22.141 1 87.75 379 SER A N 1
ATOM 2949 C CA . SER A 1 379 ? 26.281 -27.359 -21.953 1 87.75 379 SER A CA 1
ATOM 2950 C C . SER A 1 379 ? 24.781 -27.562 -21.891 1 87.75 379 SER A C 1
ATOM 2952 O O . SER A 1 379 ? 24.219 -28.312 -22.703 1 87.75 379 SER A O 1
ATOM 2954 N N . ARG A 1 380 ? 24.125 -27.031 -20.906 1 86.94 380 ARG A N 1
ATOM 2955 C CA . ARG A 1 380 ? 22.672 -26.953 -20.797 1 86.94 380 ARG A CA 1
ATOM 2956 C C . ARG A 1 380 ? 22.203 -25.516 -20.594 1 86.94 380 ARG A C 1
ATOM 2958 O O . ARG A 1 380 ? 22.844 -24.75 -19.859 1 86.94 380 ARG A O 1
ATOM 2965 N N . LEU A 1 381 ? 21.141 -25.234 -21.297 1 91.25 381 LEU A N 1
ATOM 2966 C CA . LEU A 1 381 ? 20.578 -23.891 -21.188 1 91.25 381 LEU A CA 1
ATOM 2967 C C . LEU A 1 381 ? 19.375 -23.875 -20.25 1 91.25 381 LEU A C 1
ATOM 2969 O O . LEU A 1 381 ? 18.391 -24.578 -20.484 1 91.25 381 LEU A O 1
ATOM 2973 N N . LEU A 1 382 ? 19.453 -23.141 -19.172 1 93.31 382 LEU A N 1
ATOM 2974 C CA . LEU A 1 382 ? 18.359 -22.969 -18.234 1 93.31 382 LEU A CA 1
ATOM 2975 C C . LEU A 1 382 ? 17.625 -21.641 -18.484 1 93.31 382 LEU A C 1
ATOM 2977 O O . LEU A 1 382 ? 18.266 -20.641 -18.812 1 93.31 382 LEU A O 1
ATOM 2981 N N . VAL A 1 383 ? 16.312 -21.641 -18.344 1 96.44 383 VAL A N 1
ATOM 2982 C CA . VAL A 1 383 ? 15.523 -20.438 -18.5 1 96.44 383 VAL A CA 1
ATOM 2983 C C . VAL A 1 383 ? 15.352 -19.734 -17.156 1 96.44 383 VAL A C 1
ATOM 2985 O O . VAL A 1 383 ? 15.016 -20.375 -16.156 1 96.44 383 VAL A O 1
ATOM 2988 N N . GLY A 1 384 ? 15.641 -18.453 -17.141 1 96.75 384 GLY A N 1
ATOM 2989 C CA . GLY A 1 384 ? 15.391 -17.688 -15.922 1 96.75 384 GLY A CA 1
ATOM 2990 C C . GLY A 1 384 ? 13.914 -17.547 -15.602 1 96.75 384 GLY A C 1
ATOM 2991 O O . GLY A 1 384 ? 13.102 -17.328 -16.5 1 96.75 384 GLY A O 1
ATOM 2992 N N . CYS A 1 385 ? 13.625 -17.703 -14.328 1 97.19 385 CYS A N 1
ATOM 2993 C CA . CYS A 1 385 ? 12.234 -17.641 -13.906 1 97.19 385 CYS A CA 1
ATOM 2994 C C . CYS A 1 385 ? 11.898 -16.266 -13.344 1 97.19 385 CYS A C 1
ATOM 2996 O O . CYS A 1 385 ? 11.062 -16.141 -12.445 1 97.19 385 CYS A O 1
ATOM 2998 N N . GLY A 1 386 ? 12.586 -15.242 -13.773 1 96.19 386 GLY A N 1
ATOM 2999 C CA . GLY A 1 386 ? 12.297 -13.867 -13.406 1 96.19 386 GLY A CA 1
ATOM 3000 C C . GLY A 1 386 ? 13.008 -13.422 -12.141 1 96.19 386 GLY A C 1
ATOM 3001 O O . GLY A 1 386 ? 13.656 -14.234 -11.469 1 96.19 386 GLY A O 1
ATOM 3002 N N . GLU A 1 387 ? 12.922 -12.086 -11.844 1 95.12 387 GLU A N 1
ATOM 3003 C CA . GLU A 1 387 ? 13.383 -11.508 -10.586 1 95.12 387 GLU A CA 1
ATOM 3004 C C . GLU A 1 387 ? 12.297 -11.562 -9.516 1 95.12 387 GLU A C 1
ATOM 3006 O O . GLU A 1 387 ? 11.117 -11.375 -9.82 1 95.12 387 GLU A O 1
ATOM 3011 N N . PRO A 1 388 ? 12.695 -11.844 -8.273 1 95.25 388 PRO A N 1
ATOM 3012 C CA . PRO A 1 388 ? 11.695 -11.766 -7.203 1 95.25 388 PRO A CA 1
ATOM 3013 C C . PRO A 1 388 ? 11.039 -10.391 -7.109 1 95.25 388 PRO A C 1
ATOM 3015 O O . PRO A 1 388 ? 11.664 -9.383 -7.422 1 95.25 388 PRO A O 1
ATOM 3018 N N . SER A 1 389 ? 9.734 -10.383 -6.785 1 94.75 389 SER A N 1
ATOM 3019 C CA . SER A 1 389 ? 9.117 -9.117 -6.391 1 94.75 389 SER A CA 1
ATOM 3020 C C . SER A 1 389 ? 9.969 -8.391 -5.348 1 94.75 389 SER A C 1
ATOM 3022 O O . SER A 1 389 ? 10.695 -9.031 -4.586 1 94.75 389 SER A O 1
ATOM 3024 N N . TRP A 1 390 ? 9.844 -7.039 -5.297 1 91.81 390 TRP A N 1
ATOM 3025 C CA . TRP A 1 390 ? 10.602 -6.297 -4.301 1 91.81 390 TRP A CA 1
ATOM 3026 C C . TRP A 1 390 ? 10.164 -6.668 -2.889 1 91.81 390 TRP A C 1
ATOM 3028 O O . TRP A 1 390 ? 10.891 -6.434 -1.923 1 91.81 390 TRP A O 1
ATOM 3038 N N . GLU A 1 391 ? 9.023 -7.332 -2.783 1 93.75 391 GLU A N 1
ATOM 3039 C CA . GLU A 1 391 ? 8.477 -7.719 -1.486 1 93.75 391 GLU A CA 1
ATOM 3040 C C . GLU A 1 391 ? 8.867 -9.148 -1.13 1 93.75 391 GLU A C 1
ATOM 3042 O O . GLU A 1 391 ? 8.375 -9.703 -0.144 1 93.75 391 GLU A O 1
ATOM 3047 N N . VAL A 1 392 ? 9.695 -9.758 -1.951 1 94.94 392 VAL A N 1
ATOM 3048 C CA . VAL A 1 392 ? 10.07 -11.148 -1.756 1 94.94 392 VAL A CA 1
ATOM 3049 C C . VAL A 1 392 ? 11.586 -11.258 -1.572 1 94.94 392 VAL A C 1
ATOM 3051 O O . VAL A 1 392 ? 12.352 -10.773 -2.406 1 94.94 392 VAL A O 1
ATOM 3054 N N . GLU A 1 393 ? 11.969 -11.82 -0.508 1 93.19 393 GLU A N 1
ATOM 3055 C CA . GLU A 1 393 ? 13.359 -12.242 -0.322 1 93.19 393 GLU A CA 1
ATOM 3056 C C . GLU A 1 393 ? 13.539 -13.711 -0.678 1 93.19 393 GLU A C 1
ATOM 3058 O O . GLU A 1 393 ? 12.922 -14.586 -0.064 1 93.19 393 GLU A O 1
ATOM 3063 N N . ALA A 1 394 ? 14.312 -13.953 -1.706 1 95.06 394 ALA A N 1
ATOM 3064 C CA . ALA A 1 394 ? 14.648 -15.312 -2.121 1 95.06 394 ALA A CA 1
ATOM 3065 C C . ALA A 1 394 ? 16.125 -15.609 -1.872 1 95.06 394 ALA A C 1
ATOM 3067 O O . ALA A 1 394 ? 17 -14.836 -2.275 1 95.06 394 ALA A O 1
ATOM 3068 N N . ILE A 1 395 ? 16.375 -16.719 -1.17 1 94.44 395 ILE A N 1
ATOM 3069 C CA . ILE A 1 395 ? 17.75 -17.125 -0.9 1 94.44 395 ILE A CA 1
ATOM 3070 C C . ILE A 1 395 ? 17.922 -18.609 -1.2 1 94.44 395 ILE A C 1
ATOM 3072 O O . ILE A 1 395 ? 16.969 -19.375 -1.167 1 94.44 395 ILE A O 1
ATOM 3076 N N . ALA A 1 396 ? 19.141 -18.953 -1.54 1 96.06 396 ALA A N 1
ATOM 3077 C CA . ALA A 1 396 ? 19.5 -20.359 -1.659 1 96.06 396 ALA A CA 1
ATOM 3078 C C . ALA A 1 396 ? 20.094 -20.875 -0.354 1 96.06 396 ALA A C 1
ATOM 3080 O O . ALA A 1 396 ? 20.969 -20.25 0.235 1 96.06 396 ALA A O 1
ATOM 3081 N N . VAL A 1 397 ? 19.594 -22.031 0.081 1 97.06 397 VAL A N 1
ATOM 3082 C CA . VAL A 1 397 ? 19.984 -22.578 1.373 1 97.06 397 VAL A CA 1
ATOM 3083 C C . VAL A 1 397 ? 20.375 -24.047 1.219 1 97.06 397 VAL A C 1
ATOM 3085 O O . VAL A 1 397 ? 19.703 -24.797 0.494 1 97.06 397 VAL A O 1
ATOM 3088 N N . GLU A 1 398 ? 21.422 -24.438 1.844 1 95.56 398 GLU A N 1
ATOM 3089 C CA . GLU A 1 398 ? 21.719 -25.859 1.924 1 95.56 398 GLU A CA 1
ATOM 3090 C C . GLU A 1 398 ? 20.672 -26.609 2.727 1 95.56 398 GLU A C 1
ATOM 3092 O O . GLU A 1 398 ? 20.453 -26.312 3.906 1 95.56 398 GLU A O 1
ATOM 3097 N N . PRO A 1 399 ? 20.031 -27.547 2.129 1 92.5 399 PRO A N 1
ATOM 3098 C CA . PRO A 1 399 ? 18.812 -28.109 2.717 1 92.5 399 PRO A CA 1
ATOM 3099 C C . PRO A 1 399 ? 19.062 -28.797 4.059 1 92.5 399 PRO A C 1
ATOM 3101 O O . PRO A 1 399 ? 18.188 -28.812 4.922 1 92.5 399 PRO A O 1
ATOM 3104 N N . GLU A 1 400 ? 20.156 -29.375 4.273 1 91.88 400 GLU A N 1
ATOM 3105 C CA . GLU A 1 400 ? 20.422 -30.141 5.492 1 91.88 400 GLU A CA 1
ATOM 3106 C C . GLU A 1 400 ? 20.984 -29.25 6.594 1 91.88 400 GLU A C 1
ATOM 3108 O O . GLU A 1 400 ? 20.469 -29.234 7.715 1 91.88 400 GLU A O 1
ATOM 3113 N N . THR A 1 401 ? 21.953 -28.453 6.254 1 94.62 401 THR A N 1
ATOM 3114 C CA . THR A 1 401 ? 22.641 -27.641 7.258 1 94.62 401 THR A CA 1
ATOM 3115 C C . THR A 1 401 ? 21.922 -26.328 7.484 1 94.62 401 THR A C 1
ATOM 3117 O O . THR A 1 401 ? 22.188 -25.625 8.469 1 94.62 401 THR A O 1
ATOM 3120 N N . ARG A 1 402 ? 21.062 -25.953 6.543 1 96.62 402 ARG A N 1
ATOM 3121 C CA . ARG A 1 402 ? 20.297 -24.703 6.586 1 96.62 402 ARG A CA 1
ATOM 3122 C C . ARG A 1 402 ? 21.219 -23.5 6.5 1 96.62 402 ARG A C 1
ATOM 3124 O O . ARG A 1 402 ? 20.859 -22.406 6.965 1 96.62 402 ARG A O 1
ATOM 3131 N N . ARG A 1 403 ? 22.406 -23.672 6.004 1 96.44 403 ARG A N 1
ATOM 3132 C CA . ARG A 1 403 ? 23.328 -22.562 5.773 1 96.44 403 ARG A CA 1
ATOM 3133 C C . ARG A 1 403 ? 22.938 -21.797 4.516 1 96.44 403 ARG A C 1
ATOM 3135 O O . ARG A 1 403 ? 22.703 -22.391 3.463 1 96.44 403 ARG A O 1
ATOM 3142 N N . LYS A 1 404 ? 22.891 -20.484 4.688 1 95.25 404 LYS A N 1
ATOM 3143 C CA . LYS A 1 404 ? 22.688 -19.641 3.516 1 95.25 404 LYS A CA 1
ATOM 3144 C C . LYS A 1 404 ? 23.859 -19.734 2.553 1 95.25 404 LYS A C 1
ATOM 3146 O O . LYS A 1 404 ? 25.016 -19.641 2.967 1 95.25 404 LYS A O 1
ATOM 3151 N N . LEU A 1 405 ? 23.578 -19.938 1.299 1 94.19 405 LEU A N 1
ATOM 3152 C CA . LEU A 1 405 ? 24.609 -20.047 0.277 1 94.19 405 LEU A CA 1
ATOM 3153 C C . LEU A 1 405 ? 24.812 -18.734 -0.446 1 94.19 405 LEU A C 1
ATOM 3155 O O . LEU A 1 405 ? 23.891 -17.922 -0.553 1 94.19 405 LEU A O 1
ATOM 3159 N N . PRO A 1 406 ? 26.031 -18.484 -0.935 1 89.31 406 PRO A N 1
ATOM 3160 C CA . PRO A 1 406 ? 26.266 -17.266 -1.732 1 89.31 406 PRO A CA 1
ATOM 3161 C C . PRO A 1 406 ? 25.469 -17.266 -3.033 1 89.31 406 PRO A C 1
ATOM 3163 O O . PRO A 1 406 ? 25.078 -18.328 -3.523 1 89.31 406 PRO A O 1
ATOM 3166 N N . VAL A 1 407 ? 25.344 -16.078 -3.574 1 86.69 407 VAL A N 1
ATOM 3167 C CA . VAL A 1 407 ? 24.688 -15.93 -4.863 1 86.69 407 VAL A CA 1
ATOM 3168 C C . VAL A 1 407 ? 25.438 -16.719 -5.93 1 86.69 407 VAL A C 1
ATOM 3170 O O . VAL A 1 407 ? 26.672 -16.719 -5.957 1 86.69 407 VAL A O 1
ATOM 3173 N N . GLY A 1 408 ? 24.719 -17.484 -6.711 1 87.25 408 GLY A N 1
ATOM 3174 C CA . GLY A 1 408 ? 25.328 -18.281 -7.77 1 87.25 408 GLY A CA 1
ATOM 3175 C C . GLY A 1 408 ? 25.5 -19.734 -7.398 1 87.25 408 GLY A C 1
ATOM 3176 O O . GLY A 1 408 ? 25.797 -20.562 -8.258 1 87.25 408 GLY A O 1
ATOM 3177 N N . GLU A 1 409 ? 25.281 -20.047 -6.188 1 90.94 409 GLU A N 1
ATOM 3178 C CA . GLU A 1 409 ? 25.375 -21.438 -5.766 1 90.94 409 GLU A CA 1
ATOM 3179 C C . GLU A 1 409 ? 24 -22.094 -5.68 1 90.94 409 GLU A C 1
ATOM 3181 O O . GLU A 1 409 ? 23.031 -21.438 -5.297 1 90.94 409 GLU A O 1
ATOM 3186 N N . VAL A 1 410 ? 23.969 -23.391 -5.98 1 93.69 410 VAL A N 1
ATOM 3187 C CA . VAL A 1 410 ? 22.703 -24.109 -6.043 1 93.69 410 VAL A CA 1
ATOM 3188 C C . VAL A 1 410 ? 22.328 -24.625 -4.652 1 93.69 410 VAL A C 1
ATOM 3190 O O . VAL A 1 410 ? 23.125 -25.266 -3.982 1 93.69 410 VAL A O 1
ATOM 3193 N N . GLY A 1 411 ? 21.188 -24.328 -4.191 1 95.44 411 GLY A N 1
ATOM 3194 C CA . GLY A 1 411 ? 20.562 -24.812 -2.971 1 95.44 411 GLY A CA 1
ATOM 3195 C C . GLY A 1 411 ? 19.047 -24.828 -3.047 1 95.44 411 GLY A C 1
ATOM 3196 O O . GLY A 1 411 ? 18.469 -24.688 -4.129 1 95.44 411 GLY A O 1
ATOM 3197 N N . GLU A 1 412 ? 18.438 -25.203 -1.926 1 97.25 412 GLU A N 1
ATOM 3198 C CA . GLU A 1 412 ? 16.984 -25.047 -1.863 1 97.25 412 GLU A CA 1
ATOM 3199 C C . GLU A 1 412 ? 16.578 -23.578 -1.819 1 97.25 412 GLU A C 1
ATOM 3201 O O . GLU A 1 412 ? 17.125 -22.812 -1.03 1 97.25 412 GLU A O 1
ATOM 3206 N N . ILE A 1 413 ? 15.68 -23.156 -2.67 1 97.31 413 ILE A N 1
ATOM 3207 C CA . ILE A 1 413 ? 15.195 -21.781 -2.652 1 97.31 413 ILE A CA 1
ATOM 3208 C C . ILE A 1 413 ? 14.258 -21.578 -1.463 1 97.31 413 ILE A C 1
ATOM 3210 O O . ILE A 1 413 ? 13.266 -22.281 -1.32 1 97.31 413 ILE A O 1
ATOM 3214 N N . TRP A 1 414 ? 14.578 -20.672 -0.569 1 97.81 414 TRP A N 1
ATOM 3215 C CA . TRP A 1 414 ? 13.742 -20.281 0.556 1 97.81 414 TRP A CA 1
ATOM 3216 C C . TRP A 1 414 ? 13.18 -18.875 0.344 1 97.81 414 TRP A C 1
ATOM 3218 O O . TRP A 1 414 ? 13.828 -18.031 -0.27 1 97.81 414 TRP A O 1
ATOM 3228 N N . ILE A 1 415 ? 11.984 -18.719 0.815 1 97.31 415 ILE A N 1
ATOM 3229 C CA . ILE A 1 415 ? 11.289 -17.453 0.546 1 97.31 415 ILE A CA 1
ATOM 3230 C C . ILE A 1 415 ? 10.852 -16.812 1.862 1 97.31 415 ILE A C 1
ATOM 3232 O O . ILE A 1 415 ? 10.312 -17.5 2.742 1 97.31 415 ILE A O 1
ATOM 3236 N N . HIS A 1 416 ? 11.109 -15.578 2.039 1 95.69 416 HIS A N 1
ATOM 3237 C CA . HIS A 1 416 ? 10.523 -14.758 3.09 1 95.69 416 HIS A CA 1
ATOM 3238 C C . HIS A 1 416 ? 9.688 -13.625 2.504 1 95.69 416 HIS A C 1
ATOM 3240 O O . HIS A 1 416 ? 10.195 -12.805 1.738 1 95.69 416 HIS A O 1
ATOM 3246 N N . SER A 1 417 ? 8.445 -13.594 2.795 1 95.81 417 SER A N 1
ATOM 3247 C CA . SER A 1 417 ? 7.504 -12.617 2.262 1 95.81 417 SER A CA 1
ATOM 3248 C C . SER A 1 417 ? 6.16 -12.688 2.982 1 95.81 417 SER A C 1
ATOM 3250 O O . SER A 1 417 ? 5.797 -13.727 3.531 1 95.81 417 SER A O 1
ATOM 3252 N N . ALA A 1 418 ? 5.422 -11.539 2.949 1 96.06 418 ALA A N 1
ATOM 3253 C CA . ALA A 1 418 ? 4.082 -11.492 3.531 1 96.06 418 ALA A CA 1
ATOM 3254 C C . ALA A 1 418 ? 3.105 -12.344 2.725 1 96.06 418 ALA A C 1
ATOM 3256 O O . ALA A 1 418 ? 2.012 -12.656 3.199 1 96.06 418 ALA A O 1
ATOM 3257 N N . THR A 1 419 ? 3.471 -12.758 1.504 1 97.88 419 THR A N 1
ATOM 3258 C CA . THR A 1 419 ? 2.584 -13.539 0.649 1 97.88 419 THR A CA 1
ATOM 3259 C C . THR A 1 419 ? 2.555 -15 1.094 1 97.88 419 THR A C 1
ATOM 3261 O O . THR A 1 419 ? 1.69 -15.766 0.666 1 97.88 419 THR A O 1
ATOM 3264 N N . VAL A 1 420 ? 3.494 -15.453 1.942 1 98.5 420 VAL A N 1
ATOM 3265 C CA . VAL A 1 420 ? 3.615 -16.844 2.35 1 98.5 420 VAL A CA 1
ATOM 3266 C C . VAL A 1 420 ? 2.453 -17.219 3.268 1 98.5 420 VAL A C 1
ATOM 3268 O O . VAL A 1 420 ? 2.152 -16.5 4.223 1 98.5 420 VAL A O 1
ATOM 3271 N N . GLY A 1 421 ? 1.756 -18.312 2.963 1 98.5 421 GLY A N 1
ATOM 3272 C CA . GLY A 1 421 ? 0.682 -18.812 3.809 1 98.5 421 GLY A CA 1
ATOM 3273 C C . GLY A 1 421 ? 1.129 -19.109 5.227 1 98.5 421 GLY A C 1
ATOM 3274 O O . GLY A 1 421 ? 2.328 -19.141 5.512 1 98.5 421 GLY A O 1
ATOM 3275 N N . ILE A 1 422 ? 0.186 -19.375 6.07 1 97.44 422 ILE A N 1
ATOM 3276 C CA . ILE A 1 422 ? 0.546 -19.484 7.477 1 97.44 422 ILE A CA 1
ATOM 3277 C C . ILE A 1 422 ? 0.813 -20.953 7.824 1 97.44 422 ILE A C 1
ATOM 3279 O O . ILE A 1 422 ? 1.269 -21.266 8.93 1 97.44 422 ILE A O 1
ATOM 3283 N N . GLY A 1 423 ? 0.534 -21.875 6.973 1 98.19 423 GLY A N 1
ATOM 3284 C CA . GLY A 1 423 ? 0.791 -23.281 7.195 1 98.19 423 GLY A CA 1
ATOM 3285 C C . GLY A 1 423 ? -0.193 -24.188 6.48 1 98.19 423 GLY A C 1
ATOM 3286 O O . GLY A 1 423 ? -0.916 -23.75 5.586 1 98.19 423 GLY A O 1
ATOM 3287 N N . TYR A 1 424 ? -0.073 -25.5 6.828 1 97.12 424 TYR A N 1
ATOM 3288 C CA . TYR A 1 424 ? -1.023 -26.484 6.34 1 97.12 424 TYR A CA 1
ATOM 3289 C C . TYR A 1 424 ? -2.129 -26.734 7.359 1 97.12 424 TYR A C 1
ATOM 3291 O O . TYR A 1 424 ? -1.86 -26.859 8.555 1 97.12 424 TYR A O 1
ATOM 3299 N N . TRP A 1 425 ? -3.326 -26.75 6.84 1 97.69 425 TRP A N 1
ATOM 3300 C CA . TRP A 1 425 ? -4.5 -26.938 7.691 1 97.69 425 TRP A CA 1
ATOM 3301 C C . TRP A 1 425 ? -4.375 -28.203 8.523 1 97.69 425 TRP A C 1
ATOM 3303 O O . TRP A 1 425 ? -4.129 -29.281 7.992 1 97.69 425 TRP A O 1
ATOM 3313 N N . GLU A 1 426 ? -4.445 -28.156 9.875 1 95.75 426 GLU A N 1
ATOM 3314 C CA . GLU A 1 426 ? -4.43 -29.25 10.844 1 95.75 426 GLU A CA 1
ATOM 3315 C C . GLU A 1 426 ? -3.176 -30.109 10.688 1 95.75 426 GLU A C 1
ATOM 3317 O O . GLU A 1 426 ? -3.24 -31.344 10.781 1 95.75 426 GLU A O 1
ATOM 3322 N N . ASN A 1 427 ? -2.086 -29.484 10.367 1 95.19 427 ASN A N 1
ATOM 3323 C CA . ASN A 1 427 ? -0.792 -30.141 10.203 1 95.19 427 ASN A CA 1
ATOM 3324 C C . ASN A 1 427 ? 0.343 -29.297 10.758 1 95.19 427 ASN A C 1
ATOM 3326 O O . ASN A 1 427 ? 1.209 -28.828 10.008 1 95.19 427 ASN A O 1
ATOM 3330 N N . PRO A 1 428 ? 0.388 -29.109 12.031 1 96.44 428 PRO A N 1
ATOM 3331 C CA . PRO A 1 428 ? 1.334 -28.188 12.656 1 96.44 428 PRO A CA 1
ATOM 3332 C C . PRO A 1 428 ? 2.791 -28.562 12.406 1 96.44 428 PRO A C 1
ATOM 3334 O O . PRO A 1 428 ? 3.633 -27.703 12.18 1 96.44 428 PRO A O 1
ATOM 3337 N N . GLU A 1 429 ? 3.129 -29.859 12.492 1 96 429 GLU A N 1
ATOM 3338 C CA . GLU A 1 429 ? 4.512 -30.297 12.312 1 96 429 GLU A CA 1
ATOM 3339 C C . GLU A 1 429 ? 5.027 -29.938 10.922 1 96 429 GLU A C 1
ATOM 3341 O O . GLU A 1 429 ? 6.094 -29.344 10.781 1 96 429 GLU A O 1
ATOM 3346 N N . GLU A 1 430 ? 4.266 -30.328 9.906 1 94.44 430 GLU A N 1
ATOM 3347 C CA . GLU A 1 430 ? 4.664 -30 8.539 1 94.44 430 GLU A CA 1
ATOM 3348 C C . GLU A 1 430 ? 4.66 -28.484 8.297 1 94.44 430 GLU A C 1
ATOM 3350 O O . GLU A 1 430 ? 5.461 -27.984 7.516 1 94.44 430 GLU A O 1
ATOM 3355 N N . SER A 1 431 ? 3.732 -27.828 9.039 1 97.25 431 SER A N 1
ATOM 3356 C CA . SER A 1 431 ? 3.688 -26.375 8.93 1 97.25 431 SER A CA 1
ATOM 3357 C C . SER A 1 431 ? 4.98 -25.734 9.438 1 97.25 431 SER A C 1
ATOM 3359 O O . SER A 1 431 ? 5.551 -24.859 8.773 1 97.25 431 SER A O 1
ATOM 3361 N N . ASP A 1 432 ? 5.449 -26.141 10.562 1 96.88 432 ASP A N 1
ATOM 3362 C CA . ASP A 1 432 ? 6.676 -25.594 11.133 1 96.88 432 ASP A CA 1
ATOM 3363 C C . ASP A 1 432 ? 7.875 -25.875 10.234 1 96.88 432 ASP A C 1
ATOM 3365 O O . ASP A 1 432 ? 8.719 -25 10.023 1 96.88 432 ASP A O 1
ATOM 3369 N N . ARG A 1 433 ? 7.918 -27.047 9.703 1 95.88 433 ARG A N 1
ATOM 3370 C CA . ARG A 1 433 ? 9.031 -27.469 8.852 1 95.88 433 ARG A CA 1
ATOM 3371 C C . ARG A 1 433 ? 9.062 -26.672 7.555 1 95.88 433 ARG A C 1
ATOM 3373 O O . ARG A 1 433 ? 10.133 -26.266 7.086 1 95.88 433 ARG A O 1
ATOM 3380 N N . THR A 1 434 ? 7.949 -26.422 6.996 1 96.81 434 THR A N 1
ATOM 3381 C CA . THR A 1 434 ? 7.863 -25.891 5.645 1 96.81 434 THR A CA 1
ATOM 3382 C C . THR A 1 434 ? 7.762 -24.359 5.672 1 96.81 434 THR A C 1
ATOM 3384 O O . THR A 1 434 ? 8.383 -23.672 4.859 1 96.81 434 THR A O 1
ATOM 3387 N N . PHE A 1 435 ? 7.031 -23.812 6.656 1 98.25 435 PHE A N 1
ATOM 3388 C CA . PHE A 1 435 ? 6.66 -22.391 6.598 1 98.25 435 PHE A CA 1
ATOM 3389 C C . PHE A 1 435 ? 7.449 -21.578 7.621 1 98.25 435 PHE A C 1
ATOM 3391 O O . PHE A 1 435 ? 7.445 -20.359 7.578 1 98.25 435 PHE A O 1
ATOM 3398 N N . ARG A 1 436 ? 8.117 -22.141 8.586 1 97.12 436 ARG A N 1
ATOM 3399 C CA . ARG A 1 436 ? 8.789 -21.438 9.672 1 97.12 436 ARG A CA 1
ATOM 3400 C C . ARG A 1 436 ? 10.234 -21.891 9.812 1 97.12 436 ARG A C 1
ATOM 3402 O O . ARG A 1 436 ? 10.711 -22.141 10.922 1 97.12 436 ARG A O 1
ATOM 3409 N N . ALA A 1 437 ? 10.836 -22.062 8.68 1 96.94 437 ALA A N 1
ATOM 3410 C CA . ALA A 1 437 ? 12.25 -22.438 8.703 1 96.94 437 ALA A CA 1
ATOM 3411 C C . ALA A 1 437 ? 13.133 -21.234 9.016 1 96.94 437 ALA A C 1
ATOM 3413 O O . ALA A 1 437 ? 12.797 -20.109 8.672 1 96.94 437 ALA A O 1
ATOM 3414 N N . HIS A 1 438 ? 14.25 -21.516 9.648 1 96.31 438 HIS A N 1
ATOM 3415 C CA . HIS A 1 438 ? 15.242 -20.5 9.953 1 96.31 438 HIS A CA 1
ATOM 3416 C C . HIS A 1 438 ? 16.625 -20.906 9.461 1 96.31 438 HIS A C 1
ATOM 3418 O O . HIS A 1 438 ? 16.984 -22.078 9.531 1 96.31 438 HIS A O 1
ATOM 3424 N N . THR A 1 439 ? 17.328 -19.906 8.992 1 96.19 439 THR A N 1
ATOM 3425 C CA . THR A 1 439 ? 18.719 -20.188 8.625 1 96.19 439 THR A CA 1
ATOM 3426 C C . THR A 1 439 ? 19.594 -20.297 9.867 1 96.19 439 THR A C 1
ATOM 3428 O O . THR A 1 439 ? 19.188 -19.875 10.961 1 96.19 439 THR A O 1
ATOM 3431 N N . GLU A 1 440 ? 20.719 -20.844 9.688 1 93.62 440 GLU A N 1
ATOM 3432 C CA . GLU A 1 440 ? 21.672 -20.938 10.781 1 93.62 440 GLU A CA 1
ATOM 3433 C C . GLU A 1 440 ? 22.094 -19.562 11.281 1 93.62 440 GLU A C 1
ATOM 3435 O O . GLU A 1 440 ? 22.344 -19.375 12.469 1 93.62 440 GLU A O 1
ATOM 3440 N N . GLU A 1 441 ? 22.078 -18.578 10.43 1 89.75 441 GLU A N 1
ATOM 3441 C CA . GLU A 1 441 ? 22.562 -17.234 10.719 1 89.75 441 GLU A CA 1
ATOM 3442 C C . GLU A 1 441 ? 21.484 -16.391 11.383 1 89.75 441 GLU A C 1
ATOM 3444 O O . GLU A 1 441 ? 21.781 -15.438 12.102 1 89.75 441 GLU A O 1
ATOM 3449 N N . ASP A 1 442 ? 20.234 -16.672 11.117 1 86.5 442 ASP A N 1
ATOM 3450 C CA . ASP A 1 442 ? 19.156 -15.812 11.586 1 86.5 442 ASP A CA 1
ATOM 3451 C C . ASP A 1 442 ? 17.969 -16.625 12.086 1 86.5 442 ASP A C 1
ATOM 3453 O O . ASP A 1 442 ? 17.094 -17 11.305 1 86.5 442 ASP A O 1
ATOM 3457 N N . ALA A 1 443 ? 17.766 -16.656 13.375 1 85.94 443 ALA A N 1
ATOM 3458 C CA . ALA A 1 443 ? 16.703 -17.438 13.992 1 85.94 443 ALA A CA 1
ATOM 3459 C C . ALA A 1 443 ? 15.422 -16.625 14.125 1 85.94 443 ALA A C 1
ATOM 3461 O O . ALA A 1 443 ? 14.352 -17.172 14.398 1 85.94 443 ALA A O 1
ATOM 3462 N N . GLY A 1 444 ? 15.492 -15.477 13.875 1 87.06 444 GLY A N 1
ATOM 3463 C CA . GLY A 1 444 ? 14.352 -14.602 14.102 1 87.06 444 GLY A CA 1
ATOM 3464 C C . GLY A 1 444 ? 13.516 -14.375 12.852 1 87.06 444 GLY A C 1
ATOM 3465 O O . GLY A 1 444 ? 12.453 -13.758 12.914 1 87.06 444 GLY A O 1
ATOM 3466 N N . LYS A 1 445 ? 13.992 -14.883 11.797 1 90.81 445 LYS A N 1
ATOM 3467 C CA . LYS A 1 445 ? 13.289 -14.688 10.531 1 90.81 445 LYS A CA 1
ATOM 3468 C C . LYS A 1 445 ? 12.781 -16.016 9.977 1 90.81 445 LYS A C 1
ATOM 3470 O O . LYS A 1 445 ? 13.539 -16.984 9.859 1 90.81 445 LYS A O 1
ATOM 3475 N N . ASN A 1 446 ? 11.438 -16.094 9.711 1 95.38 446 ASN A N 1
ATOM 3476 C CA . ASN A 1 446 ? 10.836 -17.297 9.156 1 95.38 446 ASN A CA 1
ATOM 3477 C C . ASN A 1 446 ? 10.93 -17.328 7.637 1 95.38 446 ASN A C 1
ATOM 3479 O O . ASN A 1 446 ? 10.695 -16.312 6.977 1 95.38 446 ASN A O 1
ATOM 3483 N N . TYR A 1 447 ? 11.297 -18.469 7.09 1 97.5 447 TYR A N 1
ATOM 3484 C CA . TYR A 1 447 ? 11.336 -18.688 5.645 1 97.5 447 TYR A CA 1
ATOM 3485 C C . TYR A 1 447 ? 10.422 -19.844 5.246 1 97.5 447 TYR A C 1
ATOM 3487 O O . TYR A 1 447 ? 10.242 -20.797 6.008 1 97.5 447 TYR A O 1
ATOM 3495 N N . LEU A 1 448 ? 9.836 -19.781 4.094 1 98.5 448 LEU A N 1
ATOM 3496 C CA . LEU A 1 448 ? 9.188 -20.906 3.41 1 98.5 448 LEU A CA 1
ATOM 3497 C C . LEU A 1 448 ? 10.219 -21.766 2.688 1 98.5 448 LEU A C 1
ATOM 3499 O O . LEU A 1 448 ? 10.984 -21.266 1.859 1 98.5 448 LEU A O 1
ATOM 3503 N N . ARG A 1 449 ? 10.234 -23 3.012 1 98.12 449 ARG A N 1
ATOM 3504 C CA . ARG A 1 449 ? 10.977 -23.969 2.211 1 98.12 449 ARG A CA 1
ATOM 3505 C C . ARG A 1 449 ? 10.18 -24.391 0.98 1 98.12 449 ARG A C 1
ATOM 3507 O O . ARG A 1 449 ? 9.109 -25 1.1 1 98.12 449 ARG A O 1
ATOM 3514 N N . THR A 1 450 ? 10.75 -24.156 -0.174 1 97.06 450 THR A N 1
ATOM 3515 C CA . THR A 1 450 ? 9.969 -24.375 -1.385 1 97.06 450 THR A CA 1
ATOM 3516 C C . THR A 1 450 ? 10.07 -25.828 -1.833 1 97.06 450 THR A C 1
ATOM 3518 O O . THR A 1 450 ? 9.211 -26.328 -2.566 1 97.06 450 THR A O 1
ATOM 3521 N N . GLY A 1 451 ? 11.156 -26.484 -1.486 1 95.12 451 GLY A N 1
ATOM 3522 C CA . GLY A 1 451 ? 11.43 -27.812 -2.002 1 95.12 451 GLY A CA 1
ATOM 3523 C C . GLY A 1 451 ? 12.023 -27.797 -3.398 1 95.12 451 GLY A C 1
ATOM 3524 O O . GLY A 1 451 ? 12.32 -28.859 -3.961 1 95.12 451 GLY A O 1
ATOM 3525 N N . ASP A 1 452 ? 12.289 -26.656 -3.955 1 94.5 452 ASP A N 1
ATOM 3526 C CA . ASP A 1 452 ? 12.875 -26.516 -5.285 1 94.5 452 ASP A CA 1
ATOM 3527 C C . ASP A 1 452 ? 14.367 -26.188 -5.191 1 94.5 452 ASP A C 1
ATOM 3529 O O . ASP A 1 452 ? 14.773 -25.328 -4.414 1 94.5 452 ASP A O 1
ATOM 3533 N N . LEU A 1 453 ? 15.094 -26.922 -5.98 1 93.62 453 LEU A N 1
ATOM 3534 C CA . LEU A 1 453 ? 16.516 -26.641 -6.09 1 93.62 453 LEU A CA 1
ATOM 3535 C C . LEU A 1 453 ? 16.781 -25.578 -7.164 1 93.62 453 LEU A C 1
ATOM 3537 O O . LEU A 1 453 ? 16.188 -25.641 -8.242 1 93.62 453 LEU A O 1
ATOM 3541 N N . GLY A 1 454 ? 17.578 -24.609 -6.832 1 95.06 454 GLY A N 1
ATOM 3542 C CA . GLY A 1 454 ? 17.906 -23.562 -7.777 1 95.06 454 GLY A CA 1
ATOM 3543 C C . GLY A 1 454 ? 18.938 -22.578 -7.25 1 95.06 454 GLY A C 1
ATOM 3544 O O . GLY A 1 454 ? 19.656 -22.891 -6.301 1 95.06 454 GLY A O 1
ATOM 3545 N N . PHE A 1 455 ? 19.125 -21.453 -7.93 1 94.62 455 PHE A N 1
ATOM 3546 C CA . PHE A 1 455 ? 20.078 -20.406 -7.547 1 94.62 455 PHE A CA 1
ATOM 3547 C C . PHE A 1 455 ? 19.594 -19.047 -8.039 1 94.62 455 PHE A C 1
ATOM 3549 O O . PHE A 1 455 ? 18.734 -18.953 -8.914 1 94.62 455 PHE A O 1
ATOM 3556 N N . ILE A 1 456 ? 20.062 -18.047 -7.367 1 93.94 456 ILE A N 1
ATOM 3557 C CA . ILE A 1 456 ? 19.922 -16.672 -7.836 1 93.94 456 ILE A CA 1
ATOM 3558 C C . ILE A 1 456 ? 21.172 -16.25 -8.609 1 93.94 456 ILE A C 1
ATOM 3560 O O . ILE A 1 456 ? 22.281 -16.344 -8.086 1 93.94 456 ILE A O 1
ATOM 3564 N N . HIS A 1 457 ? 20.953 -15.836 -9.789 1 92.44 457 HIS A N 1
ATOM 3565 C CA . HIS A 1 457 ? 22.094 -15.477 -10.617 1 92.44 457 HIS A CA 1
ATOM 3566 C C . HIS A 1 457 ? 22.656 -14.117 -10.219 1 92.44 457 HIS A C 1
ATOM 3568 O O . HIS A 1 457 ? 21.906 -13.156 -10.023 1 92.44 457 HIS A O 1
ATOM 3574 N N . PRO A 1 458 ? 23.953 -13.984 -10.055 1 86.56 458 PRO A N 1
ATOM 3575 C CA . PRO A 1 458 ? 24.562 -12.75 -9.547 1 86.56 458 PRO A CA 1
ATOM 3576 C C . PRO A 1 458 ? 24.422 -11.578 -10.516 1 86.56 458 PRO A C 1
ATOM 3578 O O . PRO A 1 458 ? 24.344 -10.422 -10.094 1 86.56 458 PRO A O 1
ATOM 3581 N N . GLU A 1 459 ? 24.344 -11.867 -11.805 1 86.38 459 GLU A N 1
ATOM 3582 C CA . GLU A 1 459 ? 24.375 -10.789 -12.789 1 86.38 459 GLU A CA 1
ATOM 3583 C C . GLU A 1 459 ? 22.969 -10.297 -13.109 1 86.38 459 GLU A C 1
ATOM 3585 O O . GLU A 1 459 ? 22.719 -9.094 -13.141 1 86.38 459 GLU A O 1
ATOM 3590 N N . ASP A 1 460 ? 22.078 -11.234 -13.328 1 89.38 460 ASP A N 1
ATOM 3591 C CA . ASP A 1 460 ? 20.766 -10.789 -13.789 1 89.38 460 ASP A CA 1
ATOM 3592 C C . ASP A 1 460 ? 19.719 -10.906 -12.688 1 89.38 460 ASP A C 1
ATOM 3594 O O . ASP A 1 460 ? 18.562 -10.516 -12.867 1 89.38 460 ASP A O 1
ATOM 3598 N N . ARG A 1 461 ? 20.062 -11.484 -11.586 1 90 461 ARG A N 1
ATOM 3599 C CA . ARG A 1 461 ? 19.25 -11.57 -10.383 1 90 461 ARG A CA 1
ATOM 3600 C C . ARG A 1 461 ? 18.016 -12.445 -10.602 1 90 461 ARG A C 1
ATOM 3602 O O . ARG A 1 461 ? 17.094 -12.438 -9.789 1 90 461 ARG A O 1
ATOM 3609 N N . GLN A 1 462 ? 18.109 -13.234 -11.648 1 94.69 462 GLN A N 1
ATOM 3610 C CA . GLN A 1 462 ? 17.016 -14.156 -11.922 1 94.69 462 GLN A CA 1
ATOM 3611 C C . GLN A 1 462 ? 17.078 -15.367 -11 1 94.69 462 GLN A C 1
ATOM 3613 O O . GLN A 1 462 ? 18.156 -15.789 -10.57 1 94.69 462 GLN A O 1
ATOM 3618 N N . VAL A 1 463 ? 15.883 -15.836 -10.734 1 96.06 463 VAL A N 1
ATOM 3619 C CA . VAL A 1 463 ? 15.789 -17.141 -10.086 1 96.06 463 VAL A CA 1
ATOM 3620 C C . VAL A 1 463 ? 15.828 -18.25 -11.141 1 96.06 463 VAL A C 1
ATOM 3622 O O . VAL A 1 463 ? 15.07 -18.203 -12.109 1 96.06 463 VAL A O 1
ATOM 3625 N N . TYR A 1 464 ? 16.719 -19.109 -11 1 95.88 464 TYR A N 1
ATOM 3626 C CA . TYR A 1 464 ? 16.781 -20.297 -11.844 1 95.88 464 TYR A CA 1
ATOM 3627 C C . TYR A 1 464 ? 16.422 -21.562 -11.055 1 95.88 464 TYR A C 1
ATOM 3629 O O . TYR A 1 464 ? 17.016 -21.828 -10.008 1 95.88 464 TYR A O 1
ATOM 3637 N N . ILE A 1 465 ? 15.477 -22.281 -11.539 1 94.56 465 ILE A N 1
ATOM 3638 C CA . ILE A 1 465 ? 15.031 -23.516 -10.891 1 94.56 465 ILE A CA 1
ATOM 3639 C C . ILE A 1 465 ? 15.586 -24.719 -11.641 1 94.56 465 ILE A C 1
ATOM 3641 O O . ILE A 1 465 ? 15.43 -24.828 -12.859 1 94.56 465 ILE A O 1
ATOM 3645 N N . CYS A 1 466 ? 16.156 -25.625 -10.891 1 88.94 466 CYS A N 1
ATOM 3646 C CA . CYS A 1 466 ? 16.766 -26.797 -11.492 1 88.94 466 CYS A CA 1
ATOM 3647 C C . CYS A 1 466 ? 15.844 -28.016 -11.383 1 88.94 466 CYS A C 1
ATOM 3649 O O . CYS A 1 466 ? 15.891 -28.906 -12.227 1 88.94 466 CYS A O 1
ATOM 3651 N N . GLY A 1 467 ? 15.102 -28.094 -10.43 1 86.31 467 GLY A N 1
ATOM 3652 C CA . GLY A 1 467 ? 14.203 -29.219 -10.18 1 86.31 467 GLY A CA 1
ATOM 3653 C C . GLY A 1 467 ? 13.734 -29.297 -8.742 1 86.31 467 GLY A C 1
ATOM 3654 O O . GLY A 1 467 ? 14.031 -28.422 -7.934 1 86.31 467 GLY A O 1
ATOM 3655 N N . ARG A 1 468 ? 12.984 -30.344 -8.438 1 88.31 468 ARG A N 1
ATOM 3656 C CA . ARG A 1 468 ? 12.484 -30.594 -7.09 1 88.31 468 ARG A CA 1
ATOM 3657 C C . ARG A 1 468 ? 13.438 -31.484 -6.312 1 88.31 468 ARG A C 1
ATOM 3659 O O . ARG A 1 468 ? 13.914 -32.5 -6.836 1 88.31 468 ARG A O 1
ATOM 3666 N N . ILE A 1 469 ? 13.617 -31.172 -5.082 1 88.75 469 ILE A N 1
ATOM 3667 C CA . ILE A 1 469 ? 14.547 -31.922 -4.242 1 88.75 469 ILE A CA 1
ATOM 3668 C C . ILE A 1 469 ? 14.062 -33.344 -4.086 1 88.75 469 ILE A C 1
ATOM 3670 O O . ILE A 1 469 ? 14.852 -34.312 -4.219 1 88.75 469 ILE A O 1
ATOM 3674 N N . LYS A 1 470 ? 12.828 -33.5 -3.928 1 83.88 470 LYS A N 1
ATOM 3675 C CA . LYS A 1 470 ? 12.273 -34.812 -3.613 1 83.88 470 LYS A CA 1
ATOM 3676 C C . LYS A 1 470 ? 12.234 -35.719 -4.852 1 83.88 470 LYS A C 1
ATOM 3678 O O . LYS A 1 470 ? 12.078 -36.938 -4.742 1 83.88 470 LYS A O 1
ATOM 3683 N N . ASP A 1 471 ? 12.391 -35.156 -5.988 1 84.94 471 ASP A N 1
ATOM 3684 C CA . ASP A 1 471 ? 12.219 -35.906 -7.23 1 84.94 471 ASP A CA 1
ATOM 3685 C C . ASP A 1 471 ? 13.57 -36.25 -7.859 1 84.94 471 ASP A C 1
ATOM 3687 O O . ASP A 1 471 ? 13.625 -36.969 -8.867 1 84.94 471 ASP A O 1
ATOM 3691 N N . LEU A 1 472 ? 14.602 -35.844 -7.266 1 86.06 472 LEU A N 1
ATOM 3692 C CA . LEU A 1 472 ? 15.93 -36.031 -7.844 1 86.06 472 LEU A CA 1
ATOM 3693 C C . LEU A 1 472 ? 16.266 -37.5 -7.965 1 86.06 472 LEU A C 1
ATOM 3695 O O . LEU A 1 472 ? 15.953 -38.312 -7.066 1 86.06 472 LEU A O 1
ATOM 3699 N N . ILE A 1 473 ? 16.781 -37.812 -9.109 1 86.88 473 ILE A N 1
ATOM 3700 C CA . ILE A 1 473 ? 17.312 -39.156 -9.336 1 86.88 473 ILE A CA 1
ATOM 3701 C C . ILE A 1 473 ? 18.812 -39.156 -9.125 1 86.88 473 ILE A C 1
ATOM 3703 O O . ILE A 1 473 ? 19.547 -38.438 -9.805 1 86.88 473 ILE A O 1
ATOM 3707 N N . ILE A 1 474 ? 19.25 -39.906 -8.164 1 83.06 474 ILE A N 1
ATOM 3708 C CA . ILE A 1 474 ? 20.688 -40.031 -7.922 1 83.06 474 ILE A CA 1
ATOM 3709 C C . ILE A 1 474 ? 21.266 -41.188 -8.758 1 83.06 474 ILE A C 1
ATOM 3711 O O . ILE A 1 474 ? 20.875 -42.344 -8.578 1 83.06 474 ILE A O 1
ATOM 3715 N N . SER A 1 475 ? 22.031 -40.875 -9.734 1 83.06 475 SER A N 1
ATOM 3716 C CA . SER A 1 475 ? 22.688 -41.875 -10.578 1 83.06 475 SER A CA 1
ATOM 3717 C C . SER A 1 475 ? 24.203 -41.656 -10.578 1 83.06 475 SER A C 1
ATOM 3719 O O . SER A 1 475 ? 24.703 -40.656 -11.062 1 83.06 475 SER A O 1
ATOM 3721 N N . GLU A 1 476 ? 24.953 -42.625 -10.023 1 80.12 476 GLU A N 1
ATOM 3722 C CA . GLU A 1 476 ? 26.406 -42.625 -9.977 1 80.12 476 GLU A CA 1
ATOM 3723 C C . GLU A 1 476 ? 26.922 -41.344 -9.344 1 80.12 476 GLU A C 1
ATOM 3725 O O . GLU A 1 476 ? 27.812 -40.656 -9.891 1 80.12 476 GLU A O 1
ATOM 3730 N N . GLY A 1 477 ? 26.266 -40.906 -8.344 1 77.31 477 GLY A N 1
ATOM 3731 C CA . GLY A 1 477 ? 26.703 -39.75 -7.578 1 77.31 477 GLY A CA 1
ATOM 3732 C C . GLY A 1 477 ? 26.234 -38.438 -8.156 1 77.31 477 GLY A C 1
ATOM 3733 O O . GLY A 1 477 ? 26.5 -37.375 -7.598 1 77.31 477 GLY A O 1
ATOM 3734 N N . ARG A 1 478 ? 25.516 -38.531 -9.289 1 84.06 478 ARG A N 1
ATOM 3735 C CA . ARG A 1 478 ? 24.984 -37.344 -9.922 1 84.06 478 ARG A CA 1
ATOM 3736 C C . ARG A 1 478 ? 23.5 -37.156 -9.586 1 84.06 478 ARG A C 1
ATOM 3738 O O . ARG A 1 478 ? 22.766 -38.125 -9.461 1 84.06 478 ARG A O 1
ATOM 3745 N N . ASN A 1 479 ? 23.156 -35.906 -9.414 1 84.06 479 ASN A N 1
ATOM 3746 C CA . ASN A 1 479 ? 21.75 -35.562 -9.273 1 84.06 479 ASN A CA 1
ATOM 3747 C C . ASN A 1 479 ? 21.109 -35.219 -10.617 1 84.06 479 ASN A C 1
ATOM 3749 O O . ASN A 1 479 ? 21.312 -34.125 -11.164 1 84.06 479 ASN A O 1
ATOM 3753 N N . VAL A 1 480 ? 20.328 -36.156 -11.086 1 86.75 480 VAL A N 1
ATOM 3754 C CA . VAL A 1 480 ? 19.688 -36 -12.391 1 86.75 480 VAL A CA 1
ATOM 3755 C C . VAL A 1 480 ? 18.219 -35.594 -12.203 1 86.75 480 VAL A C 1
ATOM 3757 O O . VAL A 1 480 ? 17.516 -36.219 -11.398 1 86.75 480 VAL A O 1
ATOM 3760 N N . HIS A 1 481 ? 17.828 -34.688 -12.914 1 86.56 481 HIS A N 1
ATOM 3761 C CA . HIS A 1 481 ? 16.438 -34.219 -12.836 1 86.56 481 HIS A CA 1
ATOM 3762 C C . HIS A 1 481 ? 15.547 -35.031 -13.773 1 86.56 481 HIS A C 1
ATOM 3764 O O . HIS A 1 481 ? 15.758 -35.031 -14.992 1 86.56 481 HIS A O 1
ATOM 3770 N N . PRO A 1 482 ? 14.492 -35.594 -13.242 1 89.81 482 PRO A N 1
ATOM 3771 C CA . PRO A 1 482 ? 13.648 -36.469 -14.062 1 89.81 482 PRO A CA 1
ATOM 3772 C C . PRO A 1 482 ? 12.992 -35.719 -15.227 1 89.81 482 PRO A C 1
ATOM 3774 O O . PRO A 1 482 ? 12.805 -36.281 -16.297 1 89.81 482 PRO A O 1
ATOM 3777 N N . GLU A 1 483 ? 12.68 -34.438 -15 1 86.88 483 GLU A N 1
ATOM 3778 C CA . GLU A 1 483 ? 12.023 -33.656 -16.031 1 86.88 483 GLU A CA 1
ATOM 3779 C C . GLU A 1 483 ? 12.898 -33.5 -17.266 1 86.88 483 GLU A C 1
ATOM 3781 O O . GLU A 1 483 ? 12.398 -33.469 -18.391 1 86.88 483 GLU A O 1
ATOM 3786 N N . ASP A 1 484 ? 14.172 -33.469 -17.078 1 86.25 484 ASP A N 1
ATOM 3787 C CA . ASP A 1 484 ? 15.094 -33.406 -18.203 1 86.25 484 ASP A CA 1
ATOM 3788 C C . ASP A 1 484 ? 15.078 -34.688 -19.016 1 86.25 484 ASP A C 1
ATOM 3790 O O . ASP A 1 484 ? 15.133 -34.656 -20.25 1 86.25 484 ASP A O 1
ATOM 3794 N N . ILE A 1 485 ? 14.984 -35.781 -18.312 1 90.19 485 ILE A N 1
ATOM 3795 C CA . ILE A 1 485 ? 14.883 -37.062 -19 1 90.19 485 ILE A CA 1
ATOM 3796 C C . ILE A 1 485 ? 13.562 -37.125 -19.766 1 90.19 485 ILE A C 1
ATOM 3798 O O . ILE A 1 485 ? 13.531 -37.562 -20.922 1 90.19 485 ILE A O 1
ATOM 3802 N N . GLU A 1 486 ? 12.547 -36.719 -19.109 1 92.19 486 GLU A N 1
ATOM 3803 C CA . GLU A 1 486 ? 11.227 -36.719 -19.75 1 92.19 486 GLU A CA 1
ATOM 3804 C C . GLU A 1 486 ? 11.242 -35.875 -21.016 1 92.19 486 GLU A C 1
ATOM 3806 O O . GLU A 1 486 ? 10.648 -36.25 -22.031 1 92.19 486 GLU A O 1
ATOM 3811 N N . TYR A 1 487 ? 11.898 -34.781 -20.938 1 87.38 487 TYR A N 1
ATOM 3812 C CA . TYR A 1 487 ? 12.008 -33.938 -22.094 1 87.38 487 TYR A CA 1
ATOM 3813 C C . TYR A 1 487 ? 12.758 -34.625 -23.234 1 87.38 487 TYR A C 1
ATOM 3815 O O . TYR A 1 487 ? 12.359 -34.531 -24.391 1 87.38 487 TYR A O 1
ATOM 3823 N N . THR A 1 488 ? 13.844 -35.25 -22.906 1 90.12 488 THR A N 1
ATOM 3824 C CA . THR A 1 488 ? 14.625 -36 -23.891 1 90.12 488 THR A CA 1
ATOM 3825 C C . THR A 1 488 ? 13.781 -37.094 -24.547 1 90.12 488 THR A C 1
ATOM 3827 O O . THR A 1 488 ? 13.875 -37.312 -25.766 1 90.12 488 THR A O 1
ATOM 3830 N N . ILE A 1 489 ? 12.953 -37.719 -23.766 1 92.94 489 ILE A N 1
ATOM 3831 C CA . ILE A 1 489 ? 12.07 -38.75 -24.281 1 92.94 489 ILE A CA 1
ATOM 3832 C C . ILE A 1 489 ? 11.094 -38.125 -25.281 1 92.94 489 ILE A C 1
ATOM 3834 O O . ILE A 1 489 ? 10.914 -38.656 -26.391 1 92.94 489 ILE A O 1
ATOM 3838 N N . SER A 1 490 ? 10.516 -37.031 -24.875 1 90.31 490 SER A N 1
ATOM 3839 C CA . SER A 1 490 ? 9.57 -36.344 -25.75 1 90.31 490 SER A CA 1
ATOM 3840 C C . SER A 1 490 ? 10.234 -35.906 -27.047 1 90.31 490 SER A C 1
ATOM 3842 O O . SER A 1 490 ? 9.648 -36 -28.125 1 90.31 490 SER A O 1
ATOM 3844 N N . GLU A 1 491 ? 11.43 -35.406 -26.953 1 88.25 491 GLU A N 1
ATOM 3845 C CA . GLU A 1 491 ? 12.164 -34.969 -28.125 1 88.25 491 GLU A CA 1
ATOM 3846 C C . GLU A 1 491 ? 12.508 -36.156 -29.047 1 88.25 491 GLU A C 1
ATOM 3848 O O . GLU A 1 491 ? 12.445 -36.031 -30.266 1 88.25 491 GLU A O 1
ATOM 3853 N N . ALA A 1 492 ? 12.898 -37.25 -28.484 1 91.38 492 ALA A N 1
ATOM 3854 C CA . ALA A 1 492 ? 13.211 -38.438 -29.25 1 91.38 492 ALA A CA 1
ATOM 3855 C C . ALA A 1 492 ? 11.984 -38.938 -30.016 1 91.38 492 ALA A C 1
ATOM 3857 O O . ALA A 1 492 ? 12.094 -39.375 -31.172 1 91.38 492 ALA A O 1
ATOM 3858 N N . LEU A 1 493 ? 10.914 -38.875 -29.359 1 92 493 LEU A N 1
ATOM 3859 C CA . LEU A 1 493 ? 9.664 -39.281 -30 1 92 493 LEU A CA 1
ATOM 3860 C C . LEU A 1 493 ? 9.273 -38.281 -31.109 1 92 493 LEU A C 1
ATOM 3862 O O . LEU A 1 493 ? 8.852 -38.719 -32.188 1 92 493 LEU A O 1
ATOM 3866 N N . ALA A 1 494 ? 9.438 -37.031 -30.812 1 87.88 494 ALA A N 1
ATOM 3867 C CA . ALA A 1 494 ? 9.109 -36 -31.797 1 87.88 494 ALA A CA 1
ATOM 3868 C C . ALA A 1 494 ? 9.977 -36.125 -33.031 1 87.88 494 ALA A C 1
ATOM 3870 O O . ALA A 1 494 ? 9.508 -35.906 -34.156 1 87.88 494 ALA A O 1
ATOM 3871 N N . ALA A 1 495 ? 11.219 -36.5 -32.844 1 88.25 495 ALA A N 1
ATOM 3872 C CA . ALA A 1 495 ? 12.141 -36.688 -33.969 1 88.25 495 ALA A CA 1
ATOM 3873 C C . ALA A 1 495 ? 11.664 -37.812 -34.875 1 88.25 495 ALA A C 1
ATOM 3875 O O . ALA A 1 495 ? 12.055 -37.906 -36.062 1 88.25 495 ALA A O 1
ATOM 3876 N N . ARG A 1 496 ? 10.789 -38.594 -34.344 1 88.81 496 ARG A N 1
ATOM 3877 C CA . ARG A 1 496 ? 10.266 -39.719 -35.125 1 88.81 496 ARG A CA 1
ATOM 3878 C C . ARG A 1 496 ? 8.844 -39.438 -35.594 1 88.81 496 ARG A C 1
ATOM 3880 O O . ARG A 1 496 ? 8.125 -40.375 -35.969 1 88.81 496 ARG A O 1
ATOM 3887 N N . GLY A 1 497 ? 8.445 -38.219 -35.469 1 85.19 497 GLY A N 1
ATOM 3888 C CA . GLY A 1 497 ? 7.176 -37.781 -36.031 1 85.19 497 GLY A CA 1
ATOM 3889 C C . GLY A 1 497 ? 6.027 -37.875 -35.062 1 85.19 497 GLY A C 1
ATOM 3890 O O . GLY A 1 497 ? 4.867 -37.656 -35.438 1 85.19 497 GLY A O 1
ATOM 3891 N N . GLU A 1 498 ? 6.371 -38.156 -33.844 1 85.06 498 GLU A N 1
ATOM 3892 C CA . GLU A 1 498 ? 5.32 -38.219 -32.812 1 85.06 498 GLU A CA 1
ATOM 3893 C C . GLU A 1 498 ? 5.07 -36.844 -32.219 1 85.06 498 GLU A C 1
ATOM 3895 O O . GLU A 1 498 ? 5.836 -35.906 -32.438 1 85.06 498 GLU A O 1
ATOM 3900 N N . SER A 1 499 ? 3.955 -36.812 -31.453 1 81.06 499 SER A N 1
ATOM 3901 C CA . SER A 1 499 ? 3.574 -35.562 -30.828 1 81.06 499 SER A CA 1
ATOM 3902 C C . SER A 1 499 ? 4.551 -35.188 -29.719 1 81.06 499 SER A C 1
ATOM 3904 O O . SER A 1 499 ? 5.016 -36.031 -28.969 1 81.06 499 SER A O 1
ATOM 3906 N N . LYS A 1 500 ? 4.836 -33.906 -29.562 1 74.69 500 LYS A N 1
ATOM 3907 C CA . LYS A 1 500 ? 5.703 -33.375 -28.516 1 74.69 500 LYS A CA 1
ATOM 3908 C C . LYS A 1 500 ? 4.965 -33.281 -27.188 1 74.69 500 LYS A C 1
ATOM 3910 O O . LYS A 1 500 ? 5.586 -33.094 -26.141 1 74.69 500 LYS A O 1
ATOM 3915 N N . THR A 1 501 ? 3.723 -33.5 -27.25 1 75.56 501 THR A N 1
ATOM 3916 C CA . THR A 1 501 ? 2.938 -33.312 -26.031 1 75.56 501 THR A CA 1
ATOM 3917 C C . THR A 1 501 ? 2.639 -34.625 -25.344 1 75.56 501 THR A C 1
ATOM 3919 O O . THR A 1 501 ? 1.82 -34.719 -24.438 1 75.56 501 THR A O 1
ATOM 3922 N N . ILE A 1 502 ? 3.289 -35.594 -25.812 1 80.94 502 ILE A N 1
ATOM 3923 C CA . ILE A 1 502 ? 3.156 -36.906 -25.156 1 80.94 502 ILE A CA 1
ATOM 3924 C C . ILE A 1 502 ? 3.684 -36.844 -23.734 1 80.94 502 ILE A C 1
ATOM 3926 O O . ILE A 1 502 ? 4.77 -36.281 -23.484 1 80.94 502 ILE A O 1
ATOM 3930 N N . SER A 1 503 ? 2.893 -37.281 -22.844 1 87.31 503 SER A N 1
ATOM 3931 C CA . SER A 1 503 ? 3.258 -37.219 -21.438 1 87.31 503 SER A CA 1
ATOM 3932 C C . SER A 1 503 ? 4.164 -38.375 -21.047 1 87.31 503 SER A C 1
ATOM 3934 O O . SER A 1 503 ? 3.963 -39.5 -21.5 1 87.31 503 SER A O 1
ATOM 3936 N N . SER A 1 504 ? 5.172 -38.156 -20.375 1 91.5 504 SER A N 1
ATOM 3937 C CA . SER A 1 504 ? 6.047 -39.156 -19.812 1 91.5 504 SER A CA 1
ATOM 3938 C C . SER A 1 504 ? 6.418 -38.812 -18.359 1 91.5 504 SER A C 1
ATOM 3940 O O . SER A 1 504 ? 6.32 -37.656 -17.953 1 91.5 504 SER A O 1
ATOM 3942 N N . VAL A 1 505 ? 6.68 -39.75 -17.609 1 93.44 505 VAL A N 1
ATOM 3943 C CA . VAL A 1 505 ? 7.137 -39.594 -16.234 1 93.44 505 VAL A CA 1
ATOM 3944 C C . VAL A 1 505 ? 8.336 -40.5 -15.961 1 93.44 505 VAL A C 1
ATOM 3946 O O . VAL A 1 505 ? 8.375 -41.625 -16.438 1 93.44 505 VAL A O 1
ATOM 3949 N N . VAL A 1 506 ? 9.344 -39.969 -15.367 1 93.56 506 VAL A N 1
ATOM 3950 C CA . VAL A 1 506 ? 10.539 -40.719 -14.992 1 93.56 506 VAL A CA 1
ATOM 3951 C C . VAL A 1 506 ? 10.734 -40.656 -13.477 1 93.56 506 VAL A C 1
ATOM 3953 O O . VAL A 1 506 ? 10.523 -39.625 -12.852 1 93.56 506 VAL A O 1
ATOM 3956 N N . PHE A 1 507 ? 11 -41.75 -12.859 1 92 507 PHE A N 1
ATOM 3957 C CA . PHE A 1 507 ? 11.25 -41.812 -11.43 1 92 507 PHE A CA 1
ATOM 3958 C C . PHE A 1 507 ? 12.188 -42.969 -11.094 1 92 507 PHE A C 1
ATOM 3960 O O . PHE A 1 507 ? 12.445 -43.812 -11.938 1 92 507 PHE A O 1
ATOM 3967 N N . ASN A 1 508 ? 12.773 -42.906 -9.922 1 89.5 508 ASN A N 1
ATOM 3968 C CA . ASN A 1 508 ? 13.625 -44 -9.43 1 89.5 508 ASN A CA 1
ATOM 3969 C C . ASN A 1 508 ? 12.859 -44.938 -8.5 1 89.5 508 ASN A C 1
ATOM 3971 O O . ASN A 1 508 ? 11.938 -44.5 -7.805 1 89.5 508 ASN A O 1
ATOM 3975 N N . VAL A 1 509 ? 13.117 -46.156 -8.586 1 89.06 509 VAL A N 1
ATOM 3976 C CA . VAL A 1 509 ? 12.562 -47.125 -7.676 1 89.06 509 VAL A CA 1
ATOM 3977 C C . VAL A 1 509 ? 13.68 -48.031 -7.133 1 89.06 509 VAL A C 1
ATOM 3979 O O . VAL A 1 509 ? 14.648 -48.312 -7.844 1 89.06 509 VAL A O 1
ATOM 3982 N N . GLU A 1 510 ? 13.562 -48.312 -5.898 1 84.88 510 GLU A N 1
ATOM 3983 C CA . GLU A 1 510 ? 14.508 -49.25 -5.297 1 84.88 510 GLU A CA 1
ATOM 3984 C C . GLU A 1 510 ? 14.07 -50.688 -5.496 1 84.88 510 GLU A C 1
ATOM 3986 O O . GLU A 1 510 ? 12.922 -51.031 -5.203 1 84.88 510 GLU A O 1
ATOM 3991 N N . PHE A 1 511 ? 14.805 -51.406 -6.145 1 79.06 511 PHE A N 1
ATOM 3992 C CA . PHE A 1 511 ? 14.578 -52.844 -6.328 1 79.06 511 PHE A CA 1
ATOM 3993 C C . PHE A 1 511 ? 15.828 -53.656 -5.988 1 79.06 511 PHE A C 1
ATOM 3995 O O . PHE A 1 511 ? 16.859 -53.5 -6.648 1 79.06 511 PHE A O 1
ATOM 4002 N N . ASN A 1 512 ? 15.766 -54.594 -5.082 1 79.06 512 ASN A N 1
ATOM 4003 C CA . ASN A 1 512 ? 16.875 -55.469 -4.652 1 79.06 512 ASN A CA 1
ATOM 4004 C C . ASN A 1 512 ? 18.141 -54.656 -4.371 1 79.06 512 ASN A C 1
ATOM 4006 O O . ASN A 1 512 ? 19.203 -54.938 -4.91 1 79.06 512 ASN A O 1
ATOM 4010 N N . ASP A 1 513 ? 18.047 -53.5 -3.633 1 77.5 513 ASP A N 1
ATOM 4011 C CA . ASP A 1 513 ? 19.109 -52.625 -3.15 1 77.5 513 ASP A CA 1
ATOM 4012 C C . ASP A 1 513 ? 19.766 -51.875 -4.305 1 77.5 513 ASP A C 1
ATOM 4014 O O . ASP A 1 513 ? 20.938 -51.469 -4.219 1 77.5 513 ASP A O 1
ATOM 4018 N N . ARG A 1 514 ? 19.078 -52 -5.441 1 80.94 514 ARG A N 1
ATOM 4019 C CA . ARG A 1 514 ? 19.547 -51.219 -6.578 1 80.94 514 ARG A CA 1
ATOM 4020 C C . ARG A 1 514 ? 18.516 -50.156 -6.98 1 80.94 514 ARG A C 1
ATOM 4022 O O . ARG A 1 514 ? 17.312 -50.406 -6.863 1 80.94 514 ARG A O 1
ATOM 4029 N N . GLN A 1 515 ? 19.031 -49.062 -7.387 1 85.44 515 GLN A N 1
ATOM 4030 C CA . GLN A 1 515 ? 18.156 -48 -7.891 1 85.44 515 GLN A CA 1
ATOM 4031 C C . GLN A 1 515 ? 17.906 -48.156 -9.391 1 85.44 515 GLN A C 1
ATOM 4033 O O . GLN A 1 515 ? 18.859 -48.25 -10.172 1 85.44 515 GLN A O 1
ATOM 4038 N N . LEU A 1 516 ? 16.641 -48.344 -9.727 1 89.88 516 LEU A N 1
ATOM 4039 C CA . LEU A 1 516 ? 16.25 -48.438 -11.125 1 89.88 516 LEU A CA 1
ATOM 4040 C C . LEU A 1 516 ? 15.586 -47.156 -11.609 1 89.88 516 LEU A C 1
ATOM 4042 O O . LEU A 1 516 ? 14.797 -46.562 -10.875 1 89.88 516 LEU A O 1
ATOM 4046 N N . ILE A 1 517 ? 15.992 -46.719 -12.727 1 93.31 517 ILE A N 1
ATOM 4047 C CA . ILE A 1 517 ? 15.336 -45.594 -13.375 1 93.31 517 ILE A CA 1
ATOM 4048 C C . ILE A 1 517 ? 14.25 -46.094 -14.32 1 93.31 517 ILE A C 1
ATOM 4050 O O . ILE A 1 517 ? 14.531 -46.844 -15.266 1 93.31 517 ILE A O 1
ATOM 4054 N N . VAL A 1 518 ? 13.016 -45.688 -14.023 1 93.44 518 VAL A N 1
ATOM 4055 C CA . VAL A 1 518 ? 11.844 -46.125 -14.766 1 93.44 518 VAL A CA 1
ATOM 4056 C C . VAL A 1 518 ? 11.203 -44.938 -15.5 1 93.44 518 VAL A C 1
ATOM 4058 O O . VAL A 1 518 ? 11.086 -43.844 -14.945 1 93.44 518 VAL A O 1
ATOM 4061 N N . ALA A 1 519 ? 10.898 -45.188 -16.781 1 95.44 519 ALA A N 1
ATOM 4062 C CA . ALA A 1 519 ? 10.133 -44.219 -17.562 1 95.44 519 ALA A CA 1
ATOM 4063 C C . ALA A 1 519 ? 8.805 -44.812 -18.031 1 95.44 519 ALA A C 1
ATOM 4065 O O . ALA A 1 519 ? 8.758 -45.938 -18.484 1 95.44 519 ALA A O 1
ATOM 4066 N N . ALA A 1 520 ? 7.773 -44.094 -17.781 1 94.88 520 ALA A N 1
ATOM 4067 C CA . ALA A 1 520 ? 6.469 -44.438 -18.344 1 94.88 520 ALA A CA 1
ATOM 4068 C C . ALA A 1 520 ? 6.012 -43.375 -19.359 1 94.88 520 ALA A C 1
ATOM 4070 O O . ALA A 1 520 ? 6.035 -42.188 -19.078 1 94.88 520 ALA A O 1
ATOM 4071 N N . VAL A 1 521 ? 5.648 -43.844 -20.547 1 94.12 521 VAL A N 1
ATOM 4072 C CA . VAL A 1 521 ? 5.215 -42.969 -21.625 1 94.12 521 VAL A CA 1
ATOM 4073 C C . VAL A 1 521 ? 3.758 -43.25 -21.984 1 94.12 521 VAL A C 1
ATOM 4075 O O . VAL A 1 521 ? 3.41 -44.406 -22.312 1 94.12 521 VAL A O 1
ATOM 4078 N N . GLU A 1 522 ? 2.967 -42.219 -21.875 1 92.56 522 GLU A N 1
ATOM 4079 C CA . GLU A 1 522 ? 1.572 -42.406 -22.281 1 92.56 522 GLU A CA 1
ATOM 4080 C C . GLU A 1 522 ? 1.43 -42.406 -23.797 1 92.56 522 GLU A C 1
ATOM 4082 O O . GLU A 1 522 ? 1.865 -41.469 -24.469 1 92.56 522 GLU A O 1
ATOM 4087 N N . VAL A 1 523 ? 0.803 -43.438 -24.328 1 90.19 523 VAL A N 1
ATOM 4088 C CA . VAL A 1 523 ? 0.763 -43.625 -25.766 1 90.19 523 VAL A CA 1
ATOM 4089 C C . VAL A 1 523 ? -0.529 -43.062 -26.328 1 90.19 523 VAL A C 1
ATOM 4091 O O . VAL A 1 523 ? -1.6 -43.219 -25.734 1 90.19 523 VAL A O 1
ATOM 4094 N N . ASP A 1 524 ? -0.404 -42.25 -27.359 1 86.44 524 ASP A N 1
ATOM 4095 C CA . ASP A 1 524 ? -1.585 -41.844 -28.109 1 86.44 524 ASP A CA 1
ATOM 4096 C C . ASP A 1 524 ? -1.787 -42.75 -29.312 1 86.44 524 ASP A C 1
ATOM 4098 O O . ASP A 1 524 ? -1.104 -43.781 -29.453 1 86.44 524 ASP A O 1
ATOM 4102 N N . ARG A 1 525 ? -2.785 -42.469 -30.156 1 84.44 525 ARG A N 1
ATOM 4103 C CA . ARG A 1 525 ? -3.129 -43.344 -31.281 1 84.44 525 ARG A CA 1
ATOM 4104 C C . ARG A 1 525 ? -1.959 -43.469 -32.25 1 84.44 525 ARG A C 1
ATOM 4106 O O . ARG A 1 525 ? -1.665 -44.562 -32.719 1 84.44 525 ARG A O 1
ATOM 4113 N N . SER A 1 526 ? -1.325 -42.375 -32.438 1 87.94 526 SER A N 1
ATOM 4114 C CA . SER A 1 526 ? -0.211 -42.375 -33.375 1 87.94 526 SER A CA 1
ATOM 4115 C C . SER A 1 526 ? 0.953 -43.219 -32.875 1 87.94 526 SER A C 1
ATOM 4117 O O . SER A 1 526 ? 1.488 -44.062 -33.594 1 87.94 526 SER A O 1
ATOM 4119 N N . LEU A 1 527 ? 1.298 -43.031 -31.688 1 90.19 527 LEU A N 1
ATOM 4120 C CA . LEU A 1 527 ? 2.414 -43.75 -31.109 1 90.19 527 LEU A CA 1
ATOM 4121 C C . LEU A 1 527 ? 2.078 -45.25 -30.953 1 90.19 527 LEU A C 1
ATOM 4123 O O . LEU A 1 527 ? 2.953 -46.094 -31.109 1 90.19 527 LEU A O 1
ATOM 4127 N N . LYS A 1 528 ? 0.858 -45.5 -30.656 1 88.81 528 LYS A N 1
ATOM 4128 C CA . LYS A 1 528 ? 0.437 -46.906 -30.562 1 88.81 528 LYS A CA 1
ATOM 4129 C C . LYS A 1 528 ? 0.669 -47.625 -31.875 1 88.81 528 LYS A C 1
ATOM 4131 O O . LYS A 1 528 ? 1.175 -48.75 -31.875 1 88.81 528 LYS A O 1
ATOM 4136 N N . ARG A 1 529 ? 0.319 -47 -32.938 1 89.5 529 ARG A N 1
ATOM 4137 C CA . ARG A 1 529 ? 0.519 -47.594 -34.25 1 89.5 529 ARG A CA 1
ATOM 4138 C C . ARG A 1 529 ? 2.004 -47.75 -34.562 1 89.5 529 ARG A C 1
ATOM 4140 O O . ARG A 1 529 ? 2.424 -48.781 -35.094 1 89.5 529 ARG A O 1
ATOM 4147 N N . ALA A 1 530 ? 2.705 -46.719 -34.188 1 90.81 530 ALA A N 1
ATOM 4148 C CA . ALA A 1 530 ? 4.141 -46.75 -34.438 1 90.81 530 ALA A CA 1
ATOM 4149 C C . ALA A 1 530 ? 4.824 -47.844 -33.656 1 90.81 530 ALA A C 1
ATOM 4151 O O . ALA A 1 530 ? 5.773 -48.469 -34.156 1 90.81 530 ALA A O 1
ATOM 4152 N N . LEU A 1 531 ? 4.344 -48.094 -32.469 1 90.69 531 LEU A N 1
ATOM 4153 C CA . LEU A 1 531 ? 4.938 -49.094 -31.594 1 90.69 531 LEU A CA 1
ATOM 4154 C C . LEU A 1 531 ? 4.676 -50.5 -32.125 1 90.69 531 LEU A C 1
ATOM 4156 O O . LEU A 1 531 ? 5.492 -51.406 -31.938 1 90.69 531 LEU A O 1
ATOM 4160 N N . LEU A 1 532 ? 3.561 -50.719 -32.781 1 88.19 532 LEU A N 1
ATOM 4161 C CA . LEU A 1 532 ? 3.219 -52 -33.375 1 88.19 532 LEU A CA 1
ATOM 4162 C C . LEU A 1 532 ? 4.16 -52.344 -34.531 1 88.19 532 LEU A C 1
ATOM 4164 O O . LEU A 1 532 ? 4.508 -53.5 -34.719 1 88.19 532 LEU A O 1
ATOM 4168 N N . GLU A 1 533 ? 4.586 -51.312 -35.188 1 88.75 533 GLU A N 1
ATOM 4169 C CA . GLU A 1 533 ? 5.406 -51.5 -36.375 1 88.75 533 GLU A CA 1
ATOM 4170 C C . GLU A 1 533 ? 6.891 -51.438 -36.031 1 88.75 533 GLU A C 1
ATOM 4172 O O . GLU A 1 533 ? 7.691 -52.188 -36.594 1 88.75 533 GLU A O 1
ATOM 4177 N N . LYS A 1 534 ? 7.242 -50.469 -35.219 1 91.69 534 LYS A N 1
ATOM 4178 C CA . LYS A 1 534 ? 8.648 -50.188 -34.969 1 91.69 534 LYS A CA 1
ATOM 4179 C C . LYS A 1 534 ? 8.922 -50 -33.469 1 91.69 534 LYS A C 1
ATOM 4181 O O . LYS A 1 534 ? 9.633 -49.094 -33.062 1 91.69 534 LYS A O 1
ATOM 4186 N N . GLY A 1 535 ? 8.312 -50.875 -32.656 1 90.44 535 GLY A N 1
ATOM 4187 C CA . GLY A 1 535 ? 8.406 -50.75 -31.219 1 90.44 535 GLY A CA 1
ATOM 4188 C C . GLY A 1 535 ? 9.836 -50.812 -30.703 1 90.44 535 GLY A C 1
ATOM 4189 O O . GLY A 1 535 ? 10.266 -49.969 -29.922 1 90.44 535 GLY A O 1
ATOM 4190 N N . ALA A 1 536 ? 10.586 -51.844 -31.109 1 91.25 536 ALA A N 1
ATOM 4191 C CA . ALA A 1 536 ? 11.961 -52.031 -30.656 1 91.25 536 ALA A CA 1
ATOM 4192 C C . ALA A 1 536 ? 12.852 -50.875 -31.062 1 91.25 536 ALA A C 1
ATOM 4194 O O . ALA A 1 536 ? 13.742 -50.469 -30.312 1 91.25 536 ALA A O 1
ATOM 4195 N N . GLU A 1 537 ? 12.586 -50.406 -32.219 1 92.62 537 GLU A N 1
ATOM 4196 C CA . GLU A 1 537 ? 13.359 -49.281 -32.719 1 92.62 537 GLU A CA 1
ATOM 4197 C C . GLU A 1 537 ? 13.078 -48 -31.922 1 92.62 537 GLU A C 1
ATOM 4199 O O . GLU A 1 537 ? 13.992 -47.25 -31.609 1 92.62 537 GLU A O 1
ATOM 4204 N N . ILE A 1 538 ? 11.836 -47.781 -31.641 1 93.56 538 ILE A N 1
ATOM 4205 C CA . ILE A 1 538 ? 11.422 -46.625 -30.859 1 93.56 538 ILE A CA 1
ATOM 4206 C C . ILE A 1 538 ? 12.023 -46.719 -29.453 1 93.56 538 ILE A C 1
ATOM 4208 O O . ILE A 1 538 ? 12.555 -45.719 -28.938 1 93.56 538 ILE A O 1
ATOM 4212 N N . GLU A 1 539 ? 11.969 -47.812 -28.828 1 94.31 539 GLU A N 1
ATOM 4213 C CA . GLU A 1 539 ? 12.547 -48.031 -27.5 1 94.31 539 GLU A CA 1
ATOM 4214 C C . GLU A 1 539 ? 14.055 -47.75 -27.516 1 94.31 539 GLU A C 1
ATOM 4216 O O . GLU A 1 539 ? 14.578 -47.094 -26.609 1 94.31 539 GLU A O 1
ATOM 4221 N N . ARG A 1 540 ? 14.672 -48.312 -28.5 1 93.75 540 ARG A N 1
ATOM 4222 C CA . ARG A 1 540 ? 16.109 -48.125 -28.625 1 93.75 540 ARG A CA 1
ATOM 4223 C C . ARG A 1 540 ? 16.453 -46.625 -28.797 1 93.75 540 ARG A C 1
ATOM 4225 O O . ARG A 1 540 ? 17.406 -46.125 -28.203 1 93.75 540 ARG A O 1
ATOM 4232 N N . ALA A 1 541 ? 15.711 -46 -29.609 1 94 541 ALA A N 1
ATOM 4233 C CA . ALA A 1 541 ? 15.953 -44.594 -29.844 1 94 541 ALA A CA 1
ATOM 4234 C C . ALA A 1 541 ? 15.82 -43.781 -28.562 1 94 541 ALA A C 1
ATOM 4236 O O . ALA A 1 541 ? 16.609 -42.875 -28.312 1 94 541 ALA A O 1
ATOM 4237 N N . ILE A 1 542 ? 14.781 -44.062 -27.781 1 95.06 542 ILE A N 1
ATOM 4238 C CA . ILE A 1 542 ? 14.547 -43.375 -26.531 1 95.06 542 ILE A CA 1
ATOM 4239 C C . ILE A 1 542 ? 15.711 -43.625 -25.578 1 95.06 542 ILE A C 1
ATOM 4241 O O . ILE A 1 542 ? 16.281 -42.719 -25 1 95.06 542 ILE A O 1
ATOM 4245 N N . ARG A 1 543 ? 16.094 -44.844 -25.438 1 95.31 543 ARG A N 1
ATOM 4246 C CA . ARG A 1 543 ? 17.172 -45.25 -24.531 1 95.31 543 ARG A CA 1
ATOM 4247 C C . ARG A 1 543 ? 18.5 -44.625 -24.953 1 95.31 543 ARG A C 1
ATOM 4249 O O . ARG A 1 543 ? 19.281 -44.156 -24.125 1 95.31 543 ARG A O 1
ATOM 4256 N N . GLN A 1 544 ? 18.734 -44.625 -26.219 1 94 544 GLN A N 1
ATOM 4257 C CA . GLN A 1 544 ? 19.953 -44.031 -26.734 1 94 544 GLN A CA 1
ATOM 4258 C C . GLN A 1 544 ? 20 -42.531 -26.5 1 94 544 GLN A C 1
ATOM 4260 O O . GLN A 1 544 ? 21.047 -41.969 -26.125 1 94 544 GLN A O 1
ATOM 4265 N N . ALA A 1 545 ? 18.922 -41.906 -26.75 1 93.56 545 ALA A N 1
ATOM 4266 C CA . ALA A 1 545 ? 18.859 -40.469 -26.531 1 93.56 545 ALA A CA 1
ATOM 4267 C C . ALA A 1 545 ? 19.109 -40.125 -25.062 1 93.56 545 ALA A C 1
ATOM 4269 O O . ALA A 1 545 ? 19.859 -39.188 -24.75 1 93.56 545 ALA A O 1
ATOM 4270 N N . VAL A 1 546 ? 18.484 -40.844 -24.141 1 93.81 546 VAL A N 1
ATOM 4271 C CA . VAL A 1 546 ? 18.609 -40.594 -22.703 1 93.81 546 VAL A CA 1
ATOM 4272 C C . VAL A 1 546 ? 20.047 -40.844 -22.266 1 93.81 546 VAL A C 1
ATOM 4274 O O . VAL A 1 546 ? 20.609 -40.094 -21.484 1 93.81 546 VAL A O 1
ATOM 4277 N N . ALA A 1 547 ? 20.594 -41.875 -22.766 1 91.44 547 ALA A N 1
ATOM 4278 C CA . ALA A 1 547 ? 21.984 -42.188 -22.438 1 91.44 547 ALA A CA 1
ATOM 4279 C C . ALA A 1 547 ? 22.938 -41.125 -22.953 1 91.44 547 ALA A C 1
ATOM 4281 O O . ALA A 1 547 ? 23.859 -40.719 -22.25 1 91.44 547 ALA A O 1
ATOM 4282 N N . ALA A 1 548 ? 22.703 -40.719 -24.078 1 88.5 548 ALA A N 1
ATOM 4283 C CA . ALA A 1 548 ? 23.562 -39.75 -24.719 1 88.5 548 ALA A CA 1
ATOM 4284 C C . ALA A 1 548 ? 23.469 -38.375 -24.016 1 88.5 548 ALA A C 1
ATOM 4286 O O . ALA A 1 548 ? 24.484 -37.75 -23.75 1 88.5 548 ALA A O 1
ATOM 4287 N N . ASP A 1 549 ? 22.297 -38 -23.719 1 87.19 549 ASP A N 1
ATOM 4288 C CA . ASP A 1 549 ? 22.047 -36.656 -23.203 1 87.19 549 ASP A CA 1
ATOM 4289 C C . ASP A 1 549 ? 22.328 -36.594 -21.703 1 87.19 549 ASP A C 1
ATOM 4291 O O . ASP A 1 549 ? 22.719 -35.562 -21.188 1 87.19 549 ASP A O 1
ATOM 4295 N N . HIS A 1 550 ? 22.078 -37.719 -20.984 1 88.69 550 HIS A N 1
ATOM 4296 C CA . HIS A 1 550 ? 22.078 -37.656 -19.531 1 88.69 550 HIS A CA 1
ATOM 4297 C C . HIS A 1 550 ? 23.078 -38.625 -18.922 1 88.69 550 HIS A C 1
ATOM 4299 O O . HIS A 1 550 ? 23.359 -38.562 -17.719 1 88.69 550 HIS A O 1
ATOM 4305 N N . GLY A 1 551 ? 23.656 -39.469 -19.703 1 84.31 551 GLY A N 1
ATOM 4306 C CA . GLY A 1 551 ? 24.578 -40.469 -19.203 1 84.31 551 GLY A CA 1
ATOM 4307 C C . GLY A 1 551 ? 23.938 -41.469 -18.25 1 84.31 551 GLY A C 1
ATOM 4308 O O . GLY A 1 551 ? 24.578 -41.906 -17.297 1 84.31 551 GLY A O 1
ATOM 4309 N N . VAL A 1 552 ? 22.625 -41.688 -18.438 1 88.56 552 VAL A N 1
ATOM 4310 C CA . VAL A 1 552 ? 21.922 -42.594 -17.531 1 88.56 552 VAL A CA 1
ATOM 4311 C C . VAL A 1 552 ? 21.281 -43.719 -18.344 1 88.56 552 VAL A C 1
ATOM 4313 O O . VAL A 1 552 ? 20.938 -43.531 -19.516 1 88.56 552 VAL A O 1
ATOM 4316 N N . THR A 1 553 ? 21.219 -44.844 -17.703 1 89.19 553 THR A N 1
ATOM 4317 C CA . THR A 1 553 ? 20.547 -45.969 -18.297 1 89.19 553 THR A CA 1
ATOM 4318 C C . THR A 1 553 ? 19.094 -46.062 -17.844 1 89.19 553 THR A C 1
ATOM 4320 O O . THR A 1 553 ? 18.828 -46.094 -16.641 1 89.19 553 THR A O 1
ATOM 4323 N N . LEU A 1 554 ? 18.172 -46.062 -18.781 1 93 554 LEU A N 1
ATOM 4324 C CA . LEU A 1 554 ? 16.781 -46.344 -18.453 1 93 554 LEU A CA 1
ATOM 4325 C C . LEU A 1 554 ? 16.562 -47.844 -18.219 1 93 554 LEU A C 1
ATOM 4327 O O . LEU A 1 554 ? 16.5 -48.625 -19.188 1 93 554 LEU A O 1
ATOM 4331 N N . HIS A 1 555 ? 16.406 -48.188 -17.031 1 91.44 555 HIS A N 1
ATOM 4332 C CA . HIS A 1 555 ? 16.281 -49.594 -16.688 1 91.44 555 HIS A CA 1
ATOM 4333 C C . HIS A 1 555 ? 14.953 -50.188 -17.156 1 91.44 555 HIS A C 1
ATOM 4335 O O . HIS A 1 555 ? 14.875 -51.344 -17.562 1 91.44 555 HIS A O 1
ATOM 4341 N N . ARG A 1 556 ? 13.938 -49.375 -17.031 1 92.75 556 ARG A N 1
ATOM 4342 C CA . ARG A 1 556 ? 12.609 -49.781 -17.5 1 92.75 556 ARG A CA 1
ATOM 4343 C C . ARG A 1 556 ? 11.938 -48.656 -18.281 1 92.75 556 ARG A C 1
ATOM 4345 O O . ARG A 1 556 ? 11.992 -47.5 -17.891 1 92.75 556 ARG A O 1
ATOM 4352 N N . LEU A 1 557 ? 11.477 -49 -19.438 1 94.75 557 LEU A N 1
ATOM 4353 C CA . LEU A 1 557 ? 10.664 -48.125 -20.266 1 94.75 557 LEU A CA 1
ATOM 4354 C C . LEU A 1 557 ? 9.297 -48.75 -20.547 1 94.75 557 LEU A C 1
ATOM 4356 O O . LEU A 1 557 ? 9.195 -49.781 -21.219 1 94.75 557 LEU A O 1
ATOM 4360 N N . LEU A 1 558 ? 8.273 -48.125 -19.984 1 94.12 558 LEU A N 1
ATOM 4361 C CA . LEU A 1 558 ? 6.918 -48.625 -20.109 1 94.12 558 LEU A CA 1
ATOM 4362 C C . LEU A 1 558 ? 6.07 -47.719 -20.984 1 94.12 558 LEU A C 1
ATOM 4364 O O . LEU A 1 558 ? 6.133 -46.5 -20.859 1 94.12 558 LEU A O 1
ATOM 4368 N N . PHE A 1 559 ? 5.441 -48.312 -21.938 1 94.25 559 PHE A N 1
ATOM 4369 C CA . PHE A 1 559 ? 4.395 -47.625 -22.672 1 94.25 559 PHE A CA 1
ATOM 4370 C C . PHE A 1 559 ? 3.023 -47.906 -22.078 1 94.25 559 PHE A C 1
ATOM 4372 O O . PHE A 1 559 ? 2.592 -49.062 -22.062 1 94.25 559 PHE A O 1
ATOM 4379 N N . ILE A 1 560 ? 2.355 -46.875 -21.625 1 92.94 560 ILE A N 1
ATOM 4380 C CA . ILE A 1 560 ? 1.095 -47.094 -20.922 1 92.94 560 ILE A CA 1
ATOM 4381 C C . ILE A 1 560 ? -0.059 -46.531 -21.75 1 92.94 560 ILE A C 1
ATOM 4383 O O . ILE A 1 560 ? 0.135 -45.625 -22.562 1 92.94 560 ILE A O 1
ATOM 4387 N N . PRO A 1 561 ? -1.303 -47.031 -21.594 1 89.38 561 PRO A N 1
ATOM 4388 C CA . PRO A 1 561 ? -2.455 -46.594 -22.375 1 89.38 561 PRO A CA 1
ATOM 4389 C C . PRO A 1 561 ? -2.834 -45.156 -22.109 1 89.38 561 PRO A C 1
ATOM 4391 O O . PRO A 1 561 ? -2.385 -44.562 -21.125 1 89.38 561 PRO A O 1
ATOM 4394 N N . PRO A 1 562 ? -3.566 -44.656 -23.031 1 84.75 562 PRO A N 1
ATOM 4395 C CA . PRO A 1 562 ? -4.051 -43.281 -22.844 1 84.75 562 PRO A CA 1
ATOM 4396 C C . PRO A 1 562 ? -4.836 -43.125 -21.547 1 84.75 562 PRO A C 1
ATOM 4398 O O . PRO A 1 562 ? -5.555 -44.031 -21.125 1 84.75 562 PRO A O 1
ATOM 4401 N N . SER A 1 563 ? -4.727 -42 -20.859 1 80.25 563 SER A N 1
ATOM 4402 C CA . SER A 1 563 ? -5.477 -41.594 -19.672 1 80.25 563 SER A CA 1
ATOM 4403 C C . SER A 1 563 ? -5.008 -42.375 -18.438 1 80.25 563 SER A C 1
ATOM 4405 O O . SER A 1 563 ? -5.684 -42.344 -17.406 1 80.25 563 SER A O 1
ATOM 4407 N N . SER A 1 564 ? -3.846 -43.062 -18.625 1 84.06 564 SER A N 1
ATOM 4408 C CA . SER A 1 564 ? -3.301 -43.812 -17.469 1 84.06 564 SER A CA 1
ATOM 4409 C C . SER A 1 564 ? -2.318 -42.938 -16.688 1 84.06 564 SER A C 1
ATOM 4411 O O . SER A 1 564 ? -1.988 -43.25 -15.547 1 84.06 564 SER A O 1
ATOM 4413 N N . MET A 1 565 ? -1.828 -41.938 -17.281 1 87.44 565 MET A N 1
ATOM 4414 C CA . MET A 1 565 ? -0.928 -41.031 -16.594 1 87.44 565 MET A CA 1
ATOM 4415 C C . MET A 1 565 ? -1.687 -40.188 -15.578 1 87.44 565 MET A C 1
ATOM 4417 O O . MET A 1 565 ? -2.639 -39.469 -15.93 1 87.44 565 MET A O 1
ATOM 4421 N N . CYS A 1 566 ? -1.263 -40.281 -14.375 1 82.56 566 CYS A N 1
ATOM 4422 C CA . CYS A 1 566 ? -1.88 -39.469 -13.344 1 82.56 566 CYS A CA 1
ATOM 4423 C C . CYS A 1 566 ? -1.384 -38.031 -13.43 1 82.56 566 CYS A C 1
ATOM 4425 O O . CYS A 1 566 ? -0.185 -37.781 -13.312 1 82.56 566 CYS A O 1
ATOM 4427 N N . LYS A 1 567 ? -2.316 -37.188 -13.664 1 78.69 567 LYS A N 1
ATOM 4428 C CA . LYS A 1 567 ? -1.996 -35.75 -13.766 1 78.69 567 LYS A CA 1
ATOM 4429 C C . LYS A 1 567 ? -2.852 -34.938 -12.82 1 78.69 567 LYS A C 1
ATOM 4431 O O . LYS A 1 567 ? -3.949 -35.344 -12.438 1 78.69 567 LYS A O 1
ATOM 4436 N N . THR A 1 568 ? -2.232 -33.844 -12.422 1 71.38 568 THR A N 1
ATOM 4437 C CA . THR A 1 568 ? -3.033 -32.906 -11.68 1 71.38 568 THR A CA 1
ATOM 4438 C C . THR A 1 568 ? -4.082 -32.25 -12.586 1 71.38 568 THR A C 1
ATOM 4440 O O . THR A 1 568 ? -4.062 -32.438 -13.805 1 71.38 568 THR A O 1
ATOM 4443 N N . THR A 1 569 ? -5.027 -31.594 -11.867 1 62.59 569 THR A N 1
ATOM 4444 C CA . THR A 1 569 ? -6.086 -30.922 -12.617 1 62.59 569 THR A CA 1
ATOM 4445 C C . THR A 1 569 ? -5.508 -29.812 -13.492 1 62.59 569 THR A C 1
ATOM 4447 O O . THR A 1 569 ? -6.16 -29.359 -14.438 1 62.59 569 THR A O 1
ATOM 4450 N N . SER A 1 570 ? -4.27 -29.469 -13.227 1 64.56 570 SER A N 1
ATOM 4451 C CA . SER A 1 570 ? -3.607 -28.469 -14.055 1 64.56 570 SER A CA 1
ATOM 4452 C C . SER A 1 570 ? -2.811 -29.125 -15.18 1 64.56 570 SER A C 1
ATOM 4454 O O . SER A 1 570 ? -2.189 -28.438 -15.992 1 64.56 570 SER A O 1
ATOM 4456 N N . GLY A 1 571 ? -2.828 -30.438 -15.234 1 69.19 571 GLY A N 1
ATOM 4457 C CA . GLY A 1 571 ? -2.18 -31.156 -16.312 1 69.19 571 GLY A CA 1
ATOM 4458 C C . GLY A 1 571 ? -0.761 -31.594 -15.984 1 69.19 571 GLY A C 1
ATOM 4459 O O . GLY A 1 571 ? -0.081 -32.188 -16.812 1 69.19 571 GLY A O 1
ATOM 4460 N N . LYS A 1 572 ? -0.372 -31.312 -14.781 1 74 572 LYS A N 1
ATOM 4461 C CA . LYS A 1 572 ? 0.978 -31.688 -14.375 1 74 572 LYS A CA 1
ATOM 4462 C C . LYS A 1 572 ? 1.032 -33.156 -13.945 1 74 572 LYS A C 1
ATOM 4464 O O . LYS A 1 572 ? 0.11 -33.656 -13.297 1 74 572 LYS A O 1
ATOM 4469 N N . VAL A 1 573 ? 2.105 -33.844 -14.312 1 81.75 573 VAL A N 1
ATOM 4470 C CA . VAL A 1 573 ? 2.273 -35.25 -13.977 1 81.75 573 VAL A CA 1
ATOM 4471 C C . VAL A 1 573 ? 2.5 -35.406 -12.477 1 81.75 573 VAL A C 1
ATOM 4473 O O . VAL A 1 573 ? 3.244 -34.625 -11.875 1 81.75 573 VAL A O 1
ATOM 4476 N N . GLN A 1 574 ? 1.769 -36.281 -11.883 1 82.94 574 GLN A N 1
ATOM 4477 C CA . GLN A 1 574 ? 1.967 -36.625 -10.477 1 82.94 574 GLN A CA 1
ATOM 4478 C C . GLN A 1 574 ? 3.01 -37.719 -10.328 1 82.94 574 GLN A C 1
ATOM 4480 O O . GLN A 1 574 ? 2.662 -38.906 -10.148 1 82.94 574 GLN A O 1
ATOM 4485 N N . ARG A 1 575 ? 4.238 -37.406 -10.266 1 87.38 575 ARG A N 1
ATOM 4486 C CA . ARG A 1 575 ? 5.367 -38.312 -10.312 1 87.38 575 ARG A CA 1
ATOM 4487 C C . ARG A 1 575 ? 5.324 -39.281 -9.133 1 87.38 575 ARG A C 1
ATOM 4489 O O . ARG A 1 575 ? 5.516 -40.5 -9.305 1 87.38 575 ARG A O 1
ATOM 4496 N N . GLY A 1 576 ? 5.098 -38.781 -7.945 1 84.12 576 GLY A N 1
ATOM 4497 C CA . GLY A 1 576 ? 5.039 -39.625 -6.77 1 84.12 576 GLY A CA 1
ATOM 4498 C C . GLY A 1 576 ? 3.973 -40.688 -6.863 1 84.12 576 GLY A C 1
ATOM 4499 O O . GLY A 1 576 ? 4.219 -41.844 -6.508 1 84.12 576 GLY A O 1
ATOM 4500 N N . LEU A 1 577 ? 2.846 -40.219 -7.332 1 83.94 577 LEU A N 1
ATOM 4501 C CA . LEU A 1 577 ? 1.741 -41.156 -7.469 1 83.94 577 LEU A CA 1
ATOM 4502 C C . LEU A 1 577 ? 2.057 -42.219 -8.523 1 83.94 577 LEU A C 1
ATOM 4504 O O . LEU A 1 577 ? 1.776 -43.406 -8.328 1 83.94 577 LEU A O 1
ATOM 4508 N N . MET A 1 578 ? 2.625 -41.812 -9.594 1 88.5 578 MET A N 1
ATOM 4509 C CA . MET A 1 578 ? 2.977 -42.75 -10.664 1 88.5 578 MET A CA 1
ATOM 4510 C C . MET A 1 578 ? 4 -43.781 -10.18 1 88.5 578 MET A C 1
ATOM 4512 O O . MET A 1 578 ? 3.922 -44.969 -10.531 1 88.5 578 MET A O 1
ATOM 4516 N N . ARG A 1 579 ? 4.945 -43.312 -9.414 1 89.88 579 ARG A N 1
ATOM 4517 C CA . ARG A 1 579 ? 5.945 -44.188 -8.82 1 89.88 579 ARG A CA 1
ATOM 4518 C C . ARG A 1 579 ? 5.289 -45.25 -7.93 1 89.88 579 ARG A C 1
ATOM 4520 O O . ARG A 1 579 ? 5.609 -46.438 -8.023 1 89.88 579 ARG A O 1
ATOM 4527 N N . GLN A 1 580 ? 4.355 -44.781 -7.133 1 87.44 580 GLN A N 1
ATOM 4528 C CA . GLN A 1 580 ? 3.662 -45.656 -6.219 1 87.44 580 GLN A CA 1
ATOM 4529 C C . GLN A 1 580 ? 2.859 -46.719 -6.98 1 87.44 580 GLN A C 1
ATOM 4531 O O . GLN A 1 580 ? 2.85 -47.906 -6.609 1 87.44 580 GLN A O 1
ATOM 4536 N N . ILE A 1 581 ? 2.162 -46.312 -7.992 1 88.81 581 ILE A N 1
ATOM 4537 C CA . ILE A 1 581 ? 1.367 -47.188 -8.812 1 88.81 581 ILE A CA 1
ATOM 4538 C C . ILE A 1 581 ? 2.271 -48.25 -9.438 1 88.81 581 ILE A C 1
ATOM 4540 O O . ILE A 1 581 ? 1.924 -49.438 -9.469 1 88.81 581 ILE A O 1
ATOM 4544 N N . TYR A 1 582 ? 3.383 -47.906 -9.875 1 90.75 582 TYR A N 1
ATOM 4545 C CA . TYR A 1 582 ? 4.34 -48.844 -10.477 1 90.75 582 TYR A CA 1
ATOM 4546 C C . TYR A 1 582 ? 4.836 -49.844 -9.453 1 90.75 582 TYR A C 1
ATOM 4548 O O . TYR A 1 582 ? 4.879 -51.062 -9.727 1 90.75 582 TYR A O 1
ATOM 4556 N N . VAL A 1 583 ? 5.211 -49.312 -8.289 1 90.81 583 VAL A N 1
ATOM 4557 C CA . VAL A 1 583 ? 5.781 -50.156 -7.242 1 90.81 583 VAL A CA 1
ATOM 4558 C C . VAL A 1 583 ? 4.738 -51.188 -6.773 1 90.81 583 VAL A C 1
ATOM 4560 O O . VAL A 1 583 ? 5.078 -52.312 -6.441 1 90.81 583 VAL A O 1
ATOM 4563 N N . ASN A 1 584 ? 3.492 -50.719 -6.848 1 90.12 584 ASN A N 1
ATOM 4564 C CA . ASN A 1 584 ? 2.406 -51.594 -6.426 1 90.12 584 ASN A CA 1
ATOM 4565 C C . ASN A 1 584 ? 2.006 -52.562 -7.535 1 90.12 584 ASN A C 1
ATOM 4567 O O . ASN A 1 584 ? 1.092 -53.375 -7.359 1 90.12 584 ASN A O 1
ATOM 4571 N N . GLY A 1 585 ? 2.623 -52.5 -8.672 1 87.12 585 GLY A N 1
ATOM 4572 C CA . GLY A 1 585 ? 2.363 -53.406 -9.789 1 87.12 585 GLY A CA 1
ATOM 4573 C C . GLY A 1 585 ? 1.085 -53.062 -10.539 1 87.12 585 GLY A C 1
ATOM 4574 O O . GLY A 1 585 ? 0.548 -53.906 -11.266 1 87.12 585 GLY A O 1
ATOM 4575 N N . ALA A 1 586 ? 0.66 -51.938 -10.344 1 83 586 ALA A N 1
ATOM 4576 C CA . ALA A 1 586 ? -0.642 -51.562 -10.891 1 83 586 ALA A CA 1
ATOM 4577 C C . ALA A 1 586 ? -0.486 -50.781 -12.203 1 83 586 ALA A C 1
ATOM 4579 O O . ALA A 1 586 ? -1.479 -50.438 -12.844 1 83 586 ALA A O 1
ATOM 4580 N N . LEU A 1 587 ? 0.701 -50.531 -12.586 1 86.25 587 LEU A N 1
ATOM 4581 C CA . LEU A 1 587 ? 0.906 -49.812 -13.844 1 86.25 587 LEU A CA 1
ATOM 4582 C C . LEU A 1 587 ? 0.886 -50.781 -15.023 1 86.25 587 LEU A C 1
ATOM 4584 O O . LEU A 1 587 ? 1.757 -51.656 -15.141 1 86.25 587 LEU A O 1
ATOM 4588 N N . SER A 1 588 ? -0.2 -50.75 -15.805 1 81.56 588 SER A N 1
ATOM 4589 C CA . SER A 1 588 ? -0.383 -51.656 -16.922 1 81.56 588 SER A CA 1
ATOM 4590 C C . SER A 1 588 ? 0.38 -51.188 -18.156 1 81.56 588 SER A C 1
ATOM 4592 O O . SER A 1 588 ? 0.066 -50.156 -18.719 1 81.56 588 SER A O 1
ATOM 4594 N N . ALA A 1 589 ? 1.425 -51.875 -18.531 1 85.38 589 ALA A N 1
ATOM 4595 C CA . ALA A 1 589 ? 2.182 -51.562 -19.734 1 85.38 589 ALA A CA 1
ATOM 4596 C C . ALA A 1 589 ? 1.562 -52.25 -20.953 1 85.38 589 ALA A C 1
ATOM 4598 O O . ALA A 1 589 ? 0.988 -53.344 -20.859 1 85.38 589 ALA A O 1
ATOM 4599 N N . LEU A 1 590 ? 1.484 -51.531 -21.984 1 78.56 590 LEU A N 1
ATOM 4600 C CA . LEU A 1 590 ? 1.059 -52.125 -23.234 1 78.56 590 LEU A CA 1
ATOM 4601 C C . LEU A 1 590 ? 2.031 -53.219 -23.672 1 78.56 590 LEU A C 1
ATOM 4603 O O . LEU A 1 590 ? 3.246 -53.094 -23.516 1 78.56 590 LEU A O 1
ATOM 4607 N N . GLU A 1 591 ? 1.746 -54.531 -23.516 1 61 591 GLU A N 1
ATOM 4608 C CA . GLU A 1 591 ? 2.586 -55.625 -23.922 1 61 591 GLU A CA 1
ATOM 4609 C C . GLU A 1 591 ? 3.143 -55.406 -25.328 1 61 591 GLU A C 1
ATOM 4611 O O . GLU A 1 591 ? 2.461 -54.875 -26.203 1 61 591 GLU A O 1
ATOM 4616 N N . PRO A 1 592 ? 4.477 -55.5 -25.391 1 53.38 592 PRO A N 1
ATOM 4617 C CA . PRO A 1 592 ? 4.969 -55.5 -26.781 1 53.38 592 PRO A CA 1
ATOM 4618 C C . PRO A 1 592 ? 4.258 -56.531 -27.656 1 53.38 592 PRO A C 1
ATOM 4620 O O . PRO A 1 592 ? 3.852 -57.594 -27.172 1 53.38 592 PRO A O 1
ATOM 4623 N N . VAL A 1 593 ? 3.494 -56.25 -28.703 1 45.5 593 VAL A N 1
ATOM 4624 C CA . VAL A 1 593 ? 2.803 -57.219 -29.562 1 45.5 593 VAL A CA 1
ATOM 4625 C C . VAL A 1 593 ? 3.693 -58.438 -29.781 1 45.5 593 VAL A C 1
ATOM 4627 O O . VAL A 1 593 ? 3.197 -59.562 -29.906 1 45.5 593 VAL A O 1
ATOM 4630 N N . GLY A 1 594 ? 5.012 -58.312 -30.125 1 39.38 594 GLY A N 1
ATOM 4631 C CA . GLY A 1 594 ? 5.734 -59.469 -30.625 1 39.38 594 GLY A CA 1
ATOM 4632 C C . GLY A 1 594 ? 6.098 -60.469 -29.531 1 39.38 594 GLY A C 1
ATOM 4633 O O . GLY A 1 594 ? 6.812 -61.438 -29.781 1 39.38 594 GLY A O 1
ATOM 4634 N N . ALA A 1 595 ? 6.18 -60.281 -28.312 1 41.41 595 ALA A N 1
ATOM 4635 C CA . ALA A 1 595 ? 6.641 -61.344 -27.453 1 41.41 595 ALA A CA 1
ATOM 4636 C C . ALA A 1 595 ? 5.57 -62.438 -27.297 1 41.41 595 ALA A C 1
ATOM 4638 O O . ALA A 1 595 ? 5.184 -62.781 -26.188 1 41.41 595 ALA A O 1
ATOM 4639 N N . ALA A 1 596 ? 4.473 -62.406 -27.906 1 37.72 596 ALA A N 1
ATOM 4640 C CA . ALA A 1 596 ? 3.668 -63.625 -27.891 1 37.72 596 ALA A CA 1
ATOM 4641 C C . ALA A 1 596 ? 4.441 -64.812 -28.484 1 37.72 596 ALA A C 1
ATOM 4643 O O . ALA A 1 596 ? 4.039 -65.938 -28.344 1 37.72 596 ALA A O 1
ATOM 4644 N N . ALA A 1 597 ? 5.543 -64.812 -29.25 1 32.84 597 ALA A N 1
ATOM 4645 C CA . ALA A 1 597 ? 5.887 -66.188 -29.609 1 32.84 597 ALA A CA 1
ATOM 4646 C C . ALA A 1 597 ? 6.543 -66.938 -28.453 1 32.84 597 ALA A C 1
ATOM 4648 O O . ALA A 1 597 ? 7.324 -66.375 -27.703 1 32.84 597 ALA A O 1
ATOM 4649 N N . MET B 1 1 ? 17.656 -4.547 1.092 1 46.03 1 MET B N 1
ATOM 4650 C CA . MET B 1 1 ? 17.328 -3.9 -0.174 1 46.03 1 MET B CA 1
ATOM 4651 C C . MET B 1 1 ? 17.031 -4.938 -1.252 1 46.03 1 MET B C 1
ATOM 4653 O O . MET B 1 1 ? 17.406 -6.105 -1.119 1 46.03 1 MET B O 1
ATOM 4657 N N . PHE B 1 2 ? 16.281 -4.539 -2.252 1 58.38 2 PHE B N 1
ATOM 4658 C CA . PHE B 1 2 ? 15.531 -5.375 -3.176 1 58.38 2 PHE B CA 1
ATOM 4659 C C . PHE B 1 2 ? 16.453 -6.012 -4.211 1 58.38 2 PHE B C 1
ATOM 4661 O O . PHE B 1 2 ? 17.406 -5.383 -4.664 1 58.38 2 PHE B O 1
ATOM 4668 N N . ALA B 1 3 ? 16.672 -7.172 -4.141 1 67.81 3 ALA B N 1
ATOM 4669 C CA . ALA B 1 3 ? 17.438 -7.922 -5.133 1 67.81 3 ALA B CA 1
ATOM 4670 C C . ALA B 1 3 ? 16.812 -7.809 -6.516 1 67.81 3 ALA B C 1
ATOM 4672 O O . ALA B 1 3 ? 16.375 -8.812 -7.094 1 67.81 3 ALA B O 1
ATOM 4673 N N . LYS B 1 4 ? 16.656 -6.484 -6.922 1 82.19 4 LYS B N 1
ATOM 4674 C CA . LYS B 1 4 ? 16.078 -6.258 -8.242 1 82.19 4 LYS B CA 1
ATOM 4675 C C . LYS B 1 4 ? 17.016 -5.469 -9.141 1 82.19 4 LYS B C 1
ATOM 4677 O O . LYS B 1 4 ? 17.75 -4.59 -8.664 1 82.19 4 LYS B O 1
ATOM 4682 N N . SER B 1 5 ? 17.078 -5.777 -10.367 1 83.19 5 SER B N 1
ATOM 4683 C CA . SER B 1 5 ? 17.859 -5.02 -11.336 1 83.19 5 SER B CA 1
ATOM 4684 C C . SER B 1 5 ? 17.078 -3.809 -11.844 1 83.19 5 SER B C 1
ATOM 4686 O O . SER B 1 5 ? 17.672 -2.84 -12.32 1 83.19 5 SER B O 1
ATOM 4688 N N . GLU B 1 6 ? 15.773 -3.918 -11.781 1 84.19 6 GLU B N 1
ATOM 4689 C CA . GLU B 1 6 ? 14.906 -2.824 -12.203 1 84.19 6 GLU B CA 1
ATOM 4690 C C . GLU B 1 6 ? 13.602 -2.822 -11.414 1 84.19 6 GLU B C 1
ATOM 4692 O O . GLU B 1 6 ? 13.172 -3.861 -10.906 1 84.19 6 GLU B O 1
ATOM 4697 N N . MET B 1 7 ? 13.062 -1.635 -11.281 1 89.88 7 MET B N 1
ATOM 4698 C CA . MET B 1 7 ? 11.773 -1.474 -10.609 1 89.88 7 MET B CA 1
ATOM 4699 C C . MET B 1 7 ? 10.781 -0.734 -11.5 1 89.88 7 MET B C 1
ATOM 4701 O O . MET B 1 7 ? 11.117 0.292 -12.094 1 89.88 7 MET B O 1
ATOM 4705 N N . THR B 1 8 ? 9.555 -1.295 -11.68 1 93.12 8 THR B N 1
ATOM 4706 C CA . THR B 1 8 ? 8.531 -0.583 -12.43 1 93.12 8 THR B CA 1
ATOM 4707 C C . THR B 1 8 ? 8.031 0.631 -11.648 1 93.12 8 THR B C 1
ATOM 4709 O O . THR B 1 8 ? 8.258 0.732 -10.438 1 93.12 8 THR B O 1
ATOM 4712 N N . ASP B 1 9 ? 7.41 1.553 -12.352 1 94.12 9 ASP B N 1
ATOM 4713 C CA . ASP B 1 9 ? 6.848 2.719 -11.68 1 94.12 9 ASP B CA 1
ATOM 4714 C C . ASP B 1 9 ? 5.754 2.311 -10.695 1 94.12 9 ASP B C 1
ATOM 4716 O O . ASP B 1 9 ? 5.555 2.967 -9.672 1 94.12 9 ASP B O 1
ATOM 4720 N N . PHE B 1 10 ? 5.008 1.146 -10.969 1 96.06 10 PHE B N 1
ATOM 4721 C CA . PHE B 1 10 ? 3.992 0.642 -10.055 1 96.06 10 PHE B CA 1
ATOM 4722 C C . PHE B 1 10 ? 4.637 0.088 -8.789 1 96.06 10 PHE B C 1
ATOM 4724 O O . PHE B 1 10 ? 4.152 0.338 -7.68 1 96.06 10 PHE B O 1
ATOM 4731 N N . GLU B 1 11 ? 5.734 -0.686 -8.961 1 95.12 11 GLU B N 1
ATOM 4732 C CA . GLU B 1 11 ? 6.465 -1.207 -7.812 1 95.12 11 GLU B CA 1
ATOM 4733 C C . GLU B 1 11 ? 6.988 -0.076 -6.93 1 95.12 11 GLU B C 1
ATOM 4735 O O . GLU B 1 11 ? 6.863 -0.127 -5.707 1 95.12 11 GLU B O 1
ATOM 4740 N N . LEU B 1 12 ? 7.594 0.91 -7.598 1 94.88 12 LEU B N 1
ATOM 4741 C CA . LEU B 1 12 ? 8.125 2.051 -6.863 1 94.88 12 LEU B CA 1
ATOM 4742 C C . LEU B 1 12 ? 7.02 2.779 -6.109 1 94.88 12 LEU B C 1
ATOM 4744 O O . LEU B 1 12 ? 7.211 3.195 -4.965 1 94.88 12 LEU B O 1
ATOM 4748 N N . PHE B 1 13 ? 5.867 2.98 -6.715 1 96.88 13 PHE B N 1
ATOM 4749 C CA . PHE B 1 13 ? 4.723 3.643 -6.098 1 96.88 13 PHE B CA 1
ATOM 4750 C C . PHE B 1 13 ? 4.289 2.908 -4.836 1 96.88 13 PHE B C 1
ATOM 4752 O O . PHE B 1 13 ? 4.105 3.525 -3.785 1 96.88 13 PHE B O 1
ATOM 4759 N N . SER B 1 14 ? 4.117 1.59 -4.953 1 96.88 14 SER B N 1
ATOM 4760 C CA . SER B 1 14 ? 3.693 0.786 -3.812 1 96.88 14 SER B CA 1
ATOM 4761 C C . SER B 1 14 ? 4.762 0.763 -2.725 1 96.88 14 SER B C 1
ATOM 4763 O O . SER B 1 14 ? 4.449 0.867 -1.537 1 96.88 14 SER B O 1
ATOM 4765 N N . ALA B 1 15 ? 6.047 0.646 -3.086 1 94.62 15 ALA B N 1
ATOM 4766 C CA . ALA B 1 15 ? 7.145 0.621 -2.123 1 94.62 15 ALA B CA 1
ATOM 4767 C C . ALA B 1 15 ? 7.23 1.936 -1.354 1 94.62 15 ALA B C 1
ATOM 4769 O O . ALA B 1 15 ? 7.352 1.938 -0.126 1 94.62 15 ALA B O 1
ATOM 4770 N N . ALA B 1 16 ? 7.09 3.021 -2.072 1 95.56 16 ALA B N 1
ATOM 4771 C CA . ALA B 1 16 ? 7.207 4.348 -1.47 1 95.56 16 ALA B CA 1
ATOM 4772 C C . ALA B 1 16 ? 6.062 4.613 -0.5 1 95.56 16 ALA B C 1
ATOM 4774 O O . ALA B 1 16 ? 6.199 5.41 0.43 1 95.56 16 ALA B O 1
ATOM 4775 N N . GLY B 1 17 ? 4.953 3.98 -0.693 1 96.06 17 GLY B N 1
ATOM 4776 C CA . GLY B 1 17 ? 3.807 4.16 0.184 1 96.06 17 GLY B CA 1
ATOM 4777 C C . GLY B 1 17 ? 3.789 3.189 1.35 1 96.06 17 GLY B C 1
ATOM 4778 O O . GLY B 1 17 ? 2.93 3.283 2.229 1 96.06 17 GLY B O 1
ATOM 4779 N N . SER B 1 18 ? 4.785 2.271 1.384 1 95.25 18 SER B N 1
ATOM 4780 C CA . SER B 1 18 ? 4.699 1.225 2.396 1 95.25 18 SER B CA 1
ATOM 4781 C C . SER B 1 18 ? 5.984 1.145 3.219 1 95.25 18 SER B C 1
ATOM 4783 O O . SER B 1 18 ? 5.984 0.6 4.324 1 95.25 18 SER B O 1
ATOM 4785 N N . LEU B 1 19 ? 7.113 1.663 2.771 1 94.38 19 LEU B N 1
ATOM 4786 C CA . LEU B 1 19 ? 8.406 1.562 3.438 1 94.38 19 LEU B CA 1
ATOM 4787 C C . LEU B 1 19 ? 8.711 2.828 4.23 1 94.38 19 LEU B C 1
ATOM 4789 O O . LEU B 1 19 ? 8.156 3.893 3.943 1 94.38 19 LEU B O 1
ATOM 4793 N N . PRO B 1 20 ? 9.562 2.693 5.266 1 95.56 20 PRO B N 1
ATOM 4794 C CA . PRO B 1 20 ? 10 3.908 5.957 1 95.56 20 PRO B CA 1
ATOM 4795 C C . PRO B 1 20 ? 10.75 4.871 5.043 1 95.56 20 PRO B C 1
ATOM 4797 O O . PRO B 1 20 ? 11.406 4.438 4.094 1 95.56 20 PRO B O 1
ATOM 4800 N N . VAL B 1 21 ? 10.734 6.078 5.348 1 96.19 21 VAL B N 1
ATOM 4801 C CA . VAL B 1 21 ? 11.203 7.164 4.492 1 96.19 21 VAL B CA 1
ATOM 4802 C C . VAL B 1 21 ? 12.664 6.934 4.121 1 96.19 21 VAL B C 1
ATOM 4804 O O . VAL B 1 21 ? 13.078 7.23 3 1 96.19 21 VAL B O 1
ATOM 4807 N N . HIS B 1 22 ? 13.531 6.445 5.078 1 94.62 22 HIS B N 1
ATOM 4808 C CA . HIS B 1 22 ? 14.953 6.27 4.789 1 94.62 22 HIS B CA 1
ATOM 4809 C C . HIS B 1 22 ? 15.18 5.133 3.797 1 94.62 22 HIS B C 1
ATOM 4811 O O . HIS B 1 22 ? 16.141 5.156 3.027 1 94.62 22 HIS B O 1
ATOM 4817 N N . ASP B 1 23 ? 14.289 4.117 3.771 1 93.56 23 ASP B N 1
ATOM 4818 C CA . ASP B 1 23 ? 14.375 3.07 2.758 1 93.56 23 ASP B CA 1
ATOM 4819 C C . ASP B 1 23 ? 13.953 3.596 1.387 1 93.56 23 ASP B C 1
ATOM 4821 O O . ASP B 1 23 ? 14.516 3.195 0.365 1 93.56 23 ASP B O 1
ATOM 4825 N N . VAL B 1 24 ? 12.961 4.453 1.377 1 95.12 24 VAL B N 1
ATOM 4826 C CA . VAL B 1 24 ? 12.547 5.078 0.125 1 95.12 24 VAL B CA 1
ATOM 4827 C C . VAL B 1 24 ? 13.688 5.93 -0.429 1 95.12 24 VAL B C 1
ATOM 4829 O O . VAL B 1 24 ? 13.945 5.926 -1.635 1 95.12 24 VAL B O 1
ATOM 4832 N N . LEU B 1 25 ? 14.352 6.676 0.476 1 95.19 25 LEU B N 1
ATOM 4833 C CA . LEU B 1 25 ? 15.508 7.453 0.056 1 95.19 25 LEU B CA 1
ATOM 4834 C C . LEU B 1 25 ? 16.562 6.559 -0.593 1 95.19 25 LEU B C 1
ATOM 4836 O O . LEU B 1 25 ? 17.141 6.926 -1.612 1 95.19 25 LEU B O 1
ATOM 4840 N N . ALA B 1 26 ? 16.797 5.422 0.01 1 92.5 26 ALA B N 1
ATOM 4841 C CA . ALA B 1 26 ? 17.75 4.473 -0.545 1 92.5 26 ALA B CA 1
ATOM 4842 C C . ALA B 1 26 ? 17.375 4.062 -1.963 1 92.5 26 ALA B C 1
ATOM 4844 O O . ALA B 1 26 ? 18.219 4.035 -2.861 1 92.5 26 ALA B O 1
ATOM 4845 N N . ILE B 1 27 ? 16.078 3.746 -2.18 1 91.25 27 ILE B N 1
ATOM 4846 C CA . ILE B 1 27 ? 15.594 3.328 -3.488 1 91.25 27 ILE B CA 1
ATOM 4847 C C . ILE B 1 27 ? 15.758 4.469 -4.492 1 91.25 27 ILE B C 1
ATOM 4849 O O . ILE B 1 27 ? 16.266 4.262 -5.598 1 91.25 27 ILE B O 1
ATOM 4853 N N . ARG B 1 28 ? 15.367 5.672 -4.066 1 92.81 28 ARG B N 1
ATOM 4854 C CA . ARG B 1 28 ? 15.453 6.828 -4.949 1 92.81 28 ARG B CA 1
ATOM 4855 C C . ARG B 1 28 ? 16.906 7.141 -5.301 1 92.81 28 ARG B C 1
ATOM 4857 O O . ARG B 1 28 ? 17.203 7.523 -6.434 1 92.81 28 ARG B O 1
ATOM 4864 N N . THR B 1 29 ? 17.766 7.02 -4.332 1 92.94 29 THR B N 1
ATOM 4865 C CA . THR B 1 29 ? 19.188 7.25 -4.562 1 92.94 29 THR B CA 1
ATOM 4866 C C . THR B 1 29 ? 19.734 6.25 -5.574 1 92.94 29 THR B C 1
ATOM 4868 O O . THR B 1 29 ? 20.531 6.609 -6.441 1 92.94 29 THR B O 1
ATOM 4871 N N . TRP B 1 30 ? 19.281 5.047 -5.453 1 88.62 30 TRP B N 1
ATOM 4872 C CA . TRP B 1 30 ? 19.703 4.008 -6.387 1 88.62 30 TRP B CA 1
ATOM 4873 C C . TRP B 1 30 ? 19.203 4.297 -7.793 1 88.62 30 TRP B C 1
ATOM 4875 O O . TRP B 1 30 ? 19.938 4.109 -8.773 1 88.62 30 TRP B O 1
ATOM 4885 N N . LEU B 1 31 ? 18.016 4.801 -7.934 1 88.19 31 LEU B N 1
ATOM 4886 C CA . LEU B 1 31 ? 17.375 4.992 -9.227 1 88.19 31 LEU B CA 1
ATOM 4887 C C . LEU B 1 31 ? 17.844 6.293 -9.875 1 88.19 31 LEU B C 1
ATOM 4889 O O . LEU B 1 31 ? 18.078 6.34 -11.086 1 88.19 31 LEU B O 1
ATOM 4893 N N . THR B 1 32 ? 17.891 7.367 -9.062 1 91.06 32 THR B N 1
ATOM 4894 C CA . THR B 1 32 ? 18.188 8.695 -9.602 1 91.06 32 THR B CA 1
ATOM 4895 C C . THR B 1 32 ? 19.094 9.477 -8.664 1 91.06 32 THR B C 1
ATOM 4897 O O . THR B 1 32 ? 18.719 10.539 -8.172 1 91.06 32 THR B O 1
ATOM 4900 N N . PRO B 1 33 ? 20.297 9.039 -8.508 1 93.06 33 PRO B N 1
ATOM 4901 C CA . PRO B 1 33 ? 21.203 9.625 -7.516 1 93.06 33 PRO B CA 1
ATOM 4902 C C . PRO B 1 33 ? 21.469 11.109 -7.77 1 93.06 33 PRO B C 1
ATOM 4904 O O . PRO B 1 33 ? 21.594 11.891 -6.824 1 93.06 33 PRO B O 1
ATOM 4907 N N . ASP B 1 34 ? 21.453 11.617 -9.055 1 95.75 34 ASP B N 1
ATOM 4908 C CA . ASP B 1 34 ? 21.906 12.969 -9.383 1 95.75 34 ASP B CA 1
ATOM 4909 C C . ASP B 1 34 ? 20.719 13.922 -9.516 1 95.75 34 ASP B C 1
ATOM 4911 O O . ASP B 1 34 ? 20.906 15.125 -9.719 1 95.75 34 ASP B O 1
ATOM 4915 N N . LYS B 1 35 ? 19.516 13.398 -9.414 1 96.88 35 LYS B N 1
ATOM 4916 C CA . LYS B 1 35 ? 18.344 14.258 -9.461 1 96.88 35 LYS B CA 1
ATOM 4917 C C . LYS B 1 35 ? 18.281 15.18 -8.25 1 96.88 35 LYS B C 1
ATOM 4919 O O . LYS B 1 35 ? 18.562 14.758 -7.125 1 96.88 35 LYS B O 1
ATOM 4924 N N . THR B 1 36 ? 18 16.484 -8.445 1 98.19 36 THR B N 1
ATOM 4925 C CA . THR B 1 36 ? 17.859 17.438 -7.352 1 98.19 36 THR B CA 1
ATOM 4926 C C . THR B 1 36 ? 16.578 17.188 -6.566 1 98.19 36 THR B C 1
ATOM 4928 O O . THR B 1 36 ? 15.492 17.141 -7.145 1 98.19 36 THR B O 1
ATOM 4931 N N . LEU B 1 37 ? 16.719 17.031 -5.297 1 98.19 37 LEU B N 1
ATOM 4932 C CA . LEU B 1 37 ? 15.586 16.812 -4.41 1 98.19 37 LEU B CA 1
ATOM 4933 C C . LEU B 1 37 ? 15.156 18.125 -3.74 1 98.19 37 LEU B C 1
ATOM 4935 O O . LEU B 1 37 ? 13.969 18.453 -3.73 1 98.19 37 LEU B O 1
ATOM 4939 N N . PHE B 1 38 ? 16.172 18.859 -3.242 1 98.69 38 PHE B N 1
ATOM 4940 C CA . PHE B 1 38 ? 15.883 20.109 -2.535 1 98.69 38 PHE B CA 1
ATOM 4941 C C . PHE B 1 38 ? 16.719 21.25 -3.094 1 98.69 38 PHE B C 1
ATOM 4943 O O . PHE B 1 38 ? 17.891 21.078 -3.418 1 98.69 38 PHE B O 1
ATOM 4950 N N . THR B 1 39 ? 16.141 22.375 -3.246 1 98.69 39 THR B N 1
ATOM 4951 C CA . THR B 1 39 ? 16.781 23.656 -3.473 1 98.69 39 THR B CA 1
ATOM 4952 C C . THR B 1 39 ? 16.453 24.641 -2.355 1 98.69 39 THR B C 1
ATOM 4954 O O . THR B 1 39 ? 15.289 24.75 -1.957 1 98.69 39 THR B O 1
ATOM 4957 N N . PHE B 1 40 ? 17.438 25.25 -1.788 1 98.56 40 PHE B N 1
ATOM 4958 C CA . PHE B 1 40 ? 17.234 26.234 -0.736 1 98.56 40 PHE B CA 1
ATOM 4959 C C . PHE B 1 40 ? 17.547 27.641 -1.237 1 98.56 40 PHE B C 1
ATOM 4961 O O . PHE B 1 40 ? 18.594 27.859 -1.851 1 98.56 40 PHE B O 1
ATOM 4968 N N . LEU B 1 41 ? 16.656 28.562 -1.024 1 98.62 41 LEU B N 1
ATOM 4969 C CA . LEU B 1 41 ? 16.812 29.938 -1.481 1 98.62 41 LEU B CA 1
ATOM 4970 C C . LEU B 1 41 ? 17.234 30.859 -0.333 1 98.62 41 LEU B C 1
ATOM 4972 O O . LEU B 1 41 ? 16.828 30.641 0.811 1 98.62 41 LEU B O 1
ATOM 4976 N N . ASP B 1 42 ? 17.984 31.891 -0.607 1 97.38 42 ASP B N 1
ATOM 4977 C CA . ASP B 1 42 ? 18.375 32.875 0.395 1 97.38 42 ASP B CA 1
ATOM 4978 C C . ASP B 1 42 ? 17.297 33.969 0.535 1 97.38 42 ASP B C 1
ATOM 4980 O O . ASP B 1 42 ? 16.188 33.812 0.018 1 97.38 42 ASP B O 1
ATOM 4984 N N . ASP B 1 43 ? 17.578 35 1.292 1 95.88 43 ASP B N 1
ATOM 4985 C CA . ASP B 1 43 ? 16.594 36.031 1.641 1 95.88 43 ASP B CA 1
ATOM 4986 C C . ASP B 1 43 ? 16.203 36.844 0.417 1 95.88 43 ASP B C 1
ATOM 4988 O O . ASP B 1 43 ? 15.203 37.562 0.439 1 95.88 43 ASP B O 1
ATOM 4992 N N . GLU B 1 44 ? 17.016 36.75 -0.667 1 95.75 44 GLU B N 1
ATOM 4993 C CA . GLU B 1 44 ? 16.719 37.469 -1.897 1 95.75 44 GLU B CA 1
ATOM 4994 C C . GLU B 1 44 ? 16.047 36.594 -2.924 1 95.75 44 GLU B C 1
ATOM 4996 O O . GLU B 1 44 ? 15.695 37.031 -4.02 1 95.75 44 GLU B O 1
ATOM 5001 N N . GLY B 1 45 ? 15.812 35.375 -2.588 1 96.69 45 GLY B N 1
ATOM 5002 C CA . GLY B 1 45 ? 15.141 34.438 -3.479 1 96.69 45 GLY B CA 1
ATOM 5003 C C . GLY B 1 45 ? 16.094 33.719 -4.434 1 96.69 45 GLY B C 1
ATOM 5004 O O . GLY B 1 45 ? 15.648 33.094 -5.398 1 96.69 45 GLY B O 1
ATOM 5005 N N . GLU B 1 46 ? 17.344 33.812 -4.16 1 97.94 46 GLU B N 1
ATOM 5006 C CA . GLU B 1 46 ? 18.344 33.156 -5.012 1 97.94 46 GLU B CA 1
ATOM 5007 C C . GLU B 1 46 ? 18.781 31.812 -4.422 1 97.94 46 GLU B C 1
ATOM 5009 O O . GLU B 1 46 ? 18.891 31.672 -3.199 1 97.94 46 GLU B O 1
ATOM 5014 N N . GLU B 1 47 ? 19.047 30.891 -5.324 1 97.81 47 GLU B N 1
ATOM 5015 C CA . GLU B 1 47 ? 19.5 29.578 -4.871 1 97.81 47 GLU B CA 1
ATOM 5016 C C . GLU B 1 47 ? 20.828 29.672 -4.137 1 97.81 47 GLU B C 1
ATOM 5018 O O . GLU B 1 47 ? 21.797 30.25 -4.656 1 97.81 47 GLU B O 1
ATOM 5023 N N . CYS B 1 48 ? 20.938 29.125 -2.932 1 97.06 48 CYS B N 1
ATOM 5024 C CA . CYS B 1 48 ? 22.188 29.203 -2.182 1 97.06 48 CYS B CA 1
ATOM 5025 C C . CYS B 1 48 ? 22.656 27.812 -1.775 1 97.06 48 CYS B C 1
ATOM 5027 O O . CYS B 1 48 ? 23.812 27.625 -1.397 1 97.06 48 CYS B O 1
ATOM 5029 N N . ASN B 1 49 ? 21.828 26.844 -1.86 1 96.62 49 ASN B N 1
ATOM 5030 C CA . ASN B 1 49 ? 22.188 25.453 -1.563 1 96.62 49 ASN B CA 1
ATOM 5031 C C . ASN B 1 49 ? 21.281 24.469 -2.305 1 96.62 49 ASN B C 1
ATOM 5033 O O . ASN B 1 49 ? 20.188 24.844 -2.744 1 96.62 49 ASN B O 1
ATOM 5037 N N . ARG B 1 50 ? 21.719 23.297 -2.465 1 97.5 50 ARG B N 1
ATOM 5038 C CA . ARG B 1 50 ? 20.984 22.25 -3.15 1 97.5 50 ARG B CA 1
ATOM 5039 C C . ARG B 1 50 ? 21.391 20.875 -2.646 1 97.5 50 ARG B C 1
ATOM 5041 O O . ARG B 1 50 ? 22.531 20.672 -2.219 1 97.5 50 ARG B O 1
ATOM 5048 N N . LEU B 1 51 ? 20.484 19.875 -2.682 1 97.31 51 LEU B N 1
ATOM 5049 C CA . LEU B 1 51 ? 20.734 18.484 -2.336 1 97.31 51 LEU B CA 1
ATOM 5050 C C . LEU B 1 51 ? 20.188 17.547 -3.406 1 97.31 51 LEU B C 1
ATOM 5052 O O . LEU B 1 51 ? 19 17.609 -3.742 1 97.31 51 LEU B O 1
ATOM 5056 N N . THR B 1 52 ? 21.078 16.75 -3.986 1 97.38 52 THR B N 1
ATOM 5057 C CA . THR B 1 52 ? 20.609 15.609 -4.777 1 97.38 52 THR B CA 1
ATOM 5058 C C . THR B 1 52 ? 20.281 14.422 -3.877 1 97.38 52 THR B C 1
ATOM 5060 O O . THR B 1 52 ? 20.547 14.453 -2.674 1 97.38 52 THR B O 1
ATOM 5063 N N . TYR B 1 53 ? 19.688 13.398 -4.398 1 96.25 53 TYR B N 1
ATOM 5064 C CA . TYR B 1 53 ? 19.406 12.195 -3.621 1 96.25 53 TYR B CA 1
ATOM 5065 C C . TYR B 1 53 ? 20.688 11.586 -3.088 1 96.25 53 TYR B C 1
ATOM 5067 O O . TYR B 1 53 ? 20.75 11.164 -1.93 1 96.25 53 TYR B O 1
ATOM 5075 N N . LEU B 1 54 ? 21.688 11.555 -3.889 1 95.56 54 LEU B N 1
ATOM 5076 C CA . LEU B 1 54 ? 22.969 10.992 -3.469 1 95.56 54 LEU B CA 1
ATOM 5077 C C . LEU B 1 54 ? 23.594 11.836 -2.354 1 95.56 54 LEU B C 1
ATOM 5079 O O . LEU B 1 54 ? 24.109 11.289 -1.38 1 95.56 54 LEU B O 1
ATOM 5083 N N . ASP B 1 55 ? 23.516 13.195 -2.537 1 95.81 55 ASP B N 1
ATOM 5084 C CA . ASP B 1 55 ? 24.016 14.078 -1.494 1 95.81 55 ASP B CA 1
ATOM 5085 C C . ASP B 1 55 ? 23.344 13.797 -0.156 1 95.81 55 ASP B C 1
ATOM 5087 O O . ASP B 1 55 ? 24.016 13.648 0.868 1 95.81 55 ASP B O 1
ATOM 5091 N N . LEU B 1 56 ? 22.062 13.766 -0.188 1 96.75 56 LEU B N 1
ATOM 5092 C CA . LEU B 1 56 ? 21.297 13.555 1.039 1 96.75 56 LEU B CA 1
ATOM 5093 C C . LEU B 1 56 ? 21.609 12.195 1.651 1 96.75 56 LEU B C 1
ATOM 5095 O O . LEU B 1 56 ? 21.812 12.086 2.863 1 96.75 56 LEU B O 1
ATOM 5099 N N . TRP B 1 57 ? 21.672 11.172 0.797 1 95 57 TRP B N 1
ATOM 5100 C CA . TRP B 1 57 ? 21.969 9.812 1.257 1 95 57 TRP B CA 1
ATOM 5101 C C . TRP B 1 57 ? 23.312 9.773 1.987 1 95 57 TRP B C 1
ATOM 5103 O O . TRP B 1 57 ? 23.406 9.242 3.1 1 95 57 TRP B O 1
ATOM 5113 N N . ARG B 1 58 ? 24.328 10.367 1.402 1 95.38 58 ARG B N 1
ATOM 5114 C CA . ARG B 1 58 ? 25.672 10.359 1.977 1 95.38 58 ARG B CA 1
ATOM 5115 C C . ARG B 1 58 ? 25.703 11.102 3.307 1 95.38 58 ARG B C 1
ATOM 5117 O O . ARG B 1 58 ? 26.344 10.656 4.262 1 95.38 58 ARG B O 1
ATOM 5124 N N . ARG B 1 59 ? 25.047 12.211 3.377 1 96.25 59 ARG B N 1
ATOM 5125 C CA . ARG B 1 59 ? 25 13 4.602 1 96.25 59 ARG B CA 1
ATOM 5126 C C . ARG B 1 59 ? 24.25 12.266 5.703 1 96.25 59 ARG B C 1
ATOM 5128 O O . ARG B 1 59 ? 24.656 12.289 6.867 1 96.25 59 ARG B O 1
ATOM 5135 N N . CYS B 1 60 ? 23.125 11.633 5.352 1 95.81 60 CYS B N 1
ATOM 5136 C CA . CYS B 1 60 ? 22.359 10.852 6.324 1 95.81 60 CYS B CA 1
ATOM 5137 C C . CYS B 1 60 ? 23.203 9.719 6.895 1 95.81 60 CYS B C 1
ATOM 5139 O O . CYS B 1 60 ? 23.156 9.461 8.102 1 95.81 60 CYS B O 1
ATOM 5141 N N . ARG B 1 61 ? 23.922 9.07 6.004 1 93.94 61 ARG B N 1
ATOM 5142 C CA . ARG B 1 61 ? 24.781 7.969 6.441 1 93.94 61 ARG B CA 1
ATOM 5143 C C . ARG B 1 61 ? 25.859 8.461 7.402 1 93.94 61 ARG B C 1
ATOM 5145 O O . ARG B 1 61 ? 26.203 7.766 8.359 1 93.94 61 ARG B O 1
ATOM 5152 N N . ALA B 1 62 ? 26.391 9.609 7.102 1 95.12 62 ALA B N 1
ATOM 5153 C CA . ALA B 1 62 ? 27.406 10.195 7.977 1 95.12 62 ALA B CA 1
ATOM 5154 C C . ALA B 1 62 ? 26.828 10.477 9.359 1 95.12 62 ALA B C 1
ATOM 5156 O O . ALA B 1 62 ? 27.484 10.211 10.375 1 95.12 62 ALA B O 1
ATOM 5157 N N . VAL B 1 63 ? 25.656 10.992 9.367 1 96.25 63 VAL B N 1
ATOM 5158 C CA . VAL B 1 63 ? 24.969 11.25 10.633 1 96.25 63 VAL B CA 1
ATOM 5159 C C . VAL B 1 63 ? 24.766 9.93 11.383 1 96.25 63 VAL B C 1
ATOM 5161 O O . VAL B 1 63 ? 25.078 9.836 12.57 1 96.25 63 VAL B O 1
ATOM 5164 N N . GLY B 1 64 ? 24.219 8.914 10.688 1 94.38 64 GLY B N 1
ATOM 5165 C CA . GLY B 1 64 ? 24 7.609 11.297 1 94.38 64 GLY B CA 1
ATOM 5166 C C . GLY B 1 64 ? 25.266 7.016 11.883 1 94.38 64 GLY B C 1
ATOM 5167 O O . GLY B 1 64 ? 25.25 6.484 13 1 94.38 64 GLY B O 1
ATOM 5168 N N . ALA B 1 65 ? 26.359 7.152 11.164 1 93.38 65 ALA B N 1
ATOM 5169 C CA . ALA B 1 65 ? 27.641 6.621 11.617 1 93.38 65 ALA B CA 1
ATOM 5170 C C . ALA B 1 65 ? 28.109 7.34 12.875 1 93.38 65 ALA B C 1
ATOM 5172 O O . ALA B 1 65 ? 28.656 6.707 13.789 1 93.38 65 ALA B O 1
ATOM 5173 N N . SER B 1 66 ? 27.906 8.594 12.891 1 95.44 66 SER B N 1
ATOM 5174 C CA . SER B 1 66 ? 28.328 9.383 14.047 1 95.44 66 SER B CA 1
ATOM 5175 C C . SER B 1 66 ? 27.516 9.016 15.289 1 95.44 66 SER B C 1
ATOM 5177 O O . SER B 1 66 ? 28.031 9.055 16.406 1 95.44 66 SER B O 1
ATOM 5179 N N . LEU B 1 67 ? 26.281 8.672 15.141 1 96.25 67 LEU B N 1
ATOM 5180 C CA . LEU B 1 67 ? 25.391 8.352 16.25 1 96.25 67 LEU B CA 1
ATOM 5181 C C . LEU B 1 67 ? 25.688 6.965 16.797 1 96.25 67 LEU B C 1
ATOM 5183 O O . LEU B 1 67 ? 25.453 6.699 17.984 1 96.25 67 LEU B O 1
ATOM 5187 N N . ALA B 1 68 ? 26.141 6.094 15.938 1 90.12 68 ALA B N 1
ATOM 5188 C CA . ALA B 1 68 ? 26.406 4.715 16.344 1 90.12 68 ALA B CA 1
ATOM 5189 C C . ALA B 1 68 ? 27.391 4.656 17.484 1 90.12 68 ALA B C 1
ATOM 5191 O O . ALA B 1 68 ? 27.312 3.773 18.344 1 90.12 68 ALA B O 1
ATOM 5192 N N . ALA B 1 69 ? 28.203 5.648 17.609 1 87.69 69 ALA B N 1
ATOM 5193 C CA . ALA B 1 69 ? 29.281 5.664 18.609 1 87.69 69 ALA B CA 1
ATOM 5194 C C . ALA B 1 69 ? 28.781 6.223 19.938 1 87.69 69 ALA B C 1
ATOM 5196 O O . ALA B 1 69 ? 29.359 5.941 20.984 1 87.69 69 ALA B O 1
ATOM 5197 N N . VAL B 1 70 ? 27.719 6.879 19.938 1 95.81 70 VAL B N 1
ATOM 5198 C CA . VAL B 1 70 ? 27.438 7.676 21.125 1 95.81 70 VAL B CA 1
ATOM 5199 C C . VAL B 1 70 ? 26 7.418 21.578 1 95.81 70 VAL B C 1
ATOM 5201 O O . VAL B 1 70 ? 25.562 7.949 22.609 1 95.81 70 VAL B O 1
ATOM 5204 N N . SER B 1 71 ? 25.234 6.613 20.891 1 97.25 71 SER B N 1
ATOM 5205 C CA . SER B 1 71 ? 23.844 6.375 21.234 1 97.25 71 SER B CA 1
ATOM 5206 C C . SER B 1 71 ? 23.391 4.984 20.812 1 97.25 71 SER B C 1
ATOM 5208 O O . SER B 1 71 ? 24.062 4.328 20.016 1 97.25 71 SER B O 1
ATOM 5210 N N . ASP B 1 72 ? 22.328 4.5 21.328 1 96.31 72 ASP B N 1
ATOM 5211 C CA . ASP B 1 72 ? 21.719 3.215 21 1 96.31 72 ASP B CA 1
ATOM 5212 C C . ASP B 1 72 ? 20.359 3.41 20.312 1 96.31 72 ASP B C 1
ATOM 5214 O O . ASP B 1 72 ? 19.766 4.477 20.422 1 96.31 72 ASP B O 1
ATOM 5218 N N . PRO B 1 73 ? 19.906 2.395 19.531 1 94.5 73 PRO B N 1
ATOM 5219 C CA . PRO B 1 73 ? 18.562 2.484 18.969 1 94.5 73 PRO B CA 1
ATOM 5220 C C . PRO B 1 73 ? 17.5 2.791 20.031 1 94.5 73 PRO B C 1
ATOM 5222 O O . PRO B 1 73 ? 17.547 2.225 21.125 1 94.5 73 PRO B O 1
ATOM 5225 N N . GLY B 1 74 ? 16.641 3.725 19.719 1 96.38 74 GLY B N 1
ATOM 5226 C CA . GLY B 1 74 ? 15.617 4.121 20.672 1 96.38 74 GLY B CA 1
ATOM 5227 C C . GLY B 1 74 ? 15.977 5.367 21.453 1 96.38 74 GLY B C 1
ATOM 5228 O O . GLY B 1 74 ? 15.117 6 22.062 1 96.38 74 GLY B O 1
ATOM 5229 N N . ASP B 1 75 ? 17.281 5.723 21.484 1 98.31 75 ASP B N 1
ATOM 5230 C CA . ASP B 1 75 ? 17.688 6.953 22.156 1 98.31 75 ASP B CA 1
ATOM 5231 C C . ASP B 1 75 ? 17.141 8.18 21.438 1 98.31 75 ASP B C 1
ATOM 5233 O O . ASP B 1 75 ? 17.031 8.188 20.203 1 98.31 75 ASP B O 1
ATOM 5237 N N . ARG B 1 76 ? 16.75 9.211 22.203 1 98.56 76 ARG B N 1
ATOM 5238 C CA . ARG B 1 76 ? 16.25 10.469 21.656 1 98.56 76 ARG B CA 1
ATOM 5239 C C . ARG B 1 76 ? 17.406 11.406 21.312 1 98.56 76 ARG B C 1
ATOM 5241 O O . ARG B 1 76 ? 18.328 11.594 22.109 1 98.56 76 ARG B O 1
ATOM 5248 N N . ILE B 1 77 ? 17.359 11.984 20.141 1 98.81 77 ILE B N 1
ATOM 5249 C CA . ILE B 1 77 ? 18.375 12.922 19.672 1 98.81 77 ILE B CA 1
ATOM 5250 C C . ILE B 1 77 ? 17.734 14.289 19.438 1 98.81 77 ILE B C 1
ATOM 5252 O O . ILE B 1 77 ? 16.844 14.43 18.594 1 98.81 77 ILE B O 1
ATOM 5256 N N . MET B 1 78 ? 18.188 15.328 20.141 1 98.44 78 MET B N 1
ATOM 5257 C CA . MET B 1 78 ? 17.672 16.688 19.938 1 98.44 78 MET B CA 1
ATOM 5258 C C . MET B 1 78 ? 18.234 17.281 18.641 1 98.44 78 MET B C 1
ATOM 5260 O O . MET B 1 78 ? 19.438 17.172 18.375 1 98.44 78 MET B O 1
ATOM 5264 N N . LEU B 1 79 ? 17.422 17.859 17.859 1 98.5 79 LEU B N 1
ATOM 5265 C CA . LEU B 1 79 ? 17.844 18.531 16.641 1 98.5 79 LEU B CA 1
ATOM 5266 C C . LEU B 1 79 ? 17.609 20.031 16.719 1 98.5 79 LEU B C 1
ATOM 5268 O O . LEU B 1 79 ? 16.469 20.484 16.672 1 98.5 79 LEU B O 1
ATOM 5272 N N . PHE B 1 80 ? 18.656 20.766 16.859 1 97 80 PHE B N 1
ATOM 5273 C CA . PHE B 1 80 ? 18.625 22.219 16.859 1 97 80 PHE B CA 1
ATOM 5274 C C . PHE B 1 80 ? 19.25 22.781 15.594 1 97 80 PHE B C 1
ATOM 5276 O O . PHE B 1 80 ? 20.469 22.859 15.477 1 97 80 PHE B O 1
ATOM 5283 N N . TYR B 1 81 ? 18.359 23.203 14.664 1 97.12 81 TYR B N 1
ATOM 5284 C CA . TYR B 1 81 ? 18.859 23.703 13.383 1 97.12 81 TYR B CA 1
ATOM 5285 C C . TYR B 1 81 ? 18.109 24.953 12.961 1 97.12 81 TYR B C 1
ATOM 5287 O O . TYR B 1 81 ? 16.891 25.062 13.148 1 97.12 81 TYR B O 1
ATOM 5295 N N . PRO B 1 82 ? 18.828 25.938 12.414 1 94.25 82 PRO B N 1
ATOM 5296 C CA . PRO B 1 82 ? 18.125 26.984 11.664 1 94.25 82 PRO B CA 1
ATOM 5297 C C . PRO B 1 82 ? 17.5 26.453 10.367 1 94.25 82 PRO B C 1
ATOM 5299 O O . PRO B 1 82 ? 17.781 25.344 9.953 1 94.25 82 PRO B O 1
ATOM 5302 N N . PRO B 1 83 ? 16.562 27.266 9.781 1 92.31 83 PRO B N 1
ATOM 5303 C CA . PRO B 1 83 ? 16.047 26.828 8.484 1 92.31 83 PRO B CA 1
ATOM 5304 C C . PRO B 1 83 ? 17.156 26.547 7.473 1 92.31 83 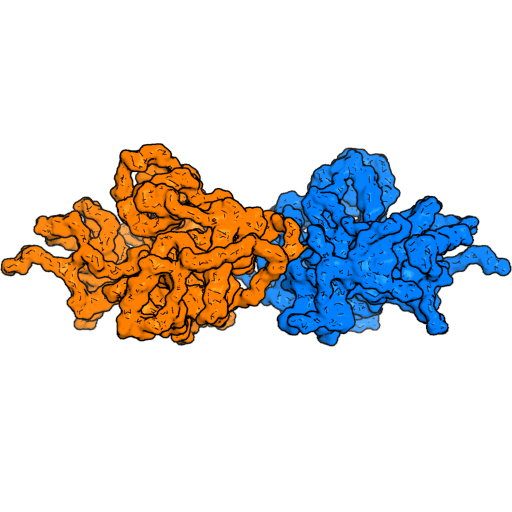PRO B C 1
ATOM 5306 O O . PRO B 1 83 ? 18.141 27.281 7.402 1 92.31 83 PRO B O 1
ATOM 5309 N N . GLY B 1 84 ? 17.047 25.5 6.738 1 92 84 GLY B N 1
ATOM 5310 C CA . GLY B 1 84 ? 18.047 25.062 5.785 1 92 84 GLY B CA 1
ATOM 5311 C C . GLY B 1 84 ? 18.031 23.562 5.539 1 92 84 GLY B C 1
ATOM 5312 O O . GLY B 1 84 ? 17.094 22.875 5.961 1 92 84 GLY B O 1
ATOM 5313 N N . LEU B 1 85 ? 19.078 23.078 4.836 1 95.69 85 LEU B N 1
ATOM 5314 C CA . LEU B 1 85 ? 19.031 21.703 4.348 1 95.69 85 LEU B CA 1
ATOM 5315 C C . LEU B 1 85 ? 19.688 20.75 5.34 1 95.69 85 LEU B C 1
ATOM 5317 O O . LEU B 1 85 ? 19.469 19.547 5.285 1 95.69 85 LEU B O 1
ATOM 5321 N N . ASP B 1 86 ? 20.469 21.266 6.336 1 96.06 86 ASP B N 1
ATOM 5322 C CA . ASP B 1 86 ? 21.203 20.438 7.285 1 96.06 86 ASP B CA 1
ATOM 5323 C C . ASP B 1 86 ? 20.25 19.641 8.18 1 96.06 86 ASP B C 1
ATOM 5325 O O . ASP B 1 86 ? 20.531 18.5 8.531 1 96.06 86 ASP B O 1
ATOM 5329 N N . PHE B 1 87 ? 19.203 20.219 8.562 1 97.69 87 PHE B N 1
ATOM 5330 C CA . PHE B 1 87 ? 18.203 19.562 9.398 1 97.69 87 PHE B CA 1
ATOM 5331 C C . PHE B 1 87 ? 17.734 18.266 8.766 1 97.69 87 PHE B C 1
ATOM 5333 O O . PHE B 1 87 ? 17.562 17.25 9.453 1 97.69 87 PHE B O 1
ATOM 5340 N N . ILE B 1 88 ? 17.562 18.281 7.422 1 98.44 88 ILE B N 1
ATOM 5341 C CA . ILE B 1 88 ? 16.984 17.172 6.684 1 98.44 88 ILE B CA 1
ATOM 5342 C C . ILE B 1 88 ? 17.875 15.938 6.816 1 98.44 88 ILE B C 1
ATOM 5344 O O . ILE B 1 88 ? 17.391 14.852 7.133 1 98.44 88 ILE B O 1
ATOM 5348 N N . SER B 1 89 ? 19.203 16.125 6.676 1 97.19 89 SER B N 1
ATOM 5349 C CA . SER B 1 89 ? 20.156 15.023 6.793 1 97.19 89 SER B CA 1
ATOM 5350 C C . SER B 1 89 ? 20.203 14.484 8.219 1 97.19 89 SER B C 1
ATOM 5352 O O . SER B 1 89 ? 20.297 13.273 8.422 1 97.19 89 SER B O 1
ATOM 5354 N N . ALA B 1 90 ? 20.094 15.414 9.148 1 98.31 90 ALA B N 1
ATOM 5355 C CA . ALA B 1 90 ? 20.141 15 10.547 1 98.31 90 ALA B CA 1
ATOM 5356 C C . ALA B 1 90 ? 18.922 14.18 10.922 1 98.31 90 ALA B C 1
ATOM 5358 O O . ALA B 1 90 ? 19.031 13.133 11.57 1 98.31 90 ALA B O 1
ATOM 5359 N N . PHE B 1 91 ? 17.797 14.656 10.562 1 98.5 91 PHE B N 1
ATOM 5360 C CA . PHE B 1 91 ? 16.531 14 10.891 1 98.5 91 PHE B CA 1
ATOM 5361 C C . PHE B 1 91 ? 16.484 12.594 10.289 1 98.5 91 PHE B C 1
ATOM 5363 O O . PHE B 1 91 ? 16.281 11.617 11.016 1 98.5 91 PHE B O 1
ATOM 5370 N N . ILE B 1 92 ? 16.719 12.453 8.992 1 97.81 92 ILE B N 1
ATOM 5371 C CA . ILE B 1 92 ? 16.625 11.172 8.297 1 97.81 92 ILE B CA 1
ATOM 5372 C C . ILE B 1 92 ? 17.781 10.266 8.734 1 97.81 92 ILE B C 1
ATOM 5374 O O . ILE B 1 92 ? 17.594 9.047 8.859 1 97.81 92 ILE B O 1
ATOM 5378 N N . GLY B 1 93 ? 18.953 10.867 9.023 1 96.44 93 GLY B N 1
ATOM 5379 C CA . GLY B 1 93 ? 20.062 10.086 9.555 1 96.44 93 GLY B CA 1
ATOM 5380 C C . GLY B 1 93 ? 19.734 9.406 10.867 1 96.44 93 GLY B C 1
ATOM 5381 O O . GLY B 1 93 ? 20.125 8.258 11.094 1 96.44 93 GLY B O 1
ATOM 5382 N N . CYS B 1 94 ? 19 10.102 11.742 1 97.75 94 CYS B N 1
ATOM 5383 C CA . CYS B 1 94 ? 18.531 9.5 12.984 1 97.75 94 CYS B CA 1
ATOM 5384 C C . CYS B 1 94 ? 17.641 8.297 12.703 1 97.75 94 CYS B C 1
ATOM 5386 O O . CYS B 1 94 ? 17.828 7.23 13.289 1 97.75 94 CYS B O 1
ATOM 5388 N N . LEU B 1 95 ? 16.719 8.461 11.805 1 96.81 95 LEU B N 1
ATOM 5389 C CA . LEU B 1 95 ? 15.773 7.406 11.477 1 96.81 95 LEU B CA 1
ATOM 5390 C C . LEU B 1 95 ? 16.5 6.184 10.922 1 96.81 95 LEU B C 1
ATOM 5392 O O . LEU B 1 95 ? 16.141 5.047 11.25 1 96.81 95 LEU B O 1
ATOM 5396 N N . MET B 1 96 ? 17.516 6.418 10.133 1 92.88 96 MET B N 1
ATOM 5397 C CA . MET B 1 96 ? 18.25 5.352 9.461 1 92.88 96 MET B CA 1
ATOM 5398 C C . MET B 1 96 ? 18.859 4.383 10.477 1 92.88 96 MET B C 1
ATOM 5400 O O . MET B 1 96 ? 18.984 3.189 10.203 1 92.88 96 MET B O 1
ATOM 5404 N N . VAL B 1 97 ? 19.172 4.891 11.617 1 93.88 97 VAL B N 1
ATOM 5405 C CA . VAL B 1 97 ? 19.875 4.043 12.578 1 93.88 97 VAL B CA 1
ATOM 5406 C C . VAL B 1 97 ? 18.969 3.779 13.781 1 93.88 97 VAL B C 1
ATOM 5408 O O . VAL B 1 97 ? 19.453 3.352 14.836 1 93.88 97 VAL B O 1
ATOM 5411 N N . GLY B 1 98 ? 17.672 4.082 13.664 1 95.12 98 GLY B N 1
ATOM 5412 C CA . GLY B 1 98 ? 16.688 3.713 14.664 1 95.12 98 GLY B CA 1
ATOM 5413 C C . GLY B 1 98 ? 16.703 4.613 15.883 1 95.12 98 GLY B C 1
ATOM 5414 O O . GLY B 1 98 ? 16.281 4.207 16.969 1 95.12 98 GLY B O 1
ATOM 5415 N N . ARG B 1 99 ? 17.344 5.777 15.797 1 97.75 99 ARG B N 1
ATOM 5416 C CA . ARG B 1 99 ? 17.266 6.758 16.875 1 97.75 99 ARG B CA 1
ATOM 5417 C C . ARG B 1 99 ? 15.977 7.574 16.75 1 97.75 99 ARG B C 1
ATOM 5419 O O . ARG B 1 99 ? 15.414 7.715 15.664 1 97.75 99 ARG B O 1
ATOM 5426 N N . VAL B 1 100 ? 15.469 8.039 17.844 1 98.56 100 VAL B N 1
ATOM 5427 C CA . VAL B 1 100 ? 14.242 8.836 17.875 1 98.56 100 VAL B CA 1
ATOM 5428 C C . VAL B 1 100 ? 14.586 10.312 17.719 1 98.56 100 VAL B C 1
ATOM 5430 O O . VAL B 1 100 ? 15.18 10.922 18.625 1 98.56 100 VAL B O 1
ATOM 5433 N N . ALA B 1 101 ? 14.258 10.898 16.594 1 98.81 101 ALA B N 1
ATOM 5434 C CA . ALA B 1 101 ? 14.539 12.305 16.344 1 98.81 101 ALA B CA 1
ATOM 5435 C C . ALA B 1 101 ? 13.586 13.203 17.141 1 98.81 101 ALA B C 1
ATOM 5437 O O . ALA B 1 101 ? 12.398 12.898 17.266 1 98.81 101 ALA B O 1
ATOM 5438 N N . VAL B 1 102 ? 14.109 14.328 17.641 1 98.5 102 VAL B N 1
ATOM 5439 C CA . VAL B 1 102 ? 13.305 15.312 18.359 1 98.5 102 VAL B CA 1
ATOM 5440 C C . VAL B 1 102 ? 13.555 16.703 17.781 1 98.5 102 VAL B C 1
ATOM 5442 O O . VAL B 1 102 ? 14.359 17.469 18.312 1 98.5 102 VAL B O 1
ATOM 5445 N N . PRO B 1 103 ? 12.812 17.047 16.75 1 97.19 103 PRO B N 1
ATOM 5446 C CA . PRO B 1 103 ? 12.945 18.406 16.203 1 97.19 103 PRO B CA 1
ATOM 5447 C C . PRO B 1 103 ? 12.531 19.484 17.188 1 97.19 103 PRO B C 1
ATOM 5449 O O . PRO B 1 103 ? 11.523 19.344 17.875 1 97.19 103 PRO B O 1
ATOM 5452 N N . SER B 1 104 ? 13.328 20.516 17.266 1 92.62 104 SER B N 1
ATOM 5453 C CA . SER B 1 104 ? 13.047 21.578 18.234 1 92.62 104 SER B CA 1
ATOM 5454 C C . SER B 1 104 ? 13.43 22.953 17.688 1 92.62 104 SER B C 1
ATOM 5456 O O . SER B 1 104 ? 14.297 23.047 16.812 1 92.62 104 SER B O 1
ATOM 5458 N N . ASN B 1 105 ? 12.703 23.938 18.172 1 89.19 105 ASN B N 1
ATOM 5459 C CA . ASN B 1 105 ? 13.117 25.297 17.891 1 89.19 105 ASN B CA 1
ATOM 5460 C C . ASN B 1 105 ? 14.484 25.609 18.5 1 89.19 105 ASN B C 1
ATOM 5462 O O . ASN B 1 105 ? 14.938 24.906 19.391 1 89.19 105 ASN B O 1
ATOM 5466 N N . LEU B 1 106 ? 15.109 26.688 18.016 1 90.88 106 LEU B N 1
ATOM 5467 C CA . LEU B 1 106 ? 16.453 27.031 18.469 1 90.88 106 LEU B CA 1
ATOM 5468 C C . LEU B 1 106 ? 16.422 27.562 19.891 1 90.88 106 LEU B C 1
ATOM 5470 O O . LEU B 1 106 ? 15.523 28.312 20.266 1 90.88 106 LEU B O 1
ATOM 5474 N N . PRO B 1 107 ? 17.375 27.047 20.641 1 87.12 107 PRO B N 1
ATOM 5475 C CA . PRO B 1 107 ? 17.484 27.609 22 1 87.12 107 PRO B CA 1
ATOM 5476 C C . PRO B 1 107 ? 18.078 29.016 22 1 87.12 107 PRO B C 1
ATOM 5478 O O . PRO B 1 107 ? 18.953 29.328 21.188 1 87.12 107 PRO B O 1
ATOM 5481 N N . ALA B 1 108 ? 17.422 29.875 22.688 1 77.25 108 ALA B N 1
ATOM 5482 C CA . ALA B 1 108 ? 17.969 31.188 22.984 1 77.25 108 ALA B CA 1
ATOM 5483 C C . ALA B 1 108 ? 17.984 31.469 24.484 1 77.25 108 ALA B C 1
ATOM 5485 O O . ALA B 1 108 ? 17.156 30.938 25.219 1 77.25 108 ALA B O 1
ATOM 5486 N N . ARG B 1 109 ? 18.969 32.188 24.844 1 61.59 109 ARG B N 1
ATOM 5487 C CA . ARG B 1 109 ? 19.156 32.438 26.281 1 61.59 109 ARG B CA 1
ATOM 5488 C C . ARG B 1 109 ? 17.875 32.906 26.938 1 61.59 109 ARG B C 1
ATOM 5490 O O . ARG B 1 109 ? 17.531 32.469 28.031 1 61.59 109 ARG B O 1
ATOM 5497 N N . ARG B 1 110 ? 17.188 33.719 26.266 1 59.16 110 ARG B N 1
ATOM 5498 C CA . ARG B 1 110 ? 15.992 34.281 26.859 1 59.16 110 ARG B CA 1
ATOM 5499 C C . ARG B 1 110 ? 14.812 33.344 26.797 1 59.16 110 ARG B C 1
ATOM 5501 O O . ARG B 1 110 ? 13.805 33.531 27.484 1 59.16 110 ARG B O 1
ATOM 5508 N N . ARG B 1 111 ? 14.938 32.281 26.094 1 72.06 111 ARG B N 1
ATOM 5509 C CA . ARG B 1 111 ? 13.82 31.359 25.891 1 72.06 111 ARG B CA 1
ATOM 5510 C C . ARG B 1 111 ? 14.273 29.906 25.922 1 72.06 111 ARG B C 1
ATOM 5512 O O . ARG B 1 111 ? 13.766 29.078 25.172 1 72.06 111 ARG B O 1
ATOM 5519 N N . VAL B 1 112 ? 15.227 29.672 26.812 1 84.38 112 VAL B N 1
ATOM 5520 C CA . VAL B 1 112 ? 15.859 28.344 26.797 1 84.38 112 VAL B CA 1
ATOM 5521 C C . VAL B 1 112 ? 15.008 27.359 27.594 1 84.38 112 VAL B C 1
ATOM 5523 O O . VAL B 1 112 ? 15.125 26.156 27.422 1 84.38 112 VAL B O 1
ATOM 5526 N N . ASP B 1 113 ? 14.102 27.859 28.422 1 82.81 113 ASP B N 1
ATOM 5527 C CA . ASP B 1 113 ? 13.328 27.031 29.344 1 82.81 113 ASP B CA 1
ATOM 5528 C C . ASP B 1 113 ? 12.516 25.984 28.594 1 82.81 113 ASP B C 1
ATOM 5530 O O . ASP B 1 113 ? 12.43 24.828 29.016 1 82.81 113 ASP B O 1
ATOM 5534 N N . ARG B 1 114 ? 11.953 26.422 27.547 1 84.12 114 ARG B N 1
ATOM 5535 C CA . ARG B 1 114 ? 11.164 25.484 26.766 1 84.12 114 ARG B CA 1
ATOM 5536 C C . ARG B 1 114 ? 12.016 24.328 26.266 1 84.12 114 ARG B C 1
ATOM 5538 O O . ARG B 1 114 ? 11.609 23.172 26.344 1 84.12 114 ARG B O 1
ATOM 5545 N N . SER B 1 115 ? 13.172 24.641 25.781 1 91.06 115 SER B N 1
ATOM 5546 C CA . SER B 1 115 ? 14.086 23.609 25.281 1 91.06 115 SER B CA 1
ATOM 5547 C C . SER B 1 115 ? 14.539 22.688 26.391 1 91.06 115 SER B C 1
ATOM 5549 O O . SER B 1 115 ? 14.648 21.484 26.203 1 91.06 115 SER B O 1
ATOM 5551 N N . VAL B 1 116 ? 14.805 23.297 27.547 1 92.69 116 VAL B N 1
ATOM 5552 C CA . VAL B 1 116 ? 15.242 22.516 28.703 1 92.69 116 VAL B CA 1
ATOM 5553 C C . VAL B 1 116 ? 14.141 21.547 29.109 1 92.69 116 VAL B C 1
ATOM 5555 O O . VAL B 1 116 ? 14.422 20.375 29.422 1 92.69 116 VAL B O 1
ATOM 5558 N N . ASN B 1 117 ? 12.914 22.031 29.094 1 90.38 117 ASN B N 1
ATOM 5559 C CA . ASN B 1 117 ? 11.789 21.188 29.453 1 90.38 117 ASN B CA 1
ATOM 5560 C C . ASN B 1 117 ? 11.641 20.016 28.484 1 90.38 117 ASN B C 1
ATOM 5562 O O . ASN B 1 117 ? 11.336 18.891 28.906 1 90.38 117 ASN B O 1
ATOM 5566 N N . ILE B 1 118 ? 11.852 20.219 27.219 1 93.69 118 ILE B N 1
ATOM 5567 C CA . ILE B 1 118 ? 11.742 19.172 26.219 1 93.69 118 ILE B CA 1
ATOM 5568 C C . ILE B 1 118 ? 12.859 18.141 26.422 1 93.69 118 ILE B C 1
ATOM 5570 O O . ILE B 1 118 ? 12.602 16.938 26.453 1 93.69 118 ILE B O 1
ATOM 5574 N N . VAL B 1 119 ? 14.086 18.594 26.625 1 96.06 119 VAL B N 1
ATOM 5575 C CA . VAL B 1 119 ? 15.234 17.734 26.828 1 96.06 119 VAL B CA 1
ATOM 5576 C C . VAL B 1 119 ? 15.016 16.859 28.062 1 96.06 119 VAL B C 1
ATOM 5578 O O . VAL B 1 119 ? 15.281 15.648 28.047 1 96.06 119 VAL B O 1
ATOM 5581 N N . THR B 1 120 ? 14.531 17.5 29.109 1 94.75 120 THR B N 1
ATOM 5582 C CA . THR B 1 120 ? 14.312 16.781 30.359 1 94.75 120 THR B CA 1
ATOM 5583 C C . THR B 1 120 ? 13.188 15.758 30.219 1 94.75 120 THR B C 1
ATOM 5585 O O . THR B 1 120 ? 13.297 14.633 30.688 1 94.75 120 THR B O 1
ATOM 5588 N N . ASP B 1 121 ? 12.164 16.188 29.562 1 94.56 121 ASP B N 1
ATOM 5589 C CA . ASP B 1 121 ? 11.016 15.297 29.391 1 94.56 121 ASP B CA 1
ATOM 5590 C C . ASP B 1 121 ? 11.391 14.062 28.578 1 94.56 121 ASP B C 1
ATOM 5592 O O . ASP B 1 121 ? 11.039 12.938 28.953 1 94.56 121 ASP B O 1
ATOM 5596 N N . CYS B 1 122 ? 12.102 14.211 27.453 1 97.06 122 CYS B N 1
ATOM 5597 C CA . CYS B 1 122 ? 12.375 13.078 26.578 1 97.06 122 CYS B CA 1
ATOM 5598 C C . CYS B 1 122 ? 13.633 12.344 27 1 97.06 122 CYS B C 1
ATOM 5600 O O . CYS B 1 122 ? 13.898 11.234 26.531 1 97.06 122 CYS B O 1
ATOM 5602 N N . GLY B 1 123 ? 14.398 12.945 27.859 1 97.38 123 GLY B N 1
ATOM 5603 C CA . GLY B 1 123 ? 15.578 12.281 28.391 1 97.38 123 GLY B CA 1
ATOM 5604 C C . GLY B 1 123 ? 16.719 12.211 27.391 1 97.38 123 GLY B C 1
ATOM 5605 O O . GLY B 1 123 ? 17.531 11.281 27.422 1 97.38 123 GLY B O 1
ATOM 5606 N N . ALA B 1 124 ? 16.797 13.141 26.484 1 98 124 ALA B N 1
ATOM 5607 C CA . ALA B 1 124 ? 17.859 13.156 25.469 1 98 124 ALA B CA 1
ATOM 5608 C C . ALA B 1 124 ? 19.219 13.438 26.094 1 98 124 ALA B C 1
ATOM 5610 O O . ALA B 1 124 ? 19.328 14.266 27 1 98 124 ALA B O 1
ATOM 5611 N N . LYS B 1 125 ? 20.203 12.773 25.562 1 97.75 125 LYS B N 1
ATOM 5612 C CA . LYS B 1 125 ? 21.578 12.969 26.016 1 97.75 125 LYS B CA 1
ATOM 5613 C C . LYS B 1 125 ? 22.469 13.523 24.906 1 97.75 125 LYS B C 1
ATOM 5615 O O . LYS B 1 125 ? 23.578 13.984 25.172 1 97.75 125 LYS B O 1
ATOM 5620 N N . VAL B 1 126 ? 22 13.453 23.719 1 98.31 126 VAL B N 1
ATOM 5621 C CA . VAL B 1 126 ? 22.75 13.898 22.547 1 98.31 126 VAL B CA 1
ATOM 5622 C C . VAL B 1 126 ? 21.953 14.953 21.797 1 98.31 126 VAL B C 1
ATOM 5624 O O . VAL B 1 126 ? 20.719 14.867 21.719 1 98.31 126 VAL B O 1
ATOM 5627 N N . ALA B 1 127 ? 22.609 16 21.328 1 98.25 127 ALA B N 1
ATOM 5628 C CA . ALA B 1 127 ? 22.016 17.047 20.484 1 98.25 127 ALA B CA 1
ATOM 5629 C C . ALA B 1 127 ? 22.875 17.297 19.25 1 98.25 127 ALA B C 1
ATOM 5631 O O . ALA B 1 127 ? 24.094 17.078 19.281 1 98.25 127 ALA B O 1
ATOM 5632 N N . MET B 1 128 ? 22.234 17.688 18.188 1 98.19 128 MET B N 1
ATOM 5633 C CA . MET B 1 128 ? 22.922 17.984 16.938 1 98.19 128 MET B CA 1
ATOM 5634 C C . MET B 1 128 ? 22.625 19.406 16.484 1 98.19 128 MET B C 1
ATOM 5636 O O . MET B 1 128 ? 21.562 19.953 16.781 1 98.19 128 MET B O 1
ATOM 5640 N N . GLY B 1 129 ? 23.484 20 15.75 1 97.44 129 GLY B N 1
ATOM 5641 C CA . GLY B 1 129 ? 23.375 21.312 15.141 1 97.44 129 GLY B CA 1
ATOM 5642 C C . GLY B 1 129 ? 24.562 21.656 14.25 1 97.44 129 GLY B C 1
ATOM 5643 O O . GLY B 1 129 ? 25.484 20.859 14.094 1 97.44 129 GLY B O 1
ATOM 5644 N N . PRO B 1 130 ? 24.453 22.75 13.57 1 96.88 130 PRO B N 1
ATOM 5645 C CA . PRO B 1 130 ? 25.594 23.172 12.766 1 96.88 130 PRO B CA 1
ATOM 5646 C C . PRO B 1 130 ? 26.781 23.625 13.609 1 96.88 130 PRO B C 1
ATOM 5648 O O . PRO B 1 130 ? 26.594 24.25 14.656 1 96.88 130 PRO B O 1
ATOM 5651 N N . SER B 1 131 ? 27.984 23.406 13.117 1 96.94 131 SER B N 1
ATOM 5652 C CA . SER B 1 131 ? 29.219 23.641 13.859 1 96.94 131 SER B CA 1
ATOM 5653 C C . SER B 1 131 ? 29.328 25.109 14.297 1 96.94 131 SER B C 1
ATOM 5655 O O . SER B 1 131 ? 29.812 25.391 15.398 1 96.94 131 SER B O 1
ATOM 5657 N N . ASP B 1 132 ? 28.859 25.984 13.516 1 95.81 132 ASP B N 1
ATOM 5658 C CA . ASP B 1 132 ? 29.031 27.406 13.781 1 95.81 132 ASP B CA 1
ATOM 5659 C C . ASP B 1 132 ? 28.078 27.875 14.875 1 95.81 132 ASP B C 1
ATOM 5661 O O . ASP B 1 132 ? 28.281 28.938 15.477 1 95.81 132 ASP B O 1
ATOM 5665 N N . GLN B 1 133 ? 27.047 27.094 15.234 1 95.69 133 GLN B N 1
ATOM 5666 C CA . GLN B 1 133 ? 26.047 27.547 16.203 1 95.69 133 GLN B CA 1
ATOM 5667 C C . GLN B 1 133 ? 26.094 26.703 17.469 1 95.69 133 GLN B C 1
ATOM 5669 O O . GLN B 1 133 ? 25.578 27.125 18.516 1 95.69 133 GLN B O 1
ATOM 5674 N N . VAL B 1 134 ? 26.656 25.578 17.422 1 95.94 134 VAL B N 1
ATOM 5675 C CA . VAL B 1 134 ? 26.672 24.609 18.516 1 95.94 134 VAL B CA 1
ATOM 5676 C C . VAL B 1 134 ? 27.234 25.266 19.781 1 95.94 134 VAL B C 1
ATOM 5678 O O . VAL B 1 134 ? 26.703 25.094 20.875 1 95.94 134 VAL B O 1
ATOM 5681 N N . PRO B 1 135 ? 28.391 26.125 19.688 1 95.19 135 PRO B N 1
ATOM 5682 C CA . PRO B 1 135 ? 28.906 26.75 20.906 1 95.19 135 PRO B CA 1
ATOM 5683 C C . PRO B 1 135 ? 27.891 27.656 21.578 1 95.19 135 PRO B C 1
ATOM 5685 O O . PRO B 1 135 ? 27.766 27.641 22.812 1 95.19 135 PRO B O 1
ATOM 5688 N N . GLU B 1 136 ? 27.141 28.344 20.781 1 94.25 136 GLU B N 1
ATOM 5689 C CA . GLU B 1 136 ? 26.109 29.219 21.344 1 94.25 136 GLU B CA 1
ATOM 5690 C C . GLU B 1 136 ? 24.969 28.406 21.969 1 94.25 136 GLU B C 1
ATOM 5692 O O . GLU B 1 136 ? 24.453 28.766 23.031 1 94.25 136 GLU B O 1
ATOM 5697 N N . PHE B 1 137 ? 24.562 27.344 21.297 1 95.12 137 PHE B N 1
ATOM 5698 C CA . PHE B 1 137 ? 23.531 26.484 21.828 1 95.12 137 PHE B CA 1
ATOM 5699 C C . PHE B 1 137 ? 23.953 25.875 23.172 1 95.12 137 PHE B C 1
ATOM 5701 O O . PHE B 1 137 ? 23.188 25.891 24.125 1 95.12 137 PHE B O 1
ATOM 5708 N N . ARG B 1 138 ? 25.156 25.422 23.188 1 94.44 138 ARG B N 1
ATOM 5709 C CA . ARG B 1 138 ? 25.703 24.828 24.391 1 94.44 138 ARG B CA 1
ATOM 5710 C C . ARG B 1 138 ? 25.703 25.812 25.547 1 94.44 138 ARG B C 1
ATOM 5712 O O . ARG B 1 138 ? 25.328 25.469 26.672 1 94.44 138 ARG B O 1
ATOM 5719 N N . ARG B 1 139 ? 26.062 26.984 25.281 1 93.88 139 ARG B N 1
ATOM 5720 C CA . ARG B 1 139 ? 26.094 28.047 26.297 1 93.88 139 ARG B CA 1
ATOM 5721 C C . ARG B 1 139 ? 24.703 28.328 26.844 1 93.88 139 ARG B C 1
ATOM 5723 O O . ARG B 1 139 ? 24.547 28.625 28.031 1 93.88 139 ARG B O 1
ATOM 5730 N N . SER B 1 140 ? 23.734 28.266 25.953 1 93.19 140 SER B N 1
ATOM 5731 C CA . SER B 1 140 ? 22.375 28.547 26.359 1 93.19 140 SER B CA 1
ATOM 5732 C C . SER B 1 140 ? 21.875 27.531 27.391 1 93.19 140 SER B C 1
ATOM 5734 O O . SER B 1 140 ? 20.969 27.828 28.172 1 93.19 140 SER B O 1
ATOM 5736 N N . PHE B 1 141 ? 22.453 26.344 27.438 1 94.69 141 PHE B N 1
ATOM 5737 C CA . PHE B 1 141 ? 21.984 25.281 28.344 1 94.69 141 PHE B CA 1
ATOM 5738 C C . PHE B 1 141 ? 22.828 25.25 29.609 1 94.69 141 PHE B C 1
ATOM 5740 O O . PHE B 1 141 ? 22.531 24.5 30.531 1 94.69 141 PHE B O 1
ATOM 5747 N N . GLU B 1 142 ? 23.922 26.078 29.672 1 93.56 142 GLU B N 1
ATOM 5748 C CA . GLU B 1 142 ? 24.781 26.078 30.844 1 93.56 142 GLU B CA 1
ATOM 5749 C C . GLU B 1 142 ? 24 26.453 32.094 1 93.56 142 GLU B C 1
ATOM 5751 O O . GLU B 1 142 ? 23.25 27.438 32.125 1 93.56 142 GLU B O 1
ATOM 5756 N N . GLY B 1 143 ? 24.125 25.672 33.156 1 93 143 GLY B N 1
ATOM 5757 C CA . GLY B 1 143 ? 23.469 25.938 34.406 1 93 143 GLY B CA 1
ATOM 5758 C C . GLY B 1 143 ? 22.078 25.359 34.5 1 93 143 GLY B C 1
ATOM 5759 O O . GLY B 1 143 ? 21.391 25.516 35.531 1 93 143 GLY B O 1
ATOM 5760 N N . THR B 1 144 ? 21.656 24.781 33.375 1 93.88 144 THR B N 1
ATOM 5761 C CA . THR B 1 144 ? 20.328 24.188 33.375 1 93.88 144 THR B CA 1
ATOM 5762 C C . THR B 1 144 ? 20.406 22.672 33.562 1 93.88 144 THR B C 1
ATOM 5764 O O . THR B 1 144 ? 21.516 22.125 33.656 1 93.88 144 THR B O 1
ATOM 5767 N N . LYS B 1 145 ? 19.297 21.969 33.594 1 93.12 145 LYS B N 1
ATOM 5768 C CA . LYS B 1 145 ? 19.234 20.516 33.719 1 93.12 145 LYS B CA 1
ATOM 5769 C C . LYS B 1 145 ? 19.734 19.828 32.469 1 93.12 145 LYS B C 1
ATOM 5771 O O . LYS B 1 145 ? 20.016 18.641 32.469 1 93.12 145 LYS B O 1
ATOM 5776 N N . ALA B 1 146 ? 19.922 20.594 31.406 1 93.81 146 ALA B N 1
ATOM 5777 C CA . ALA B 1 146 ? 20.328 20.031 30.125 1 93.81 146 ALA B CA 1
ATOM 5778 C C . ALA B 1 146 ? 21.766 20.375 29.781 1 93.81 146 ALA B C 1
ATOM 5780 O O . ALA B 1 146 ? 22.172 20.297 28.625 1 93.81 146 ALA B O 1
ATOM 5781 N N . GLU B 1 147 ? 22.5 20.766 30.719 1 94.06 147 GLU B N 1
ATOM 5782 C CA . GLU B 1 147 ? 23.859 21.25 30.484 1 94.06 147 GLU B CA 1
ATOM 5783 C C . GLU B 1 147 ? 24.781 20.125 30.031 1 94.06 147 GLU B C 1
ATOM 5785 O O . GLU B 1 147 ? 25.812 20.375 29.422 1 94.06 147 GLU B O 1
ATOM 5790 N N . THR B 1 148 ? 24.453 18.844 30.266 1 94 148 THR B N 1
ATOM 5791 C CA . THR B 1 148 ? 25.344 17.719 30 1 94 148 THR B CA 1
ATOM 5792 C C . THR B 1 148 ? 25.109 17.156 28.594 1 94 148 THR B C 1
ATOM 5794 O O . THR B 1 148 ? 25.656 16.125 28.234 1 94 148 THR B O 1
ATOM 5797 N N . LEU B 1 149 ? 24.297 17.812 27.797 1 95.81 149 LEU B N 1
ATOM 5798 C CA . LEU B 1 149 ? 24.062 17.359 26.438 1 95.81 149 LEU B CA 1
ATOM 5799 C C . LEU B 1 149 ? 25.375 17.219 25.656 1 95.81 149 LEU B C 1
ATOM 5801 O O . LEU B 1 149 ? 26.203 18.141 25.672 1 95.81 149 LEU B O 1
ATOM 5805 N N . GLN B 1 150 ? 25.562 16.047 25.062 1 97.19 150 GLN B N 1
ATOM 5806 C CA . GLN B 1 150 ? 26.656 15.891 24.109 1 97.19 150 GLN B CA 1
ATOM 5807 C C . GLN B 1 150 ? 26.281 16.422 22.734 1 97.19 150 GLN B C 1
ATOM 5809 O O . GLN B 1 150 ? 25.203 16.125 22.219 1 97.19 150 GLN B O 1
ATOM 5814 N N . TRP B 1 151 ? 27.156 17.203 22.156 1 97.25 151 TRP B N 1
ATOM 5815 C CA . TRP B 1 151 ? 26.812 17.891 20.906 1 97.25 151 TRP B CA 1
ATOM 5816 C C . TRP B 1 151 ? 27.594 17.312 19.734 1 97.25 151 TRP B C 1
ATOM 5818 O O . TRP B 1 151 ? 28.781 17 19.859 1 97.25 151 TRP B O 1
ATOM 5828 N N . ILE B 1 152 ? 26.906 17.078 18.641 1 96.94 152 ILE B N 1
ATOM 5829 C CA . ILE B 1 152 ? 27.5 16.656 17.375 1 96.94 152 ILE B CA 1
ATOM 5830 C C . ILE B 1 152 ? 27.266 17.719 16.312 1 96.94 152 ILE B C 1
ATOM 5832 O O . ILE B 1 152 ? 26.125 18.125 16.062 1 96.94 152 ILE B O 1
ATOM 5836 N N . ALA B 1 153 ? 28.312 18.188 15.695 1 96.94 153 ALA B N 1
ATOM 5837 C CA . ALA B 1 153 ? 28.234 19.094 14.555 1 96.94 153 ALA B CA 1
ATOM 5838 C C . ALA B 1 153 ? 28.125 18.328 13.242 1 96.94 153 ALA B C 1
ATOM 5840 O O . ALA B 1 153 ? 29.125 17.812 12.734 1 96.94 153 ALA B O 1
ATOM 5841 N N . THR B 1 154 ? 26.953 18.406 12.633 1 95 154 THR B N 1
ATOM 5842 C CA . THR B 1 154 ? 26.688 17.484 11.539 1 95 154 THR B CA 1
ATOM 5843 C C . THR B 1 154 ? 27.391 17.938 10.266 1 95 154 THR B C 1
ATOM 5845 O O . THR B 1 154 ? 27.703 17.109 9.398 1 95 154 THR B O 1
ATOM 5848 N N . ASP B 1 155 ? 27.594 19.266 10.078 1 93.56 155 ASP B N 1
ATOM 5849 C CA . ASP B 1 155 ? 28.188 19.797 8.852 1 93.56 155 ASP B CA 1
ATOM 5850 C C . ASP B 1 155 ? 29.672 19.516 8.789 1 93.56 155 ASP B C 1
ATOM 5852 O O . ASP B 1 155 ? 30.328 19.766 7.773 1 93.56 155 ASP B O 1
ATOM 5856 N N . THR B 1 156 ? 30.25 18.922 9.859 1 93.94 156 THR B N 1
ATOM 5857 C CA . THR B 1 156 ? 31.672 18.609 9.891 1 93.94 156 THR B CA 1
ATOM 5858 C C . THR B 1 156 ? 31.906 17.109 9.734 1 93.94 156 THR B C 1
ATOM 5860 O O . THR B 1 156 ? 33.062 16.656 9.672 1 93.94 156 THR B O 1
ATOM 5863 N N . LEU B 1 157 ? 30.859 16.391 9.672 1 93.94 157 LEU B N 1
ATOM 5864 C CA . LEU B 1 157 ? 31 14.945 9.57 1 93.94 157 LEU B CA 1
ATOM 5865 C C . LEU B 1 157 ? 31.531 14.539 8.203 1 93.94 157 LEU B C 1
ATOM 5867 O O . LEU B 1 157 ? 31.141 15.117 7.184 1 93.94 157 LEU B O 1
ATOM 5871 N N . PRO B 1 158 ? 32.469 13.586 8.164 1 89.94 158 PRO B N 1
ATOM 5872 C CA . PRO B 1 158 ? 32.906 13.078 6.867 1 89.94 158 PRO B CA 1
ATOM 5873 C C . PRO B 1 158 ? 31.828 12.336 6.098 1 89.94 158 PRO B C 1
ATOM 5875 O O . PRO B 1 158 ? 31.125 11.492 6.668 1 89.94 158 PRO B O 1
ATOM 5878 N N . LEU B 1 159 ? 31.734 12.719 4.848 1 86.94 159 LEU B N 1
ATOM 5879 C CA . LEU B 1 159 ? 30.703 12.086 4.02 1 86.94 159 LEU B CA 1
ATOM 5880 C C . LEU B 1 159 ? 31.062 10.641 3.719 1 86.94 159 LEU B C 1
ATOM 5882 O O . LEU B 1 159 ? 32.25 10.32 3.521 1 86.94 159 LEU B O 1
ATOM 5886 N N . GLU B 1 160 ? 30.109 9.82 3.83 1 77.56 160 GLU B N 1
ATOM 5887 C CA . GLU B 1 160 ? 30.312 8.414 3.48 1 77.56 160 GLU B CA 1
ATOM 5888 C C . GLU B 1 160 ? 30.312 8.219 1.968 1 77.56 160 GLU B C 1
ATOM 5890 O O . GLU B 1 160 ? 29.656 8.961 1.238 1 77.56 160 GLU B O 1
ATOM 5895 N N . ASP B 1 161 ? 31.156 7.246 1.543 1 73.31 161 ASP B N 1
ATOM 5896 C CA . ASP B 1 161 ? 31.312 7.062 0.104 1 73.31 161 ASP B CA 1
ATOM 5897 C C . ASP B 1 161 ? 30.219 6.16 -0.454 1 73.31 161 ASP B C 1
ATOM 5899 O O . ASP B 1 161 ? 29.75 5.242 0.229 1 73.31 161 ASP B O 1
ATOM 5903 N N . GLY B 1 162 ? 29.828 6.508 -1.679 1 71.5 162 GLY B N 1
ATOM 5904 C CA . GLY B 1 162 ? 29.188 5.656 -2.666 1 71.5 162 GLY B CA 1
ATOM 5905 C C . GLY B 1 162 ? 27.688 5.516 -2.447 1 71.5 162 GLY B C 1
ATOM 5906 O O . GLY B 1 162 ? 27.172 5.961 -1.428 1 71.5 162 GLY B O 1
ATOM 5907 N N . PRO B 1 163 ? 26.938 5.195 -3.537 1 73.12 163 PRO B N 1
ATOM 5908 C CA . PRO B 1 163 ? 25.5 4.863 -3.5 1 73.12 163 PRO B CA 1
ATOM 5909 C C . PRO B 1 163 ? 25.203 3.607 -2.686 1 73.12 163 PRO B C 1
ATOM 5911 O O . PRO B 1 163 ? 26.125 2.875 -2.318 1 73.12 163 PRO B O 1
ATOM 5914 N N . PRO B 1 164 ? 24 3.695 -2.199 1 70.75 164 PRO B N 1
ATOM 5915 C CA . PRO B 1 164 ? 23.656 2.467 -1.479 1 70.75 164 PRO B CA 1
ATOM 5916 C C . PRO B 1 164 ? 24.016 1.205 -2.262 1 70.75 164 PRO B C 1
ATOM 5918 O O . PRO B 1 164 ? 23.938 1.194 -3.492 1 70.75 164 PRO B O 1
ATOM 5921 N N . CYS B 1 165 ? 24.938 0.454 -1.648 1 59.78 165 CYS B N 1
ATOM 5922 C CA . CYS B 1 165 ? 25.203 -0.828 -2.295 1 59.78 165 CYS B CA 1
ATOM 5923 C C . CYS B 1 165 ? 23.938 -1.688 -2.33 1 59.78 165 CYS B C 1
ATOM 5925 O O . CYS B 1 165 ? 23.25 -1.819 -1.321 1 59.78 165 CYS B O 1
ATOM 5927 N N . LEU B 1 166 ? 23.359 -1.626 -3.439 1 52.94 166 LEU B N 1
ATOM 5928 C CA . LEU B 1 166 ? 22.234 -2.537 -3.613 1 52.94 166 LEU B CA 1
ATOM 5929 C C . LEU B 1 166 ? 22.484 -3.855 -2.887 1 52.94 166 LEU B C 1
ATOM 5931 O O . LEU B 1 166 ? 23.641 -4.242 -2.676 1 52.94 166 LEU B O 1
ATOM 5935 N N . PRO B 1 167 ? 21.828 -5.008 -2.574 1 48.69 167 PRO B N 1
ATOM 5936 C CA . PRO B 1 167 ? 20.641 -5.605 -1.942 1 48.69 167 PRO B CA 1
ATOM 5937 C C . PRO B 1 167 ? 20.578 -5.332 -0.443 1 48.69 167 PRO B C 1
ATOM 5939 O O . PRO B 1 167 ? 20.797 -6.234 0.367 1 48.69 167 PRO B O 1
ATOM 5942 N N . GLU B 1 168 ? 21.125 -4.125 -0.079 1 51.5 168 GLU B N 1
ATOM 5943 C CA . GLU B 1 168 ? 20.875 -4.141 1.358 1 51.5 168 GLU B CA 1
ATOM 5944 C C . GLU B 1 168 ? 19.375 -4.176 1.651 1 51.5 168 GLU B C 1
ATOM 5946 O O . GLU B 1 168 ? 18.578 -3.555 0.94 1 51.5 168 GLU B O 1
ATOM 5951 N N . GLN B 1 169 ? 18.844 -5.32 2.184 1 53.06 169 GLN B N 1
ATOM 5952 C CA . GLN B 1 169 ? 17.484 -5.562 2.637 1 53.06 169 GLN B CA 1
ATOM 5953 C C . GLN B 1 169 ? 16.906 -4.324 3.312 1 53.06 169 GLN B C 1
ATOM 5955 O O . GLN B 1 169 ? 17.641 -3.533 3.912 1 53.06 169 GLN B O 1
ATOM 5960 N N . PRO B 1 170 ? 15.672 -4.035 2.799 1 56 170 PRO B N 1
ATOM 5961 C CA . PRO B 1 170 ? 15.008 -3.025 3.625 1 56 170 PRO B CA 1
ATOM 5962 C C . PRO B 1 170 ? 15.289 -3.203 5.113 1 56 170 PRO B C 1
ATOM 5964 O O . PRO B 1 170 ? 15.523 -4.324 5.574 1 56 170 PRO B O 1
ATOM 5967 N N . SER B 1 171 ? 15.477 -2.049 5.695 1 60.94 171 SER B N 1
ATOM 5968 C CA . SER B 1 171 ? 15.742 -2.043 7.129 1 60.94 171 SER B CA 1
ATOM 5969 C C . SER B 1 171 ? 14.719 -2.879 7.887 1 60.94 171 SER B C 1
ATOM 5971 O O . SER B 1 171 ? 13.555 -2.973 7.473 1 60.94 171 SER B O 1
ATOM 5973 N N . SER B 1 172 ? 15.039 -3.773 8.578 1 68.25 172 SER B N 1
ATOM 5974 C CA . SER B 1 172 ? 14.227 -4.57 9.5 1 68.25 172 SER B CA 1
ATOM 5975 C C . SER B 1 172 ? 13.586 -3.697 10.57 1 68.25 172 SER B C 1
ATOM 5977 O O . SER B 1 172 ? 13.383 -4.145 11.703 1 68.25 172 SER B O 1
ATOM 5979 N N . VAL B 1 173 ? 13.312 -2.455 10.07 1 82.25 173 VAL B N 1
ATOM 5980 C CA . VAL B 1 173 ? 12.805 -1.566 11.109 1 82.25 173 VAL B CA 1
ATOM 5981 C C . VAL B 1 173 ? 11.375 -1.974 11.492 1 82.25 173 VAL B C 1
ATOM 5983 O O . VAL B 1 173 ? 10.57 -2.309 10.625 1 82.25 173 VAL B O 1
ATOM 5986 N N . ASP B 1 174 ? 11.148 -2.01 12.75 1 90.88 174 ASP B N 1
ATOM 5987 C CA . ASP B 1 174 ? 9.797 -2.195 13.281 1 90.88 174 ASP B CA 1
ATOM 5988 C C . ASP B 1 174 ? 8.93 -0.973 12.992 1 90.88 174 ASP B C 1
ATOM 5990 O O . ASP B 1 174 ? 9.164 0.103 13.547 1 90.88 174 ASP B O 1
ATOM 5994 N N . MET B 1 175 ? 7.953 -1.122 12.117 1 95.19 175 MET B N 1
ATOM 5995 C CA . MET B 1 175 ? 7.09 -0.015 11.719 1 95.19 175 MET B CA 1
ATOM 5996 C C . MET B 1 175 ? 6.332 0.541 12.922 1 95.19 175 MET B C 1
ATOM 5998 O O . MET B 1 175 ? 5.809 1.655 12.867 1 95.19 175 MET B O 1
ATOM 6002 N N . GLY B 1 176 ? 6.258 -0.232 14 1 96.69 176 GLY B N 1
ATOM 6003 C CA . GLY B 1 176 ? 5.594 0.21 15.219 1 96.69 176 GLY B CA 1
ATOM 6004 C C . GLY B 1 176 ? 6.52 0.953 16.172 1 96.69 176 GLY B C 1
ATOM 6005 O O . GLY B 1 176 ? 6.07 1.51 17.172 1 96.69 176 GLY B O 1
ATOM 6006 N N . ALA B 1 177 ? 7.836 1.032 15.797 1 97.38 177 ALA B N 1
ATOM 6007 C CA . ALA B 1 177 ? 8.789 1.751 16.641 1 97.38 177 ALA B CA 1
ATOM 6008 C C . ALA B 1 177 ? 8.656 3.26 16.453 1 97.38 177 ALA B C 1
ATOM 6010 O O . ALA B 1 177 ? 8.305 3.732 15.375 1 97.38 177 ALA B O 1
ATOM 6011 N N . VAL B 1 178 ? 8.922 4.012 17.516 1 98.5 178 VAL B N 1
ATOM 6012 C CA . VAL B 1 178 ? 8.828 5.465 17.469 1 98.5 178 VAL B CA 1
ATOM 6013 C C . VAL B 1 178 ? 9.93 6.027 16.562 1 98.5 178 VAL B C 1
ATOM 6015 O O . VAL B 1 178 ? 11.109 5.715 16.766 1 98.5 178 VAL B O 1
ATOM 6018 N N . ALA B 1 179 ? 9.578 6.758 15.594 1 98.5 179 ALA B N 1
ATOM 6019 C CA . ALA B 1 179 ? 10.516 7.395 14.672 1 98.5 179 ALA B CA 1
ATOM 6020 C C . ALA B 1 179 ? 10.977 8.75 15.211 1 98.5 179 ALA B C 1
ATOM 6022 O O . ALA B 1 179 ? 12.164 9.078 15.141 1 98.5 179 ALA B O 1
ATOM 6023 N N . TYR B 1 180 ? 10.023 9.508 15.719 1 98.69 180 TYR B N 1
ATOM 6024 C CA . TYR B 1 180 ? 10.359 10.828 16.25 1 98.69 180 TYR B CA 1
ATOM 6025 C C . TYR B 1 180 ? 9.305 11.289 17.25 1 98.69 180 TYR B C 1
ATOM 6027 O O . TYR B 1 180 ? 8.203 10.742 17.312 1 98.69 180 TYR B O 1
ATOM 6035 N N . LEU B 1 181 ? 9.695 12.234 18.094 1 98.5 181 LEU B N 1
ATOM 6036 C CA . LEU B 1 181 ? 8.797 12.93 19.016 1 98.5 181 LEU B CA 1
ATOM 6037 C C . LEU B 1 181 ? 8.477 14.328 18.484 1 98.5 181 LEU B C 1
ATOM 6039 O O . LEU B 1 181 ? 9.383 15.117 18.219 1 98.5 181 LEU B O 1
ATOM 6043 N N . GLN B 1 182 ? 7.215 14.594 18.297 1 96.75 182 GLN B N 1
ATOM 6044 C CA . GLN B 1 182 ? 6.754 15.914 17.891 1 96.75 182 GLN B CA 1
ATOM 6045 C C . GLN B 1 182 ? 6.195 16.688 19.094 1 96.75 182 GLN B C 1
ATOM 6047 O O . GLN B 1 182 ? 5.07 16.438 19.531 1 96.75 182 GLN B O 1
ATOM 6052 N N . TYR B 1 183 ? 6.984 17.594 19.594 1 93 183 TYR B N 1
ATOM 6053 C CA . TYR B 1 183 ? 6.508 18.359 20.734 1 93 183 TYR B CA 1
ATOM 6054 C C . TYR B 1 183 ? 5.566 19.469 20.297 1 93 183 TYR B C 1
ATOM 6056 O O . TYR B 1 183 ? 5.879 20.219 19.359 1 93 183 TYR B O 1
ATOM 6064 N N . THR B 1 184 ? 4.398 19.5 20.828 1 82.25 184 THR B N 1
ATOM 6065 C CA . THR B 1 184 ? 3.369 20.484 20.484 1 82.25 184 THR B CA 1
ATOM 6066 C C . THR B 1 184 ? 3.191 21.484 21.609 1 82.25 184 THR B C 1
ATOM 6068 O O . THR B 1 184 ? 3.455 21.188 22.781 1 82.25 184 THR B O 1
ATOM 6071 N N . SER B 1 185 ? 3.074 22.781 21.203 1 65.81 185 SER B N 1
ATOM 6072 C CA . SER B 1 185 ? 2.906 23.844 22.188 1 65.81 185 SER B CA 1
ATOM 6073 C C . SER B 1 185 ? 1.481 23.875 22.734 1 65.81 185 SER B C 1
ATOM 6075 O O . SER B 1 185 ? 0.551 24.266 22.016 1 65.81 185 SER B O 1
ATOM 6077 N N . GLY B 1 186 ? 0.99 22.797 23.266 1 55.06 186 GLY B N 1
ATOM 6078 C CA . GLY B 1 186 ? -0.372 22.859 23.781 1 55.06 186 GLY B CA 1
ATOM 6079 C C . GLY B 1 186 ? -0.685 24.141 24.516 1 55.06 186 GLY B C 1
ATOM 6080 O O . GLY B 1 186 ? 0.152 25.047 24.578 1 55.06 186 GLY B O 1
ATOM 6081 N N . SER B 1 187 ? -2.006 24.469 24.703 1 48.34 187 SER B N 1
ATOM 6082 C CA . SER B 1 187 ? -2.553 25.625 25.406 1 48.34 187 SER B CA 1
ATOM 6083 C C . SER B 1 187 ? -1.919 25.797 26.781 1 48.34 187 SER B C 1
ATOM 6085 O O . SER B 1 187 ? -1.922 26.891 27.344 1 48.34 187 SER B O 1
ATOM 6087 N N . THR B 1 188 ? -1.425 24.641 27.219 1 51 188 THR B N 1
ATOM 6088 C CA . THR B 1 188 ? -0.856 24.688 28.547 1 51 188 THR B CA 1
ATOM 6089 C C . THR B 1 188 ? 0.667 24.766 28.484 1 51 188 THR B C 1
ATOM 6091 O O . THR B 1 188 ? 1.258 24.641 27.422 1 51 188 THR B O 1
ATOM 6094 N N . SER B 1 189 ? 1.351 25.062 29.594 1 56.84 189 SER B N 1
ATOM 6095 C CA . SER B 1 189 ? 2.746 25.453 29.75 1 56.84 189 SER B CA 1
ATOM 6096 C C . SER B 1 189 ? 3.691 24.312 29.391 1 56.84 189 SER B C 1
ATOM 6098 O O . SER B 1 189 ? 4.773 24.547 28.844 1 56.84 189 SER B O 1
ATOM 6100 N N . ASN B 1 190 ? 3.297 23.062 29.453 1 71 190 ASN B N 1
ATOM 6101 C CA . ASN B 1 190 ? 4.375 22.109 29.219 1 71 190 ASN B CA 1
ATOM 6102 C C . ASN B 1 190 ? 4.188 21.359 27.906 1 71 190 ASN B C 1
ATOM 6104 O O . ASN B 1 190 ? 3.168 20.703 27.703 1 71 190 ASN B O 1
ATOM 6108 N N . PRO B 1 191 ? 5.094 21.484 27.047 1 81.06 191 PRO B N 1
ATOM 6109 C CA . PRO B 1 191 ? 4.988 20.797 25.766 1 81.06 191 PRO B CA 1
ATOM 6110 C C . PRO B 1 191 ? 4.891 19.281 25.906 1 81.06 191 PRO B C 1
ATOM 6112 O O . PRO B 1 191 ? 5.469 18.703 26.844 1 81.06 191 PRO B O 1
ATOM 6115 N N . LYS B 1 192 ? 4.004 18.594 25.188 1 90.5 192 LYS B N 1
ATOM 6116 C CA . LYS B 1 192 ? 3.863 17.141 25.141 1 90.5 192 LYS B CA 1
ATOM 6117 C C . LYS B 1 192 ? 4.453 16.578 23.844 1 90.5 192 LYS B C 1
ATOM 6119 O O . LYS B 1 192 ? 4.246 17.141 22.766 1 90.5 192 LYS B O 1
ATOM 6124 N N . GLY B 1 193 ? 5.262 15.523 24.016 1 96.56 193 GLY B N 1
ATOM 6125 C CA . GLY B 1 193 ? 5.859 14.898 22.859 1 96.56 193 GLY B CA 1
ATOM 6126 C C . GLY B 1 193 ? 5.004 13.789 22.266 1 96.56 193 GLY B C 1
ATOM 6127 O O . GLY B 1 193 ? 4.914 12.703 22.828 1 96.56 193 GLY B O 1
ATOM 6128 N N . VAL B 1 194 ? 4.391 14.023 21.156 1 98.06 194 VAL B N 1
ATOM 6129 C CA . VAL B 1 194 ? 3.605 13 20.484 1 98.06 194 VAL B CA 1
ATOM 6130 C C . VAL B 1 194 ? 4.531 11.906 19.938 1 98.06 194 VAL B C 1
ATOM 6132 O O . VAL B 1 194 ? 5.504 12.203 19.234 1 98.06 194 VAL B O 1
ATOM 6135 N N . MET B 1 195 ? 4.281 10.664 20.281 1 98.69 195 MET B N 1
ATOM 6136 C CA . MET B 1 195 ? 5.062 9.539 19.781 1 98.69 195 MET B CA 1
ATOM 6137 C C . MET B 1 195 ? 4.57 9.109 18.406 1 98.69 195 MET B C 1
ATOM 6139 O O . MET B 1 195 ? 3.496 8.523 18.281 1 98.69 195 MET B O 1
ATOM 6143 N N . ILE B 1 196 ? 5.363 9.445 17.375 1 98.75 196 ILE B N 1
ATOM 6144 C CA . ILE B 1 196 ? 5.023 9.094 16 1 98.75 196 ILE B CA 1
ATOM 6145 C C . ILE B 1 196 ? 5.898 7.93 15.531 1 98.75 196 ILE B C 1
ATOM 6147 O O . ILE B 1 196 ? 7.129 8 15.602 1 98.75 196 ILE B O 1
ATOM 6151 N N . THR B 1 197 ? 5.301 6.883 15.109 1 98.69 197 THR B N 1
ATOM 6152 C CA . THR B 1 197 ? 6.035 5.695 14.688 1 98.69 197 THR B CA 1
ATOM 6153 C C . THR B 1 197 ? 6.402 5.789 13.211 1 98.69 197 THR B C 1
ATOM 6155 O O . THR B 1 197 ? 5.93 6.68 12.5 1 98.69 197 THR B O 1
ATOM 6158 N N . PHE B 1 198 ? 7.297 4.871 12.758 1 98 198 PHE B N 1
ATOM 6159 C CA . PHE B 1 198 ? 7.625 4.762 11.336 1 98 198 PHE B CA 1
ATOM 6160 C C . PHE B 1 198 ? 6.371 4.492 10.516 1 98 198 PHE B C 1
ATOM 6162 O O . PHE B 1 198 ? 6.188 5.082 9.445 1 98 198 PHE B O 1
ATOM 6169 N N . GLY B 1 199 ? 5.516 3.637 11.07 1 98.12 199 GLY B N 1
ATOM 6170 C CA . GLY B 1 199 ? 4.285 3.299 10.375 1 98.12 199 GLY B CA 1
ATOM 6171 C C . GLY B 1 199 ? 3.334 4.473 10.242 1 98.12 199 GLY B C 1
ATOM 6172 O O . GLY B 1 199 ? 2.676 4.633 9.211 1 98.12 199 GLY B O 1
ATOM 6173 N N . ASN B 1 200 ? 3.254 5.336 11.266 1 98.56 200 ASN B N 1
ATOM 6174 C CA . ASN B 1 200 ? 2.4 6.52 11.211 1 98.56 200 ASN B CA 1
ATOM 6175 C C . ASN B 1 200 ? 2.816 7.461 10.086 1 98.56 200 ASN B C 1
ATOM 6177 O O . ASN B 1 200 ? 1.975 7.906 9.305 1 98.56 200 ASN B O 1
ATOM 6181 N N . VAL B 1 201 ? 4.086 7.715 10 1 98.25 201 VAL B N 1
ATOM 6182 C CA . VAL B 1 201 ? 4.617 8.664 9.031 1 98.25 201 VAL B CA 1
ATOM 6183 C C . VAL B 1 201 ? 4.434 8.109 7.617 1 98.25 201 VAL B C 1
ATOM 6185 O O . VAL B 1 201 ? 4.02 8.836 6.707 1 98.25 201 VAL B O 1
ATOM 6188 N N . THR B 1 202 ? 4.734 6.855 7.48 1 98 202 THR B N 1
ATOM 6189 C CA . THR B 1 202 ? 4.59 6.207 6.184 1 98 202 THR B CA 1
ATOM 6190 C C . THR B 1 202 ? 3.145 6.293 5.699 1 98 202 THR B C 1
ATOM 6192 O O . THR B 1 202 ? 2.893 6.66 4.547 1 98 202 THR B O 1
ATOM 6195 N N . THR B 1 203 ? 2.238 5.973 6.555 1 98.25 203 THR B N 1
ATOM 6196 C CA . THR B 1 203 ? 0.818 6.02 6.23 1 98.25 203 THR B CA 1
ATOM 6197 C C . THR B 1 203 ? 0.399 7.434 5.832 1 98.25 203 THR B C 1
ATOM 6199 O O . THR B 1 203 ? -0.256 7.625 4.805 1 98.25 203 THR B O 1
ATOM 6202 N N . ASN B 1 204 ? 0.784 8.383 6.594 1 98.75 204 ASN B N 1
ATOM 6203 C CA . ASN B 1 204 ? 0.336 9.75 6.352 1 98.75 204 ASN B CA 1
ATOM 6204 C C . ASN B 1 204 ? 0.908 10.305 5.047 1 98.75 204 ASN B C 1
ATOM 6206 O O . ASN B 1 204 ? 0.206 10.977 4.293 1 98.75 204 ASN B O 1
ATOM 6210 N N . CYS B 1 205 ? 2.205 10.07 4.797 1 98.69 205 CYS B N 1
ATOM 6211 C CA . CYS B 1 205 ? 2.799 10.508 3.539 1 98.69 205 CYS B CA 1
ATOM 6212 C C . CYS B 1 205 ? 2.072 9.891 2.352 1 98.69 205 CYS B C 1
ATOM 6214 O O . CYS B 1 205 ? 1.811 10.57 1.356 1 98.69 205 CYS B O 1
ATOM 6216 N N . ARG B 1 206 ? 1.75 8.602 2.479 1 98.38 206 ARG B N 1
ATOM 6217 C CA . ARG B 1 206 ? 0.991 7.938 1.426 1 98.38 206 ARG B CA 1
ATOM 6218 C C . ARG B 1 206 ? -0.377 8.586 1.243 1 98.38 206 ARG B C 1
ATOM 6220 O O . ARG B 1 206 ? -0.813 8.82 0.114 1 98.38 206 ARG B O 1
ATOM 6227 N N . MET B 1 207 ? -1.082 8.875 2.342 1 97.94 207 MET B N 1
ATOM 6228 C CA . MET B 1 207 ? -2.391 9.516 2.289 1 97.94 207 MET B CA 1
ATOM 6229 C C . MET B 1 207 ? -2.316 10.836 1.532 1 97.94 207 MET B C 1
ATOM 6231 O O . MET B 1 207 ? -3.152 11.109 0.667 1 97.94 207 MET B O 1
ATOM 6235 N N . ILE B 1 208 ? -1.315 11.656 1.837 1 98.62 208 ILE B N 1
ATOM 6236 C CA . ILE B 1 208 ? -1.173 12.961 1.2 1 98.62 208 ILE B CA 1
ATOM 6237 C C . ILE B 1 208 ? -0.896 12.781 -0.29 1 98.62 208 ILE B C 1
ATOM 6239 O O . ILE B 1 208 ? -1.557 13.398 -1.13 1 98.62 208 ILE B O 1
ATOM 6243 N N . ARG B 1 209 ? 0.084 11.922 -0.615 1 98.5 209 ARG B N 1
ATOM 6244 C CA . ARG B 1 209 ? 0.435 11.641 -2.004 1 98.5 209 ARG B CA 1
ATOM 6245 C C . ARG B 1 209 ? -0.799 11.266 -2.814 1 98.5 209 ARG B C 1
ATOM 6247 O O . ARG B 1 209 ? -1.029 11.805 -3.896 1 98.5 209 ARG B O 1
ATOM 6254 N N . ASP B 1 210 ? -1.559 10.336 -2.221 1 97.88 210 ASP B N 1
ATOM 6255 C CA . ASP B 1 210 ? -2.686 9.766 -2.947 1 97.88 210 ASP B CA 1
ATOM 6256 C C . ASP B 1 210 ? -3.824 10.773 -3.084 1 97.88 210 ASP B C 1
ATOM 6258 O O . ASP B 1 210 ? -4.391 10.93 -4.168 1 97.88 210 ASP B O 1
ATOM 6262 N N . THR B 1 211 ? -4.156 11.453 -2.016 1 97.12 211 THR B N 1
ATOM 6263 C CA . THR B 1 211 ? -5.281 12.383 -2.004 1 97.12 211 THR B CA 1
ATOM 6264 C C . THR B 1 211 ? -5.016 13.57 -2.924 1 97.12 211 THR B C 1
ATOM 6266 O O . THR B 1 211 ? -5.922 14.047 -3.607 1 97.12 211 THR B O 1
ATOM 6269 N N . LEU B 1 212 ? -3.76 14.023 -2.961 1 97.81 212 LEU B N 1
ATOM 6270 C CA . LEU B 1 212 ? -3.424 15.227 -3.713 1 97.81 212 LEU B CA 1
ATOM 6271 C C . LEU B 1 212 ? -2.895 14.875 -5.098 1 97.81 212 LEU B C 1
ATOM 6273 O O . LEU B 1 212 ? -2.568 15.766 -5.887 1 97.81 212 LEU B O 1
ATOM 6277 N N . ARG B 1 213 ? -2.783 13.617 -5.43 1 96.75 213 ARG B N 1
ATOM 6278 C CA . ARG B 1 213 ? -2.312 13.125 -6.719 1 96.75 213 ARG B CA 1
ATOM 6279 C C . ARG B 1 213 ? -0.93 13.68 -7.047 1 96.75 213 ARG B C 1
ATOM 6281 O O . ARG B 1 213 ? -0.72 14.242 -8.125 1 96.75 213 ARG B O 1
ATOM 6288 N N . LEU B 1 214 ? -0.067 13.57 -6.086 1 97.94 214 LEU B N 1
ATOM 6289 C CA . LEU B 1 214 ? 1.291 14.07 -6.27 1 97.94 214 LEU B CA 1
ATOM 6290 C C . LEU B 1 214 ? 2.195 12.992 -6.852 1 97.94 214 LEU B C 1
ATOM 6292 O O . LEU B 1 214 ? 2.006 11.797 -6.582 1 97.94 214 LEU B O 1
ATOM 6296 N N . ASN B 1 215 ? 3.139 13.398 -7.637 1 96.5 215 ASN B N 1
ATOM 6297 C CA . ASN B 1 215 ? 4.09 12.469 -8.242 1 96.5 215 ASN B CA 1
ATOM 6298 C C . ASN B 1 215 ? 5.461 13.117 -8.43 1 96.5 215 ASN B C 1
ATOM 6300 O O . ASN B 1 215 ? 5.699 14.227 -7.949 1 96.5 215 ASN B O 1
ATOM 6304 N N . GLN B 1 216 ? 6.395 12.445 -9.047 1 95.69 216 GLN B N 1
ATOM 6305 C CA . GLN B 1 216 ? 7.793 12.852 -9.133 1 95.69 216 GLN B CA 1
ATOM 6306 C C . GLN B 1 216 ? 7.953 14.109 -9.977 1 95.69 216 GLN B C 1
ATOM 6308 O O . GLN B 1 216 ? 8.984 14.781 -9.914 1 95.69 216 GLN B O 1
ATOM 6313 N N . ASP B 1 217 ? 6.941 14.477 -10.75 1 95.94 217 ASP B N 1
ATOM 6314 C CA . ASP B 1 217 ? 7.012 15.648 -11.609 1 95.94 217 ASP B CA 1
ATOM 6315 C C . ASP B 1 217 ? 6.473 16.891 -10.898 1 95.94 217 ASP B C 1
ATOM 6317 O O . ASP B 1 217 ? 6.633 18.016 -11.383 1 95.94 217 ASP B O 1
ATOM 6321 N N . SER B 1 218 ? 5.871 16.656 -9.75 1 97.19 218 SER B N 1
ATOM 6322 C CA . SER B 1 218 ? 5.336 17.781 -8.977 1 97.19 218 SER B CA 1
ATOM 6323 C C . SER B 1 218 ? 6.457 18.656 -8.43 1 97.19 218 SER B C 1
ATOM 6325 O O . SER B 1 218 ? 7.496 18.156 -8 1 97.19 218 SER B O 1
ATOM 6327 N N . THR B 1 219 ? 6.297 19.953 -8.523 1 98.38 219 THR B N 1
ATOM 6328 C CA . THR B 1 219 ? 7.215 20.891 -7.895 1 98.38 219 THR B CA 1
ATOM 6329 C C . THR B 1 219 ? 6.551 21.594 -6.711 1 98.38 219 THR B C 1
ATOM 6331 O O . THR B 1 219 ? 5.418 22.062 -6.816 1 98.38 219 THR B O 1
ATOM 6334 N N . MET B 1 220 ? 7.305 21.734 -5.629 1 98.75 220 MET B N 1
ATOM 6335 C CA . MET B 1 220 ? 6.727 22.281 -4.402 1 98.75 220 MET B CA 1
ATOM 6336 C C . MET B 1 220 ? 7.57 23.438 -3.867 1 98.75 220 MET B C 1
ATOM 6338 O O . MET B 1 220 ? 8.789 23.453 -4.059 1 98.75 220 MET B O 1
ATOM 6342 N N . VAL B 1 221 ? 6.934 24.391 -3.271 1 98.81 221 VAL B N 1
ATOM 6343 C CA . VAL B 1 221 ? 7.578 25.5 -2.594 1 98.81 221 VAL B CA 1
ATOM 6344 C C . VAL B 1 221 ? 7.055 25.609 -1.164 1 98.81 221 VAL B C 1
ATOM 6346 O O . VAL B 1 221 ? 5.852 25.75 -0.947 1 98.81 221 VAL B O 1
ATOM 6349 N N . PHE B 1 222 ? 7.965 25.547 -0.204 1 98.19 222 PHE B N 1
ATOM 6350 C CA . PHE B 1 222 ? 7.551 25.641 1.191 1 98.19 222 PHE B CA 1
ATOM 6351 C C . PHE B 1 222 ? 8.453 26.578 1.967 1 98.19 222 PHE B C 1
ATOM 6353 O O . PHE B 1 222 ? 9.594 26.828 1.573 1 98.19 222 PHE B O 1
ATOM 6360 N N . TRP B 1 223 ? 7.914 27.156 3.025 1 96.62 223 TRP B N 1
ATOM 6361 C CA . TRP B 1 223 ? 8.648 28.062 3.896 1 96.62 223 TRP B CA 1
ATOM 6362 C C . TRP B 1 223 ? 8.414 27.719 5.363 1 96.62 223 TRP B C 1
ATOM 6364 O O . TRP B 1 223 ? 9.047 28.312 6.25 1 96.62 223 TRP B O 1
ATOM 6374 N N . GLN B 1 224 ? 7.504 26.75 5.637 1 93.5 224 GLN B N 1
ATOM 6375 C CA . GLN B 1 224 ? 7.102 26.422 7 1 93.5 224 GLN B CA 1
ATOM 6376 C C . GLN B 1 224 ? 8.281 25.891 7.812 1 93.5 224 GLN B C 1
ATOM 6378 O O . GLN B 1 224 ? 9.156 25.203 7.277 1 93.5 224 GLN B O 1
ATOM 6383 N N . PRO B 1 225 ? 8.258 26.188 9.094 1 93.06 225 PRO B N 1
ATOM 6384 C CA . PRO B 1 225 ? 9.336 25.672 9.938 1 93.06 225 PRO B CA 1
ATOM 6385 C C . PRO B 1 225 ? 9.406 24.141 9.93 1 93.06 225 PRO B C 1
ATOM 6387 O O . PRO B 1 225 ? 8.367 23.484 10.016 1 93.06 225 PRO B O 1
ATOM 6390 N N . HIS B 1 226 ? 10.633 23.625 9.883 1 94.5 226 HIS B N 1
ATOM 6391 C CA . HIS B 1 226 ? 10.844 22.188 9.758 1 94.5 226 HIS B CA 1
ATOM 6392 C C . HIS B 1 226 ? 10.539 21.484 11.078 1 94.5 226 HIS B C 1
ATOM 6394 O O . HIS B 1 226 ? 10.375 20.266 11.102 1 94.5 226 HIS B O 1
ATOM 6400 N N . HIS B 1 227 ? 10.523 22.172 12.234 1 91.69 227 HIS B N 1
ATOM 6401 C CA . HIS B 1 227 ? 10.25 21.531 13.508 1 91.69 227 HIS B CA 1
ATOM 6402 C C . HIS B 1 227 ? 8.758 21.469 13.789 1 91.69 227 HIS B C 1
ATOM 6404 O O . HIS B 1 227 ? 8.336 20.922 14.805 1 91.69 227 HIS B O 1
ATOM 6410 N N . HIS B 1 228 ? 7.914 22.062 12.898 1 91.44 228 HIS B N 1
ATOM 6411 C CA . HIS B 1 228 ? 6.465 21.906 12.914 1 91.44 228 HIS B CA 1
ATOM 6412 C C . HIS B 1 228 ? 6.023 20.812 11.938 1 91.44 228 HIS B C 1
ATOM 6414 O O . HIS B 1 228 ? 6.703 20.562 10.938 1 91.44 228 HIS B O 1
ATOM 6420 N N . ASP B 1 229 ? 4.875 20.297 12.227 1 93.88 229 ASP B N 1
ATOM 6421 C CA . ASP B 1 229 ? 4.441 19.109 11.492 1 93.88 229 ASP B CA 1
ATOM 6422 C C . ASP B 1 229 ? 4.246 19.422 10.016 1 93.88 229 ASP B C 1
ATOM 6424 O O . ASP B 1 229 ? 4.625 18.625 9.148 1 93.88 229 ASP B O 1
ATOM 6428 N N . MET B 1 230 ? 3.707 20.562 9.648 1 94.12 230 MET B N 1
ATOM 6429 C CA . MET B 1 230 ? 3.492 20.859 8.234 1 94.12 230 MET B CA 1
ATOM 6430 C C . MET B 1 230 ? 4.816 20.938 7.488 1 94.12 230 MET B C 1
ATOM 6432 O O . MET B 1 230 ? 4.961 20.359 6.406 1 94.12 230 MET B O 1
ATOM 6436 N N . GLY B 1 231 ? 5.754 21.719 8.031 1 95.69 231 GLY B N 1
ATOM 6437 C CA . GLY B 1 231 ? 7.062 21.797 7.406 1 95.69 231 GLY B CA 1
ATOM 6438 C C . GLY B 1 231 ? 7.793 20.469 7.375 1 95.69 231 GLY B C 1
ATOM 6439 O O . GLY B 1 231 ? 8.398 20.109 6.363 1 95.69 231 GLY B O 1
ATOM 6440 N N . LEU B 1 232 ? 7.754 19.719 8.477 1 97.56 232 LEU B N 1
ATOM 6441 C CA . LEU B 1 232 ? 8.469 18.453 8.578 1 97.56 232 LEU B CA 1
ATOM 6442 C C . LEU B 1 232 ? 7.926 17.438 7.578 1 97.56 232 LEU B C 1
ATOM 6444 O O . LEU B 1 232 ? 8.695 16.781 6.883 1 97.56 232 LEU B O 1
ATOM 6448 N N . ILE B 1 233 ? 6.594 17.359 7.488 1 98.31 233 ILE B N 1
ATOM 6449 C CA . ILE B 1 233 ? 5.98 16.312 6.676 1 98.31 233 ILE B CA 1
ATOM 6450 C C . ILE B 1 233 ? 5.93 16.766 5.215 1 98.31 233 ILE B C 1
ATOM 6452 O O . ILE B 1 233 ? 6.441 16.078 4.332 1 98.31 233 ILE B O 1
ATOM 6456 N N . CYS B 1 234 ? 5.43 17.953 4.906 1 97.94 234 CYS B N 1
ATOM 6457 C CA . CYS B 1 234 ? 5.18 18.375 3.531 1 97.94 234 CYS B CA 1
ATOM 6458 C C . CYS B 1 234 ? 6.469 18.812 2.855 1 97.94 234 CYS B C 1
ATOM 6460 O O . CYS B 1 234 ? 6.652 18.609 1.655 1 97.94 234 CYS B O 1
ATOM 6462 N N . ALA B 1 235 ? 7.348 19.422 3.623 1 97.69 235 ALA B N 1
ATOM 6463 C CA . ALA B 1 235 ? 8.516 20.031 3 1 97.69 235 ALA B CA 1
ATOM 6464 C C . ALA B 1 235 ? 9.734 19.109 3.09 1 97.69 235 ALA B C 1
ATOM 6466 O O . ALA B 1 235 ? 10.68 19.266 2.314 1 97.69 235 ALA B O 1
ATOM 6467 N N . VAL B 1 236 ? 9.695 18.188 4.027 1 98 236 VAL B N 1
ATOM 6468 C CA . VAL B 1 236 ? 10.914 17.438 4.266 1 98 236 VAL B CA 1
ATOM 6469 C C . VAL B 1 236 ? 10.688 15.961 3.91 1 98 236 VAL B C 1
ATOM 6471 O O . VAL B 1 236 ? 11.359 15.422 3.031 1 98 236 VAL B O 1
ATOM 6474 N N . LEU B 1 237 ? 9.742 15.312 4.461 1 98.62 237 LEU B N 1
ATOM 6475 C CA . LEU B 1 237 ? 9.609 13.867 4.348 1 98.62 237 LEU B CA 1
ATOM 6476 C C . LEU B 1 237 ? 8.836 13.492 3.09 1 98.62 237 LEU B C 1
ATOM 6478 O O . LEU B 1 237 ? 9.211 12.547 2.385 1 98.62 237 LEU B O 1
ATOM 6482 N N . LEU B 1 238 ? 7.73 14.211 2.795 1 98.69 238 LEU B N 1
ATOM 6483 C CA . LEU B 1 238 ? 6.871 13.891 1.657 1 98.69 238 LEU B CA 1
ATOM 6484 C C . LEU B 1 238 ? 7.656 13.953 0.351 1 98.69 238 LEU B C 1
ATOM 6486 O O . LEU B 1 238 ? 7.488 13.094 -0.517 1 98.69 238 LEU B O 1
ATOM 6490 N N . PRO B 1 239 ? 8.555 14.938 0.133 1 98.44 239 PRO B N 1
ATOM 6491 C CA . PRO B 1 239 ? 9.328 14.992 -1.111 1 98.44 239 PRO B CA 1
ATOM 6492 C C . PRO B 1 239 ? 10.172 13.742 -1.337 1 98.44 239 PRO B C 1
ATOM 6494 O O . PRO B 1 239 ? 10.305 13.273 -2.473 1 98.44 239 PRO B O 1
ATOM 6497 N N . VAL B 1 240 ? 10.734 13.188 -0.252 1 97.75 240 VAL B N 1
ATOM 6498 C CA . VAL B 1 240 ? 11.516 11.961 -0.362 1 97.75 240 VAL B CA 1
ATOM 6499 C C . VAL B 1 240 ? 10.625 10.82 -0.849 1 97.75 240 VAL B C 1
ATOM 6501 O O . VAL B 1 240 ? 11.023 10.047 -1.72 1 97.75 240 VAL B O 1
ATOM 6504 N N . VAL B 1 241 ? 9.438 10.719 -0.35 1 97.5 241 VAL B N 1
ATOM 6505 C CA . VAL B 1 241 ? 8.484 9.664 -0.672 1 97.5 241 VAL B CA 1
ATOM 6506 C C . VAL B 1 241 ? 8.031 9.797 -2.123 1 97.5 241 VAL B C 1
ATOM 6508 O O . VAL B 1 241 ? 7.992 8.812 -2.865 1 97.5 241 VAL B O 1
ATOM 6511 N N . ILE B 1 242 ? 7.754 11.031 -2.551 1 97.19 242 ILE B N 1
ATOM 6512 C CA . ILE B 1 242 ? 7.195 11.305 -3.869 1 97.19 242 ILE B CA 1
ATOM 6513 C C . ILE B 1 242 ? 8.297 11.25 -4.922 1 97.19 242 ILE B C 1
ATOM 6515 O O . ILE B 1 242 ? 8.055 10.883 -6.07 1 97.19 242 ILE B O 1
ATOM 6519 N N . GLY B 1 243 ? 9.523 11.711 -4.57 1 96.06 243 GLY B N 1
ATOM 6520 C CA . GLY B 1 243 ? 10.633 11.805 -5.512 1 96.06 243 GLY B CA 1
ATOM 6521 C C . GLY B 1 243 ? 10.617 13.086 -6.324 1 96.06 243 GLY B C 1
ATOM 6522 O O . GLY B 1 243 ? 11.148 13.125 -7.434 1 96.06 243 GLY B O 1
ATOM 6523 N N . ASN B 1 244 ? 10.039 14.109 -5.859 1 95.19 244 ASN B N 1
ATOM 6524 C CA . ASN B 1 244 ? 9.867 15.359 -6.582 1 95.19 244 ASN B CA 1
ATOM 6525 C C . ASN B 1 244 ? 10.922 16.391 -6.176 1 95.19 244 ASN B C 1
ATOM 6527 O O . ASN B 1 244 ? 11.758 16.125 -5.309 1 95.19 244 ASN B O 1
ATOM 6531 N N . HIS B 1 245 ? 10.914 17.531 -6.902 1 98 245 HIS B N 1
ATOM 6532 C CA . HIS B 1 245 ? 11.75 18.672 -6.562 1 98 245 HIS B CA 1
ATOM 6533 C C . HIS B 1 245 ? 11.016 19.641 -5.629 1 98 245 HIS B C 1
ATOM 6535 O O . HIS B 1 245 ? 9.875 20.031 -5.902 1 98 245 HIS B O 1
ATOM 6541 N N . THR B 1 246 ? 11.664 20.016 -4.531 1 98.69 246 THR B N 1
ATOM 6542 C CA . THR B 1 246 ? 11.07 20.938 -3.562 1 98.69 246 THR B CA 1
ATOM 6543 C C . THR B 1 246 ? 11.992 22.125 -3.311 1 98.69 246 THR B C 1
ATOM 6545 O O . THR B 1 246 ? 13.18 21.938 -3.029 1 98.69 246 THR B O 1
ATOM 6548 N N . VAL B 1 247 ? 11.445 23.297 -3.438 1 98.88 247 VAL B N 1
ATOM 6549 C CA . VAL B 1 247 ? 12.156 24.547 -3.191 1 98.88 247 VAL B CA 1
ATOM 6550 C C . VAL B 1 247 ? 11.781 25.078 -1.812 1 98.88 247 VAL B C 1
ATOM 6552 O O . VAL B 1 247 ? 10.602 25.219 -1.488 1 98.88 247 VAL B O 1
ATOM 6555 N N . LEU B 1 248 ? 12.836 25.406 -1.033 1 98.62 248 LEU B N 1
ATOM 6556 C CA . LEU B 1 248 ? 12.609 25.844 0.339 1 98.62 248 LEU B CA 1
ATOM 6557 C C . LEU B 1 248 ? 13.133 27.266 0.542 1 98.62 248 LEU B C 1
ATOM 6559 O O . LEU B 1 248 ? 14.172 27.641 -0.006 1 98.62 248 LEU B O 1
ATOM 6563 N N . MET B 1 249 ? 12.414 28.047 1.283 1 97.56 249 MET B N 1
ATOM 6564 C CA . MET B 1 249 ? 12.844 29.344 1.803 1 97.56 249 MET B CA 1
ATOM 6565 C C . MET B 1 249 ? 12.57 29.453 3.299 1 97.56 249 MET B C 1
ATOM 6567 O O . MET B 1 249 ? 11.93 28.562 3.879 1 97.56 249 MET B O 1
ATOM 6571 N N . THR B 1 250 ? 13.023 30.469 3.963 1 95.69 250 THR B N 1
ATOM 6572 C CA . THR B 1 250 ? 12.883 30.547 5.414 1 95.69 250 THR B CA 1
ATOM 6573 C C . THR B 1 250 ? 11.555 31.188 5.793 1 95.69 250 THR B C 1
ATOM 6575 O O . THR B 1 250 ? 11.031 32.031 5.062 1 95.69 250 THR B O 1
ATOM 6578 N N . PRO B 1 251 ? 11.039 30.781 6.93 1 93 251 PRO B N 1
ATOM 6579 C CA . PRO B 1 251 ? 9.836 31.453 7.422 1 93 251 PRO B CA 1
ATOM 6580 C C . PRO B 1 251 ? 10.023 32.969 7.574 1 93 251 PRO B C 1
ATOM 6582 O O . PRO B 1 251 ? 9.117 33.719 7.242 1 93 251 PRO B O 1
ATOM 6585 N N . ALA B 1 252 ? 11.141 33.344 8 1 90.56 252 ALA B N 1
ATOM 6586 C CA . ALA B 1 252 ? 11.43 34.75 8.203 1 90.56 252 ALA B CA 1
ATOM 6587 C C . ALA B 1 252 ? 11.398 35.531 6.875 1 90.56 252 ALA B C 1
ATOM 6589 O O . ALA B 1 252 ? 10.891 36.656 6.812 1 90.56 252 ALA B O 1
ATOM 6590 N N . THR B 1 253 ? 11.977 34.906 5.875 1 93.94 253 THR B N 1
ATOM 6591 C CA . THR B 1 253 ? 11.953 35.531 4.555 1 93.94 253 THR B CA 1
ATOM 6592 C C . THR B 1 253 ? 10.523 35.688 4.055 1 93.94 253 THR B C 1
ATOM 6594 O O . THR B 1 253 ? 10.164 36.719 3.512 1 93.94 253 THR B O 1
ATOM 6597 N N . PHE B 1 254 ? 9.648 34.781 4.23 1 94.25 254 PHE B N 1
ATOM 6598 C CA . PHE B 1 254 ? 8.25 34.844 3.818 1 94.25 254 PHE B CA 1
ATOM 6599 C C . PHE B 1 254 ? 7.539 36 4.52 1 94.25 254 PHE B C 1
ATOM 6601 O O . PHE B 1 254 ? 6.859 36.812 3.879 1 94.25 254 PHE B O 1
ATOM 6608 N N . VAL B 1 255 ? 7.715 35.969 5.871 1 87.06 255 VAL B N 1
ATOM 6609 C CA . VAL B 1 255 ? 7.016 36.969 6.668 1 87.06 255 VAL B CA 1
ATOM 6610 C C . VAL B 1 255 ? 7.465 38.375 6.254 1 87.06 255 VAL B C 1
ATOM 6612 O O . VAL B 1 255 ? 6.648 39.312 6.148 1 87.06 255 VAL B O 1
ATOM 6615 N N . ARG B 1 256 ? 8.766 38.5 5.93 1 89.06 256 ARG B N 1
ATOM 6616 C CA . ARG B 1 256 ? 9.32 39.812 5.566 1 89.06 256 ARG B CA 1
ATOM 6617 C C . ARG B 1 256 ? 8.938 40.188 4.137 1 89.06 256 ARG B C 1
ATOM 6619 O O . ARG B 1 256 ? 8.734 41.375 3.836 1 89.06 256 ARG B O 1
ATOM 6626 N N . GLN B 1 257 ? 8.883 39.188 3.305 1 93.88 257 GLN B N 1
ATOM 6627 C CA . GLN B 1 257 ? 8.656 39.438 1.885 1 93.88 257 GLN B CA 1
ATOM 6628 C C . GLN B 1 257 ? 7.656 38.438 1.305 1 93.88 257 GLN B C 1
ATOM 6630 O O . GLN B 1 257 ? 8 37.656 0.427 1 93.88 257 GLN B O 1
ATOM 6635 N N . PRO B 1 258 ? 6.422 38.594 1.616 1 94.62 258 PRO B N 1
ATOM 6636 C CA . PRO B 1 258 ? 5.422 37.656 1.13 1 94.62 258 PRO B CA 1
ATOM 6637 C C . PRO B 1 258 ? 5.301 37.656 -0.393 1 94.62 258 PRO B C 1
ATOM 6639 O O . PRO B 1 258 ? 4.969 36.625 -0.989 1 94.62 258 PRO B O 1
ATOM 6642 N N . MET B 1 259 ? 5.598 38.719 -1.069 1 96.5 259 MET B N 1
ATOM 6643 C CA . MET B 1 259 ? 5.512 38.781 -2.525 1 96.5 259 MET B CA 1
ATOM 6644 C C . MET B 1 259 ? 6.625 37.969 -3.166 1 96.5 259 MET B C 1
ATOM 6646 O O . MET B 1 259 ? 6.457 37.438 -4.266 1 96.5 259 MET B O 1
ATOM 6650 N N . LEU B 1 260 ? 7.746 37.906 -2.48 1 97.06 260 LEU B N 1
ATOM 6651 C CA . LEU B 1 260 ? 8.812 37.031 -2.969 1 97.06 260 LEU B CA 1
ATOM 6652 C C . LEU B 1 260 ? 8.336 35.594 -3.059 1 97.06 260 LEU B C 1
ATOM 6654 O O . LEU B 1 260 ? 8.719 34.844 -3.977 1 97.06 260 LEU B O 1
ATOM 6658 N N . TRP B 1 261 ? 7.531 35.188 -2.127 1 98.06 261 TRP B N 1
ATOM 6659 C CA . TRP B 1 261 ? 6.938 33.875 -2.123 1 98.06 261 TRP B CA 1
ATOM 6660 C C . TRP B 1 261 ? 6.113 33.625 -3.383 1 98.06 261 TRP B C 1
ATOM 6662 O O . TRP B 1 261 ? 6.242 32.594 -4.035 1 98.06 261 TRP B O 1
ATOM 6672 N N . ILE B 1 262 ? 5.371 34.594 -3.783 1 98.5 262 ILE B N 1
ATOM 6673 C CA . ILE B 1 262 ? 4.535 34.5 -4.98 1 98.5 262 ILE B CA 1
ATOM 6674 C C . ILE B 1 262 ? 5.422 34.438 -6.223 1 98.5 262 ILE B C 1
ATOM 6676 O O . ILE B 1 262 ? 5.164 33.625 -7.129 1 98.5 262 ILE B O 1
ATOM 6680 N N . GLN B 1 263 ? 6.43 35.25 -6.234 1 98.5 263 GLN B N 1
ATOM 6681 C CA . GLN B 1 263 ? 7.367 35.25 -7.352 1 98.5 263 GLN B CA 1
ATOM 6682 C C . GLN B 1 263 ? 8.07 33.906 -7.496 1 98.5 263 GLN B C 1
ATOM 6684 O O . GLN B 1 263 ? 8.281 33.438 -8.617 1 98.5 263 GLN B O 1
ATOM 6689 N N . ILE B 1 264 ? 8.422 33.281 -6.422 1 98.56 264 ILE B N 1
ATOM 6690 C CA . ILE B 1 264 ? 9.117 32 -6.418 1 98.56 264 ILE B CA 1
ATOM 6691 C C . ILE B 1 264 ? 8.195 30.922 -6.945 1 98.56 264 ILE B C 1
ATOM 6693 O O . ILE B 1 264 ? 8.617 30.047 -7.711 1 98.56 264 ILE B O 1
ATOM 6697 N N . ILE B 1 265 ? 6.93 30.938 -6.547 1 98.69 265 ILE B N 1
ATOM 6698 C CA . ILE B 1 265 ? 5.938 29.984 -7.031 1 98.69 265 ILE B CA 1
ATOM 6699 C C . ILE B 1 265 ? 5.863 30.047 -8.555 1 98.69 265 ILE B C 1
ATOM 6701 O O . ILE B 1 265 ? 5.836 29.016 -9.227 1 98.69 265 ILE B O 1
ATOM 6705 N N . SER B 1 266 ? 5.863 31.266 -9.031 1 98.69 266 SER B N 1
ATOM 6706 C CA . SER B 1 266 ? 5.832 31.469 -10.477 1 98.69 266 SER B CA 1
ATOM 6707 C C . SER B 1 266 ? 7.121 31 -11.133 1 98.69 266 SER B C 1
ATOM 6709 O O . SER B 1 266 ? 7.086 30.219 -12.094 1 98.69 266 SER B O 1
ATOM 6711 N N . ARG B 1 267 ? 8.242 31.422 -10.633 1 98.31 267 ARG B N 1
ATOM 6712 C CA . ARG B 1 267 ? 9.555 31.156 -11.203 1 98.31 267 ARG B CA 1
ATOM 6713 C C . ARG B 1 267 ? 9.805 29.656 -11.328 1 98.31 267 ARG B C 1
ATOM 6715 O O . ARG B 1 267 ? 10.336 29.188 -12.336 1 98.31 267 ARG B O 1
ATOM 6722 N N . TYR B 1 268 ? 9.406 28.891 -10.359 1 98.38 268 TYR B N 1
ATOM 6723 C CA . TYR B 1 268 ? 9.703 27.469 -10.32 1 98.38 268 TYR B CA 1
ATOM 6724 C C . TYR B 1 268 ? 8.508 26.656 -10.82 1 98.38 268 TYR B C 1
ATOM 6726 O O . TYR B 1 268 ? 8.523 25.422 -10.758 1 98.38 268 TYR B O 1
ATOM 6734 N N . LYS B 1 269 ? 7.492 27.344 -11.234 1 98.25 269 LYS B N 1
ATOM 6735 C CA . LYS B 1 269 ? 6.281 26.688 -11.711 1 98.25 269 LYS B CA 1
ATOM 6736 C C . LYS B 1 269 ? 5.777 25.672 -10.695 1 98.25 269 LYS B C 1
ATOM 6738 O O . LYS B 1 269 ? 5.535 24.516 -11.031 1 98.25 269 LYS B O 1
ATOM 6743 N N . ALA B 1 270 ? 5.664 26.156 -9.445 1 98.25 270 ALA B N 1
ATOM 6744 C CA . ALA B 1 270 ? 5.281 25.281 -8.352 1 98.25 270 ALA B CA 1
ATOM 6745 C C . ALA B 1 270 ? 3.85 24.781 -8.531 1 98.25 270 ALA B C 1
ATOM 6747 O O . ALA B 1 270 ? 2.953 25.547 -8.875 1 98.25 270 ALA B O 1
ATOM 6748 N N . GLU B 1 271 ? 3.703 23.5 -8.359 1 98.38 271 GLU B N 1
ATOM 6749 C CA . GLU B 1 271 ? 2.377 22.891 -8.344 1 98.38 271 GLU B CA 1
ATOM 6750 C C . GLU B 1 271 ? 1.747 22.984 -6.957 1 98.38 271 GLU B C 1
ATOM 6752 O O . GLU B 1 271 ? 0.527 23.109 -6.828 1 98.38 271 GLU B O 1
ATOM 6757 N N . VAL B 1 272 ? 2.582 22.922 -5.957 1 98.69 272 VAL B N 1
ATOM 6758 C CA . VAL B 1 272 ? 2.107 22.906 -4.578 1 98.69 272 VAL B CA 1
ATOM 6759 C C . VAL B 1 272 ? 2.814 23.984 -3.773 1 98.69 272 VAL B C 1
ATOM 6761 O O . VAL B 1 272 ? 4.043 24.078 -3.779 1 98.69 272 VAL B O 1
ATOM 6764 N N . ALA B 1 273 ? 2.121 24.75 -3.123 1 98.62 273 ALA B N 1
ATOM 6765 C CA . ALA B 1 273 ? 2.564 25.734 -2.135 1 98.62 273 ALA B CA 1
ATOM 6766 C C . ALA B 1 273 ? 1.416 26.141 -1.214 1 98.62 273 ALA B C 1
ATOM 6768 O O . ALA B 1 273 ? 0.251 25.844 -1.5 1 98.62 273 ALA B O 1
ATOM 6769 N N . GLY B 1 274 ? 1.734 26.656 -0.142 1 96.62 274 GLY B N 1
ATOM 6770 C CA . GLY B 1 274 ? 0.667 27.109 0.737 1 96.62 274 GLY B CA 1
ATOM 6771 C C . GLY B 1 274 ? 1.138 27.391 2.15 1 96.62 274 GLY B C 1
ATOM 6772 O O . GLY B 1 274 ? 2.293 27.766 2.361 1 96.62 274 GLY B O 1
ATOM 6773 N N . GLY B 1 275 ? 0.214 27.312 3.068 1 93.62 275 GLY B N 1
ATOM 6774 C CA . GLY B 1 275 ? 0.433 27.625 4.473 1 93.62 275 GLY B CA 1
ATOM 6775 C C . GLY B 1 275 ? -0.85 27.922 5.227 1 93.62 275 GLY B C 1
ATOM 6776 O O . GLY B 1 275 ? -1.939 27.562 4.77 1 93.62 275 GLY B O 1
ATOM 6777 N N . PRO B 1 276 ? -0.669 28.422 6.375 1 90.5 276 PRO B N 1
ATOM 6778 C CA . PRO B 1 276 ? -1.853 28.828 7.141 1 90.5 276 PRO B CA 1
ATOM 6779 C C . PRO B 1 276 ? -2.617 29.969 6.496 1 90.5 276 PRO B C 1
ATOM 6781 O O . PRO B 1 276 ? -2.086 30.656 5.617 1 90.5 276 PRO B O 1
ATOM 6784 N N . ASN B 1 277 ? -3.816 30.172 6.938 1 90.62 277 ASN B N 1
ATOM 6785 C CA . ASN B 1 277 ? -4.707 31.188 6.379 1 90.62 277 ASN B CA 1
ATOM 6786 C C . ASN B 1 277 ? -4.043 32.562 6.363 1 90.62 277 ASN B C 1
ATOM 6788 O O . ASN B 1 277 ? -4.211 33.312 5.41 1 90.62 277 ASN B O 1
ATOM 6792 N N . PHE B 1 278 ? -3.23 32.875 7.32 1 84.56 278 PHE B N 1
ATOM 6793 C CA . PHE B 1 278 ? -2.635 34.219 7.43 1 84.56 278 PHE B CA 1
ATOM 6794 C C . PHE B 1 278 ? -1.664 34.469 6.281 1 84.56 278 PHE B C 1
ATOM 6796 O O . PHE B 1 278 ? -1.434 35.625 5.898 1 84.56 278 PHE B O 1
ATOM 6803 N N . ALA B 1 279 ? -1.046 33.375 5.766 1 91.94 279 ALA B N 1
ATOM 6804 C CA . ALA B 1 279 ? -0.108 33.531 4.656 1 91.94 279 ALA B CA 1
ATOM 6805 C C . ALA B 1 279 ? -0.787 34.156 3.447 1 91.94 279 ALA B C 1
ATOM 6807 O O . ALA B 1 279 ? -0.198 35 2.775 1 91.94 279 ALA B O 1
ATOM 6808 N N . PHE B 1 280 ? -1.991 33.812 3.219 1 95.06 280 PHE B N 1
ATOM 6809 C CA . PHE B 1 280 ? -2.744 34.344 2.09 1 95.06 280 PHE B CA 1
ATOM 6810 C C . PHE B 1 280 ? -3.188 35.781 2.361 1 95.06 280 PHE B C 1
ATOM 6812 O O . PHE B 1 280 ? -3.174 36.625 1.46 1 95.06 280 PHE B O 1
ATOM 6819 N N . ASP B 1 281 ? -3.572 36.031 3.602 1 89.88 281 ASP B N 1
ATOM 6820 C CA . ASP B 1 281 ? -3.898 37.406 3.986 1 89.88 281 ASP B CA 1
ATOM 6821 C C . ASP B 1 281 ? -2.688 38.312 3.836 1 89.88 281 ASP B C 1
ATOM 6823 O O . ASP B 1 281 ? -2.805 39.438 3.322 1 89.88 281 ASP B O 1
ATOM 6827 N N . MET B 1 282 ? -1.56 37.844 4.27 1 89.75 282 MET B N 1
ATOM 6828 C CA . MET B 1 282 ? -0.332 38.625 4.223 1 89.75 282 MET B CA 1
ATOM 6829 C C . MET B 1 282 ? 0.065 38.938 2.783 1 89.75 282 MET B C 1
ATOM 6831 O O . MET B 1 282 ? 0.423 40.062 2.463 1 89.75 282 MET B O 1
ATOM 6835 N N . ALA B 1 283 ? 0.022 37.969 1.94 1 95.06 283 ALA B N 1
ATOM 6836 C CA . ALA B 1 283 ? 0.346 38.188 0.531 1 95.06 283 ALA B CA 1
ATOM 6837 C C . ALA B 1 283 ? -0.623 39.188 -0.115 1 95.06 283 ALA B C 1
ATOM 6839 O O . ALA B 1 283 ? -0.211 40.031 -0.886 1 95.06 283 ALA B O 1
ATOM 6840 N N . THR B 1 284 ? -1.881 39.062 0.195 1 94.69 284 THR B N 1
ATOM 6841 C CA . THR B 1 284 ? -2.9 39.938 -0.357 1 94.69 284 THR B CA 1
ATOM 6842 C C . THR B 1 284 ? -2.66 41.375 0.081 1 94.69 284 THR B C 1
ATOM 6844 O O . THR B 1 284 ? -2.758 42.312 -0.729 1 94.69 284 THR B O 1
ATOM 6847 N N . GLU B 1 285 ? -2.367 41.5 1.356 1 89.75 285 GLU B N 1
ATOM 6848 C CA . GLU B 1 285 ? -2.15 42.844 1.931 1 89.75 285 GLU B CA 1
ATOM 6849 C C . GLU B 1 285 ? -0.917 43.5 1.327 1 89.75 285 GLU B C 1
ATOM 6851 O O . GLU B 1 285 ? -0.887 44.719 1.154 1 89.75 285 GLU B O 1
ATOM 6856 N N . ARG B 1 286 ? 0.064 42.75 1.012 1 91.81 286 ARG B N 1
ATOM 6857 C CA . ARG B 1 286 ? 1.339 43.281 0.558 1 91.81 286 ARG B CA 1
ATOM 6858 C C . ARG B 1 286 ? 1.405 43.344 -0.965 1 91.81 286 ARG B C 1
ATOM 6860 O O . ARG B 1 286 ? 2.449 43.656 -1.538 1 91.81 286 ARG B O 1
ATOM 6867 N N . TYR B 1 287 ? 0.307 43.062 -1.598 1 93.19 287 TYR B N 1
ATOM 6868 C CA . TYR B 1 287 ? 0.243 43.062 -3.055 1 93.19 287 TYR B CA 1
ATOM 6869 C C . TYR B 1 287 ? 0.689 44.406 -3.621 1 93.19 287 TYR B C 1
ATOM 6871 O O . TYR B 1 287 ? 0.253 45.438 -3.154 1 93.19 287 TYR B O 1
ATOM 6879 N N . ALA B 1 288 ? 1.549 44.281 -4.551 1 91.75 288 ALA B N 1
ATOM 6880 C CA . ALA B 1 288 ? 2.029 45.469 -5.285 1 91.75 288 ALA B CA 1
ATOM 6881 C C . ALA B 1 288 ? 2.191 45.156 -6.77 1 91.75 288 ALA B C 1
ATOM 6883 O O . ALA B 1 288 ? 2.971 44.25 -7.145 1 91.75 288 ALA B O 1
ATOM 6884 N N . PRO B 1 289 ? 1.547 45.906 -7.609 1 92 289 PRO B N 1
ATOM 6885 C CA . PRO B 1 289 ? 1.602 45.625 -9.047 1 92 289 PRO B CA 1
ATOM 6886 C C . PRO B 1 289 ? 3.029 45.594 -9.586 1 92 289 PRO B C 1
ATOM 6888 O O . PRO B 1 289 ? 3.344 44.75 -10.445 1 92 289 PRO B O 1
ATOM 6891 N N . ALA B 1 290 ? 3.834 46.438 -9.07 1 92.38 290 ALA B N 1
ATOM 6892 C CA . ALA B 1 290 ? 5.211 46.5 -9.555 1 92.38 290 ALA B CA 1
ATOM 6893 C C . ALA B 1 290 ? 5.957 45.188 -9.297 1 92.38 290 ALA B C 1
ATOM 6895 O O . ALA B 1 290 ? 6.84 44.812 -10.07 1 92.38 290 ALA B O 1
ATOM 6896 N N . LYS B 1 291 ? 5.602 44.5 -8.344 1 92.5 291 LYS B N 1
ATOM 6897 C CA . LYS B 1 291 ? 6.262 43.25 -7.965 1 92.5 291 LYS B CA 1
ATOM 6898 C C . LYS B 1 291 ? 5.664 42.062 -8.711 1 92.5 291 LYS B C 1
ATOM 6900 O O . LYS B 1 291 ? 6.188 40.938 -8.641 1 92.5 291 LYS B O 1
ATOM 6905 N N . MET B 1 292 ? 4.648 42.281 -9.492 1 95.06 292 MET B N 1
ATOM 6906 C CA . MET B 1 292 ? 3.898 41.188 -10.094 1 95.06 292 MET B CA 1
ATOM 6907 C C . MET B 1 292 ? 4.133 41.125 -11.602 1 95.06 292 MET B C 1
ATOM 6909 O O . MET B 1 292 ? 3.518 40.344 -12.297 1 95.06 292 MET B O 1
ATOM 6913 N N . GLU B 1 293 ? 5.059 42 -12 1 94.25 293 GLU B N 1
ATOM 6914 C CA . GLU B 1 293 ? 5.375 41.969 -13.422 1 94.25 293 GLU B CA 1
ATOM 6915 C C . GLU B 1 293 ? 5.953 40.625 -13.828 1 94.25 293 GLU B C 1
ATOM 6917 O O . GLU B 1 293 ? 6.91 40.125 -13.219 1 94.25 293 GLU B O 1
ATOM 6922 N N . GLY B 1 294 ? 5.348 39.938 -14.781 1 95.75 294 GLY B N 1
ATOM 6923 C CA . GLY B 1 294 ? 5.859 38.688 -15.32 1 95.75 294 GLY B CA 1
ATOM 6924 C C . GLY B 1 294 ? 5.453 37.469 -14.5 1 95.75 294 GLY B C 1
ATOM 6925 O O . GLY B 1 294 ? 5.77 36.344 -14.859 1 95.75 294 GLY B O 1
ATOM 6926 N N . VAL B 1 295 ? 4.75 37.688 -13.422 1 97.69 295 VAL B N 1
ATOM 6927 C CA . VAL B 1 295 ? 4.336 36.594 -12.547 1 97.69 295 VAL B CA 1
ATOM 6928 C C . VAL B 1 295 ? 3.189 35.812 -13.195 1 97.69 295 VAL B C 1
ATOM 6930 O O . VAL B 1 295 ? 2.223 36.406 -13.672 1 97.69 295 VAL B O 1
ATOM 6933 N N . ASP B 1 296 ? 3.328 34.5 -13.312 1 98.56 296 ASP B N 1
ATOM 6934 C CA . ASP B 1 296 ? 2.314 33.562 -13.82 1 98.56 296 ASP B CA 1
ATOM 6935 C C . ASP B 1 296 ? 2.039 32.438 -12.828 1 98.56 296 ASP B C 1
ATOM 6937 O O . ASP B 1 296 ? 2.891 31.578 -12.609 1 98.56 296 ASP B O 1
ATOM 6941 N N . LEU B 1 297 ? 0.844 32.406 -12.336 1 98.56 297 LEU B N 1
ATOM 6942 C CA . LEU B 1 297 ? 0.513 31.453 -11.289 1 98.56 297 LEU B CA 1
ATOM 6943 C C . LEU B 1 297 ? -0.331 30.312 -11.844 1 98.56 297 LEU B C 1
ATOM 6945 O O . LEU B 1 297 ? -0.938 29.562 -11.086 1 98.56 297 LEU B O 1
ATOM 6949 N N . SER B 1 298 ? -0.335 30.109 -13.164 1 98.19 298 SER B N 1
ATOM 6950 C CA . SER B 1 298 ? -1.21 29.125 -13.812 1 98.19 298 SER B CA 1
ATOM 6951 C C . SER B 1 298 ? -0.758 27.703 -13.516 1 98.19 298 SER B C 1
ATOM 6953 O O . SER B 1 298 ? -1.541 26.766 -13.648 1 98.19 298 SER B O 1
ATOM 6955 N N . ASN B 1 299 ? 0.496 27.516 -13.094 1 98 299 ASN B N 1
ATOM 6956 C CA . ASN B 1 299 ? 0.994 26.188 -12.773 1 98 299 ASN B CA 1
ATOM 6957 C C . ASN B 1 299 ? 0.638 25.781 -11.344 1 98 299 ASN B C 1
ATOM 6959 O O . ASN B 1 299 ? 0.759 24.609 -10.977 1 98 299 ASN B O 1
ATOM 6963 N N . TRP B 1 300 ? 0.313 26.812 -10.539 1 98.5 300 TRP B N 1
ATOM 6964 C CA . TRP B 1 300 ? -0.076 26.547 -9.156 1 98.5 300 TRP B CA 1
ATOM 6965 C C . TRP B 1 300 ? -1.389 25.766 -9.109 1 98.5 300 TRP B C 1
ATOM 6967 O O . TRP B 1 300 ? -2.453 26.328 -9.391 1 98.5 300 TRP B O 1
ATOM 6977 N N . ARG B 1 301 ? -1.288 24.484 -8.703 1 97.69 301 ARG B N 1
ATOM 6978 C CA . ARG B 1 301 ? -2.447 23.594 -8.742 1 97.69 301 ARG B CA 1
ATOM 6979 C C . ARG B 1 301 ? -3.045 23.406 -7.348 1 97.69 301 ARG B C 1
ATOM 6981 O O . ARG B 1 301 ? -4.254 23.219 -7.207 1 97.69 301 ARG B O 1
ATOM 6988 N N . LEU B 1 302 ? -2.219 23.438 -6.344 1 98.56 302 LEU B N 1
ATOM 6989 C CA . LEU B 1 302 ? -2.646 23.156 -4.977 1 98.56 302 LEU B CA 1
ATOM 6990 C C . LEU B 1 302 ? -2.137 24.219 -4.016 1 98.56 302 LEU B C 1
ATOM 6992 O O . LEU B 1 302 ? -0.992 24.156 -3.561 1 98.56 302 LEU B O 1
ATOM 6996 N N . ALA B 1 303 ? -2.955 25.094 -3.674 1 98.62 303 ALA B N 1
ATOM 6997 C CA . ALA B 1 303 ? -2.672 26.062 -2.611 1 98.62 303 ALA B CA 1
ATOM 6998 C C . ALA B 1 303 ? -3.188 25.562 -1.266 1 98.62 303 ALA B C 1
ATOM 7000 O O . ALA B 1 303 ? -4.316 25.875 -0.872 1 98.62 303 ALA B O 1
ATOM 7001 N N . LEU B 1 304 ? -2.363 24.906 -0.562 1 98.25 304 LEU B N 1
ATOM 7002 C CA . LEU B 1 304 ? -2.744 24.328 0.721 1 98.25 304 LEU B CA 1
ATOM 7003 C C . LEU B 1 304 ? -3.09 25.406 1.731 1 98.25 304 LEU B C 1
ATOM 7005 O O . LEU B 1 304 ? -2.344 26.375 1.885 1 98.25 304 LEU B O 1
ATOM 7009 N N . ASN B 1 305 ? -4.184 25.297 2.332 1 97.44 305 ASN B N 1
ATOM 7010 C CA . ASN B 1 305 ? -4.598 26.188 3.414 1 97.44 305 ASN B CA 1
ATOM 7011 C C . ASN B 1 305 ? -5.148 25.406 4.602 1 97.44 305 ASN B C 1
ATOM 7013 O O . ASN B 1 305 ? -6.23 24.812 4.516 1 97.44 305 ASN B O 1
ATOM 7017 N N . GLY B 1 306 ? -4.367 25.344 5.559 1 92.44 306 GLY B N 1
ATOM 7018 C CA . GLY B 1 306 ? -4.699 24.641 6.785 1 92.44 306 GLY B CA 1
ATOM 7019 C C . GLY B 1 306 ? -3.959 25.172 8 1 92.44 306 GLY B C 1
ATOM 7020 O O . GLY B 1 306 ? -3.498 26.312 8.008 1 92.44 306 GLY B O 1
ATOM 7021 N N . SER B 1 307 ? -3.98 24.453 9.109 1 81.19 307 SER B N 1
ATOM 7022 C CA . SER B 1 307 ? -3.256 24.766 10.336 1 81.19 307 SER B CA 1
ATOM 7023 C C . SER B 1 307 ? -3.967 25.859 11.141 1 81.19 307 SER B C 1
ATOM 7025 O O . SER B 1 307 ? -3.568 26.172 12.266 1 81.19 307 SER B O 1
ATOM 7027 N N . ASP B 1 308 ? -4.941 26.5 10.523 1 78.62 308 ASP B N 1
ATOM 7028 C CA . ASP B 1 308 ? -5.73 27.547 11.164 1 78.62 308 ASP B CA 1
ATOM 7029 C C . ASP B 1 308 ? -7.16 27.562 10.625 1 78.62 308 ASP B C 1
ATOM 7031 O O . ASP B 1 308 ? -7.488 26.812 9.703 1 78.62 308 ASP B O 1
ATOM 7035 N N . ILE B 1 309 ? -7.961 28.359 11.328 1 84.25 309 ILE B N 1
ATOM 7036 C CA . ILE B 1 309 ? -9.297 28.547 10.781 1 84.25 309 ILE B CA 1
ATOM 7037 C C . ILE B 1 309 ? -9.211 29.234 9.43 1 84.25 309 ILE B C 1
ATOM 7039 O O . ILE B 1 309 ? -8.594 30.297 9.312 1 84.25 309 ILE B O 1
ATOM 7043 N N . VAL B 1 310 ? -9.75 28.609 8.461 1 92.75 310 VAL B N 1
ATOM 7044 C CA . VAL B 1 310 ? -9.781 29.188 7.121 1 92.75 310 VAL B CA 1
ATOM 7045 C C . VAL B 1 310 ? -11.016 30.078 6.965 1 92.75 310 VAL B C 1
ATOM 7047 O O . VAL B 1 310 ? -12.125 29.672 7.305 1 92.75 310 VAL B O 1
ATOM 7050 N N . ARG B 1 311 ? -10.836 31.281 6.469 1 91.31 311 ARG B N 1
ATOM 7051 C CA . ARG B 1 311 ? -11.922 32.25 6.332 1 91.31 311 ARG B CA 1
ATOM 7052 C C . ARG B 1 311 ? -12.312 32.438 4.867 1 91.31 311 ARG B C 1
ATOM 7054 O O . ARG B 1 311 ? -11.445 32.625 4.012 1 91.31 311 ARG B O 1
ATOM 7061 N N . PRO B 1 312 ? -13.633 32.438 4.602 1 93.38 312 PRO B N 1
ATOM 7062 C CA . PRO B 1 312 ? -14.086 32.656 3.227 1 93.38 312 PRO B CA 1
ATOM 7063 C C . PRO B 1 312 ? -13.562 33.969 2.637 1 93.38 312 PRO B C 1
ATOM 7065 O O . PRO B 1 312 ? -13.172 34 1.468 1 93.38 312 PRO B O 1
ATOM 7068 N N . SER B 1 313 ? -13.555 35 3.424 1 91.31 313 SER B N 1
ATOM 7069 C CA . SER B 1 313 ? -13.133 36.312 2.941 1 91.31 313 SER B CA 1
ATOM 7070 C C . SER B 1 313 ? -11.68 36.281 2.496 1 91.31 313 SER B C 1
ATOM 7072 O O . SER B 1 313 ? -11.312 36.938 1.519 1 91.31 313 SER B O 1
ATOM 7074 N N . THR B 1 314 ? -10.797 35.562 3.273 1 92.94 314 THR B N 1
ATOM 7075 C CA . THR B 1 314 ? -9.391 35.406 2.893 1 92.94 314 THR B CA 1
ATOM 7076 C C . THR B 1 314 ? -9.266 34.781 1.517 1 92.94 314 THR B C 1
ATOM 7078 O O . THR B 1 314 ? -8.5 35.25 0.671 1 92.94 314 THR B O 1
ATOM 7081 N N . LEU B 1 315 ? -10.031 33.75 1.29 1 97.12 315 LEU B N 1
ATOM 7082 C CA . LEU B 1 315 ? -9.992 33 0.03 1 97.12 315 LEU B CA 1
ATOM 7083 C C . LEU B 1 315 ? -10.445 33.875 -1.128 1 97.12 315 LEU B C 1
ATOM 7085 O O . LEU B 1 315 ? -9.797 33.938 -2.176 1 97.12 315 LEU B O 1
ATOM 7089 N N . ASP B 1 316 ? -11.5 34.656 -0.921 1 96.12 316 ASP B N 1
ATOM 7090 C CA . ASP B 1 316 ? -12.055 35.5 -1.961 1 96.12 316 ASP B CA 1
ATOM 7091 C C . ASP B 1 316 ? -11.086 36.625 -2.32 1 96.12 316 ASP B C 1
ATOM 7093 O O . ASP B 1 316 ? -10.82 36.875 -3.5 1 96.12 316 ASP B O 1
ATOM 7097 N N . ARG B 1 317 ? -10.586 37.312 -1.304 1 95.5 317 ARG B N 1
ATOM 7098 C CA . ARG B 1 317 ? -9.688 38.438 -1.532 1 95.5 317 ARG B CA 1
ATOM 7099 C C . ARG B 1 317 ? -8.43 38 -2.27 1 95.5 317 ARG B C 1
ATOM 7101 O O . ARG B 1 317 ? -7.949 38.688 -3.168 1 95.5 317 ARG B O 1
ATOM 7108 N N . PHE B 1 318 ? -7.895 36.844 -1.881 1 97.56 318 PHE B N 1
ATOM 7109 C CA . PHE B 1 318 ? -6.688 36.344 -2.523 1 97.56 318 PHE B CA 1
ATOM 7110 C C . PHE B 1 318 ? -6.949 36.031 -3.986 1 97.56 318 PHE B C 1
ATOM 7112 O O . PHE B 1 318 ? -6.18 36.406 -4.867 1 97.56 318 PHE B O 1
ATOM 7119 N N . ALA B 1 319 ? -8.008 35.281 -4.238 1 97.81 319 ALA B N 1
ATOM 7120 C CA . ALA B 1 319 ? -8.352 34.875 -5.602 1 97.81 319 ALA B CA 1
ATOM 7121 C C . ALA B 1 319 ? -8.578 36.125 -6.484 1 97.81 319 ALA B C 1
ATOM 7123 O O . ALA B 1 319 ? -8.18 36.125 -7.652 1 97.81 319 ALA B O 1
ATOM 7124 N N . GLU B 1 320 ? -9.203 37.094 -5.941 1 96.69 320 GLU B N 1
ATOM 7125 C CA . GLU B 1 320 ? -9.461 38.344 -6.688 1 96.69 320 GLU B CA 1
ATOM 7126 C C . GLU B 1 320 ? -8.164 39.062 -7.023 1 96.69 320 GLU B C 1
ATOM 7128 O O . GLU B 1 320 ? -7.969 39.5 -8.164 1 96.69 320 GLU B O 1
ATOM 7133 N N . ARG B 1 321 ? -7.328 39.156 -6.027 1 96.06 321 ARG B N 1
ATOM 7134 C CA . ARG B 1 321 ? -6.102 39.938 -6.172 1 96.06 321 ARG B CA 1
ATOM 7135 C C . ARG B 1 321 ? -5.133 39.281 -7.133 1 96.06 321 ARG B C 1
ATOM 7137 O O . ARG B 1 321 ? -4.449 39.938 -7.91 1 96.06 321 ARG B O 1
ATOM 7144 N N . PHE B 1 322 ? -5.059 38 -7.176 1 98.19 322 PHE B N 1
ATOM 7145 C CA . PHE B 1 322 ? -4.023 37.312 -7.918 1 98.19 322 PHE B CA 1
ATOM 7146 C C . PHE B 1 322 ? -4.605 36.625 -9.148 1 98.19 322 PHE B C 1
ATOM 7148 O O . PHE B 1 322 ? -3.877 36 -9.93 1 98.19 322 PHE B O 1
ATOM 7155 N N . GLY B 1 323 ? -5.902 36.688 -9.328 1 97.5 323 GLY B N 1
ATOM 7156 C CA . GLY B 1 323 ? -6.578 36.156 -10.508 1 97.5 323 GLY B CA 1
ATOM 7157 C C . GLY B 1 323 ? -5.957 36.625 -11.812 1 97.5 323 GLY B C 1
ATOM 7158 O O . GLY B 1 323 ? -5.75 35.812 -12.719 1 97.5 323 GLY B O 1
ATOM 7159 N N . PRO B 1 324 ? -5.699 37.906 -11.906 1 97.25 324 PRO B N 1
ATOM 7160 C CA . PRO B 1 324 ? -5.121 38.438 -13.141 1 97.25 324 PRO B CA 1
ATOM 7161 C C . PRO B 1 324 ? -3.766 37.812 -13.477 1 97.25 324 PRO B C 1
ATOM 7163 O O . PRO B 1 324 ? -3.291 37.938 -14.609 1 97.25 324 PRO B O 1
ATOM 7166 N N . HIS B 1 325 ? -3.211 37.219 -12.516 1 98 325 HIS B N 1
ATOM 7167 C CA . HIS B 1 325 ? -1.898 36.625 -12.727 1 98 325 HIS B CA 1
ATOM 7168 C C . HIS B 1 325 ? -2.004 35.094 -12.906 1 98 325 HIS B C 1
ATOM 7170 O O . HIS B 1 325 ? -1.01 34.375 -12.766 1 98 325 HIS B O 1
ATOM 7176 N N . GLY B 1 326 ? -3.195 34.594 -13.117 1 98 326 GLY B N 1
ATOM 7177 C CA . GLY B 1 326 ? -3.371 33.188 -13.469 1 98 326 GLY B CA 1
ATOM 7178 C C . GLY B 1 326 ? -3.846 32.344 -12.305 1 98 326 GLY B C 1
ATOM 7179 O O . GLY B 1 326 ? -4.066 31.141 -12.461 1 98 326 GLY B O 1
ATOM 7180 N N . TYR B 1 327 ? -3.965 32.938 -11.133 1 98 327 TYR B N 1
ATOM 7181 C CA . TYR B 1 327 ? -4.469 32.188 -10 1 98 327 TYR B CA 1
ATOM 7182 C C . TYR B 1 327 ? -5.953 31.875 -10.164 1 98 327 TYR B C 1
ATOM 7184 O O . TYR B 1 327 ? -6.734 32.75 -10.562 1 98 327 TYR B O 1
ATOM 7192 N N . ARG B 1 328 ? -6.332 30.641 -9.844 1 97.56 328 ARG B N 1
ATOM 7193 C CA . ARG B 1 328 ? -7.727 30.219 -9.922 1 97.56 328 ARG B CA 1
ATOM 7194 C C . ARG B 1 328 ? -8.266 29.844 -8.539 1 97.56 328 ARG B C 1
ATOM 7196 O O . ARG B 1 328 ? -7.559 29.219 -7.742 1 97.56 328 ARG B O 1
ATOM 7203 N N . PRO B 1 329 ? -9.477 30.172 -8.281 1 96.88 329 PRO B N 1
ATOM 7204 C CA . PRO B 1 329 ? -10.055 29.812 -6.984 1 96.88 329 PRO B CA 1
ATOM 7205 C C . PRO B 1 329 ? -10.008 28.312 -6.707 1 96.88 329 PRO B C 1
ATOM 7207 O O . PRO B 1 329 ? -9.906 27.891 -5.551 1 96.88 329 PRO B O 1
ATOM 7210 N N . GLU B 1 330 ? -10.062 27.516 -7.785 1 97.38 330 GLU B N 1
ATOM 7211 C CA . GLU B 1 330 ? -10.016 26.062 -7.676 1 97.38 330 GLU B CA 1
ATOM 7212 C C . GLU B 1 330 ? -8.648 25.578 -7.195 1 97.38 330 GLU B C 1
ATOM 7214 O O . GLU B 1 330 ? -8.492 24.422 -6.809 1 97.38 330 GLU B O 1
ATOM 7219 N N . THR B 1 331 ? -7.676 26.516 -7.141 1 98.06 331 THR B N 1
ATOM 7220 C CA . THR B 1 331 ? -6.316 26.188 -6.719 1 98.06 331 THR B CA 1
ATOM 7221 C C . THR B 1 331 ? -6.254 25.969 -5.211 1 98.06 331 THR B C 1
ATOM 7223 O O . THR B 1 331 ? -5.41 25.203 -4.727 1 98.06 331 THR B O 1
ATOM 7226 N N . PHE B 1 332 ? -7.195 26.594 -4.488 1 98.25 332 PHE B N 1
ATOM 7227 C CA . PHE B 1 332 ? -7.207 26.438 -3.041 1 98.25 332 PHE B CA 1
ATOM 7228 C C . PHE B 1 332 ? -7.496 24.984 -2.668 1 98.25 332 PHE B C 1
ATOM 7230 O O . PHE B 1 332 ? -8.406 24.359 -3.219 1 98.25 332 PHE B O 1
ATOM 7237 N N . LEU B 1 333 ? -6.77 24.469 -1.821 1 98.12 333 LEU B N 1
ATOM 7238 C CA . LEU B 1 333 ? -7 23.172 -1.206 1 98.12 333 LEU B CA 1
ATOM 7239 C C . LEU B 1 333 ? -7.051 23.281 0.314 1 98.12 333 LEU B C 1
ATOM 7241 O O . LEU B 1 333 ? -6.008 23.281 0.974 1 98.12 333 LEU B O 1
ATOM 7245 N N . ILE B 1 334 ? -8.227 23.281 0.831 1 98 334 ILE B N 1
ATOM 7246 C CA . ILE B 1 334 ? -8.406 23.359 2.275 1 98 334 ILE B CA 1
ATOM 7247 C C . ILE B 1 334 ? -8.156 22 2.904 1 98 334 ILE B C 1
ATOM 7249 O O . ILE B 1 334 ? -8.594 20.969 2.377 1 98 334 ILE B O 1
ATOM 7253 N N . CYS B 1 335 ? -7.375 22.016 3.963 1 97.62 335 CYS B N 1
ATOM 7254 C CA . CYS B 1 335 ? -7.02 20.75 4.594 1 97.62 335 CYS B CA 1
ATOM 7255 C C . CYS B 1 335 ? -7.066 20.859 6.113 1 97.62 335 CYS B C 1
ATOM 7257 O O . CYS B 1 335 ? -7.035 21.969 6.656 1 97.62 335 CYS B O 1
ATOM 7259 N N . TYR B 1 336 ? -7.211 19.75 6.781 1 96.94 336 TYR B N 1
ATOM 7260 C CA . TYR B 1 336 ? -7.273 19.609 8.234 1 96.94 336 TYR B CA 1
ATOM 7261 C C . TYR B 1 336 ? -6.328 18.5 8.711 1 96.94 336 TYR B C 1
ATOM 7263 O O . TYR B 1 336 ? -6.195 17.469 8.062 1 96.94 336 TYR B O 1
ATOM 7271 N N . GLY B 1 337 ? -5.668 18.766 9.703 1 96.31 337 GLY B N 1
ATOM 7272 C CA . GLY B 1 337 ? -4.742 17.828 10.297 1 96.31 337 GLY B CA 1
ATOM 7273 C C . GLY B 1 337 ? -4.207 18.281 11.648 1 96.31 337 GLY B C 1
ATOM 7274 O O . GLY B 1 337 ? -4.613 19.328 12.156 1 96.31 337 GLY B O 1
ATOM 7275 N N . MET B 1 338 ? -3.395 17.484 12.242 1 95.12 338 MET B N 1
ATOM 7276 C CA . MET B 1 338 ? -2.832 17.766 13.562 1 95.12 338 MET B CA 1
ATOM 7277 C C . MET B 1 338 ? -1.605 16.891 13.82 1 95.12 338 MET B C 1
ATOM 7279 O O . MET B 1 338 ? -1.395 15.891 13.141 1 95.12 338 MET B O 1
ATOM 7283 N N . ALA B 1 339 ? -0.841 17.25 14.781 1 94.69 339 ALA B N 1
ATOM 7284 C CA . ALA B 1 339 ? 0.41 16.562 15.102 1 94.69 339 ALA B CA 1
ATOM 7285 C C . ALA B 1 339 ? 0.148 15.172 15.648 1 94.69 339 ALA B C 1
ATOM 7287 O O . ALA B 1 339 ? 0.93 14.25 15.406 1 94.69 339 ALA B O 1
ATOM 7288 N N . GLU B 1 340 ? -0.98 14.984 16.359 1 97.38 340 GLU B N 1
ATOM 7289 C CA . GLU B 1 340 ? -1.303 13.711 17 1 97.38 340 GLU B CA 1
ATOM 7290 C C . GLU B 1 340 ? -1.575 12.625 15.977 1 97.38 340 GLU B C 1
ATOM 7292 O O . GLU B 1 340 ? -1.595 11.438 16.312 1 97.38 340 GLU B O 1
ATOM 7297 N N . ALA B 1 341 ? -1.799 13.055 14.742 1 98.12 341 ALA B N 1
ATOM 7298 C CA . ALA B 1 341 ? -1.975 12.133 13.617 1 98.12 341 ALA B CA 1
ATOM 7299 C C . ALA B 1 341 ? -0.968 12.422 12.508 1 98.12 341 ALA B C 1
ATOM 7301 O O . ALA B 1 341 ? -1.302 12.336 11.328 1 98.12 341 ALA B O 1
ATOM 7302 N N . VAL B 1 342 ? 0.205 12.789 12.898 1 98.38 342 VAL B N 1
ATOM 7303 C CA . VAL B 1 342 ? 1.31 13.125 12.008 1 98.38 342 VAL B CA 1
ATOM 7304 C C . VAL B 1 342 ? 1.057 14.484 11.359 1 98.38 342 VAL B C 1
ATOM 7306 O O . VAL B 1 342 ? 1.823 15.43 11.562 1 98.38 342 VAL B O 1
ATOM 7309 N N . LEU B 1 343 ? -0.028 14.594 10.555 1 97.69 343 LEU B N 1
ATOM 7310 C CA . LEU B 1 343 ? -0.355 15.875 9.93 1 97.69 343 LEU B CA 1
ATOM 7311 C C . LEU B 1 343 ? -1.728 15.82 9.266 1 97.69 343 LEU B C 1
ATOM 7313 O O . LEU B 1 343 ? -2.697 16.375 9.789 1 97.69 343 LEU B O 1
ATOM 7317 N N . PHE B 1 344 ? -1.956 15.055 8.258 1 97.88 344 PHE B N 1
ATOM 7318 C CA . PHE B 1 344 ? -3.053 15.117 7.301 1 97.88 344 PHE B CA 1
ATOM 7319 C C . PHE B 1 344 ? -4.191 14.195 7.719 1 97.88 344 PHE B C 1
ATOM 7321 O O . PHE B 1 344 ? -3.969 13.023 8.016 1 97.88 344 PHE B O 1
ATOM 7328 N N . LEU B 1 345 ? -5.383 14.695 7.711 1 97.5 345 LEU B N 1
ATOM 7329 C CA . LEU B 1 345 ? -6.57 13.891 7.98 1 97.5 345 LEU B CA 1
ATOM 7330 C C . LEU B 1 345 ? -7.582 14.023 6.844 1 97.5 345 LEU B C 1
ATOM 7332 O O . LEU B 1 345 ? -8.148 13.023 6.391 1 97.5 345 LEU B O 1
ATOM 7336 N N . SER B 1 346 ? -7.82 15.266 6.355 1 96.81 346 SER B N 1
ATOM 7337 C CA . SER B 1 346 ? -8.797 15.508 5.301 1 96.81 346 SER B CA 1
ATOM 7338 C C . SER B 1 346 ? -8.375 16.672 4.406 1 96.81 346 SER B C 1
ATOM 7340 O O . SER B 1 346 ? -7.609 17.531 4.828 1 96.81 346 SER B O 1
ATOM 7342 N N . ALA B 1 347 ? -8.805 16.672 3.166 1 97.12 347 ALA B N 1
ATOM 7343 C CA . ALA B 1 347 ? -8.516 17.766 2.234 1 97.12 347 ALA B CA 1
ATOM 7344 C C . ALA B 1 347 ? -9.461 17.719 1.035 1 97.12 347 ALA B C 1
ATOM 7346 O O . ALA B 1 347 ? -10.117 16.703 0.789 1 97.12 347 ALA B O 1
ATOM 7347 N N . GLY B 1 348 ? -9.477 18.812 0.28 1 91.69 348 GLY B N 1
ATOM 7348 C CA . GLY B 1 348 ? -10.102 18.844 -1.032 1 91.69 348 GLY B CA 1
ATOM 7349 C C . GLY B 1 348 ? -11.508 19.422 -1.008 1 91.69 348 GLY B C 1
ATOM 7350 O O . GLY B 1 348 ? -11.914 20.047 -0.027 1 91.69 348 GLY B O 1
ATOM 7351 N N . PRO B 1 349 ? -12.102 19.375 -2.051 1 90.56 349 PRO B N 1
ATOM 7352 C CA . PRO B 1 349 ? -11.75 18.562 -3.219 1 90.56 349 PRO B CA 1
ATOM 7353 C C . PRO B 1 349 ? -10.672 19.219 -4.09 1 90.56 349 PRO B C 1
ATOM 7355 O O . PRO B 1 349 ? -10.641 20.438 -4.215 1 90.56 349 PRO B O 1
ATOM 7358 N N . VAL B 1 350 ? -9.828 18.344 -4.723 1 93.88 350 VAL B N 1
ATOM 7359 C CA . VAL B 1 350 ? -8.758 18.828 -5.594 1 93.88 350 VAL B CA 1
ATOM 7360 C C . VAL B 1 350 ? -9.352 19.328 -6.91 1 93.88 350 VAL B C 1
ATOM 7362 O O . VAL B 1 350 ? -10.188 18.656 -7.516 1 93.88 350 VAL B O 1
ATOM 7365 N N . GLY B 1 351 ? -8.938 20.469 -7.352 1 94.25 351 GLY B N 1
ATOM 7366 C CA . GLY B 1 351 ? -9.328 21 -8.648 1 94.25 351 GLY B CA 1
ATOM 7367 C C . GLY B 1 351 ? -10.719 21.609 -8.656 1 94.25 351 GLY B C 1
ATOM 7368 O O . GLY B 1 351 ? -11.25 21.953 -9.711 1 94.25 351 GLY B O 1
ATOM 7369 N N . LYS B 1 352 ? -11.328 21.672 -7.52 1 95.12 352 LYS B N 1
ATOM 7370 C CA . LYS B 1 352 ? -12.641 22.297 -7.363 1 95.12 352 LYS B CA 1
ATOM 7371 C C . LYS B 1 352 ? -12.594 23.438 -6.344 1 95.12 352 LYS B C 1
ATOM 7373 O O . LYS B 1 352 ? -11.672 23.5 -5.527 1 95.12 352 LYS B O 1
ATOM 7378 N N . LYS B 1 353 ? -13.555 24.281 -6.418 1 96.38 353 LYS B N 1
ATOM 7379 C CA . LYS B 1 353 ? -13.648 25.375 -5.457 1 96.38 353 LYS B CA 1
ATOM 7380 C C . LYS B 1 353 ? -13.875 24.844 -4.043 1 96.38 353 LYS B C 1
ATOM 7382 O O . LYS B 1 353 ? -14.492 23.797 -3.861 1 96.38 353 LYS B O 1
ATOM 7387 N N . PRO B 1 354 ? -13.375 25.562 -3.039 1 96.81 354 PRO B N 1
ATOM 7388 C CA . PRO B 1 354 ? -13.68 25.172 -1.658 1 96.81 354 PRO B CA 1
ATOM 7389 C C . PRO B 1 354 ? -15.18 25.047 -1.393 1 96.81 354 PRO B C 1
ATOM 7391 O O . PRO B 1 354 ? -15.977 25.781 -1.991 1 96.81 354 PRO B O 1
ATOM 7394 N N . ARG B 1 355 ? -15.492 24.125 -0.529 1 96.06 355 ARG B N 1
ATOM 7395 C CA . ARG B 1 355 ? -16.891 23.938 -0.13 1 96.06 355 ARG B CA 1
ATOM 7396 C C . ARG B 1 355 ? -17.219 24.781 1.093 1 96.06 355 ARG B C 1
ATOM 7398 O O . ARG B 1 355 ? -16.375 25.016 1.954 1 96.06 355 ARG B O 1
ATOM 7405 N N . TYR B 1 356 ? -18.5 25.234 1.126 1 95.38 356 TYR B N 1
ATOM 7406 C CA . TYR B 1 356 ? -18.984 26.078 2.225 1 95.38 356 TYR B CA 1
ATOM 7407 C C . TYR B 1 356 ? -20.297 25.531 2.777 1 95.38 356 TYR B C 1
ATOM 7409 O O . TYR B 1 356 ? -21.078 24.906 2.053 1 95.38 356 TYR B O 1
ATOM 7417 N N . ALA B 1 357 ? -20.5 25.703 4.008 1 94.19 357 ALA B N 1
ATOM 7418 C CA . ALA B 1 357 ? -21.781 25.438 4.648 1 94.19 357 ALA B CA 1
ATOM 7419 C C . ALA B 1 357 ? -22.328 26.688 5.332 1 94.19 357 ALA B C 1
ATOM 7421 O O . ALA B 1 357 ? -21.672 27.25 6.219 1 94.19 357 ALA B O 1
ATOM 7422 N N . ALA B 1 358 ? -23.5 27.125 4.879 1 92.88 358 ALA B N 1
ATOM 7423 C CA . ALA B 1 358 ? -24.203 28.188 5.594 1 92.88 358 ALA B CA 1
ATOM 7424 C C . ALA B 1 358 ? -24.938 27.641 6.816 1 92.88 358 ALA B C 1
ATOM 7426 O O . ALA B 1 358 ? -25.719 26.688 6.707 1 92.88 358 ALA B O 1
ATOM 7427 N N . VAL B 1 359 ? -24.672 28.25 7.922 1 90.25 359 VAL B N 1
ATOM 7428 C CA . VAL B 1 359 ? -25.281 27.719 9.141 1 90.25 359 VAL B CA 1
ATOM 7429 C C . VAL B 1 359 ? -25.938 28.844 9.914 1 90.25 359 VAL B C 1
ATOM 7431 O O . VAL B 1 359 ? -25.531 30 9.805 1 90.25 359 VAL B O 1
ATOM 7434 N N . ASP B 1 360 ? -27.047 28.453 10.609 1 88.56 360 ASP B N 1
ATOM 7435 C CA . ASP B 1 360 ? -27.656 29.359 11.578 1 88.56 360 ASP B CA 1
ATOM 7436 C C . ASP B 1 360 ? -26.828 29.422 12.867 1 88.56 360 ASP B C 1
ATOM 7438 O O . ASP B 1 360 ? -26.734 28.438 13.594 1 88.56 360 ASP B O 1
ATOM 7442 N N . ILE B 1 361 ? -26.266 30.562 13.18 1 83.38 361 ILE B N 1
ATOM 7443 C CA . ILE B 1 361 ? -25.297 30.719 14.258 1 83.38 361 ILE B CA 1
ATOM 7444 C C . ILE B 1 361 ? -25.969 30.422 15.602 1 83.38 361 ILE B C 1
ATOM 7446 O O . ILE B 1 361 ? -25.344 29.859 16.5 1 83.38 361 ILE B O 1
ATOM 7450 N N . GLU B 1 362 ? -27.172 30.828 15.789 1 80.75 362 GLU B N 1
ATOM 7451 C CA . GLU B 1 362 ? -27.875 30.578 17.047 1 80.75 362 GLU B CA 1
ATOM 7452 C C . GLU B 1 362 ? -28.094 29.094 17.281 1 80.75 362 GLU B C 1
ATOM 7454 O O . GLU B 1 362 ? -27.891 28.594 18.391 1 80.75 362 GLU B O 1
ATOM 7459 N N . GLU B 1 363 ? -28.5 28.484 16.234 1 84.12 363 GLU B N 1
ATOM 7460 C CA . GLU B 1 363 ? -28.719 27.047 16.328 1 84.12 363 GLU B CA 1
ATOM 7461 C C . GLU B 1 363 ? -27.406 26.312 16.594 1 84.12 363 GLU B C 1
ATOM 7463 O O . GLU B 1 363 ? -27.375 25.359 17.375 1 84.12 363 GLU B O 1
ATOM 7468 N N . LEU B 1 364 ? -26.391 26.719 15.984 1 84.69 364 LEU B N 1
ATOM 7469 C CA . LEU B 1 364 ? -25.078 26.094 16.141 1 84.69 364 LEU B CA 1
ATOM 7470 C C . LEU B 1 364 ? -24.531 26.312 17.547 1 84.69 364 LEU B C 1
ATOM 7472 O O . LEU B 1 364 ? -24.062 25.359 18.188 1 84.69 364 LEU B O 1
ATOM 7476 N N . GLU B 1 365 ? -24.578 27.516 18.016 1 83.38 365 GLU B N 1
ATOM 7477 C CA . GLU B 1 365 ? -23.938 27.875 19.266 1 83.38 365 GLU B CA 1
ATOM 7478 C C . GLU B 1 365 ? -24.766 27.453 20.469 1 83.38 365 GLU B C 1
ATOM 7480 O O . GLU B 1 365 ? -24.219 27.125 21.516 1 83.38 365 GLU B O 1
ATOM 7485 N N . GLN B 1 366 ? -26.047 27.391 20.297 1 80 366 GLN B N 1
ATOM 7486 C CA . GLN B 1 366 ? -26.922 27.094 21.422 1 80 366 GLN B CA 1
ATOM 7487 C C . GLN B 1 366 ? -27.312 25.609 21.453 1 80 366 GLN B C 1
ATOM 7489 O O . GLN B 1 366 ? -27.422 25.016 22.516 1 80 366 GLN B O 1
ATOM 7494 N N . HIS B 1 367 ? -27.484 25.047 20.281 1 79.31 367 HIS B N 1
ATOM 7495 C CA . HIS B 1 367 ? -28.062 23.719 20.25 1 79.31 367 HIS B CA 1
ATOM 7496 C C . HIS B 1 367 ? -27.125 22.719 19.578 1 79.31 367 HIS B C 1
ATOM 7498 O O . HIS B 1 367 ? -27.438 21.531 19.453 1 79.31 367 HIS B O 1
ATOM 7504 N N . ARG B 1 368 ? -25.969 23.156 19.188 1 82 368 ARG B N 1
ATOM 7505 C CA . ARG B 1 368 ? -25.016 22.312 18.5 1 82 368 ARG B CA 1
ATOM 7506 C C . ARG B 1 368 ? -25.656 21.594 17.312 1 82 368 ARG B C 1
ATOM 7508 O O . ARG B 1 368 ? -25.438 20.406 17.094 1 82 368 ARG B O 1
ATOM 7515 N N . ARG B 1 369 ? -26.516 22.297 16.641 1 82.75 369 ARG B N 1
ATOM 7516 C CA . ARG B 1 369 ? -27.203 21.766 15.469 1 82.75 369 ARG B CA 1
ATOM 7517 C C . ARG B 1 369 ? -26.844 22.547 14.211 1 82.75 369 ARG B C 1
ATOM 7519 O O . ARG B 1 369 ? -26.75 23.781 14.25 1 82.75 369 ARG B O 1
ATOM 7526 N N . VAL B 1 370 ? -26.625 21.812 13.211 1 87.25 370 VAL B N 1
ATOM 7527 C CA . VAL B 1 370 ? -26.344 22.438 11.922 1 87.25 370 VAL B CA 1
ATOM 7528 C C . VAL B 1 370 ? -27.641 22.578 11.133 1 87.25 370 VAL B C 1
ATOM 7530 O O . VAL B 1 370 ? -28.234 21.594 10.695 1 87.25 370 VAL B O 1
ATOM 7533 N N . GLN B 1 371 ? -28.078 23.797 10.984 1 86.5 371 GLN B N 1
ATOM 7534 C CA . GLN B 1 371 ? -29.297 24.109 10.242 1 86.5 371 GLN B CA 1
ATOM 7535 C C . GLN B 1 371 ? -29.078 25.297 9.297 1 86.5 371 GLN B C 1
ATOM 7537 O O . GLN B 1 371 ? -28.281 26.188 9.594 1 86.5 371 GLN B O 1
ATOM 7542 N N . LEU B 1 372 ? -29.719 25.188 8.242 1 87.38 372 LEU B N 1
ATOM 7543 C CA . LEU B 1 372 ? -29.688 26.328 7.324 1 87.38 372 LEU B CA 1
ATOM 7544 C C . LEU B 1 372 ? -30.312 27.562 7.969 1 87.38 372 LEU B C 1
ATOM 7546 O O . LEU B 1 372 ? -31.328 27.469 8.648 1 87.38 372 LEU B O 1
ATOM 7550 N N . PRO B 1 373 ? -29.656 28.656 7.754 1 88.44 373 PRO B N 1
ATOM 7551 C CA . PRO B 1 373 ? -30.219 29.859 8.344 1 88.44 373 PRO B CA 1
ATOM 7552 C C . PRO B 1 373 ? -31.531 30.297 7.688 1 88.44 373 PRO B C 1
ATOM 7554 O O . PRO B 1 373 ? -31.672 30.203 6.465 1 88.44 373 PRO B O 1
ATOM 7557 N N . THR B 1 374 ? -32.5 30.625 8.461 1 86.75 374 THR B N 1
ATOM 7558 C CA . THR B 1 374 ? -33.75 31.156 7.969 1 86.75 374 THR B CA 1
ATOM 7559 C C . THR B 1 374 ? -33.719 32.688 7.945 1 86.75 374 THR B C 1
ATOM 7561 O O . THR B 1 374 ? -34.531 33.312 7.262 1 86.75 374 THR B O 1
ATOM 7564 N N . ASP B 1 375 ? -32.812 33.312 8.711 1 87.75 375 ASP B N 1
ATOM 7565 C CA . ASP B 1 375 ? -32.562 34.75 8.805 1 87.75 375 ASP B CA 1
ATOM 7566 C C . ASP B 1 375 ? -31.141 35.094 8.398 1 87.75 375 ASP B C 1
ATOM 7568 O O . ASP B 1 375 ? -30.188 34.594 9.008 1 87.75 375 ASP B O 1
ATOM 7572 N N . PRO B 1 376 ? -31.062 35.938 7.457 1 83.81 376 PRO B N 1
ATOM 7573 C CA . PRO B 1 376 ? -29.719 36.281 6.98 1 83.81 376 PRO B CA 1
ATOM 7574 C C . PRO B 1 376 ? -28.844 36.875 8.078 1 83.81 376 PRO B C 1
ATOM 7576 O O . PRO B 1 376 ? -27.625 36.75 8.039 1 83.81 376 PRO B O 1
ATOM 7579 N N . SER B 1 377 ? -29.453 37.5 9.008 1 81.06 377 SER B N 1
ATOM 7580 C CA . SER B 1 377 ? -28.703 38.156 10.086 1 81.06 377 SER B CA 1
ATOM 7581 C C . SER B 1 377 ? -28.062 37.125 11 1 81.06 377 SER B C 1
ATOM 7583 O O . SER B 1 377 ? -27.141 37.438 11.75 1 81.06 377 SER B O 1
ATOM 7585 N N . ARG B 1 378 ? -28.453 35.906 10.883 1 82.5 378 ARG B N 1
ATOM 7586 C CA . ARG B 1 378 ? -27.922 34.812 11.719 1 82.5 378 ARG B CA 1
ATOM 7587 C C . ARG B 1 378 ? -27.094 33.844 10.891 1 82.5 378 ARG B C 1
ATOM 7589 O O . ARG B 1 378 ? -26.766 32.75 11.359 1 82.5 378 ARG B O 1
ATOM 7596 N N . SER B 1 379 ? -26.812 34.281 9.758 1 87.5 379 SER B N 1
ATOM 7597 C CA . SER B 1 379 ? -26.125 33.375 8.844 1 87.5 379 SER B CA 1
ATOM 7598 C C . SER B 1 379 ? -24.609 33.469 8.984 1 87.5 379 SER B C 1
ATOM 7600 O O . SER B 1 379 ? -24.062 34.594 9.039 1 87.5 379 SER B O 1
ATOM 7602 N N . ARG B 1 380 ? -23.938 32.375 9.148 1 86.75 380 ARG B N 1
ATOM 7603 C CA . ARG B 1 380 ? -22.469 32.281 9.094 1 86.75 380 ARG B CA 1
ATOM 7604 C C . ARG B 1 380 ? -22.031 31.234 8.078 1 86.75 380 ARG B C 1
ATOM 7606 O O . ARG B 1 380 ? -22.641 30.172 7.957 1 86.75 380 ARG B O 1
ATOM 7613 N N . LEU B 1 381 ? -21 31.641 7.371 1 90.94 381 LEU B N 1
ATOM 7614 C CA . LEU B 1 381 ? -20.469 30.75 6.359 1 90.94 381 LEU B CA 1
ATOM 7615 C C . LEU B 1 381 ? -19.219 30.016 6.879 1 90.94 381 LEU B C 1
ATOM 7617 O O . LEU B 1 381 ? -18.234 30.656 7.234 1 90.94 381 LEU B O 1
ATOM 7621 N N . LEU B 1 382 ? -19.281 28.719 6.969 1 93.19 382 LEU B N 1
ATOM 7622 C CA . LEU B 1 382 ? -18.141 27.891 7.363 1 93.19 382 LEU B CA 1
ATOM 7623 C C . LEU B 1 382 ? -17.438 27.297 6.141 1 93.19 382 LEU B C 1
ATOM 7625 O O . LEU B 1 382 ? -18.109 26.922 5.172 1 93.19 382 LEU B O 1
ATOM 7629 N N . VAL B 1 383 ? -16.125 27.219 6.184 1 96.25 383 VAL B N 1
ATOM 7630 C CA . VAL B 1 383 ? -15.359 26.609 5.102 1 96.25 383 VAL B CA 1
ATOM 7631 C C . VAL B 1 383 ? -15.148 25.125 5.387 1 96.25 383 VAL B C 1
ATOM 7633 O O . VAL B 1 383 ? -14.758 24.75 6.492 1 96.25 383 VAL B O 1
ATOM 7636 N N . GLY B 1 384 ? -15.461 24.297 4.398 1 96.69 384 GLY B N 1
ATOM 7637 C CA . GLY B 1 384 ? -15.18 22.875 4.535 1 96.69 384 GLY B CA 1
ATOM 7638 C C . GLY B 1 384 ? -13.695 22.562 4.562 1 96.69 384 GLY B C 1
ATOM 7639 O O . GLY B 1 384 ? -12.914 23.156 3.805 1 96.69 384 GLY B O 1
ATOM 7640 N N . CYS B 1 385 ? -13.352 21.672 5.469 1 97.12 385 CYS B N 1
ATOM 7641 C CA . CYS B 1 385 ? -11.945 21.328 5.625 1 97.12 385 CYS B CA 1
ATOM 7642 C C . CYS B 1 385 ? -11.609 20.047 4.871 1 97.12 385 CYS B C 1
ATOM 7644 O O . CYS B 1 385 ? -10.734 19.281 5.289 1 97.12 385 CYS B O 1
ATOM 7646 N N . GLY B 1 386 ? -12.336 19.734 3.83 1 96.19 386 GLY B N 1
ATOM 7647 C CA . GLY B 1 386 ? -12.062 18.594 2.967 1 96.19 386 GLY B CA 1
ATOM 7648 C C . GLY B 1 386 ? -12.719 17.312 3.439 1 96.19 386 GLY B C 1
ATOM 7649 O O . GLY B 1 386 ? -13.312 17.281 4.52 1 96.19 386 GLY B O 1
ATOM 7650 N N . GLU B 1 387 ? -12.648 16.266 2.561 1 95.12 387 GLU B N 1
ATOM 7651 C CA . GLU B 1 387 ? -13.07 14.906 2.904 1 95.12 387 GLU B CA 1
ATOM 7652 C C . GLU B 1 387 ? -11.938 14.125 3.564 1 95.12 387 GLU B C 1
ATOM 7654 O O . GLU B 1 387 ? -10.773 14.266 3.186 1 95.12 387 GLU B O 1
ATOM 7659 N N . PRO B 1 388 ? -12.281 13.312 4.574 1 95.31 388 PRO B N 1
ATOM 7660 C CA . PRO B 1 388 ? -11.242 12.445 5.133 1 95.31 388 PRO B CA 1
ATOM 7661 C C . PRO B 1 388 ? -10.602 11.539 4.086 1 95.31 388 PRO B C 1
ATOM 7663 O O . PRO B 1 388 ? -11.266 11.141 3.127 1 95.31 388 PRO B O 1
ATOM 7666 N N . SER B 1 389 ? -9.289 11.305 4.234 1 94.88 389 SER B N 1
ATOM 7667 C CA . SER B 1 389 ? -8.68 10.227 3.459 1 94.88 389 SER B CA 1
ATOM 7668 C C . SER B 1 389 ? -9.492 8.945 3.568 1 94.88 389 SER B C 1
ATOM 7670 O O . SER B 1 389 ? -10.18 8.719 4.566 1 94.88 389 SER B O 1
ATOM 7672 N N . TRP B 1 390 ? -9.391 8.078 2.531 1 91.88 390 TRP B N 1
ATOM 7673 C CA . TRP B 1 390 ? -10.117 6.812 2.59 1 91.88 390 TRP B CA 1
ATOM 7674 C C . TRP B 1 390 ? -9.609 5.941 3.732 1 91.88 390 TRP B C 1
ATOM 7676 O O . TRP B 1 390 ? -10.297 5.016 4.176 1 91.88 390 TRP B O 1
ATOM 7686 N N . GLU B 1 391 ? -8.445 6.285 4.27 1 93.81 391 GLU B N 1
ATOM 7687 C CA . GLU B 1 391 ? -7.836 5.52 5.352 1 93.81 391 GLU B CA 1
ATOM 7688 C C . GLU B 1 391 ? -8.172 6.121 6.711 1 93.81 391 GLU B C 1
ATOM 7690 O O . GLU B 1 391 ? -7.621 5.711 7.734 1 93.81 391 GLU B O 1
ATOM 7695 N N . VAL B 1 392 ? -9.039 7.129 6.707 1 94.94 392 VAL B N 1
ATOM 7696 C CA . VAL B 1 392 ? -9.375 7.832 7.941 1 94.94 392 VAL B CA 1
ATOM 7697 C C . VAL B 1 392 ? -10.875 7.719 8.203 1 94.94 392 VAL B C 1
ATOM 7699 O O . VAL B 1 392 ? -11.688 8.062 7.336 1 94.94 392 VAL B O 1
ATOM 7702 N N . GLU B 1 393 ? -11.219 7.23 9.32 1 93.25 393 GLU B N 1
ATOM 7703 C CA . GLU B 1 393 ? -12.586 7.316 9.82 1 93.25 393 GLU B CA 1
ATOM 7704 C C . GLU B 1 393 ? -12.758 8.5 10.766 1 93.25 393 GLU B C 1
ATOM 7706 O O . GLU B 1 393 ? -12.102 8.57 11.805 1 93.25 393 GLU B O 1
ATOM 7711 N N . ALA B 1 394 ? -13.555 9.445 10.352 1 95.12 394 ALA B N 1
ATOM 7712 C CA . ALA B 1 394 ? -13.883 10.602 11.172 1 95.12 394 ALA B CA 1
ATOM 7713 C C . ALA B 1 394 ? -15.344 10.562 11.625 1 95.12 394 ALA B C 1
ATOM 7715 O O . ALA B 1 394 ? -16.25 10.391 10.805 1 95.12 394 ALA B O 1
ATOM 7716 N N . ILE B 1 395 ? -15.547 10.688 12.938 1 94.44 395 ILE B N 1
ATOM 7717 C CA . ILE B 1 395 ? -16.906 10.695 13.469 1 94.44 395 ILE B CA 1
ATOM 7718 C C . ILE B 1 395 ? -17.062 11.852 14.461 1 94.44 395 ILE B C 1
ATOM 7720 O O . ILE B 1 395 ? -16.078 12.32 15.039 1 94.44 395 ILE B O 1
ATOM 7724 N N . ALA B 1 396 ? -18.281 12.305 14.578 1 96 396 ALA B N 1
ATOM 7725 C CA . ALA B 1 396 ? -18.625 13.266 15.625 1 96 396 ALA B CA 1
ATOM 7726 C C . ALA B 1 396 ? -19.156 12.547 16.859 1 96 396 ALA B C 1
ATOM 7728 O O . ALA B 1 396 ? -20.016 11.672 16.766 1 96 396 ALA B O 1
ATOM 7729 N N . VAL B 1 397 ? -18.609 12.938 18.016 1 97 397 VAL B N 1
ATOM 7730 C CA . VAL B 1 397 ? -18.953 12.25 19.266 1 97 397 VAL B CA 1
ATOM 7731 C C . VAL B 1 397 ? -19.297 13.273 20.328 1 97 397 VAL B C 1
ATOM 7733 O O . VAL B 1 397 ? -18.656 14.32 20.438 1 97 397 VAL B O 1
ATOM 7736 N N . GLU B 1 398 ? -20.312 13 21.078 1 95.5 398 GLU B N 1
ATOM 7737 C CA . GLU B 1 398 ? -20.594 13.812 22.25 1 95.5 398 GLU B CA 1
ATOM 7738 C C . GLU B 1 398 ? -19.484 13.664 23.297 1 95.5 398 GLU B C 1
ATOM 7740 O O . GLU B 1 398 ? -19.219 12.562 23.781 1 95.5 398 GLU B O 1
ATOM 7745 N N . PRO B 1 399 ? -18.859 14.727 23.625 1 92.38 399 PRO B N 1
ATOM 7746 C CA . PRO B 1 399 ? -17.594 14.641 24.375 1 92.38 399 PRO B CA 1
ATOM 7747 C C . PRO B 1 399 ? -17.781 14 25.766 1 92.38 399 PRO B C 1
ATOM 7749 O O . PRO B 1 399 ? -16.875 13.352 26.266 1 92.38 399 PRO B O 1
ATOM 7752 N N . GLU B 1 400 ? -18.844 14.172 26.406 1 91.75 400 GLU B N 1
ATOM 7753 C CA . GLU B 1 400 ? -19.047 13.688 27.766 1 91.75 400 GLU B CA 1
ATOM 7754 C C . GLU B 1 400 ? -19.578 12.258 27.766 1 91.75 400 GLU B C 1
ATOM 7756 O O . GLU B 1 400 ? -19.031 11.391 28.453 1 91.75 400 GLU B O 1
ATOM 7761 N N . THR B 1 401 ? -20.578 12.008 26.984 1 94.5 401 THR B N 1
ATOM 7762 C CA . THR B 1 401 ? -21.234 10.711 27 1 94.5 401 THR B CA 1
ATOM 7763 C C . THR B 1 401 ? -20.531 9.727 26.078 1 94.5 401 THR B C 1
ATOM 7765 O O . THR B 1 401 ? -20.766 8.516 26.141 1 94.5 401 THR B O 1
ATOM 7768 N N . ARG B 1 402 ? -19.719 10.258 25.156 1 96.56 402 ARG B N 1
ATOM 7769 C CA . ARG B 1 402 ? -18.984 9.469 24.172 1 96.56 402 ARG B CA 1
ATOM 7770 C C . ARG B 1 402 ? -19.922 8.766 23.203 1 96.56 402 ARG B C 1
ATOM 7772 O O . ARG B 1 402 ? -19.578 7.746 22.609 1 96.56 402 ARG B O 1
ATOM 7779 N N . ARG B 1 403 ? -21.141 9.234 23.094 1 96.44 403 ARG B N 1
ATOM 7780 C CA . ARG B 1 403 ? -22.094 8.711 22.109 1 96.44 403 ARG B CA 1
ATOM 7781 C C . ARG B 1 403 ? -21.766 9.227 20.719 1 96.44 403 ARG B C 1
ATOM 7783 O O . ARG B 1 403 ? -21.547 10.422 20.516 1 96.44 403 ARG B O 1
ATOM 7790 N N . LYS B 1 404 ? -21.75 8.289 19.797 1 95.19 404 LYS B N 1
ATOM 7791 C CA . LYS B 1 404 ? -21.609 8.688 18.391 1 95.19 404 LYS B CA 1
ATOM 7792 C C . LYS B 1 404 ? -22.812 9.484 17.922 1 95.19 404 LYS B C 1
ATOM 7794 O O . LYS B 1 404 ? -23.953 9.078 18.141 1 95.19 404 LYS B O 1
ATOM 7799 N N . LEU B 1 405 ? -22.562 10.602 17.297 1 94.12 405 LEU B N 1
ATOM 7800 C CA . LEU B 1 405 ? -23.641 11.453 16.812 1 94.12 405 LEU B CA 1
ATOM 7801 C C . LEU B 1 405 ? -23.906 11.195 15.328 1 94.12 405 LEU B C 1
ATOM 7803 O O . LEU B 1 405 ? -23 10.797 14.586 1 94.12 405 LEU B O 1
ATOM 7807 N N . PRO B 1 406 ? -25.156 11.391 14.875 1 89.25 406 PRO B N 1
ATOM 7808 C CA . PRO B 1 406 ? -25.453 11.266 13.445 1 89.25 406 PRO B CA 1
ATOM 7809 C C . PRO B 1 406 ? -24.703 12.297 12.602 1 89.25 406 PRO B C 1
ATOM 7811 O O . PRO B 1 406 ? -24.312 13.344 13.109 1 89.25 406 PRO B O 1
ATOM 7814 N N . VAL B 1 407 ? -24.625 12 11.336 1 86.62 407 VAL B N 1
ATOM 7815 C CA . VAL B 1 407 ? -24.031 12.93 10.391 1 86.62 407 VAL B CA 1
ATOM 7816 C C . VAL B 1 407 ? -24.797 14.242 10.383 1 86.62 407 VAL B C 1
ATOM 7818 O O . VAL B 1 407 ? -26.031 14.242 10.43 1 86.62 407 VAL B O 1
ATOM 7821 N N . GLY B 1 408 ? -24.109 15.344 10.477 1 87.25 408 GLY B N 1
ATOM 7822 C CA . GLY B 1 408 ? -24.734 16.656 10.469 1 87.25 408 GLY B CA 1
ATOM 7823 C C . GLY B 1 408 ? -24.859 17.266 11.852 1 87.25 408 GLY B C 1
ATOM 7824 O O . GLY B 1 408 ? -25.172 18.453 11.984 1 87.25 408 GLY B O 1
ATOM 7825 N N . GLU B 1 409 ? -24.594 16.5 12.828 1 90.94 409 GLU B N 1
ATOM 7826 C CA . GLU B 1 409 ? -24.641 17.031 14.188 1 90.94 409 GLU B CA 1
ATOM 7827 C C . GLU B 1 409 ? -23.25 17.391 14.688 1 90.94 409 GLU B C 1
ATOM 7829 O O . GLU B 1 409 ? -22.281 16.719 14.367 1 90.94 409 GLU B O 1
ATOM 7834 N N . VAL B 1 410 ? -23.203 18.438 15.516 1 93.62 410 VAL B N 1
ATOM 7835 C CA . VAL B 1 410 ? -21.922 18.953 15.992 1 93.62 410 VAL B CA 1
ATOM 7836 C C . VAL B 1 410 ? -21.484 18.188 17.234 1 93.62 410 VAL B C 1
ATOM 7838 O O . VAL B 1 410 ? -22.25 18.047 18.188 1 93.62 410 VAL B O 1
ATOM 7841 N N . GLY B 1 411 ? -20.344 17.672 17.25 1 95.25 411 GLY B N 1
ATOM 7842 C CA . GLY B 1 411 ? -19.656 17.031 18.359 1 95.25 411 GLY B CA 1
ATOM 7843 C C . GLY B 1 411 ? -18.141 17.125 18.25 1 95.25 411 GLY B C 1
ATOM 7844 O O . GLY B 1 411 ? -17.609 17.906 17.469 1 95.25 411 GLY B O 1
ATOM 7845 N N . GLU B 1 412 ? -17.469 16.5 19.219 1 97.12 412 GLU B N 1
ATOM 7846 C CA . GLU B 1 412 ? -16.016 16.391 19.078 1 97.12 412 GLU B CA 1
ATOM 7847 C C . GLU B 1 412 ? -15.641 15.453 17.938 1 97.12 412 GLU B C 1
ATOM 7849 O O . GLU B 1 412 ? -16.172 14.336 17.844 1 97.12 412 GLU B O 1
ATOM 7854 N N . ILE B 1 413 ? -14.789 15.875 17.047 1 97.19 413 ILE B N 1
ATOM 7855 C CA . ILE B 1 413 ? -14.336 15.016 15.953 1 97.19 413 ILE B CA 1
ATOM 7856 C C . ILE B 1 413 ? -13.352 13.977 16.484 1 97.19 413 ILE B C 1
ATOM 7858 O O . ILE B 1 413 ? -12.336 14.32 17.094 1 97.19 413 ILE B O 1
ATOM 7862 N N . TRP B 1 414 ? -13.656 12.711 16.359 1 97.81 414 TRP B N 1
ATOM 7863 C CA . TRP B 1 414 ? -12.773 11.602 16.703 1 97.81 414 TRP B CA 1
ATOM 7864 C C . TRP B 1 414 ? -12.25 10.906 15.445 1 97.81 414 TRP B C 1
ATOM 7866 O O . TRP B 1 414 ? -12.945 10.852 14.422 1 97.81 414 TRP B O 1
ATOM 7876 N N . ILE B 1 415 ? -11.039 10.461 15.547 1 97.25 415 ILE B N 1
ATOM 7877 C CA . ILE B 1 415 ? -10.383 9.906 14.367 1 97.25 415 ILE B CA 1
ATOM 7878 C C . ILE B 1 415 ? -9.906 8.484 14.664 1 97.25 415 ILE B C 1
ATOM 7880 O O . ILE B 1 415 ? -9.32 8.227 15.711 1 97.25 415 ILE B O 1
ATOM 7884 N N . HIS B 1 416 ? -10.188 7.582 13.82 1 95.75 416 HIS B N 1
ATOM 7885 C CA . HIS B 1 416 ? -9.578 6.254 13.797 1 95.75 416 HIS B CA 1
ATOM 7886 C C . HIS B 1 416 ? -8.789 6.031 12.516 1 95.75 416 HIS B C 1
ATOM 7888 O O . HIS B 1 416 ? -9.344 6.109 11.414 1 95.75 416 HIS B O 1
ATOM 7894 N N . SER B 1 417 ? -7.527 5.801 12.609 1 95.88 417 SER B N 1
ATOM 7895 C CA . SER B 1 417 ? -6.629 5.629 11.477 1 95.88 417 SER B CA 1
ATOM 7896 C C . SER B 1 417 ? -5.258 5.133 11.922 1 95.88 417 SER B C 1
ATOM 7898 O O . SER B 1 417 ? -4.855 5.352 13.07 1 95.88 417 SER B O 1
ATOM 7900 N N . ALA B 1 418 ? -4.543 4.469 10.984 1 96.06 418 ALA B N 1
ATOM 7901 C CA . ALA B 1 418 ? -3.182 4.012 11.25 1 96.06 418 ALA B CA 1
ATOM 7902 C C . ALA B 1 418 ? -2.221 5.188 11.383 1 96.06 418 ALA B C 1
ATOM 7904 O O . ALA B 1 418 ? -1.104 5.031 11.883 1 96.06 418 ALA B O 1
ATOM 7905 N N . THR B 1 419 ? -2.633 6.398 10.961 1 97.88 419 THR B N 1
ATOM 7906 C CA . THR B 1 419 ? -1.766 7.57 11.016 1 97.88 419 THR B CA 1
ATOM 7907 C C . THR B 1 419 ? -1.69 8.125 12.438 1 97.88 419 THR B C 1
ATOM 7909 O O . THR B 1 419 ? -0.828 8.953 12.742 1 97.88 419 THR B O 1
ATOM 7912 N N . VAL B 1 420 ? -2.584 7.723 13.359 1 98.5 420 VAL B N 1
ATOM 7913 C CA . VAL B 1 420 ? -2.66 8.258 14.711 1 98.5 420 VAL B CA 1
ATOM 7914 C C . VAL B 1 420 ? -1.455 7.793 15.523 1 98.5 420 VAL B C 1
ATOM 7916 O O . VAL B 1 420 ? -1.132 6.605 15.539 1 98.5 420 VAL B O 1
ATOM 7919 N N . GLY B 1 421 ? -0.742 8.734 16.156 1 98.44 421 GLY B N 1
ATOM 7920 C CA . GLY B 1 421 ? 0.379 8.398 17.016 1 98.44 421 GLY B CA 1
ATOM 7921 C C . GLY B 1 421 ? 0 7.461 18.156 1 98.44 421 GLY B C 1
ATOM 7922 O O . GLY B 1 421 ? -1.185 7.234 18.406 1 98.44 421 GLY B O 1
ATOM 7923 N N . ILE B 1 422 ? 0.987 6.984 18.844 1 97.38 422 ILE B N 1
ATOM 7924 C CA . ILE B 1 422 ? 0.692 5.941 19.812 1 97.38 422 ILE B CA 1
ATOM 7925 C C . ILE B 1 422 ? 0.469 6.57 21.188 1 97.38 422 ILE B C 1
ATOM 7927 O O . ILE B 1 422 ? 0.066 5.887 22.141 1 97.38 422 ILE B O 1
ATOM 7931 N N . GLY B 1 423 ? 0.728 7.816 21.375 1 98.19 423 GLY B N 1
ATOM 7932 C CA . GLY B 1 423 ? 0.506 8.516 22.625 1 98.19 423 GLY B CA 1
ATOM 7933 C C . GLY B 1 423 ? 1.479 9.656 22.859 1 98.19 423 GLY B C 1
ATOM 7934 O O . GLY B 1 423 ? 2.154 10.102 21.922 1 98.19 423 GLY B O 1
ATOM 7935 N N . TYR B 1 424 ? 1.396 10.188 24.094 1 97.06 424 TYR B N 1
ATOM 7936 C CA . TYR B 1 424 ? 2.346 11.203 24.531 1 97.06 424 TYR B CA 1
ATOM 7937 C C . TYR B 1 424 ? 3.498 10.578 25.312 1 97.06 424 TYR B C 1
ATOM 7939 O O . TYR B 1 424 ? 3.283 9.711 26.156 1 97.06 424 TYR B O 1
ATOM 7947 N N . TRP B 1 425 ? 4.68 11.016 24.953 1 97.69 425 TRP B N 1
ATOM 7948 C CA . TRP B 1 425 ? 5.891 10.492 25.578 1 97.69 425 TRP B CA 1
ATOM 7949 C C . TRP B 1 425 ? 5.828 10.617 27.094 1 97.69 425 TRP B C 1
ATOM 7951 O O . TRP B 1 425 ? 5.582 11.703 27.625 1 97.69 425 TRP B O 1
ATOM 7961 N N . GLU B 1 426 ? 5.953 9.539 27.891 1 95.75 426 GLU B N 1
ATOM 7962 C CA . GLU B 1 426 ? 6.004 9.461 29.359 1 95.75 426 GLU B CA 1
ATOM 7963 C C . GLU B 1 426 ? 4.762 10.086 29.984 1 95.75 426 GLU B C 1
ATOM 7965 O O . GLU B 1 426 ? 4.855 10.773 31 1 95.75 426 GLU B O 1
ATOM 7970 N N . ASN B 1 427 ? 3.645 9.93 29.344 1 95.12 427 ASN B N 1
ATOM 7971 C CA . ASN B 1 427 ? 2.359 10.438 29.812 1 95.12 427 ASN B CA 1
ATOM 7972 C C . ASN B 1 427 ? 1.229 9.453 29.516 1 95.12 427 ASN B C 1
ATOM 7974 O O . ASN B 1 427 ? 0.32 9.75 28.75 1 95.12 427 ASN B O 1
ATOM 7978 N N . PRO B 1 428 ? 1.229 8.344 30.172 1 96.44 428 PRO B N 1
ATOM 7979 C CA . PRO B 1 428 ? 0.29 7.262 29.859 1 96.44 428 PRO B CA 1
ATOM 7980 C C . PRO B 1 428 ? -1.167 7.668 30.062 1 96.44 428 PRO B C 1
ATOM 7982 O O . PRO B 1 428 ? -2.035 7.293 29.281 1 96.44 428 PRO B O 1
ATOM 7985 N N . GLU B 1 429 ? -1.481 8.391 31.156 1 95.94 429 GLU B N 1
ATOM 7986 C CA . GLU B 1 429 ? -2.863 8.766 31.438 1 95.94 429 GLU B CA 1
ATOM 7987 C C . GLU B 1 429 ? -3.439 9.633 30.328 1 95.94 429 GLU B C 1
ATOM 7989 O O . GLU B 1 429 ? -4.523 9.352 29.812 1 95.94 429 GLU B O 1
ATOM 7994 N N . GLU B 1 430 ? -2.709 10.68 29.953 1 94.38 430 GLU B N 1
ATOM 7995 C CA . GLU B 1 430 ? -3.174 11.547 28.875 1 94.38 430 GLU B CA 1
ATOM 7996 C C . GLU B 1 430 ? -3.203 10.797 27.547 1 94.38 430 GLU B C 1
ATOM 7998 O O . GLU B 1 430 ? -4.043 11.078 26.688 1 94.38 430 GLU B O 1
ATOM 8003 N N . SER B 1 431 ? -2.262 9.82 27.438 1 97.25 431 SER B N 1
ATOM 8004 C CA . SER B 1 431 ? -2.248 9.008 26.234 1 97.25 431 SER B CA 1
ATOM 8005 C C . SER B 1 431 ? -3.533 8.195 26.094 1 97.25 431 SER B C 1
ATOM 8007 O O . SER B 1 431 ? -4.145 8.172 25.031 1 97.25 431 SER B O 1
ATOM 8009 N N . ASP B 1 432 ? -3.947 7.547 27.125 1 96.81 432 ASP B N 1
ATOM 8010 C CA . ASP B 1 432 ? -5.16 6.734 27.109 1 96.81 432 ASP B CA 1
ATOM 8011 C C . ASP B 1 432 ? -6.391 7.594 26.828 1 96.81 432 ASP B C 1
ATOM 8013 O O . ASP B 1 432 ? -7.262 7.203 26.047 1 96.81 432 ASP B O 1
ATOM 8017 N N . ARG B 1 433 ? -6.43 8.734 27.422 1 95.81 433 ARG B N 1
ATOM 8018 C CA . ARG B 1 433 ? -7.57 9.633 27.266 1 95.81 433 ARG B CA 1
ATOM 8019 C C . ARG B 1 433 ? -7.668 10.164 25.844 1 95.81 433 ARG B C 1
ATOM 8021 O O . ARG B 1 433 ? -8.766 10.273 25.297 1 95.81 433 ARG B O 1
ATOM 8028 N N . THR B 1 434 ? -6.594 10.461 25.25 1 96.81 434 THR B N 1
ATOM 8029 C CA . THR B 1 434 ? -6.574 11.195 23.984 1 96.81 434 THR B CA 1
ATOM 8030 C C . THR B 1 434 ? -6.5 10.234 22.812 1 96.81 434 THR B C 1
ATOM 8032 O O . THR B 1 434 ? -7.172 10.438 21.797 1 96.81 434 THR B O 1
ATOM 8035 N N . PHE B 1 435 ? -5.734 9.133 22.953 1 98.25 435 PHE B N 1
ATOM 8036 C CA . PHE B 1 435 ? -5.398 8.32 21.797 1 98.25 435 PHE B CA 1
ATOM 8037 C C . PHE B 1 435 ? -6.156 6.996 21.828 1 98.25 435 PHE B C 1
ATOM 8039 O O . PHE B 1 435 ? -6.18 6.27 20.828 1 98.25 435 PHE B O 1
ATOM 8046 N N . ARG B 1 436 ? -6.789 6.57 22.875 1 97.12 436 ARG B N 1
ATOM 8047 C CA . ARG B 1 436 ? -7.426 5.266 23.016 1 97.12 436 ARG B CA 1
ATOM 8048 C C . ARG B 1 436 ? -8.852 5.406 23.531 1 97.12 436 ARG B C 1
ATOM 8050 O O . ARG B 1 436 ? -9.273 4.672 24.422 1 97.12 436 ARG B O 1
ATOM 8057 N N . ALA B 1 437 ? -9.5 6.387 22.984 1 96.94 437 ALA B N 1
ATOM 8058 C CA . ALA B 1 437 ? -10.898 6.574 23.359 1 96.94 437 ALA B CA 1
ATOM 8059 C C . ALA B 1 437 ? -11.797 5.566 22.641 1 96.94 437 ALA B C 1
ATOM 8061 O O . ALA B 1 437 ? -11.492 5.141 21.531 1 96.94 437 ALA B O 1
ATOM 8062 N N . HIS B 1 438 ? -12.883 5.219 23.312 1 96.31 438 HIS B N 1
ATOM 8063 C CA . HIS B 1 438 ? -13.883 4.328 22.719 1 96.31 438 HIS B CA 1
ATOM 8064 C C . HIS B 1 438 ? -15.273 4.938 22.797 1 96.31 438 HIS B C 1
ATOM 8066 O O . HIS B 1 438 ? -15.609 5.605 23.781 1 96.31 438 HIS B O 1
ATOM 8072 N N . THR B 1 439 ? -16.016 4.668 21.75 1 96.19 439 THR B N 1
ATOM 8073 C CA . THR B 1 439 ? -17.406 5.105 21.812 1 96.19 439 THR B CA 1
ATOM 8074 C C . THR B 1 439 ? -18.234 4.176 22.688 1 96.19 439 THR B C 1
ATOM 8076 O O . THR B 1 439 ? -17.797 3.072 23.016 1 96.19 439 THR B O 1
ATOM 8079 N N . GLU B 1 440 ? -19.359 4.645 23.062 1 93.62 440 GLU B N 1
ATOM 8080 C CA . GLU B 1 440 ? -20.266 3.822 23.859 1 93.62 440 GLU B CA 1
ATOM 8081 C C . GLU B 1 440 ? -20.688 2.568 23.094 1 93.62 440 GLU B C 1
ATOM 8083 O O . GLU B 1 440 ? -20.891 1.512 23.688 1 93.62 440 GLU B O 1
ATOM 8088 N N . GLU B 1 441 ? -20.719 2.629 21.812 1 89.81 441 GLU B N 1
ATOM 8089 C CA . GLU B 1 441 ? -21.219 1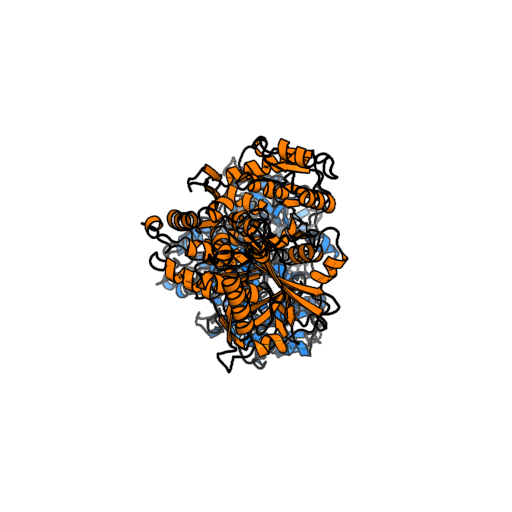.559 20.953 1 89.81 441 GLU B CA 1
ATOM 8090 C C . GLU B 1 441 ? -20.141 0.533 20.656 1 89.81 441 GLU B C 1
ATOM 8092 O O . GLU B 1 441 ? -20.438 -0.628 20.359 1 89.81 441 GLU B O 1
ATOM 8097 N N . ASP B 1 442 ? -18.906 0.935 20.656 1 86.75 442 ASP B N 1
ATOM 8098 C CA . ASP B 1 442 ? -17.828 0.05 20.219 1 86.75 442 ASP B CA 1
ATOM 8099 C C . ASP B 1 442 ? -16.594 0.19 21.125 1 86.75 442 ASP B C 1
ATOM 8101 O O . ASP B 1 442 ? -15.742 1.044 20.891 1 86.75 442 ASP B O 1
ATOM 8105 N N . ALA B 1 443 ? -16.344 -0.795 21.938 1 86.06 443 ALA B N 1
ATOM 8106 C CA . ALA B 1 443 ? -15.234 -0.765 22.891 1 86.06 443 ALA B CA 1
ATOM 8107 C C . ALA B 1 443 ? -13.969 -1.35 22.281 1 86.06 443 ALA B C 1
ATOM 8109 O O . ALA B 1 443 ? -12.875 -1.193 22.828 1 86.06 443 ALA B O 1
ATOM 8110 N N . GLY B 1 444 ? -14.07 -1.869 21.219 1 87.25 444 GLY B N 1
ATOM 8111 C CA . GLY B 1 444 ? -12.938 -2.559 20.625 1 87.25 444 GLY B CA 1
ATOM 8112 C C . GLY B 1 444 ? -12.164 -1.703 19.641 1 87.25 444 GLY B C 1
ATOM 8113 O O . GLY B 1 444 ? -11.109 -2.113 19.141 1 87.25 444 GLY B O 1
ATOM 8114 N N . LYS B 1 445 ? -12.664 -0.566 19.406 1 90.88 445 LYS B N 1
ATOM 8115 C CA . LYS B 1 445 ? -12.023 0.323 18.453 1 90.88 445 LYS B CA 1
ATOM 8116 C C . LYS B 1 445 ? -11.508 1.59 19.125 1 90.88 445 LYS B C 1
ATOM 8118 O O . LYS B 1 445 ? -12.258 2.266 19.844 1 90.88 445 LYS B O 1
ATOM 8123 N N . ASN B 1 446 ? -10.18 1.876 18.969 1 95.44 446 ASN B N 1
ATOM 8124 C CA . ASN B 1 446 ? -9.57 3.07 19.562 1 95.44 446 ASN B CA 1
ATOM 8125 C C . ASN B 1 446 ? -9.727 4.281 18.641 1 95.44 446 ASN B C 1
ATOM 8127 O O . ASN B 1 446 ? -9.547 4.172 17.422 1 95.44 446 ASN B O 1
ATOM 8131 N N . TYR B 1 447 ? -10.102 5.398 19.219 1 97.5 447 TYR B N 1
ATOM 8132 C CA . TYR B 1 447 ? -10.188 6.66 18.5 1 97.5 447 TYR B CA 1
ATOM 8133 C C . TYR B 1 447 ? -9.273 7.707 19.109 1 97.5 447 TYR B C 1
ATOM 8135 O O . TYR B 1 447 ? -9.047 7.707 20.328 1 97.5 447 TYR B O 1
ATOM 8143 N N . LEU B 1 448 ? -8.734 8.594 18.344 1 98.5 448 LEU B N 1
ATOM 8144 C CA . LEU B 1 448 ? -8.094 9.828 18.766 1 98.5 448 LEU B CA 1
ATOM 8145 C C . LEU B 1 448 ? -9.133 10.914 19.047 1 98.5 448 LEU B C 1
ATOM 8147 O O . LEU B 1 448 ? -9.945 11.234 18.172 1 98.5 448 LEU B O 1
ATOM 8151 N N . ARG B 1 449 ? -9.117 11.422 20.203 1 98.06 449 ARG B N 1
ATOM 8152 C CA . ARG B 1 449 ? -9.867 12.641 20.5 1 98.06 449 ARG B CA 1
ATOM 8153 C C . ARG B 1 449 ? -9.117 13.875 20.031 1 98.06 449 ARG B C 1
ATOM 8155 O O . ARG B 1 449 ? -8.031 14.18 20.547 1 98.06 449 ARG B O 1
ATOM 8162 N N . THR B 1 450 ? -9.742 14.633 19.156 1 97 450 THR B N 1
ATOM 8163 C CA . THR B 1 450 ? -9.008 15.734 18.547 1 97 450 THR B CA 1
ATOM 8164 C C . THR B 1 450 ? -9.094 16.984 19.422 1 97 450 THR B C 1
ATOM 8166 O O . THR B 1 450 ? -8.258 17.891 19.312 1 97 450 THR B O 1
ATOM 8169 N N . GLY B 1 451 ? -10.156 17.094 20.188 1 94.88 451 GLY B N 1
ATOM 8170 C CA . GLY B 1 451 ? -10.422 18.312 20.922 1 94.88 451 GLY B CA 1
ATOM 8171 C C . GLY B 1 451 ? -11.07 19.391 20.078 1 94.88 451 GLY B C 1
ATOM 8172 O O . GLY B 1 451 ? -11.375 20.484 20.562 1 94.88 451 GLY B O 1
ATOM 8173 N N . ASP B 1 452 ? -11.383 19.109 18.844 1 94.25 452 ASP B N 1
ATOM 8174 C CA . ASP B 1 452 ? -12.031 20.062 17.938 1 94.25 452 ASP B CA 1
ATOM 8175 C C . ASP B 1 452 ? -13.523 19.75 17.812 1 94.25 452 ASP B C 1
ATOM 8177 O O . ASP B 1 452 ? -13.914 18.594 17.625 1 94.25 452 ASP B O 1
ATOM 8181 N N . LEU B 1 453 ? -14.266 20.812 17.938 1 93.44 453 LEU B N 1
ATOM 8182 C CA . LEU B 1 453 ? -15.703 20.688 17.703 1 93.44 453 LEU B CA 1
ATOM 8183 C C . LEU B 1 453 ? -16.031 20.875 16.219 1 93.44 453 LEU B C 1
ATOM 8185 O O . LEU B 1 453 ? -15.484 21.766 15.562 1 93.44 453 LEU B O 1
ATOM 8189 N N . GLY B 1 454 ? -16.844 20 15.688 1 94.94 454 GLY B N 1
ATOM 8190 C CA . GLY B 1 454 ? -17.219 20.078 14.289 1 94.94 454 GLY B CA 1
ATOM 8191 C C . GLY B 1 454 ? -18.25 19.031 13.883 1 94.94 454 GLY B C 1
ATOM 8192 O O . GLY B 1 454 ? -18.938 18.469 14.742 1 94.94 454 GLY B O 1
ATOM 8193 N N . PHE B 1 455 ? -18.5 18.875 12.594 1 94.44 455 PHE B N 1
ATOM 8194 C CA . PHE B 1 455 ? -19.438 17.906 12.055 1 94.44 455 PHE B CA 1
ATOM 8195 C C . PHE B 1 455 ? -19.016 17.453 10.656 1 94.44 455 PHE B C 1
ATOM 8197 O O . PHE B 1 455 ? -18.188 18.109 10.016 1 94.44 455 PHE B O 1
ATOM 8204 N N . ILE B 1 456 ? -19.469 16.297 10.305 1 93.94 456 ILE B N 1
ATOM 8205 C CA . ILE B 1 456 ? -19.375 15.805 8.93 1 93.94 456 ILE B CA 1
ATOM 8206 C C . ILE B 1 456 ? -20.656 16.125 8.172 1 93.94 456 ILE B C 1
ATOM 8208 O O . ILE B 1 456 ? -21.75 15.75 8.609 1 93.94 456 ILE B O 1
ATOM 8212 N N . HIS B 1 457 ? -20.5 16.797 7.109 1 92.38 457 HIS B N 1
ATOM 8213 C CA . HIS B 1 457 ? -21.688 17.219 6.363 1 92.38 457 HIS B CA 1
ATOM 8214 C C . HIS B 1 457 ? -22.266 16.047 5.574 1 92.38 457 HIS B C 1
ATOM 8216 O O . HIS B 1 457 ? -21.531 15.305 4.914 1 92.38 457 HIS B O 1
ATOM 8222 N N . PRO B 1 458 ? -23.562 15.812 5.621 1 86.5 458 PRO B N 1
ATOM 8223 C CA . PRO B 1 458 ? -24.172 14.648 4.996 1 86.5 458 PRO B CA 1
ATOM 8224 C C . PRO B 1 458 ? -24.094 14.68 3.471 1 86.5 458 PRO B C 1
ATOM 8226 O O . PRO B 1 458 ? -24.047 13.625 2.826 1 86.5 458 PRO B O 1
ATOM 8229 N N . GLU B 1 459 ? -24.062 15.867 2.898 1 86.44 459 GLU B N 1
ATOM 8230 C CA . GLU B 1 459 ? -24.156 15.969 1.445 1 86.44 459 GLU B CA 1
ATOM 8231 C C . GLU B 1 459 ? -22.766 15.938 0.803 1 86.44 459 GLU B C 1
ATOM 8233 O O . GLU B 1 459 ? -22.547 15.227 -0.175 1 86.44 459 GLU B O 1
ATOM 8238 N N . ASP B 1 460 ? -21.875 16.703 1.363 1 89.31 460 ASP B N 1
ATOM 8239 C CA . ASP B 1 460 ? -20.594 16.812 0.673 1 89.31 460 ASP B CA 1
ATOM 8240 C C . ASP B 1 460 ? -19.5 16.047 1.409 1 89.31 460 ASP B C 1
ATOM 8242 O O . ASP B 1 460 ? -18.359 15.961 0.938 1 89.31 460 ASP B O 1
ATOM 8246 N N . ARG B 1 461 ? -19.781 15.531 2.551 1 89.94 461 ARG B N 1
ATOM 8247 C CA . ARG B 1 461 ? -18.922 14.648 3.334 1 89.94 461 ARG B CA 1
ATOM 8248 C C . ARG B 1 461 ? -17.688 15.391 3.832 1 89.94 461 ARG B C 1
ATOM 8250 O O . ARG B 1 461 ? -16.719 14.773 4.293 1 89.94 461 ARG B O 1
ATOM 8257 N N . GLN B 1 462 ? -17.797 16.703 3.811 1 94.75 462 GLN B N 1
ATOM 8258 C CA . GLN B 1 462 ? -16.703 17.516 4.32 1 94.75 462 GLN B CA 1
ATOM 8259 C C . GLN B 1 462 ? -16.688 17.531 5.848 1 94.75 462 GLN B C 1
ATOM 8261 O O . GLN B 1 462 ? -17.734 17.438 6.48 1 94.75 462 GLN B O 1
ATOM 8266 N N . VAL B 1 463 ? -15.484 17.641 6.328 1 96 463 VAL B N 1
ATOM 8267 C CA . VAL B 1 463 ? -15.336 17.938 7.746 1 96 463 VAL B CA 1
ATOM 8268 C C . VAL B 1 463 ? -15.398 19.453 7.957 1 96 463 VAL B C 1
ATOM 8270 O O . VAL B 1 463 ? -14.68 20.203 7.293 1 96 463 VAL B O 1
ATOM 8273 N N . TYR B 1 464 ? -16.266 19.859 8.773 1 95.69 464 TYR B N 1
ATOM 8274 C CA . TYR B 1 464 ? -16.344 21.266 9.18 1 95.69 464 TYR B CA 1
ATOM 8275 C C . TYR B 1 464 ? -15.922 21.422 10.641 1 95.69 464 TYR B C 1
ATOM 8277 O O . TYR B 1 464 ? -16.453 20.75 11.523 1 95.69 464 TYR B O 1
ATOM 8285 N N . ILE B 1 465 ? -14.984 22.281 10.867 1 94.31 465 ILE B N 1
ATOM 8286 C CA . ILE B 1 465 ? -14.484 22.547 12.211 1 94.31 465 ILE B CA 1
ATOM 8287 C C . ILE B 1 465 ? -15.039 23.875 12.719 1 94.31 465 ILE B C 1
ATOM 8289 O O . ILE B 1 465 ? -14.922 24.891 12.047 1 94.31 465 ILE B O 1
ATOM 8293 N N . CYS B 1 466 ? -15.562 23.828 13.914 1 88.56 466 CYS B N 1
ATOM 8294 C CA . CYS B 1 466 ? -16.172 25.016 14.492 1 88.56 466 CYS B CA 1
ATOM 8295 C C . CYS B 1 466 ? -15.227 25.703 15.469 1 88.56 466 CYS B C 1
ATOM 8297 O O . CYS B 1 466 ? -15.289 26.922 15.656 1 88.56 466 CYS B O 1
ATOM 8299 N N . GLY B 1 467 ? -14.438 25.031 16.094 1 85.62 467 GLY B N 1
ATOM 8300 C CA . GLY B 1 467 ? -13.516 25.547 17.094 1 85.62 467 GLY B CA 1
ATOM 8301 C C . GLY B 1 467 ? -12.984 24.469 18.031 1 85.62 467 GLY B C 1
ATOM 8302 O O . GLY B 1 467 ? -13.266 23.281 17.844 1 85.62 467 GLY B O 1
ATOM 8303 N N . ARG B 1 468 ? -12.195 24.891 19.016 1 87.75 468 ARG B N 1
ATOM 8304 C CA . ARG B 1 468 ? -11.641 24 20.016 1 87.75 468 ARG B CA 1
ATOM 8305 C C . ARG B 1 468 ? -12.539 23.922 21.25 1 87.75 468 ARG B C 1
ATOM 8307 O O . ARG B 1 468 ? -13.023 24.953 21.734 1 87.75 468 ARG B O 1
ATOM 8314 N N . ILE B 1 469 ? -12.68 22.75 21.766 1 88.25 469 ILE B N 1
ATOM 8315 C CA . ILE B 1 469 ? -13.562 22.531 22.906 1 88.25 469 ILE B CA 1
ATOM 8316 C C . ILE B 1 469 ? -13.047 23.312 24.109 1 88.25 469 ILE B C 1
ATOM 8318 O O . ILE B 1 469 ? -13.82 23.984 24.797 1 88.25 469 ILE B O 1
ATOM 8322 N N . LYS B 1 470 ? -11.797 23.297 24.281 1 83.25 470 LYS B N 1
ATOM 8323 C CA . LYS B 1 470 ? -11.211 23.875 25.484 1 83.25 470 LYS B CA 1
ATOM 8324 C C . LYS B 1 470 ? -11.203 25.406 25.422 1 83.25 470 LYS B C 1
ATOM 8326 O O . LYS B 1 470 ? -11.031 26.078 26.438 1 83.25 470 LYS B O 1
ATOM 8331 N N . ASP B 1 471 ? -11.422 25.953 24.281 1 83.94 471 ASP B N 1
ATOM 8332 C CA . ASP B 1 471 ? -11.281 27.406 24.109 1 83.94 471 ASP B CA 1
ATOM 8333 C C . ASP B 1 471 ? -12.648 28.078 24.031 1 83.94 471 ASP B C 1
ATOM 8335 O O . ASP B 1 471 ? -12.734 29.312 23.969 1 83.94 471 ASP B O 1
ATOM 8339 N N . LEU B 1 472 ? -13.664 27.344 24.125 1 85 472 LEU B N 1
ATOM 8340 C CA . LEU B 1 472 ? -15.008 27.875 23.953 1 85 472 LEU B CA 1
ATOM 8341 C C . LEU B 1 472 ? -15.32 28.891 25.062 1 85 472 LEU B C 1
ATOM 8343 O O . LEU B 1 472 ? -14.961 28.688 26.219 1 85 472 LEU B O 1
ATOM 8347 N N . ILE B 1 473 ? -15.875 29.984 24.609 1 85.94 473 ILE B N 1
ATOM 8348 C CA . ILE B 1 473 ? -16.391 30.984 25.531 1 85.94 473 ILE B CA 1
ATOM 8349 C C . ILE B 1 473 ? -17.891 30.781 25.734 1 85.94 473 ILE B C 1
ATOM 8351 O O . ILE B 1 473 ? -18.656 30.844 24.766 1 85.94 473 ILE B O 1
ATOM 8355 N N . ILE B 1 474 ? -18.281 30.484 26.922 1 81.94 474 ILE B N 1
ATOM 8356 C CA . ILE B 1 474 ? -19.703 30.328 27.234 1 81.94 474 ILE B CA 1
ATOM 8357 C C . ILE B 1 474 ? -20.297 31.688 27.641 1 81.94 474 ILE B C 1
ATOM 8359 O O . ILE B 1 474 ? -19.875 32.281 28.625 1 81.94 474 ILE B O 1
ATOM 8363 N N . SER B 1 475 ? -21.109 32.25 26.828 1 82.25 475 SER B N 1
ATOM 8364 C CA . SER B 1 475 ? -21.781 33.5 27.109 1 82.25 475 SER B CA 1
ATOM 8365 C C . SER B 1 475 ? -23.297 33.344 27 1 82.25 475 SER B C 1
ATOM 8367 O O . SER B 1 475 ? -23.828 33.094 25.922 1 82.25 475 SER B O 1
ATOM 8369 N N . GLU B 1 476 ? -24.016 33.5 28.125 1 79 476 GLU B N 1
ATOM 8370 C CA . GLU B 1 476 ? -25.469 33.438 28.203 1 79 476 GLU B CA 1
ATOM 8371 C C . GLU B 1 476 ? -25.984 32.125 27.594 1 79 476 GLU B C 1
ATOM 8373 O O . GLU B 1 476 ? -26.891 32.125 26.766 1 79 476 GLU B O 1
ATOM 8378 N N . GLY B 1 477 ? -25.297 31.094 27.859 1 75.75 477 GLY B N 1
ATOM 8379 C CA . GLY B 1 477 ? -25.719 29.766 27.453 1 75.75 477 GLY B CA 1
ATOM 8380 C C . GLY B 1 477 ? -25.297 29.406 26.031 1 75.75 477 GLY B C 1
ATOM 8381 O O . GLY B 1 477 ? -25.562 28.312 25.547 1 75.75 477 GLY B O 1
ATOM 8382 N N . ARG B 1 478 ? -24.625 30.375 25.391 1 83.12 478 ARG B N 1
ATOM 8383 C CA . ARG B 1 478 ? -24.125 30.141 24.047 1 83.12 478 ARG B CA 1
ATOM 8384 C C . ARG B 1 478 ? -22.641 29.797 24.062 1 83.12 478 ARG B C 1
ATOM 8386 O O . ARG B 1 478 ? -21.891 30.312 24.891 1 83.12 478 ARG B O 1
ATOM 8393 N N . ASN B 1 479 ? -22.312 28.875 23.156 1 82.94 479 ASN B N 1
ATOM 8394 C CA . ASN B 1 479 ? -20.891 28.594 22.922 1 82.94 479 ASN B CA 1
ATOM 8395 C C . ASN B 1 479 ? -20.328 29.469 21.812 1 82.94 479 ASN B C 1
ATOM 8397 O O . ASN B 1 479 ? -20.562 29.219 20.625 1 82.94 479 ASN B O 1
ATOM 8401 N N . VAL B 1 480 ? -19.547 30.422 22.219 1 85.56 480 VAL B N 1
ATOM 8402 C CA . VAL B 1 480 ? -18.969 31.359 21.266 1 85.56 480 VAL B CA 1
ATOM 8403 C C . VAL B 1 480 ? -17.5 31 21.016 1 85.56 480 VAL B C 1
ATOM 8405 O O . VAL B 1 480 ? -16.75 30.766 21.969 1 85.56 480 VAL B O 1
ATOM 8408 N N . HIS B 1 481 ? -17.156 30.984 19.828 1 85.81 481 HIS B N 1
ATOM 8409 C CA . HIS B 1 481 ? -15.773 30.672 19.469 1 85.81 481 HIS B CA 1
ATOM 8410 C C . HIS B 1 481 ? -14.898 31.922 19.484 1 85.81 481 HIS B C 1
ATOM 8412 O O . HIS B 1 481 ? -15.156 32.875 18.75 1 85.81 481 HIS B O 1
ATOM 8418 N N . PRO B 1 482 ? -13.805 31.875 20.234 1 89.19 482 PRO B N 1
ATOM 8419 C CA . PRO B 1 482 ? -12.977 33.094 20.375 1 89.19 482 PRO B CA 1
ATOM 8420 C C . PRO B 1 482 ? -12.375 33.531 19.031 1 89.19 482 PRO B C 1
ATOM 8422 O O . PRO B 1 482 ? -12.227 34.75 18.812 1 89.19 482 PRO B O 1
ATOM 8425 N N . GLU B 1 483 ? -12.086 32.562 18.156 1 86 483 GLU B N 1
ATOM 8426 C CA . GLU B 1 483 ? -11.484 32.906 16.875 1 86 483 GLU B CA 1
ATOM 8427 C C . GLU B 1 483 ? -12.414 33.781 16.031 1 86 483 GLU B C 1
ATOM 8429 O O . GLU B 1 483 ? -11.953 34.625 15.273 1 86 483 GLU B O 1
ATOM 8434 N N . ASP B 1 484 ? -13.672 33.562 16.188 1 85.25 484 ASP B N 1
ATOM 8435 C CA . ASP B 1 484 ? -14.641 34.406 15.461 1 85.25 484 ASP B CA 1
ATOM 8436 C C . ASP B 1 484 ? -14.625 35.844 15.969 1 85.25 484 ASP B C 1
ATOM 8438 O O . ASP B 1 484 ? -14.734 36.781 15.18 1 85.25 484 ASP B O 1
ATOM 8442 N N . ILE B 1 485 ? -14.5 35.969 17.25 1 89.56 485 ILE B N 1
ATOM 8443 C CA . ILE B 1 485 ? -14.391 37.281 17.844 1 89.56 485 ILE B CA 1
ATOM 8444 C C . ILE B 1 485 ? -13.102 37.969 17.375 1 89.56 485 ILE B C 1
ATOM 8446 O O . ILE B 1 485 ? -13.109 39.125 17 1 89.56 485 ILE B O 1
ATOM 8450 N N . GLU B 1 486 ? -12.062 37.219 17.406 1 91.94 486 GLU B N 1
ATOM 8451 C CA . GLU B 1 486 ? -10.773 37.719 16.953 1 91.94 486 GLU B CA 1
ATOM 8452 C C . GLU B 1 486 ? -10.844 38.188 15.5 1 91.94 486 GLU B C 1
ATOM 8454 O O . GLU B 1 486 ? -10.281 39.25 15.156 1 91.94 486 GLU B O 1
ATOM 8459 N N . TYR B 1 487 ? -11.516 37.469 14.734 1 86.94 487 TYR B N 1
ATOM 8460 C CA . TYR B 1 487 ? -11.688 37.844 13.328 1 86.94 487 TYR B CA 1
ATOM 8461 C C . TYR B 1 487 ? -12.477 39.125 13.203 1 86.94 487 TYR B C 1
ATOM 8463 O O . TYR B 1 487 ? -12.125 40 12.406 1 86.94 487 TYR B O 1
ATOM 8471 N N . THR B 1 488 ? -13.539 39.25 13.945 1 89.75 488 THR B N 1
ATOM 8472 C CA . THR B 1 488 ? -14.352 40.469 13.953 1 89.75 488 THR B CA 1
ATOM 8473 C C . THR B 1 488 ? -13.516 41.688 14.367 1 89.75 488 THR B C 1
ATOM 8475 O O . THR B 1 488 ? -13.648 42.781 13.789 1 89.75 488 THR B O 1
ATOM 8478 N N . ILE B 1 489 ? -12.633 41.469 15.32 1 92.62 489 ILE B N 1
ATOM 8479 C CA . ILE B 1 489 ? -11.75 42.531 15.766 1 92.62 489 ILE B CA 1
ATOM 8480 C C . ILE B 1 489 ? -10.828 42.969 14.625 1 92.62 489 ILE B C 1
ATOM 8482 O O . ILE B 1 489 ? -10.68 44.156 14.344 1 92.62 489 ILE B O 1
ATOM 8486 N N . SER B 1 490 ? -10.25 41.969 14 1 90.19 490 SER B N 1
ATOM 8487 C CA . SER B 1 490 ? -9.359 42.219 12.875 1 90.19 490 SER B CA 1
ATOM 8488 C C . SER B 1 490 ? -10.078 42.969 11.75 1 90.19 490 SER B C 1
ATOM 8490 O O . SER B 1 490 ? -9.531 43.875 11.148 1 90.19 490 SER B O 1
ATOM 8492 N N . GLU B 1 491 ? -11.281 42.562 11.469 1 88.12 491 GLU B N 1
ATOM 8493 C CA . GLU B 1 491 ? -12.07 43.188 10.422 1 88.12 491 GLU B CA 1
ATOM 8494 C C . GLU B 1 491 ? -12.43 44.625 10.789 1 88.12 491 GLU B C 1
ATOM 8496 O O . GLU B 1 491 ? -12.414 45.531 9.93 1 88.12 491 GLU B O 1
ATOM 8501 N N . ALA B 1 492 ? -12.773 44.875 12.023 1 91.12 492 ALA B N 1
ATOM 8502 C CA . ALA B 1 492 ? -13.094 46.219 12.5 1 91.12 492 ALA B CA 1
ATOM 8503 C C . ALA B 1 492 ? -11.891 47.156 12.367 1 91.12 492 ALA B C 1
ATOM 8505 O O . ALA B 1 492 ? -12.039 48.312 11.992 1 91.12 492 ALA B O 1
ATOM 8506 N N . LEU B 1 493 ? -10.797 46.625 12.672 1 91.94 493 LEU B N 1
ATOM 8507 C CA . LEU B 1 493 ? -9.562 47.406 12.547 1 91.94 493 LEU B CA 1
ATOM 8508 C C . LEU B 1 493 ? -9.234 47.656 11.078 1 91.94 493 LEU B C 1
ATOM 8510 O O . LEU B 1 493 ? -8.844 48.781 10.719 1 91.94 493 LEU B O 1
ATOM 8514 N N . ALA B 1 494 ? -9.414 46.656 10.281 1 88.06 494 ALA B N 1
ATOM 8515 C CA . ALA B 1 494 ? -9.148 46.781 8.852 1 88.06 494 ALA B CA 1
ATOM 8516 C C . ALA B 1 494 ? -10.055 47.812 8.219 1 88.06 494 ALA B C 1
ATOM 8518 O O . ALA B 1 494 ? -9.641 48.562 7.312 1 88.06 494 ALA B O 1
ATOM 8519 N N . ALA B 1 495 ? -11.289 47.875 8.656 1 88.12 495 ALA B N 1
ATOM 8520 C CA . ALA B 1 495 ? -12.25 48.875 8.164 1 88.12 495 ALA B CA 1
ATOM 8521 C C . ALA B 1 495 ? -11.781 50.281 8.461 1 88.12 495 ALA B C 1
ATOM 8523 O O . ALA B 1 495 ? -12.219 51.25 7.812 1 88.12 495 ALA B O 1
ATOM 8524 N N . ARG B 1 496 ? -10.867 50.344 9.359 1 88.81 496 ARG B N 1
ATOM 8525 C CA . ARG B 1 496 ? -10.359 51.656 9.75 1 88.81 496 ARG B CA 1
ATOM 8526 C C . ARG B 1 496 ? -8.961 51.906 9.18 1 88.81 496 ARG B C 1
ATOM 8528 O O . ARG B 1 496 ? -8.234 52.781 9.641 1 88.81 496 ARG B O 1
ATOM 8535 N N . GLY B 1 497 ? -8.578 51.062 8.273 1 85.19 497 GLY B N 1
ATOM 8536 C CA . GLY B 1 497 ? -7.344 51.25 7.539 1 85.19 497 GLY B CA 1
ATOM 8537 C C . GLY B 1 497 ? -6.16 50.531 8.156 1 85.19 497 GLY B C 1
ATOM 8538 O O . GLY B 1 497 ? -5.02 50.719 7.723 1 85.19 497 GLY B O 1
ATOM 8539 N N . GLU B 1 498 ? -6.453 49.75 9.156 1 84.75 498 GLU B N 1
ATOM 8540 C CA . GLU B 1 498 ? -5.359 49 9.789 1 84.75 498 GLU B CA 1
ATOM 8541 C C . GLU B 1 498 ? -5.117 47.688 9.086 1 84.75 498 GLU B C 1
ATOM 8543 O O . GLU B 1 498 ? -5.918 47.25 8.242 1 84.75 498 GLU B O 1
ATOM 8548 N N . SER B 1 499 ? -3.977 47.094 9.5 1 80.94 499 SER B N 1
ATOM 8549 C CA . SER B 1 499 ? -3.596 45.844 8.875 1 80.94 499 SER B CA 1
ATOM 8550 C C . SER B 1 499 ? -4.539 44.719 9.297 1 80.94 499 SER B C 1
ATOM 8552 O O . SER B 1 499 ? -4.957 44.625 10.453 1 80.94 499 SER B O 1
ATOM 8554 N N . LYS B 1 500 ? -4.836 43.781 8.406 1 74.31 500 LYS B N 1
ATOM 8555 C CA . LYS B 1 500 ? -5.672 42.625 8.672 1 74.31 500 LYS B CA 1
ATOM 8556 C C . LYS B 1 500 ? -4.883 41.531 9.398 1 74.31 500 LYS B C 1
ATOM 8558 O O . LYS B 1 500 ? -5.465 40.594 9.914 1 74.31 500 LYS B O 1
ATOM 8563 N N . THR B 1 501 ? -3.641 41.75 9.484 1 76 501 THR B N 1
ATOM 8564 C CA . THR B 1 501 ? -2.814 40.688 10.047 1 76 501 THR B CA 1
ATOM 8565 C C . THR B 1 501 ? -2.463 41 11.5 1 76 501 THR B C 1
ATOM 8567 O O . THR B 1 501 ? -1.607 40.312 12.094 1 76 501 THR B O 1
ATOM 8570 N N . ILE B 1 502 ? -3.105 41.938 11.992 1 81.06 502 ILE B N 1
ATOM 8571 C CA . ILE B 1 502 ? -2.92 42.25 13.406 1 81.06 502 ILE B CA 1
ATOM 8572 C C . ILE B 1 502 ? -3.389 41.062 14.258 1 81.06 502 ILE B C 1
ATOM 8574 O O . ILE B 1 502 ? -4.469 40.531 14.031 1 81.06 502 ILE B O 1
ATOM 8578 N N . SER B 1 503 ? -2.562 40.688 15.133 1 87.38 503 SER B N 1
ATOM 8579 C CA . SER B 1 503 ? -2.869 39.531 15.977 1 87.38 503 SER B CA 1
ATOM 8580 C C . SER B 1 503 ? -3.734 39.906 17.172 1 87.38 503 SER B C 1
ATOM 8582 O O . SER B 1 503 ? -3.531 40.969 17.766 1 87.38 503 SER B O 1
ATOM 8584 N N . SER B 1 504 ? -4.727 39.25 17.438 1 91.31 504 SER B N 1
ATOM 8585 C CA . SER B 1 504 ? -5.559 39.406 18.625 1 91.31 504 SER B CA 1
ATOM 8586 C C . SER B 1 504 ? -5.875 38.062 19.266 1 91.31 504 SER B C 1
ATOM 8588 O O . SER B 1 504 ? -5.785 37.031 18.609 1 91.31 504 SER B O 1
ATOM 8590 N N . VAL B 1 505 ? -6.098 38.031 20.484 1 93.12 505 VAL B N 1
ATOM 8591 C CA . VAL B 1 505 ? -6.508 36.844 21.219 1 93.12 505 VAL B CA 1
ATOM 8592 C C . VAL B 1 505 ? -7.672 37.188 22.141 1 93.12 505 VAL B C 1
ATOM 8594 O O . VAL B 1 505 ? -7.711 38.25 22.75 1 93.12 505 VAL B O 1
ATOM 8597 N N . VAL B 1 506 ? -8.664 36.375 22.141 1 93.12 506 VAL B N 1
ATOM 8598 C CA . VAL B 1 506 ? -9.836 36.5 23.016 1 93.12 506 VAL B CA 1
ATOM 8599 C C . VAL B 1 506 ? -9.969 35.281 23.922 1 93.12 506 VAL B C 1
ATOM 8601 O O . VAL B 1 506 ? -9.75 34.156 23.484 1 93.12 506 VAL B O 1
ATOM 8604 N N . PHE B 1 507 ? -10.188 35.469 25.141 1 91.5 507 PHE B N 1
ATOM 8605 C CA . PHE B 1 507 ? -10.383 34.375 26.094 1 91.5 507 PHE B CA 1
ATOM 8606 C C . PHE B 1 507 ? -11.281 34.812 27.25 1 91.5 507 PHE B C 1
ATOM 8608 O O . PHE B 1 507 ? -11.555 36 27.406 1 91.5 507 PHE B O 1
ATOM 8615 N N . ASN B 1 508 ? -11.836 33.844 27.953 1 88.75 508 ASN B N 1
ATOM 8616 C CA . ASN B 1 508 ? -12.641 34.125 29.141 1 88.75 508 ASN B CA 1
ATOM 8617 C C . ASN B 1 508 ? -11.82 34 30.422 1 88.75 508 ASN B C 1
ATOM 8619 O O . ASN B 1 508 ? -10.883 33.188 30.484 1 88.75 508 ASN B O 1
ATOM 8623 N N . VAL B 1 509 ? -12.062 34.812 31.328 1 88.56 509 VAL B N 1
ATOM 8624 C CA . VAL B 1 509 ? -11.453 34.75 32.656 1 88.56 509 VAL B CA 1
ATOM 8625 C C . VAL B 1 509 ? -12.531 34.844 33.719 1 88.56 509 VAL B C 1
ATOM 8627 O O . VAL B 1 509 ? -13.516 35.562 33.562 1 88.56 509 VAL B O 1
ATOM 8630 N N . GLU B 1 510 ? -12.367 34.031 34.688 1 83.69 510 GLU B N 1
ATOM 8631 C CA . GLU B 1 510 ? -13.273 34.125 35.844 1 83.69 510 GLU B CA 1
ATOM 8632 C C . GLU B 1 510 ? -12.812 35.188 36.844 1 83.69 510 GLU B C 1
ATOM 8634 O O . GLU B 1 510 ? -11.648 35.219 37.25 1 83.69 510 GLU B O 1
ATOM 8639 N N . PHE B 1 511 ? -13.555 36.156 37.031 1 77.75 511 PHE B N 1
ATOM 8640 C CA . PHE B 1 511 ? -13.312 37.188 38.031 1 77.75 511 PHE B CA 1
ATOM 8641 C C . PHE B 1 511 ? -14.531 37.406 38.906 1 77.75 511 PHE B C 1
ATOM 8643 O O . PHE B 1 511 ? -15.594 37.781 38.438 1 77.75 511 PHE B O 1
ATOM 8650 N N . ASN B 1 512 ? -14.414 37.281 40.25 1 77.12 512 ASN B N 1
ATOM 8651 C CA . ASN B 1 512 ? -15.484 37.438 41.219 1 77.12 512 ASN B CA 1
ATOM 8652 C C . ASN B 1 512 ? -16.75 36.688 40.812 1 77.12 512 ASN B C 1
ATOM 8654 O O . ASN B 1 512 ? -17.828 37.281 40.75 1 77.12 512 ASN B O 1
ATOM 8658 N N . ASP B 1 513 ? -16.656 35.406 40.344 1 75.62 513 ASP B N 1
ATOM 8659 C CA . ASP B 1 513 ? -17.703 34.469 40 1 75.62 513 ASP B CA 1
ATOM 8660 C C . ASP B 1 513 ? -18.422 34.875 38.719 1 75.62 513 ASP B C 1
ATOM 8662 O O . ASP B 1 513 ? -19.594 34.562 38.5 1 75.62 513 ASP B O 1
ATOM 8666 N N . ARG B 1 514 ? -17.781 35.875 38.094 1 79.75 514 ARG B N 1
ATOM 8667 C CA . ARG B 1 514 ? -18.297 36.281 36.781 1 79.75 514 ARG B CA 1
ATOM 8668 C C . ARG B 1 514 ? -17.312 35.938 35.688 1 79.75 514 ARG B C 1
ATOM 8670 O O . ARG B 1 514 ? -16.094 36.031 35.906 1 79.75 514 ARG B O 1
ATOM 8677 N N . GLN B 1 515 ? -17.859 35.562 34.562 1 84.94 515 GLN B N 1
ATOM 8678 C CA . GLN B 1 515 ? -17.031 35.312 33.406 1 84.94 515 GLN B CA 1
ATOM 8679 C C . GLN B 1 515 ? -16.844 36.594 32.562 1 84.94 515 GLN B C 1
ATOM 8681 O O . GLN B 1 515 ? -17.812 37.25 32.188 1 84.94 515 GLN B O 1
ATOM 8686 N N . LEU B 1 516 ? -15.578 37 32.469 1 89.5 516 LEU B N 1
ATOM 8687 C CA . LEU B 1 516 ? -15.242 38.156 31.672 1 89.5 516 LEU B CA 1
ATOM 8688 C C . LEU B 1 516 ? -14.617 37.75 30.344 1 89.5 516 LEU B C 1
ATOM 8690 O O . LEU B 1 516 ? -13.812 36.812 30.281 1 89.5 516 LEU B O 1
ATOM 8694 N N . ILE B 1 517 ? -15.078 38.375 29.328 1 92.94 517 ILE B N 1
ATOM 8695 C CA . ILE B 1 517 ? -14.469 38.188 28.016 1 92.94 517 ILE B CA 1
ATOM 8696 C C . ILE B 1 517 ? -13.406 39.25 27.781 1 92.94 517 ILE B C 1
ATOM 8698 O O . ILE B 1 517 ? -13.711 40.438 27.781 1 92.94 517 ILE B O 1
ATOM 8702 N N . VAL B 1 518 ? -12.172 38.781 27.578 1 93.06 518 VAL B N 1
ATOM 8703 C CA . VAL B 1 518 ? -11.023 39.656 27.438 1 93.06 518 VAL B CA 1
ATOM 8704 C C . VAL B 1 518 ? -10.438 39.531 26.031 1 93.06 518 VAL B C 1
ATOM 8706 O O . VAL B 1 518 ? -10.32 38.406 25.516 1 93.06 518 VAL B O 1
ATOM 8709 N N . ALA B 1 519 ? -10.172 40.656 25.406 1 95.25 519 ALA B N 1
ATOM 8710 C CA . ALA B 1 519 ? -9.461 40.688 24.125 1 95.25 519 ALA B CA 1
ATOM 8711 C C . ALA B 1 519 ? -8.141 41.438 24.25 1 95.25 519 ALA B C 1
ATOM 8713 O O . ALA B 1 519 ? -8.094 42.531 24.875 1 95.25 519 ALA B O 1
ATOM 8714 N N . ALA B 1 520 ? -7.109 40.844 23.812 1 94.62 520 ALA B N 1
ATOM 8715 C CA . ALA B 1 520 ? -5.824 41.531 23.688 1 94.62 520 ALA B CA 1
ATOM 8716 C C . ALA B 1 520 ? -5.426 41.688 22.219 1 94.62 520 ALA B C 1
ATOM 8718 O O . ALA B 1 520 ? -5.469 40.719 21.453 1 94.62 520 ALA B O 1
ATOM 8719 N N . VAL B 1 521 ? -5.102 42.875 21.812 1 94 521 VAL B N 1
ATOM 8720 C CA . VAL B 1 521 ? -4.723 43.188 20.438 1 94 521 VAL B CA 1
ATOM 8721 C C . VAL B 1 521 ? -3.277 43.688 20.391 1 94 521 VAL B C 1
ATOM 8723 O O . VAL B 1 521 ? -2.92 44.656 21.078 1 94 521 VAL B O 1
ATOM 8726 N N . GLU B 1 522 ? -2.504 42.969 19.625 1 92.5 522 GLU B N 1
ATOM 8727 C CA . GLU B 1 522 ? -1.122 43.406 19.453 1 92.5 522 GLU B CA 1
ATOM 8728 C C . GLU B 1 522 ? -1.037 44.625 18.516 1 92.5 522 GLU B C 1
ATOM 8730 O O . GLU B 1 522 ? -1.514 44.562 17.375 1 92.5 522 GLU B O 1
ATOM 8735 N N . VAL B 1 523 ? -0.419 45.688 18.984 1 90.12 523 VAL B N 1
ATOM 8736 C CA . VAL B 1 523 ? -0.431 46.938 18.234 1 90.12 523 VAL B CA 1
ATOM 8737 C C . VAL B 1 523 ? 0.828 47.031 17.375 1 90.12 523 VAL B C 1
ATOM 8739 O O . VAL B 1 523 ? 1.921 46.688 17.828 1 90.12 523 VAL B O 1
ATOM 8742 N N . ASP B 1 524 ? 0.646 47.344 16.109 1 86.38 524 ASP B N 1
ATOM 8743 C CA . ASP B 1 524 ? 1.79 47.719 15.289 1 86.38 524 ASP B CA 1
ATOM 8744 C C . ASP B 1 524 ? 1.964 49.25 15.258 1 86.38 524 ASP B C 1
ATOM 8746 O O . ASP B 1 524 ? 1.293 49.969 15.992 1 86.38 524 ASP B O 1
ATOM 8750 N N . ARG B 1 525 ? 2.924 49.75 14.453 1 84.5 525 ARG B N 1
ATOM 8751 C CA . ARG B 1 525 ? 3.242 51.156 14.438 1 84.5 525 ARG B CA 1
ATOM 8752 C C . ARG B 1 525 ? 2.037 51.969 13.992 1 84.5 525 ARG B C 1
ATOM 8754 O O . ARG B 1 525 ? 1.749 53.031 14.57 1 84.5 525 ARG B O 1
ATOM 8761 N N . SER B 1 526 ? 1.375 51.469 13.039 1 87.94 526 SER B N 1
ATOM 8762 C CA . SER B 1 526 ? 0.226 52.156 12.5 1 87.94 526 SER B CA 1
ATOM 8763 C C . SER B 1 526 ? -0.902 52.25 13.516 1 87.94 526 SER B C 1
ATOM 8765 O O . SER B 1 526 ? -1.448 53.344 13.758 1 87.94 526 SER B O 1
ATOM 8767 N N . LEU B 1 527 ? -1.199 51.219 14.109 1 90.12 527 LEU B N 1
ATOM 8768 C CA . LEU B 1 527 ? -2.279 51.188 15.094 1 90.12 527 LEU B CA 1
ATOM 8769 C C . LEU B 1 527 ? -1.913 52 16.328 1 90.12 527 LEU B C 1
ATOM 8771 O O . LEU B 1 527 ? -2.777 52.625 16.953 1 90.12 527 LEU B O 1
ATOM 8775 N N . LYS B 1 528 ? -0.675 51.938 16.672 1 88.69 528 LYS B N 1
ATOM 8776 C CA . LYS B 1 528 ? -0.226 52.719 17.812 1 88.69 528 LYS B CA 1
ATOM 8777 C C . LYS B 1 528 ? -0.495 54.219 17.578 1 88.69 528 LYS B C 1
ATOM 8779 O O . LYS B 1 528 ? -0.98 54.906 18.484 1 88.69 528 LYS B O 1
ATOM 8784 N N . ARG B 1 529 ? -0.199 54.656 16.406 1 89.31 529 ARG B N 1
ATOM 8785 C CA . ARG B 1 529 ? -0.439 56.062 16.062 1 89.31 529 ARG B CA 1
ATOM 8786 C C . ARG B 1 529 ? -1.932 56.375 16.047 1 89.31 529 ARG B C 1
ATOM 8788 O O . ARG B 1 529 ? -2.354 57.406 16.547 1 89.31 529 ARG B O 1
ATOM 8795 N N . ALA B 1 530 ? -2.633 55.406 15.508 1 90.75 530 ALA B N 1
ATOM 8796 C CA . ALA B 1 530 ? -4.078 55.625 15.422 1 90.75 530 ALA B CA 1
ATOM 8797 C C . ALA B 1 530 ? -4.711 55.688 16.812 1 90.75 530 ALA B C 1
ATOM 8799 O O . ALA B 1 530 ? -5.668 56.438 17.031 1 90.75 530 ALA B O 1
ATOM 8800 N N . LEU B 1 531 ? -4.176 54.906 17.719 1 90.5 531 LEU B N 1
ATOM 8801 C CA . LEU B 1 531 ? -4.719 54.812 19.078 1 90.5 531 LEU B CA 1
ATOM 8802 C C . LEU B 1 531 ? -4.453 56.125 19.828 1 90.5 531 LEU B C 1
ATOM 8804 O O . LEU B 1 531 ? -5.246 56.531 20.688 1 90.5 531 LEU B O 1
ATOM 8808 N N . LEU B 1 532 ? -3.367 56.781 19.531 1 87.75 532 LEU B N 1
ATOM 8809 C CA . LEU B 1 532 ? -3.027 58.062 20.156 1 87.75 532 LEU B CA 1
ATOM 8810 C C . LEU B 1 532 ? -4.008 59.125 19.75 1 87.75 532 LEU B C 1
ATOM 8812 O O . LEU B 1 532 ? -4.34 60.031 20.547 1 87.75 532 LEU B O 1
ATOM 8816 N N . GLU B 1 533 ? -4.465 59 18.547 1 88.44 533 GLU B N 1
ATOM 8817 C CA . GLU B 1 533 ? -5.324 60.031 17.984 1 88.44 533 GLU B CA 1
ATOM 8818 C C . GLU B 1 533 ? -6.801 59.688 18.203 1 88.44 533 GLU B C 1
ATOM 8820 O O . GLU B 1 533 ? -7.609 60.594 18.469 1 88.44 533 GLU B O 1
ATOM 8825 N N . LYS B 1 534 ? -7.129 58.469 18 1 91.56 534 LYS B N 1
ATOM 8826 C CA . LYS B 1 534 ? -8.531 58.031 17.953 1 91.56 534 LYS B CA 1
ATOM 8827 C C . LYS B 1 534 ? -8.75 56.781 18.766 1 91.56 534 LYS B C 1
ATOM 8829 O O . LYS B 1 534 ? -9.469 55.875 18.328 1 91.56 534 LYS B O 1
ATOM 8834 N N . GLY B 1 535 ? -8.094 56.688 19.906 1 90.25 535 GLY B N 1
ATOM 8835 C CA . GLY B 1 535 ? -8.133 55.469 20.703 1 90.25 535 GLY B CA 1
ATOM 8836 C C . GLY B 1 535 ? -9.539 55.062 21.125 1 90.25 535 GLY B C 1
ATOM 8837 O O . GLY B 1 535 ? -9.953 53.938 20.969 1 90.25 535 GLY B O 1
ATOM 8838 N N . ALA B 1 536 ? -10.289 56.031 21.719 1 90.94 536 ALA B N 1
ATOM 8839 C CA . ALA B 1 536 ? -11.641 55.781 22.203 1 90.94 536 ALA B CA 1
ATOM 8840 C C . ALA B 1 536 ? -12.562 55.344 21.078 1 90.94 536 ALA B C 1
ATOM 8842 O O . ALA B 1 536 ? -13.43 54.5 21.25 1 90.94 536 ALA B O 1
ATOM 8843 N N . GLU B 1 537 ? -12.352 55.969 19.984 1 92.38 537 GLU B N 1
ATOM 8844 C CA . GLU B 1 537 ? -13.172 55.656 18.812 1 92.38 537 GLU B CA 1
ATOM 8845 C C . GLU B 1 537 ? -12.875 54.25 18.312 1 92.38 537 GLU B C 1
ATOM 8847 O O . GLU B 1 537 ? -13.797 53.5 17.953 1 92.38 537 GLU B O 1
ATOM 8852 N N . ILE B 1 538 ? -11.633 53.906 18.281 1 93.5 538 ILE B N 1
ATOM 8853 C CA . ILE B 1 538 ? -11.219 52.562 17.828 1 93.5 538 ILE B CA 1
ATOM 8854 C C . ILE B 1 538 ? -11.758 51.5 18.781 1 93.5 538 ILE B C 1
ATOM 8856 O O . ILE B 1 538 ? -12.281 50.5 18.344 1 93.5 538 ILE B O 1
ATOM 8860 N N . GLU B 1 539 ? -11.656 51.719 20.031 1 94.12 539 GLU B N 1
ATOM 8861 C CA . GLU B 1 539 ? -12.18 50.781 21.031 1 94.12 539 GLU B CA 1
ATOM 8862 C C . GLU B 1 539 ? -13.688 50.625 20.875 1 94.12 539 GLU B C 1
ATOM 8864 O O . GLU B 1 539 ? -14.188 49.5 20.938 1 94.12 539 GLU B O 1
ATOM 8869 N N . ARG B 1 540 ? -14.344 51.719 20.734 1 93.5 540 ARG B N 1
ATOM 8870 C CA . ARG B 1 540 ? -15.789 51.656 20.562 1 93.5 540 ARG B CA 1
ATOM 8871 C C . ARG B 1 540 ? -16.172 50.875 19.312 1 93.5 540 ARG B C 1
ATOM 8873 O O . ARG B 1 540 ? -17.109 50.094 19.328 1 93.5 540 ARG B O 1
ATOM 8880 N N . ALA B 1 541 ? -15.461 51.125 18.297 1 93.75 541 ALA B N 1
ATOM 8881 C CA . ALA B 1 541 ? -15.742 50.438 17.031 1 93.75 541 ALA B CA 1
ATOM 8882 C C . ALA B 1 541 ? -15.57 48.938 17.188 1 93.75 541 ALA B C 1
ATOM 8884 O O . ALA B 1 541 ? -16.375 48.156 16.672 1 93.75 541 ALA B O 1
ATOM 8885 N N . ILE B 1 542 ? -14.508 48.531 17.859 1 94.94 542 ILE B N 1
ATOM 8886 C CA . ILE B 1 542 ? -14.242 47.125 18.094 1 94.94 542 ILE B CA 1
ATOM 8887 C C . ILE B 1 542 ? -15.352 46.5 18.938 1 94.94 542 ILE B C 1
ATOM 8889 O O . ILE B 1 542 ? -15.914 45.469 18.578 1 94.94 542 ILE B O 1
ATOM 8893 N N . ARG B 1 543 ? -15.703 47.156 19.984 1 95 543 ARG B N 1
ATOM 8894 C CA . ARG B 1 543 ? -16.734 46.656 20.891 1 95 543 ARG B CA 1
ATOM 8895 C C . ARG B 1 543 ? -18.094 46.594 20.188 1 95 543 ARG B C 1
ATOM 8897 O O . ARG B 1 543 ? -18.844 45.625 20.391 1 95 543 ARG B O 1
ATOM 8904 N N . GLN B 1 544 ? -18.375 47.562 19.406 1 93.5 544 GLN B N 1
ATOM 8905 C CA . GLN B 1 544 ? -19.641 47.594 18.672 1 93.5 544 GLN B CA 1
ATOM 8906 C C . GLN B 1 544 ? -19.703 46.438 17.656 1 93.5 544 GLN B C 1
ATOM 8908 O O . GLN B 1 544 ? -20.734 45.812 17.5 1 93.5 544 GLN B O 1
ATOM 8913 N N . ALA B 1 545 ? -18.656 46.281 16.969 1 93.31 545 ALA B N 1
ATOM 8914 C CA . ALA B 1 545 ? -18.594 45.219 15.977 1 93.31 545 ALA B CA 1
ATOM 8915 C C . ALA B 1 545 ? -18.797 43.844 16.625 1 93.31 545 ALA B C 1
ATOM 8917 O O . ALA B 1 545 ? -19.547 43.031 16.125 1 93.31 545 ALA B O 1
ATOM 8918 N N . VAL B 1 546 ? -18.125 43.594 17.734 1 93.56 546 VAL B N 1
ATOM 8919 C CA . VAL B 1 546 ? -18.188 42.312 18.438 1 93.56 546 VAL B CA 1
ATOM 8920 C C . VAL B 1 546 ? -19.609 42.094 18.969 1 93.56 546 VAL B C 1
ATOM 8922 O O . VAL B 1 546 ? -20.156 41 18.875 1 93.56 546 VAL B O 1
ATOM 8925 N N . ALA B 1 547 ? -20.156 43.125 19.484 1 90.88 547 ALA B N 1
ATOM 8926 C CA . ALA B 1 547 ? -21.531 43.031 20 1 90.88 547 ALA B CA 1
ATOM 8927 C C . ALA B 1 547 ? -22.516 42.75 18.859 1 90.88 547 ALA B C 1
ATOM 8929 O O . ALA B 1 547 ? -23.422 41.938 19.016 1 90.88 547 ALA B O 1
ATOM 8930 N N . ALA B 1 548 ? -22.344 43.375 17.844 1 87.81 548 ALA B N 1
ATOM 8931 C CA . ALA B 1 548 ? -23.25 43.25 16.719 1 87.81 548 ALA B CA 1
ATOM 8932 C C . ALA B 1 548 ? -23.141 41.875 16.094 1 87.81 548 ALA B C 1
ATOM 8934 O O . ALA B 1 548 ? -24.156 41.25 15.781 1 87.81 548 ALA B O 1
ATOM 8935 N N . ASP B 1 549 ? -21.969 41.438 15.938 1 86.81 549 ASP B N 1
ATOM 8936 C CA . ASP B 1 549 ? -21.734 40.188 15.188 1 86.81 549 ASP B CA 1
ATOM 8937 C C . ASP B 1 549 ? -21.938 38.969 16.078 1 86.81 549 ASP B C 1
ATOM 8939 O O . ASP B 1 549 ? -22.328 37.906 15.594 1 86.81 549 ASP B O 1
ATOM 8943 N N . HIS B 1 550 ? -21.641 39.125 17.391 1 88.31 550 HIS B N 1
ATOM 8944 C CA . HIS B 1 550 ? -21.578 37.938 18.234 1 88.31 550 HIS B CA 1
ATOM 8945 C C . HIS B 1 550 ? -22.547 38.031 19.406 1 88.31 550 HIS B C 1
ATOM 8947 O O . HIS B 1 550 ? -22.766 37.062 20.125 1 88.31 550 HIS B O 1
ATOM 8953 N N . GLY B 1 551 ? -23.125 39.156 19.625 1 83 551 GLY B N 1
ATOM 8954 C CA . GLY B 1 551 ? -24.031 39.344 20.734 1 83 551 GLY B CA 1
ATOM 8955 C C . GLY B 1 551 ? -23.344 39.25 22.094 1 83 551 GLY B C 1
ATOM 8956 O O . GLY B 1 551 ? -23.938 38.781 23.062 1 83 551 GLY B O 1
ATOM 8957 N N . VAL B 1 552 ? -22.016 39.562 22.094 1 88 552 VAL B N 1
ATOM 8958 C CA . VAL B 1 552 ? -21.281 39.438 23.344 1 88 552 VAL B CA 1
ATOM 8959 C C . VAL B 1 552 ? -20.656 40.781 23.703 1 88 552 VAL B C 1
ATOM 8961 O O . VAL B 1 552 ? -20.344 41.594 22.812 1 88 552 VAL B O 1
ATOM 8964 N N . THR B 1 553 ? -20.547 40.969 24.969 1 88.75 553 THR B N 1
ATOM 8965 C CA . THR B 1 553 ? -19.859 42.188 25.469 1 88.75 553 THR B CA 1
ATOM 8966 C C . THR B 1 553 ? -18.391 41.875 25.766 1 88.75 553 THR B C 1
ATOM 8968 O O . THR B 1 553 ? -18.078 40.969 26.516 1 88.75 553 THR B O 1
ATOM 8971 N N . LEU B 1 554 ? -17.516 42.656 25.156 1 92.75 554 LEU B N 1
ATOM 8972 C CA . LEU B 1 554 ? -16.094 42.594 25.516 1 92.75 554 LEU B CA 1
ATOM 8973 C C . LEU B 1 554 ? -15.844 43.344 26.812 1 92.75 554 LEU B C 1
ATOM 8975 O O . LEU B 1 554 ? -15.805 44.562 26.828 1 92.75 554 LEU B O 1
ATOM 8979 N N . HIS B 1 555 ? -15.633 42.625 27.828 1 91.06 555 HIS B N 1
ATOM 8980 C CA . HIS B 1 555 ? -15.469 43.219 29.141 1 91.06 555 HIS B CA 1
ATOM 8981 C C . HIS B 1 555 ? -14.148 43.969 29.25 1 91.06 555 HIS B C 1
ATOM 8983 O O . HIS B 1 555 ? -14.07 45.031 29.906 1 91.06 555 HIS B O 1
ATOM 8989 N N . ARG B 1 556 ? -13.148 43.406 28.641 1 92.44 556 ARG B N 1
ATOM 8990 C CA . ARG B 1 556 ? -11.836 44.031 28.625 1 92.44 556 ARG B CA 1
ATOM 8991 C C . ARG B 1 556 ? -11.211 43.969 27.234 1 92.44 556 ARG B C 1
ATOM 8993 O O . ARG B 1 556 ? -11.273 42.938 26.562 1 92.44 556 ARG B O 1
ATOM 9000 N N . LEU B 1 557 ? -10.781 45.125 26.781 1 94.56 557 LEU B N 1
ATOM 9001 C CA . LEU B 1 557 ? -10.023 45.25 25.547 1 94.56 557 LEU B CA 1
ATOM 9002 C C . LEU B 1 557 ? -8.656 45.875 25.812 1 94.56 557 LEU B C 1
ATOM 9004 O O . LEU B 1 557 ? -8.562 47.031 26.188 1 94.56 557 LEU B O 1
ATOM 9008 N N . LEU B 1 558 ? -7.629 45.031 25.625 1 93.94 558 LEU B N 1
ATOM 9009 C CA . LEU B 1 558 ? -6.266 45.5 25.891 1 93.94 558 LEU B CA 1
ATOM 9010 C C . LEU B 1 558 ? -5.473 45.625 24.609 1 93.94 558 LEU B C 1
ATOM 9012 O O . LEU B 1 558 ? -5.555 44.781 23.719 1 93.94 558 LEU B O 1
ATOM 9016 N N . PHE B 1 559 ? -4.867 46.75 24.453 1 94.12 559 PHE B N 1
ATOM 9017 C CA . PHE B 1 559 ? -3.865 46.906 23.406 1 94.12 559 PHE B CA 1
ATOM 9018 C C . PHE B 1 559 ? -2.465 46.688 23.953 1 94.12 559 PHE B C 1
ATOM 9020 O O . PHE B 1 559 ? -2.014 47.375 24.859 1 94.12 559 PHE B O 1
ATOM 9027 N N . ILE B 1 560 ? -1.8 45.688 23.406 1 92.88 560 ILE B N 1
ATOM 9028 C CA . ILE B 1 560 ? -0.51 45.281 23.969 1 92.88 560 ILE B CA 1
ATOM 9029 C C . ILE B 1 560 ? 0.601 45.625 22.969 1 92.88 560 ILE B C 1
ATOM 9031 O O . ILE B 1 560 ? 0.359 45.688 21.766 1 92.88 560 ILE B O 1
ATOM 9035 N N . PRO B 1 561 ? 1.856 45.844 23.422 1 89.31 561 PRO B N 1
ATOM 9036 C CA . PRO B 1 561 ? 2.969 46.188 22.547 1 89.31 561 PRO B CA 1
ATOM 9037 C C . PRO B 1 561 ? 3.328 45.094 21.547 1 89.31 561 PRO B C 1
ATOM 9039 O O . PRO B 1 561 ? 2.912 43.938 21.719 1 89.31 561 PRO B O 1
ATOM 9042 N N . PRO B 1 562 ? 4.004 45.531 20.562 1 84.62 562 PRO B N 1
ATOM 9043 C CA . PRO B 1 562 ? 4.473 44.531 19.594 1 84.62 562 PRO B CA 1
ATOM 9044 C C . PRO B 1 562 ? 5.305 43.438 20.234 1 84.62 562 PRO B C 1
ATOM 9046 O O . PRO B 1 562 ? 6.055 43.688 21.188 1 84.62 562 PRO B O 1
ATOM 9049 N N . SER B 1 563 ? 5.211 42.219 19.781 1 80.44 563 SER B N 1
ATOM 9050 C CA . SER B 1 563 ? 6.004 41.062 20.172 1 80.44 563 SER B CA 1
ATOM 9051 C C . SER B 1 563 ? 5.602 40.531 21.562 1 80.44 563 SER B C 1
ATOM 9053 O O . SER B 1 563 ? 6.328 39.75 22.172 1 80.44 563 SER B O 1
ATOM 9055 N N . SER B 1 564 ? 4.441 41.094 22.047 1 83.94 564 SER B N 1
ATOM 9056 C CA . SER B 1 564 ? 3.955 40.625 23.344 1 83.94 564 SER B CA 1
ATOM 9057 C C . SER B 1 564 ? 2.984 39.469 23.203 1 83.94 564 SER B C 1
ATOM 9059 O O . SER B 1 564 ? 2.705 38.75 24.172 1 83.94 564 SER B O 1
ATOM 9061 N N . MET B 1 565 ? 2.461 39.312 22.062 1 87.44 565 MET B N 1
ATOM 9062 C CA . MET B 1 565 ? 1.571 38.156 21.797 1 87.44 565 MET B CA 1
ATOM 9063 C C . MET B 1 565 ? 2.354 36.875 21.75 1 87.44 565 MET B C 1
ATOM 9065 O O . MET B 1 565 ? 3.277 36.719 20.938 1 87.44 565 MET B O 1
ATOM 9069 N N . CYS B 1 566 ? 1.977 35.969 22.594 1 82.5 566 CYS B N 1
ATOM 9070 C CA . CYS B 1 566 ? 2.615 34.656 22.562 1 82.5 566 CYS B CA 1
ATOM 9071 C C . CYS B 1 566 ? 2.086 33.844 21.406 1 82.5 566 CYS B C 1
ATOM 9073 O O . CYS B 1 566 ? 0.886 33.562 21.328 1 82.5 566 CYS B O 1
ATOM 9075 N N . LYS B 1 567 ? 2.992 33.5 20.562 1 78.94 567 LYS B N 1
ATOM 9076 C CA . LYS B 1 567 ? 2.637 32.688 19.391 1 78.94 567 LYS B CA 1
ATOM 9077 C C . LYS B 1 567 ? 3.51 31.453 19.297 1 78.94 567 LYS B C 1
ATOM 9079 O O . LYS B 1 567 ? 4.625 31.422 19.828 1 78.94 567 LYS B O 1
ATOM 9084 N N . THR B 1 568 ? 2.881 30.469 18.719 1 71.75 568 THR B N 1
ATOM 9085 C CA . THR B 1 568 ? 3.689 29.297 18.391 1 71.75 568 THR B CA 1
ATOM 9086 C C . THR B 1 568 ? 4.691 29.625 17.281 1 71.75 568 THR B C 1
ATOM 9088 O O . THR B 1 568 ? 4.633 30.703 16.688 1 71.75 568 THR B O 1
ATOM 9091 N N . THR B 1 569 ? 5.648 28.688 17.188 1 62.53 569 THR B N 1
ATOM 9092 C CA . THR B 1 569 ? 6.664 28.875 16.156 1 62.53 569 THR B CA 1
ATOM 9093 C C . THR B 1 569 ? 6.031 28.875 14.758 1 62.53 569 THR B C 1
ATOM 9095 O O . THR B 1 569 ? 6.633 29.344 13.797 1 62.53 569 THR B O 1
ATOM 9098 N N . SER B 1 570 ? 4.805 28.438 14.695 1 64.81 570 SER B N 1
ATOM 9099 C CA . SER B 1 570 ? 4.086 28.453 13.43 1 64.81 570 SER B CA 1
ATOM 9100 C C . SER B 1 570 ? 3.258 29.719 13.273 1 64.81 570 SER B C 1
ATOM 9102 O O . SER B 1 570 ? 2.588 29.906 12.258 1 64.81 570 SER B O 1
ATOM 9104 N N . GLY B 1 571 ? 3.309 30.578 14.281 1 69.19 571 GLY B N 1
ATOM 9105 C CA . GLY B 1 571 ? 2.631 31.859 14.195 1 69.19 571 GLY B CA 1
ATOM 9106 C C . GLY B 1 571 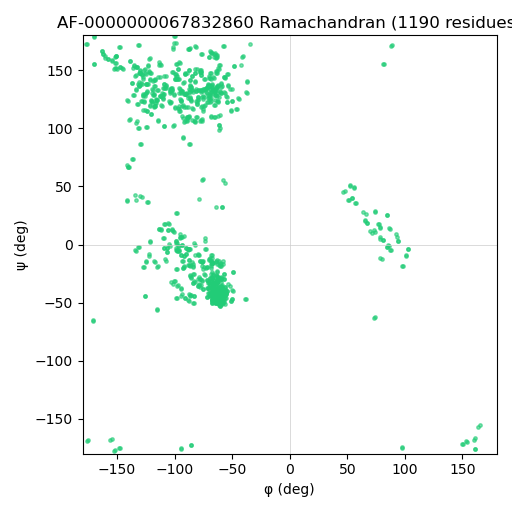? 1.234 31.844 14.789 1 69.19 571 GLY B C 1
ATOM 9107 O O . GLY B 1 571 ? 0.53 32.844 14.773 1 69.19 571 GLY B O 1
ATOM 9108 N N . LYS B 1 572 ? 0.889 30.703 15.336 1 74.38 572 LYS B N 1
ATOM 9109 C CA . LYS B 1 572 ? -0.435 30.594 15.945 1 74.38 572 LYS B CA 1
ATOM 9110 C C . LYS B 1 572 ? -0.444 31.172 17.359 1 74.38 572 LYS B C 1
ATOM 9112 O O . LYS B 1 572 ? 0.511 30.984 18.109 1 74.38 572 LYS B O 1
ATOM 9117 N N . VAL B 1 573 ? -1.513 31.875 17.703 1 81.69 573 VAL B N 1
ATOM 9118 C CA . VAL B 1 573 ? -1.641 32.469 19.031 1 81.69 573 VAL B CA 1
ATOM 9119 C C . VAL B 1 573 ? -1.807 31.391 20.078 1 81.69 573 VAL B C 1
ATOM 9121 O O . VAL B 1 573 ? -2.539 30.422 19.875 1 81.69 573 VAL B O 1
ATOM 9124 N N . GLN B 1 574 ? -1.043 31.5 21.109 1 82.94 574 GLN B N 1
ATOM 9125 C CA . GLN B 1 574 ? -1.181 30.609 22.266 1 82.94 574 GLN B CA 1
ATOM 9126 C C . GLN B 1 574 ? -2.197 31.156 23.266 1 82.94 574 GLN B C 1
ATOM 9128 O O . GLN B 1 574 ? -1.824 31.75 24.266 1 82.94 574 GLN B O 1
ATOM 9133 N N . ARG B 1 575 ? -3.432 30.875 23.094 1 87.06 575 ARG B N 1
ATOM 9134 C CA . ARG B 1 575 ? -4.543 31.453 23.828 1 87.06 575 ARG B CA 1
ATOM 9135 C C . ARG B 1 575 ? -4.434 31.125 25.328 1 87.06 575 ARG B C 1
ATOM 9137 O O . ARG B 1 575 ? -4.609 32 26.172 1 87.06 575 ARG B O 1
ATOM 9144 N N . GLY B 1 576 ? -4.172 29.875 25.625 1 83.75 576 GLY B N 1
ATOM 9145 C CA . GLY B 1 576 ?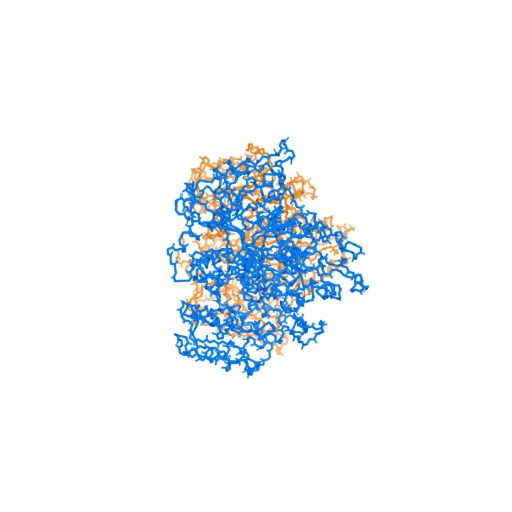 -4.055 29.484 27.031 1 83.75 576 GLY B CA 1
ATOM 9146 C C . GLY B 1 576 ? -2.973 30.25 27.766 1 83.75 576 GLY B C 1
ATOM 9147 O O . GLY B 1 576 ? -3.18 30.672 28.906 1 83.75 576 GLY B O 1
ATOM 9148 N N . LEU B 1 577 ? -1.873 30.344 27.078 1 84.06 577 LEU B N 1
ATOM 9149 C CA . LEU B 1 577 ? -0.758 31.062 27.688 1 84.06 577 LEU B CA 1
ATOM 9150 C C . LEU B 1 577 ? -1.094 32.531 27.875 1 84.06 577 LEU B C 1
ATOM 9152 O O . LEU B 1 577 ? -0.782 33.125 28.906 1 84.06 577 LEU B O 1
ATOM 9156 N N . MET B 1 578 ? -1.705 33.125 26.906 1 88.31 578 MET B N 1
ATOM 9157 C CA . MET B 1 578 ? -2.082 34.531 27 1 88.31 578 MET B CA 1
ATOM 9158 C C . MET B 1 578 ? -3.066 34.75 28.141 1 88.31 578 MET B C 1
ATOM 9160 O O . MET B 1 578 ? -2.98 35.781 28.844 1 88.31 578 MET B O 1
ATOM 9164 N N . ARG B 1 579 ? -3.986 33.844 28.281 1 89.5 579 ARG B N 1
ATOM 9165 C CA . ARG B 1 579 ? -4.945 33.906 29.375 1 89.5 579 ARG B CA 1
ATOM 9166 C C . ARG B 1 579 ? -4.234 33.875 30.734 1 89.5 579 ARG B C 1
ATOM 9168 O O . ARG B 1 579 ? -4.539 34.688 31.609 1 89.5 579 ARG B O 1
ATOM 9175 N N . GLN B 1 580 ? -3.277 33 30.812 1 87.31 580 GLN B N 1
ATOM 9176 C CA . GLN B 1 580 ? -2.531 32.844 32.062 1 87.31 580 GLN B CA 1
ATOM 9177 C C . GLN B 1 580 ? -1.742 34.125 32.375 1 87.31 580 GLN B C 1
ATOM 9179 O O . GLN B 1 580 ? -1.697 34.562 33.531 1 87.31 580 GLN B O 1
ATOM 9184 N N . ILE B 1 581 ? -1.091 34.656 31.391 1 88.75 581 ILE B N 1
ATOM 9185 C CA . ILE B 1 581 ? -0.313 35.875 31.562 1 88.75 581 ILE B CA 1
ATOM 9186 C C . ILE B 1 581 ? -1.224 37 32.031 1 88.75 581 ILE B C 1
ATOM 9188 O O . ILE B 1 581 ? -0.854 37.781 32.938 1 88.75 581 ILE B O 1
ATOM 9192 N N . TYR B 1 582 ? -2.355 37.125 31.547 1 90.62 582 TYR B N 1
ATOM 9193 C CA . TYR B 1 582 ? -3.318 38.125 31.922 1 90.62 582 TYR B CA 1
ATOM 9194 C C . TYR B 1 582 ? -3.758 37.969 33.375 1 90.62 582 TYR B C 1
ATOM 9196 O O . TYR B 1 582 ? -3.789 38.906 34.156 1 90.62 582 TYR B O 1
ATOM 9204 N N . VAL B 1 583 ? -4.094 36.719 33.688 1 90.5 583 VAL B N 1
ATOM 9205 C CA . VAL B 1 583 ? -4.605 36.406 35.031 1 90.5 583 VAL B CA 1
ATOM 9206 C C . VAL B 1 583 ? -3.533 36.688 36.062 1 90.5 583 VAL B C 1
ATOM 9208 O O . VAL B 1 583 ? -3.842 37.125 37.188 1 90.5 583 VAL B O 1
ATOM 9211 N N . ASN B 1 584 ? -2.295 36.469 35.594 1 89.75 584 ASN B N 1
ATOM 9212 C CA . ASN B 1 584 ? -1.179 36.719 36.531 1 89.75 584 ASN B CA 1
ATOM 9213 C C . ASN B 1 584 ? -0.805 38.188 36.562 1 89.75 584 ASN B C 1
ATOM 9215 O O . ASN B 1 584 ? 0.134 38.562 37.281 1 89.75 584 ASN B O 1
ATOM 9219 N N . GLY B 1 585 ? -1.465 39.031 35.844 1 86.88 585 GLY B N 1
ATOM 9220 C CA . GLY B 1 585 ? -1.233 40.469 35.844 1 86.88 585 GLY B CA 1
ATOM 9221 C C . GLY B 1 585 ? 0.007 40.875 35.062 1 86.88 585 GLY B C 1
ATOM 9222 O O . GLY B 1 585 ? 0.52 42 35.25 1 86.88 585 GLY B O 1
ATOM 9223 N N . ALA B 1 586 ? 0.428 40.031 34.281 1 81.69 586 ALA B N 1
ATOM 9224 C CA . ALA B 1 586 ? 1.699 40.25 33.625 1 81.69 586 ALA B CA 1
ATOM 9225 C C . ALA B 1 586 ? 1.476 40.812 32.219 1 81.69 586 ALA B C 1
ATOM 9227 O O . ALA B 1 586 ? 2.434 41.125 31.5 1 81.69 586 ALA B O 1
ATOM 9228 N N . LEU B 1 587 ? 0.276 40.906 31.812 1 86 587 LEU B N 1
ATOM 9229 C CA . LEU B 1 587 ? 0.008 41.469 30.484 1 86 587 LEU B CA 1
ATOM 9230 C C . LEU B 1 587 ? -0.008 42.969 30.5 1 86 587 LEU B C 1
ATOM 9232 O O . LEU B 1 587 ? -0.87 43.594 31.156 1 86 587 LEU B O 1
ATOM 9236 N N . SER B 1 588 ? 1.039 43.594 29.953 1 80.94 588 SER B N 1
ATOM 9237 C CA . SER B 1 588 ? 1.191 45.031 29.984 1 80.94 588 SER B CA 1
ATOM 9238 C C . SER B 1 588 ? 0.371 45.719 28.875 1 80.94 588 SER B C 1
ATOM 9240 O O . SER B 1 588 ? 0.646 45.5 27.703 1 80.94 588 SER B O 1
ATOM 9242 N N . ALA B 1 589 ? -0.674 46.406 29.234 1 85 589 ALA B N 1
ATOM 9243 C CA . ALA B 1 589 ? -1.484 47.125 28.266 1 85 589 ALA B CA 1
ATOM 9244 C C . ALA B 1 589 ? -0.907 48.531 28.016 1 85 589 ALA B C 1
ATOM 9246 O O . ALA B 1 589 ? -0.312 49.125 28.906 1 85 589 ALA B O 1
ATOM 9247 N N . LEU B 1 590 ? -0.873 48.875 26.812 1 77.81 590 LEU B N 1
ATOM 9248 C CA . LEU B 1 590 ? -0.488 50.25 26.5 1 77.81 590 LEU B CA 1
ATOM 9249 C C . LEU B 1 590 ? -1.469 51.25 27.109 1 77.81 590 LEU B C 1
ATOM 9251 O O . LEU B 1 590 ? -2.678 51 27.125 1 77.81 590 LEU B O 1
ATOM 9255 N N . GLU B 1 591 ? -1.146 51.938 28.219 1 60.62 591 GLU B N 1
ATOM 9256 C CA . GLU B 1 591 ? -1.994 52.938 28.859 1 60.62 591 GLU B CA 1
ATOM 9257 C C . GLU B 1 591 ? -2.604 53.875 27.828 1 60.62 591 GLU B C 1
ATOM 9259 O O . GLU B 1 591 ? -1.954 54.219 26.844 1 60.62 591 GLU B O 1
ATOM 9264 N N . PRO B 1 592 ? -3.926 53.938 27.906 1 52.88 592 PRO B N 1
ATOM 9265 C CA . PRO B 1 592 ? -4.469 55.031 27.062 1 52.88 592 PRO B CA 1
ATOM 9266 C C . PRO B 1 592 ? -3.785 56.375 27.297 1 52.88 592 PRO B C 1
ATOM 9268 O O . PRO B 1 592 ? -3.359 56.656 28.422 1 52.88 592 PRO B O 1
ATOM 9271 N N . VAL B 1 593 ? -3.061 57.031 26.422 1 44.47 593 VAL B N 1
ATOM 9272 C CA . VAL B 1 593 ? -2.402 58.312 26.641 1 44.47 593 VAL B CA 1
ATOM 9273 C C . VAL B 1 593 ? -3.291 59.219 27.484 1 44.47 593 VAL B C 1
ATOM 9275 O O . VAL B 1 593 ? -2.795 60 28.281 1 44.47 593 VAL B O 1
ATOM 9278 N N . GLY B 1 594 ? -4.613 59.375 27.203 1 39.31 594 GLY B N 1
ATOM 9279 C CA . GLY B 1 594 ? -5.34 60.469 27.828 1 39.31 594 GLY B CA 1
ATOM 9280 C C . GLY B 1 594 ? -5.684 60.219 29.281 1 39.31 594 GLY B C 1
ATOM 9281 O O . GLY B 1 594 ? -6.422 61 29.891 1 39.31 594 GLY B O 1
ATOM 9282 N N . ALA B 1 595 ? -5.715 59.156 29.891 1 41.31 595 ALA B N 1
ATOM 9283 C CA . ALA B 1 595 ? -6.172 59.156 31.281 1 41.31 595 ALA B CA 1
ATOM 9284 C C . ALA B 1 595 ? -5.125 59.75 32.219 1 41.31 595 ALA B C 1
ATOM 9286 O O . ALA B 1 595 ? -4.699 59.125 33.188 1 41.31 595 ALA B O 1
ATOM 9287 N N . ALA B 1 596 ? -4.055 60.281 31.797 1 37.72 596 ALA B N 1
ATOM 9288 C CA . ALA B 1 596 ? -3.27 61.094 32.75 1 37.72 596 ALA B CA 1
ATOM 9289 C C . ALA B 1 596 ? -4.094 62.25 33.312 1 37.72 596 ALA B C 1
ATOM 9291 O O . ALA B 1 596 ? -3.676 62.906 34.25 1 37.72 596 ALA B O 1
ATOM 9292 N N . ALA B 1 597 ? -5.25 62.75 32.906 1 32.72 597 ALA B N 1
ATOM 9293 C CA . ALA B 1 597 ? -5.633 63.875 33.781 1 32.72 597 ALA B CA 1
ATOM 9294 C C . ALA B 1 597 ? -6.199 63.344 35.094 1 32.72 597 ALA B C 1
ATOM 9296 O O . ALA B 1 597 ? -6.906 62.344 35.125 1 32.72 597 ALA B O 1
#

Nearest PDB structures (foldseek):
  3kxw-assembly1_A  TM=7.723E-01  e=1.773E-59  Legionella pneumophila subsp. pneumophila str. Philadelphia 1
  5ey8-assembly8_H  TM=8.842E-01  e=1.493E-55  Mycolicibacterium smegmatis
  3lnv-assembly1_A  TM=7.840E-01  e=2.176E-58  Legionella pneumophila subsp. pneumophila str. Philadelphia 1
  3pbk-assembly2_B  TM=9.079E-01  e=8.119E-51  Escherichia coli O6
  3pbk-assembly1_A  TM=9.005E-01  e=3.104E-50  Escherichia coli O6

Solvent-accessible surface area (backbone atoms only — not comparable to full-atom values): 61379 Å² total; per-residue (Å²): 32,51,62,53,91,72,76,47,73,48,39,49,52,54,46,35,39,68,37,45,66,57,51,29,40,48,52,45,24,65,74,43,31,80,46,62,35,39,36,33,32,47,86,86,68,44,81,74,47,73,33,27,33,40,55,42,51,20,43,13,48,24,42,28,58,60,41,62,77,76,51,54,70,66,40,40,35,38,36,40,49,70,86,68,71,66,47,56,26,50,49,46,6,29,47,68,54,43,20,17,28,29,51,35,75,67,64,36,74,91,53,26,61,64,51,41,52,51,38,61,70,66,62,39,53,38,33,35,26,46,62,90,48,41,68,60,45,54,56,44,28,56,91,45,97,48,46,78,50,42,76,44,43,63,81,73,51,67,69,47,82,73,71,72,65,83,49,50,59,66,72,87,67,59,44,83,40,60,34,30,37,51,58,39,83,51,54,54,92,66,63,48,30,28,30,31,21,34,40,15,50,22,43,36,43,33,49,51,36,19,75,68,66,56,42,48,84,42,24,34,40,41,31,58,53,61,57,40,47,64,17,31,42,63,62,52,49,34,35,49,49,45,56,14,37,34,37,37,41,40,51,66,41,39,75,75,34,37,60,56,52,54,45,48,39,24,75,63,48,15,27,32,36,64,42,40,44,61,56,49,44,49,32,50,72,61,59,48,74,84,77,45,69,90,45,47,31,66,50,44,50,35,35,39,34,21,94,48,83,61,51,65,66,51,54,50,52,34,35,62,72,39,29,89,31,44,38,49,60,29,18,38,24,28,30,36,61,42,65,63,30,50,34,69,47,21,40,24,52,80,75,30,58,69,47,71,45,63,26,19,46,62,45,35,32,57,63,40,35,69,39,70,47,90,43,77,91,38,49,41,77,43,48,32,25,6,30,43,40,78,70,39,47,77,45,23,22,36,80,84,76,27,40,77,47,61,75,39,32,50,17,32,36,29,38,35,46,73,24,45,30,81,26,36,63,99,32,65,70,63,17,44,63,33,42,51,29,51,40,71,89,40,78,85,48,57,22,30,57,67,54,33,27,18,27,39,38,77,84,74,36,23,35,33,74,68,44,47,61,88,58,50,32,76,56,96,78,25,50,42,47,33,67,59,50,33,47,46,42,24,50,47,39,31,76,70,74,40,64,68,77,50,52,54,46,42,46,69,44,80,52,95,96,35,82,38,35,37,34,42,33,39,34,50,74,67,50,48,55,45,40,75,74,41,35,70,58,51,51,48,48,36,46,49,47,36,28,70,76,65,72,44,75,68,71,38,80,36,45,25,51,67,90,64,68,55,51,42,97,85,66,44,73,34,56,43,49,51,48,49,37,46,75,69,67,65,58,66,54,60,69,71,77,76,74,71,117,34,51,63,54,90,72,76,47,74,49,40,49,52,55,47,35,39,68,38,45,64,56,51,30,40,47,52,46,23,64,75,42,32,80,46,62,36,40,37,34,33,47,88,85,68,44,80,72,47,73,34,26,34,40,54,42,51,20,44,14,49,22,43,27,58,59,42,62,78,76,52,55,70,65,40,38,35,39,36,38,51,71,87,65,71,66,47,56,27,49,49,45,5,28,47,67,55,44,20,17,27,28,50,36,74,67,65,35,72,91,54,24,62,63,51,41,51,52,39,62,71,67,60,40,53,39,34,37,25,46,64,90,48,42,66,59,47,52,57,44,27,57,91,47,96,48,45,77,51,41,76,44,42,63,82,71,51,66,69,47,82,74,71,72,66,78,52,47,57,63,74,87,66,59,45,82,40,60,33,31,36,51,59,38,83,51,56,53,92,67,63,47,30,28,30,31,22,34,41,16,50,22,43,35,44,33,48,50,34,19,72,68,66,59,43,49,83,43,25,33,41,41,32,58,54,60,57,39,46,66,17,31,42,64,62,52,50,34,36,51,49,46,56,14,37,35,39,36,44,39,49,66,41,37,75,76,34,36,59,56,52,55,46,48,39,26,76,63,47,16,27,32,37,63,41,38,42,62,58,47,45,50,32,51,71,62,61,48,72,83,77,46,69,90,45,46,33,66,50,43,51,34,35,38,34,22,94,49,83,61,52,66,67,50,55,49,52,34,33,63,71,38,30,88,33,43,36,50,61,29,18,40,26,29,30,37,59,42,65,61,30,50,33,70,46,20,39,22,52,81,74,30,58,71,46,72,46,64,26,18,46,63,44,35,31,57,65,39,34,69,39,72,46,90,45,77,91,38,51,41,78,41,49,33,26,7,30,40,40,79,72,39,47,76,45,20,20,36,81,84,76,27,40,76,48,61,75,39,33,51,17,32,36,29,37,35,46,72,26,46,30,82,26,36,63,98,32,66,70,64,16,44,62,33,43,52,29,49,41,72,88,40,80,87,48,58,21,30,56,67,53,32,29,19,27,39,38,78,86,73,36,21,35,33,74,68,44,47,60,90,58,51,32,78,55,97,78,25,52,42,45,32,66,59,50,33,48,44,42,25,51,46,40,30,75,70,74,41,64,68,78,49,52,53,44,43,47,69,42,80,52,96,94,34,82,36,35,37,35,41,33,40,35,52,74,67,51,48,54,45,40,74,75,41,35,71,59,51,52,47,47,36,45,50,48,37,29,69,76,66,72,42,74,66,70,39,78,35,45,26,52,67,90,65,68,53,50,44,96,85,67,45,74,33,56,46,49,52,48,49,37,46,75,70,67,66,58,64,52,61,71,70,80,74,73,70,116

Radius of gyration: 35.54 Å; Cα contacts (8 Å, |Δi|>4): 2610; chains: 2; bounding box: 68×130×84 Å

Organism: Methylorubrum extorquens (strain ATCC 14718 / DSM 1338 / JCM 2805 / NCIMB 9133 / AM1) (NCBI:txid272630)

Foldseek 3Di:
DDPDPDDDPVRLLVCLLFAFLLVLLLVLCVVWVADWLEFEAELQRHTDDTDGSVRLNQLLCLLLVVCVVPHAAAAEEEEEEADDDNSLSNLSSCLVRRYAYQYDYHADLVRNVQVLLVCVQRVHQEYEYAPVCVVVSLVSCPPHPNNRRHYDHSVPGDGDDDRDDPPPDRDPDDQQRFSYWQWDPALDDHTWTFGFGSVLLSNVLSLCCVQQVAAQAAEEEEAFDCSDLCCVNVQRRSSSSRNHYYYYYHPVSCLVCVLSSQQSCQVRLHQEYEAELVSLLSCLVPDDPVSCVPGANQSHFAHEYEPDFHDPVSLVSSCVRCVVRNDDQLSYKAFDADVQLSGGFFIDDGSGHWDKAKAQQCCCFQVQAGDHDPDPLRIDIFTFRHATRPQKDWFFAALPQLATDDARGKHFIKIAGSNGTQATRPCVVRRCVAFADDHPVDNPGGIGGPQWIWGQHPPRRTTTTDEGNVQWDQDPNTTDHFVVLQQLLLVLQVVVVDRSSWDKEWGWDDDPNDIAIEMETEDDPVRVVVCLPQVVVSVVSSQVSSCSNPVDGHRYYFYAYPPLFDADSSRHGSRSVVRVCVVVVNGDGDPRVPVPD/DDPDPDDDPVRLLVCLLFAFLLVLLLVLCVVWVADWLEFEAALQRHTDDTDGSVRLNQLLCLLLVVCVVPHAAAAEEEEEEADDDNSLSNLSSCLVRRYAYQYDYQADLVRNVQVLLVCVQRVHQEYEYAPVCVVVSLVSCPPHPNNNRHYDHSVPGDGDDDRPPPPPPRDPDDQQRFSYWQWDPALDDHTWTFGFGSLLLSNVLSLCCVQQVAAQAAEEEEAFDCSDLCCVNVQRRSSSSRNHYYYYYHPVSCLVCVLSVQQSCQVRLHQEYEAELVSLLSCLQPDDPVSCVPGANQSHFAHEYEPDFHDPVSLVSSCVRCVVRNDDQLSYKAFDADVQLSGGFFIDDGSGHWDKAKAQQCCCFQVQAGDHDPDPLRIDIFTFRHATRPQKDWFFAALPQLATDDARGKHFIKIAGSNGTQATRPCVVRRCVAFADDHPVDNPGGIGGPQWIWGQHPPRRTTTTDEGNVQWDQDPNTTDHFVVLQQLLLVLVVVVVDRSSWDKEWGWDDDPNDIAIEMETEDDPVRVVVCLPQVVVSVVSSQVSSCSNPVDGHRYYFYAYPPLFDADPSRHGSRSVVRVCVVVVNGDGDPRVPVPD

pLDDT: mean 91.01, std 10.04, range [32.72, 98.88]